Protein AF-0000000085988124 (afdb_homodimer)

Solvent-accessible surface area (backbone atoms only — not comparable to full-atom values): 50055 Å² total; per-residue (Å²): 131,82,71,76,76,68,60,65,84,59,70,47,66,65,59,51,52,50,43,51,51,24,58,73,67,64,34,62,69,56,38,54,56,53,52,72,74,45,54,40,63,36,49,16,49,49,53,60,52,45,53,69,68,61,35,57,52,46,64,70,66,51,54,58,68,59,46,39,56,13,50,70,66,36,56,68,66,55,44,52,52,52,39,64,72,56,32,56,68,56,40,28,61,28,46,68,75,47,55,60,56,54,41,43,68,64,44,69,80,49,56,68,68,57,40,52,59,25,42,68,70,38,57,66,71,56,31,52,53,36,51,55,34,66,68,38,60,85,67,15,38,32,56,55,41,33,70,72,67,53,71,44,57,42,83,37,28,40,44,57,49,46,51,46,63,52,64,45,82,80,57,58,93,73,64,68,56,34,36,23,23,51,95,77,41,27,71,61,26,30,37,49,53,57,58,61,64,53,45,61,50,78,41,46,39,61,78,69,41,42,65,88,62,64,62,35,44,41,78,40,45,35,69,58,52,31,48,52,32,48,72,66,49,40,62,58,33,49,25,21,52,97,86,46,29,57,67,28,27,36,48,39,57,58,36,45,52,48,37,42,49,58,50,45,33,55,45,28,48,75,35,47,31,57,71,72,66,53,82,73,50,55,67,71,61,49,47,63,60,37,43,63,47,51,50,53,49,47,53,53,27,47,54,52,21,51,57,49,50,76,41,48,68,57,40,71,73,33,68,59,49,60,30,47,45,53,33,50,52,48,51,27,46,46,54,28,39,31,49,38,52,50,49,53,49,26,47,77,69,59,60,48,40,86,86,40,40,65,59,46,51,52,48,52,49,52,47,49,46,51,52,41,53,56,54,52,54,63,70,62,63,72,72,78,87,59,64,60,80,66,60,74,55,72,86,81,63,52,63,57,52,52,51,48,49,41,47,48,34,45,51,39,36,48,49,37,49,47,46,41,53,56,46,51,59,46,68,68,47,64,77,67,82,84,80,77,82,70,75,71,64,60,67,66,57,62,64,62,59,67,66,56,62,70,60,60,81,112,131,81,71,75,76,68,60,65,83,59,72,48,68,64,60,52,51,51,43,50,52,24,58,74,67,66,34,61,68,57,38,52,56,52,52,71,72,44,55,41,62,35,49,16,50,49,53,61,52,45,52,70,69,59,34,55,54,45,65,71,66,50,53,59,68,59,46,38,56,12,53,72,67,36,56,68,66,55,43,52,52,52,41,65,71,58,32,57,67,55,40,28,61,28,46,68,76,47,55,60,57,54,41,44,68,63,46,68,81,50,56,68,66,57,40,53,59,25,43,68,70,38,57,68,72,57,32,53,54,35,49,55,35,65,70,36,59,85,67,16,37,32,55,53,39,32,69,74,64,52,72,44,57,42,83,39,28,39,44,56,48,46,52,45,64,52,65,45,82,80,57,58,94,73,63,68,57,34,37,22,23,52,96,77,40,26,69,60,25,32,37,49,53,56,57,60,65,53,45,61,50,79,41,46,40,62,78,69,42,41,64,88,63,64,60,36,44,40,80,41,45,36,69,58,51,30,48,50,33,49,72,66,49,40,63,59,33,48,25,20,50,98,85,46,30,59,66,28,29,36,47,39,56,58,36,45,53,49,38,43,49,57,51,45,33,56,46,27,49,75,36,46,30,56,71,73,66,53,83,73,52,54,66,72,62,50,47,62,61,37,44,64,48,50,50,52,49,47,52,54,28,48,53,52,22,50,57,50,51,74,39,48,68,58,41,70,73,33,68,60,47,60,32,48,45,53,33,48,53,48,51,26,47,47,54,28,39,31,49,37,53,50,48,52,50,26,46,76,70,59,60,48,40,85,86,39,40,65,60,46,52,52,49,51,50,50,46,48,45,50,52,41,52,54,55,52,53,64,70,60,62,76,72,78,88,59,65,61,78,66,59,75,56,71,86,81,60,51,64,56,52,52,51,47,49,42,46,49,33,44,51,40,35,48,49,37,49,46,46,41,54,56,44,51,59,45,68,67,46,63,76,65,85,82,80,78,82,69,76,73,64,60,66,66,56,62,64,62,58,66,66,55,62,72,59,58,81,110

Foldseek 3Di:
DPPPPPPDLEDDPVLLVQLVVCLVVVVLVSNAVSLVVHALCNVLVSLQPDDPVSNLSSLVSDDLASNLSNLLNHAQVSLVVSCVSCDQQSVLVSCLNDALLSSLSRCLPPDPVSSVSNLVNHDPVSSVSNVQLSVADPQWQSSQFDQQAAEEEQFAFLLRSVVCCVPPPSHDPDDFKYFYAYPVQAGQFIDGVVVSVVDDRGDGNNVHTGRPADEAEGNHGLLVVLLCCVVVVDQKHFYAYPVRHTRGMGGVVVSVVVVVLVVQCLVCVLVQHHSSDRPNDDPVVRCVSRVVVVVVVVVVVVVVVVVVVVCVVVCVVPVCCVVCVVVLVVVLVVLLSVLLVVLVVCVSNVVQDPVCPVVSLVVSLVVQLVVLVVVLVVVPDDDDPCPVPNVVPPPPCVVVVSVVSSVSSSVSNVVSSVVSVVVVVVVVVVVDPDPDDPDPPPPVPPVVPVVVVVPPPD/DPPPPPPDLEDDPVLLVQLVVCLVVVVLVSNAVSLVVHALCNVLVSLQPDDPVSNLSSLVSDDLASCLSNLLNHAQVSLVVSCVSCDQQSVLVSCLNDALLSSLSRCLPPDPVSSVSNLVNHDPVSSVSNVQLSPADPQWQSSQFDQQAAEDEQFAFLLRSVVCCVPPPSHDPDDFKYFYAYPVQATQFIDGVVVSVVDDRRDGNNVHTGRPADEAEGNHGLLVVLLCCVVVVDQKHFYAYPVRHTRGMGGVVVSVVVVVLVVQCLVCVLVQHHSSDRPNDDPVVRCVSRVVSVVVVVVVVVVVVVVVVVCVVVCVVPVCCVVCVVVLVVVLVVLLSVLLVVLSVCVSNVVQDPVCPVVSLVVSLVVQLVVLVVVLVVVPDDDDPCPVPNVVPPPPCVVVVSVVSSVSSSVSNVVSSVVSVVVVVVVVVVVDPDPDDPDPPPPVPPVVPVVVPVVPVD

Nearest PDB structures (foldseek):
  5x9h-assembly1_A  TM=8.476E-01  e=5.960E-23  Thermus thermophilus HB8
  8gpv-assembly1_A-2  TM=8.750E-01  e=1.980E-17  Clostridiales bacterium
  2oux-assembly1_B  TM=8.082E-01  e=5.928E-18  Enterococcus faecalis V583
  5x9g-assembly1_A  TM=8.759E-01  e=4.207E-17  Thermus thermophilus HB8
  8gps-assembly1_A-2  TM=8.706E-01  e=2.840E-16  Chryseobacterium hispalense

Secondary structure (DSSP, 8-state):
---------SPPHHHHHHHHHHHHTT-HHHHHHHHHHS-HHHHHHHHHHS-HHHHHHHHHHS-HHHHHHHHTTS-HHHHHHHHHHH-HHHHHHHHTTS-HHHHHHHHTTS-HHHHHHHHHTS-HHHHHHHHHHHHSPTTBGGGG-BS---EEETT-BHHHHHHHHHH-TT--S---EEEEE-TTS-EEEEEEHHHHHHS-TT-BHHHH-B-----EETTSBHHHHHHHHHHHT-SEEEEE-TTS-EEEEEEHHHHHHHHHHHHHHHHHHHTT--TT--TTS-HHHHHHHHHHHHHHHHHHHHHHHHHHHTTHHHHHH-THHHHHHHHHHHHHHHHHHHHHHHHHHHHHTT-S-HHHHHHHHHHHHHHHHHHHHHHHHHHH--SS---TTGGGS-GGGHHHHHHHHHHHHHHHHHHHHHHHHHHHHHHHHTTS----STHHHHGGGHHHHHTTHHHHT-/---------SPPHHHHHHHHHHHHTT-HHHHHHHHHHS-HHHHHHHHHHS-HHHHHHHHHHS-HHHHHHHHTTS-HHHHHHHHHHH-HHHHHHHHTTS-HHHHHHHHTTS-HHHHHHHHHTS-HHHHHHHHHHHHSPTTBGGGG-BS---EEETT-BHHHHHHHHHH-TT--S---EEEEE-TTS-EEEEEEHHHHHHS-TT-BHHHH-B-----EETTSBHHHHHHHHHHHT-SEEEEE-TTS-EEEEEEHHHHHHHHHHHHHHHHHHHTT--TT--TTS-HHHHHHHHHHHHHHHHHHHHHHHHHHHTTHHHHHH-THHHHHHHHHHHHHHHHHHHHHHHHHHHHHTT-S-HHHHHHHHHHHHHHHHHHHHHHHHHHH--SS---TTGGGS-GGGHHHHHHHHHHHHHHHHHHHHHHHHHHHHHHHHTTS----SGGGTGGGTHHHHHTTHHHHT-

Structure (mmCIF, N/CA/C/O backbone):
data_AF-0000000085988124-model_v1
#
loop_
_entity.id
_entity.type
_entity.pdbx_description
1 polymer 'Magnesium transporter MgtE'
#
loop_
_atom_site.group_PDB
_atom_site.id
_atom_site.type_symbol
_atom_site.label_atom_id
_atom_site.label_alt_id
_atom_site.label_comp_id
_atom_site.label_asym_id
_atom_site.label_entity_id
_atom_site.label_seq_id
_atom_site.pdbx_PDB_ins_code
_atom_site.Cartn_x
_atom_site.Cartn_y
_atom_site.Cartn_z
_atom_site.occupancy
_atom_site.B_iso_or_equiv
_atom_site.auth_seq_id
_atom_site.auth_comp_id
_atom_site.auth_asym_id
_atom_site.auth_atom_id
_atom_site.pdbx_PDB_model_num
ATOM 1 N N . MET A 1 1 ? 22.359 -26.281 15.398 1 21.97 1 MET A N 1
ATOM 2 C CA . MET A 1 1 ? 22.75 -24.953 14.938 1 21.97 1 MET A CA 1
ATOM 3 C C . MET A 1 1 ? 21.547 -24.031 14.836 1 21.97 1 MET A C 1
ATOM 5 O O . MET A 1 1 ? 20.578 -24.328 14.141 1 21.97 1 MET A O 1
ATOM 9 N N . ASN A 1 2 ? 21.203 -23.266 15.82 1 30.16 2 ASN A N 1
ATOM 10 C CA . ASN A 1 2 ? 20.109 -22.297 15.945 1 30.16 2 ASN A CA 1
ATOM 11 C C . ASN A 1 2 ? 20.125 -21.297 14.797 1 30.16 2 ASN A C 1
ATOM 13 O O . ASN A 1 2 ? 21.047 -20.484 14.68 1 30.16 2 ASN A O 1
ATOM 17 N N . VAL A 1 3 ? 19.844 -21.688 13.695 1 34.53 3 VAL A N 1
ATOM 18 C CA . VAL A 1 3 ? 19.766 -20.703 12.617 1 34.53 3 VAL A CA 1
ATOM 19 C C . VAL A 1 3 ? 19 -19.469 13.086 1 34.53 3 VAL A C 1
ATOM 21 O O . VAL A 1 3 ? 17.828 -19.547 13.422 1 34.53 3 VAL A O 1
ATOM 24 N N . GLU A 1 4 ? 19.672 -18.656 13.734 1 46.34 4 GLU A N 1
ATOM 25 C CA . GLU A 1 4 ? 19.094 -17.359 14.039 1 46.34 4 GLU A CA 1
ATOM 26 C C . GLU A 1 4 ? 18.391 -16.766 12.812 1 46.34 4 GLU A C 1
ATOM 28 O O . GLU A 1 4 ? 19.047 -16.391 11.844 1 46.34 4 GLU A O 1
ATOM 33 N N . ILE A 1 5 ? 17.297 -17.281 12.586 1 47.38 5 ILE A N 1
ATOM 34 C CA . ILE A 1 5 ? 16.484 -16.75 11.492 1 47.38 5 ILE A CA 1
ATOM 35 C C . ILE A 1 5 ? 16.234 -15.258 11.711 1 47.38 5 ILE A C 1
ATOM 37 O O . ILE A 1 5 ? 15.555 -14.867 12.656 1 47.38 5 ILE A O 1
ATOM 41 N N . ASN A 1 6 ? 17.188 -14.391 11.352 1 51.16 6 ASN A N 1
ATOM 42 C CA . ASN A 1 6 ? 16.953 -12.953 11.406 1 51.16 6 ASN A CA 1
ATOM 43 C C . ASN A 1 6 ? 15.875 -12.516 10.422 1 51.16 6 ASN A C 1
ATOM 45 O O . ASN A 1 6 ? 16.031 -12.656 9.211 1 51.16 6 ASN A O 1
ATOM 49 N N . SER A 1 7 ? 14.68 -12.352 10.922 1 56.19 7 SER A N 1
ATOM 50 C CA . SER A 1 7 ? 13.539 -11.938 10.109 1 56.19 7 SER A CA 1
ATOM 51 C C . SER A 1 7 ? 13.648 -10.469 9.703 1 56.19 7 SER A C 1
ATOM 53 O O . SER A 1 7 ? 12.789 -9.953 8.992 1 56.19 7 SER A O 1
ATOM 55 N N . HIS A 1 8 ? 14.75 -9.773 10.125 1 59.72 8 HIS A N 1
ATOM 56 C CA . HIS A 1 8 ? 14.938 -8.391 9.711 1 59.72 8 HIS A CA 1
ATOM 57 C C . HIS A 1 8 ? 15.875 -8.297 8.516 1 59.72 8 HIS A C 1
ATOM 59 O O . HIS A 1 8 ? 17.016 -8.766 8.57 1 59.72 8 HIS A O 1
ATOM 65 N N . TYR A 1 9 ? 15.273 -8.133 7.438 1 65.88 9 TYR A N 1
ATOM 66 C CA . TYR A 1 9 ? 16.031 -8.125 6.191 1 65.88 9 TYR A CA 1
ATOM 67 C C . TYR A 1 9 ? 16.547 -6.727 5.875 1 65.88 9 TYR A C 1
ATOM 69 O O . TYR A 1 9 ? 16.578 -6.316 4.715 1 65.88 9 TYR A O 1
ATOM 77 N N . GLY A 1 10 ? 16.906 -6.027 7.02 1 70.19 10 GLY A N 1
ATOM 78 C CA . GLY A 1 10 ? 17.625 -4.77 6.879 1 70.19 10 GLY A CA 1
ATOM 79 C C . GLY A 1 10 ? 19.125 -4.922 7.02 1 70.19 10 GLY A C 1
ATOM 80 O O . GLY A 1 10 ? 19.625 -6 7.363 1 70.19 10 GLY A O 1
ATOM 81 N N . LEU A 1 11 ? 19.828 -3.936 6.5 1 72.06 11 LEU A N 1
ATOM 82 C CA . LEU A 1 11 ? 21.281 -3.984 6.625 1 72.06 11 LEU A CA 1
ATOM 83 C C . LEU A 1 11 ? 21.703 -3.984 8.086 1 72.06 11 LEU A C 1
ATOM 85 O O . LEU A 1 11 ? 21.297 -3.115 8.859 1 72.06 11 LEU A O 1
ATOM 89 N N . ASP A 1 12 ? 22.406 -5.027 8.383 1 77.25 12 ASP A N 1
ATOM 90 C CA . ASP A 1 12 ? 22.922 -5.117 9.742 1 77.25 12 ASP A CA 1
ATOM 91 C C . ASP A 1 12 ? 23.891 -3.977 10.031 1 77.25 12 ASP A C 1
ATOM 93 O O . ASP A 1 12 ? 24.609 -3.523 9.141 1 77.25 12 ASP A O 1
ATOM 97 N N . LYS A 1 13 ? 23.875 -3.547 11.18 1 80.31 13 LYS A N 1
ATOM 98 C CA . LYS A 1 13 ? 24.719 -2.438 11.617 1 80.31 13 LYS A CA 1
ATOM 99 C C . LYS A 1 13 ? 26.188 -2.744 11.375 1 80.31 13 LYS A C 1
ATOM 101 O O . LYS A 1 13 ? 26.953 -1.876 10.938 1 80.31 13 LYS A O 1
ATOM 106 N N . LYS A 1 14 ? 26.516 -3.965 11.594 1 83.12 14 LYS A N 1
ATOM 107 C CA . LYS A 1 14 ? 27.906 -4.355 11.43 1 83.12 14 LYS A CA 1
ATOM 108 C C . LYS A 1 14 ? 28.328 -4.273 9.969 1 83.12 14 LYS A C 1
ATOM 110 O O . LYS A 1 14 ? 29.422 -3.797 9.656 1 83.12 14 LYS A O 1
ATOM 115 N N . ALA A 1 15 ? 27.484 -4.766 9.117 1 84.88 15 ALA A N 1
ATOM 116 C CA . ALA A 1 15 ? 27.781 -4.707 7.684 1 84.88 15 ALA A CA 1
ATOM 117 C C . ALA A 1 15 ? 27.922 -3.262 7.211 1 84.88 15 ALA A C 1
ATOM 119 O O . ALA A 1 15 ? 28.797 -2.949 6.398 1 84.88 15 ALA A O 1
ATOM 120 N N . ILE A 1 16 ? 27.156 -2.451 7.727 1 85.56 16 ILE A N 1
ATOM 121 C CA . ILE A 1 16 ? 27.172 -1.039 7.359 1 85.56 16 ILE A CA 1
ATOM 122 C C . ILE A 1 16 ? 28.484 -0.402 7.805 1 85.56 16 ILE A C 1
ATOM 124 O O . ILE A 1 16 ? 29.156 0.28 7.02 1 85.56 16 ILE A O 1
ATOM 128 N N . ASP A 1 17 ? 28.812 -0.712 9.039 1 87.5 17 ASP A N 1
ATOM 129 C CA . ASP A 1 17 ? 30.047 -0.145 9.586 1 87.5 17 ASP A CA 1
ATOM 130 C C . ASP A 1 17 ? 31.266 -0.642 8.82 1 87.5 17 ASP A C 1
ATOM 132 O O . ASP A 1 17 ? 32.188 0.133 8.523 1 87.5 17 ASP A O 1
ATOM 136 N N . ASP A 1 18 ? 31.234 -1.878 8.531 1 90.19 18 ASP A N 1
ATOM 137 C CA . ASP A 1 18 ? 32.344 -2.467 7.793 1 90.19 18 ASP A CA 1
ATOM 138 C C . ASP A 1 18 ? 32.469 -1.86 6.395 1 90.19 18 ASP A C 1
ATOM 140 O O . ASP A 1 18 ? 33.562 -1.628 5.898 1 90.19 18 ASP A O 1
ATOM 144 N N . LEU A 1 19 ? 31.391 -1.664 5.805 1 91.12 19 LEU A N 1
ATOM 145 C CA . LEU A 1 19 ? 31.375 -1.08 4.469 1 91.12 19 LEU A CA 1
ATOM 146 C C . LEU A 1 19 ? 31.906 0.347 4.492 1 91.12 19 LEU A C 1
ATOM 148 O O . LEU A 1 19 ? 32.719 0.721 3.648 1 91.12 19 LEU A O 1
ATOM 152 N N . ILE A 1 20 ? 31.516 1.095 5.434 1 90.25 20 ILE A N 1
ATOM 153 C CA . ILE A 1 20 ? 31.938 2.48 5.562 1 90.25 20 ILE A CA 1
ATOM 154 C C . ILE A 1 20 ? 33.438 2.529 5.805 1 90.25 20 ILE A C 1
ATOM 156 O O . ILE A 1 20 ? 34.156 3.316 5.176 1 90.25 20 ILE A O 1
ATOM 160 N N . GLU A 1 21 ? 33.812 1.706 6.691 1 92.5 21 GLU A N 1
ATOM 161 C CA . GLU A 1 21 ? 35.25 1.645 7.004 1 92.5 21 GLU A CA 1
ATOM 162 C C . GLU A 1 21 ? 36.062 1.252 5.777 1 92.5 21 GLU A C 1
ATOM 164 O O . GLU A 1 21 ? 37.094 1.849 5.504 1 92.5 21 GLU A O 1
ATOM 169 N N . SER A 1 22 ? 35.594 0.297 5.098 1 94.31 22 SER A N 1
ATOM 170 C CA . SER A 1 22 ? 36.312 -0.169 3.912 1 94.31 22 SER A CA 1
ATOM 171 C C . SER A 1 22 ? 36.344 0.904 2.828 1 94.31 22 SER A C 1
ATOM 173 O O . SER A 1 22 ? 37.344 1.051 2.117 1 94.31 22 SER A O 1
ATOM 175 N N . ILE A 1 23 ? 35.312 1.648 2.674 1 92.81 23 ILE A N 1
ATOM 176 C CA . ILE A 1 23 ? 35.219 2.727 1.695 1 92.81 23 ILE A CA 1
ATOM 177 C C . ILE A 1 23 ? 36.219 3.84 2.068 1 92.81 23 ILE A C 1
ATOM 179 O O . ILE A 1 23 ? 36.938 4.34 1.216 1 92.81 23 ILE A O 1
ATOM 183 N N . ASN A 1 24 ? 36.219 4.16 3.322 1 91.88 24 ASN A N 1
ATOM 184 C CA . ASN A 1 24 ? 37.094 5.223 3.805 1 91.88 24 ASN A CA 1
ATOM 185 C C . ASN A 1 24 ? 38.562 4.855 3.641 1 91.88 24 ASN A C 1
ATOM 187 O O . ASN A 1 24 ? 39.375 5.711 3.326 1 91.88 24 ASN A O 1
ATOM 191 N N . ASN A 1 25 ? 38.781 3.633 3.855 1 93.19 25 ASN A N 1
ATOM 192 C CA . ASN A 1 25 ? 40.188 3.16 3.764 1 93.19 25 ASN A CA 1
ATOM 193 C C . ASN A 1 25 ? 40.531 2.779 2.334 1 93.19 25 ASN A C 1
ATOM 195 O O . ASN A 1 25 ? 41.625 2.275 2.084 1 93.19 25 ASN A O 1
ATOM 199 N N . GLN A 1 26 ? 39.656 2.936 1.43 1 90.38 26 GLN A N 1
ATOM 200 C CA . GLN A 1 26 ? 39.844 2.652 0.011 1 90.38 26 GLN A CA 1
ATOM 201 C C . GLN A 1 26 ? 40.219 1.195 -0.212 1 90.38 26 GLN A C 1
ATOM 203 O O . GLN A 1 26 ? 41.125 0.904 -1.011 1 90.38 26 GLN A O 1
ATOM 208 N N . GLU A 1 27 ? 39.656 0.392 0.589 1 92.25 27 GLU A N 1
ATOM 209 C CA . GLU A 1 27 ? 39.844 -1.047 0.449 1 92.25 27 GLU A CA 1
ATOM 210 C C . GLU A 1 27 ? 38.844 -1.654 -0.527 1 92.25 27 GLU A C 1
ATOM 212 O O . GLU A 1 27 ? 37.875 -2.301 -0.111 1 92.25 27 GLU A O 1
ATOM 217 N N . LEU A 1 28 ? 39.156 -1.632 -1.714 1 89.56 28 LEU A N 1
ATOM 218 C CA . LEU A 1 28 ? 38.25 -1.977 -2.795 1 89.56 28 LEU A CA 1
ATOM 219 C C . LEU A 1 28 ? 37.844 -3.443 -2.713 1 89.56 28 LEU A C 1
ATOM 221 O O . LEU A 1 28 ? 36.656 -3.773 -2.883 1 89.56 28 LEU A O 1
ATOM 225 N N . GLU A 1 29 ? 38.812 -4.27 -2.43 1 92.06 29 GLU A N 1
ATOM 226 C CA . GLU A 1 29 ? 38.5 -5.703 -2.385 1 92.06 29 GLU A CA 1
ATOM 227 C C . GLU A 1 29 ? 37.594 -6.043 -1.227 1 92.06 29 GLU A C 1
ATOM 229 O O . GLU A 1 29 ? 36.688 -6.895 -1.361 1 92.06 29 GLU A O 1
ATOM 234 N N . ASN A 1 30 ? 37.812 -5.367 -0.21 1 93 30 ASN A N 1
ATOM 235 C CA . ASN A 1 30 ? 36.969 -5.594 0.951 1 93 30 ASN A CA 1
ATOM 236 C C . ASN A 1 30 ? 35.531 -5.117 0.697 1 93 30 ASN A C 1
ATOM 238 O O . ASN A 1 30 ? 34.594 -5.758 1.127 1 93 30 ASN A O 1
ATOM 242 N N . VAL A 1 31 ? 35.438 -4.008 0.043 1 93.5 31 VAL A N 1
ATOM 243 C CA . VAL A 1 31 ? 34.094 -3.492 -0.313 1 93.5 31 VAL A CA 1
ATOM 244 C C . VAL A 1 31 ? 33.375 -4.508 -1.188 1 93.5 31 VAL A C 1
ATOM 246 O O . VAL A 1 31 ? 32.219 -4.832 -0.932 1 93.5 31 VAL A O 1
ATOM 249 N N . ARG A 1 32 ? 34.062 -5.047 -2.109 1 91.38 32 ARG A N 1
ATOM 250 C CA . ARG A 1 32 ? 33.469 -6.008 -3.033 1 91.38 32 ARG A CA 1
ATOM 251 C C . ARG A 1 32 ? 33.031 -7.281 -2.305 1 91.38 32 ARG A C 1
ATOM 253 O O . ARG A 1 32 ? 31.984 -7.848 -2.592 1 91.38 32 ARG A O 1
ATOM 260 N N . ASN A 1 33 ? 33.844 -7.672 -1.383 1 91.75 33 ASN A N 1
ATOM 261 C CA . ASN A 1 33 ? 33.531 -8.875 -0.623 1 91.75 33 ASN A CA 1
ATOM 262 C C . ASN A 1 33 ? 32.312 -8.695 0.25 1 91.75 33 ASN A C 1
ATOM 264 O O . ASN A 1 33 ? 31.484 -9.609 0.37 1 91.75 33 ASN A O 1
ATOM 268 N N . ILE A 1 34 ? 32.219 -7.562 0.79 1 91.19 34 ILE A N 1
ATOM 269 C CA . ILE A 1 34 ? 31.062 -7.277 1.634 1 91.19 34 ILE A CA 1
ATOM 270 C C . ILE A 1 34 ? 29.797 -7.203 0.775 1 91.19 34 ILE A C 1
ATOM 272 O O . ILE A 1 34 ? 28.75 -7.738 1.146 1 91.19 34 ILE A O 1
ATOM 276 N N . VAL A 1 35 ? 29.891 -6.582 -0.346 1 90.75 35 VAL A N 1
ATOM 277 C CA . VAL A 1 35 ? 28.75 -6.383 -1.237 1 90.75 35 VAL A CA 1
ATOM 278 C C . VAL A 1 35 ? 28.25 -7.73 -1.737 1 90.75 35 VAL A C 1
ATOM 280 O O . VAL A 1 35 ? 27.047 -7.914 -1.938 1 90.75 35 VAL A O 1
ATOM 283 N N . LYS A 1 36 ? 29.078 -8.703 -1.843 1 88.62 36 LYS A N 1
ATOM 284 C CA . LYS A 1 36 ? 28.688 -10.039 -2.285 1 88.62 36 LYS A CA 1
ATOM 285 C C . LYS A 1 36 ? 27.844 -10.742 -1.233 1 88.62 36 LYS A C 1
ATOM 287 O O . LYS A 1 36 ? 27.078 -11.656 -1.552 1 88.62 36 LYS A O 1
ATOM 292 N N . THR A 1 37 ? 27.969 -10.219 -0.063 1 86.56 37 THR A N 1
ATOM 293 C CA . THR A 1 37 ? 27.25 -10.883 1.027 1 86.56 37 THR A CA 1
ATOM 294 C C . THR A 1 37 ? 25.906 -10.219 1.267 1 86.56 37 THR A C 1
ATOM 296 O O . THR A 1 37 ? 25.078 -10.727 2.037 1 86.56 37 THR A O 1
ATOM 299 N N . ILE A 1 38 ? 25.719 -9.125 0.619 1 88.19 38 ILE A N 1
ATOM 300 C CA . ILE A 1 38 ? 24.438 -8.453 0.823 1 88.19 38 ILE A CA 1
ATOM 301 C C . ILE A 1 38 ? 23.641 -8.469 -0.476 1 88.19 38 ILE A C 1
ATOM 303 O O . ILE A 1 38 ? 24.203 -8.492 -1.567 1 88.19 38 ILE A O 1
ATOM 307 N N . ASP A 1 39 ? 22.312 -8.539 -0.354 1 90.12 39 ASP A N 1
ATOM 308 C CA . ASP A 1 39 ? 21.5 -8.57 -1.562 1 90.12 39 ASP A CA 1
ATOM 309 C C . ASP A 1 39 ? 21.234 -7.156 -2.082 1 90.12 39 ASP A C 1
ATOM 311 O O . ASP A 1 39 ? 21.672 -6.176 -1.482 1 90.12 39 ASP A O 1
ATOM 315 N N . SER A 1 40 ? 20.578 -7.062 -3.174 1 92 40 SER A N 1
ATOM 316 C CA . SER A 1 40 ? 20.391 -5.801 -3.883 1 92 40 SER A CA 1
ATOM 317 C C . SER A 1 40 ? 19.531 -4.84 -3.076 1 92 40 SER A C 1
ATOM 319 O O . SER A 1 40 ? 19.703 -3.623 -3.152 1 92 40 SER A O 1
ATOM 321 N N . VAL A 1 41 ? 18.578 -5.355 -2.318 1 91.75 41 VAL A N 1
ATOM 322 C CA . VAL A 1 41 ? 17.703 -4.527 -1.497 1 91.75 41 VAL A CA 1
ATOM 323 C C . VAL A 1 41 ? 18.5 -3.857 -0.389 1 91.75 41 VAL A C 1
ATOM 325 O O . VAL A 1 41 ? 18.375 -2.656 -0.151 1 91.75 41 VAL A O 1
ATOM 328 N N . GLN A 1 42 ? 19.328 -4.574 0.245 1 90.06 42 GLN A N 1
ATOM 329 C CA . GLN A 1 42 ? 20.188 -4.055 1.307 1 90.06 42 GLN A CA 1
ATOM 330 C C . GLN A 1 42 ? 21.188 -3.035 0.763 1 90.06 42 GLN A C 1
ATOM 332 O O . GLN A 1 42 ? 21.453 -2.018 1.404 1 90.06 42 GLN A O 1
ATOM 337 N N . LEU A 1 43 ? 21.734 -3.391 -0.329 1 91.94 43 LEU A N 1
ATOM 338 C CA . LEU A 1 43 ? 22.656 -2.447 -0.967 1 91.94 43 LEU A CA 1
ATOM 339 C C . LEU A 1 43 ? 21.938 -1.134 -1.281 1 91.94 43 LEU A C 1
ATOM 341 O O . LEU A 1 43 ? 22.5 -0.055 -1.086 1 91.94 43 LEU A O 1
ATOM 345 N N . ALA A 1 44 ? 20.75 -1.216 -1.798 1 92 44 ALA A N 1
ATOM 346 C CA . ALA A 1 44 ? 19.953 -0.026 -2.096 1 92 44 ALA A CA 1
ATOM 347 C C . ALA A 1 44 ? 19.703 0.797 -0.836 1 92 44 ALA A C 1
ATOM 349 O O . ALA A 1 44 ? 19.734 2.029 -0.875 1 92 44 ALA A O 1
ATOM 350 N N . TYR A 1 45 ? 19.453 0.135 0.212 1 87.75 45 TYR A N 1
ATOM 351 C CA . TYR A 1 45 ? 19.25 0.815 1.486 1 87.75 45 TYR A CA 1
ATOM 352 C C . TYR A 1 45 ? 20.516 1.568 1.909 1 87.75 45 TYR A C 1
ATOM 354 O O . TYR A 1 45 ? 20.422 2.705 2.381 1 87.75 45 TYR A O 1
ATOM 362 N N . PHE A 1 46 ? 21.594 0.904 1.744 1 89.88 46 PHE A N 1
ATOM 363 C CA . PHE A 1 46 ? 22.859 1.547 2.084 1 89.88 46 PHE A CA 1
ATOM 364 C C . PHE A 1 46 ? 23.078 2.785 1.225 1 89.88 46 PHE A C 1
ATOM 366 O O . PHE A 1 46 ? 23.453 3.842 1.735 1 89.88 46 PHE A O 1
ATOM 373 N N . LEU A 1 47 ? 22.844 2.658 0.002 1 90.75 47 LEU A N 1
ATOM 374 C CA . LEU A 1 47 ? 23.016 3.779 -0.915 1 90.75 47 LEU A CA 1
ATOM 375 C C . LEU A 1 47 ? 22.094 4.938 -0.542 1 90.75 47 LEU A C 1
ATOM 377 O O . LEU A 1 47 ? 22.484 6.102 -0.64 1 90.75 47 LEU A O 1
ATOM 381 N N . SER A 1 48 ? 20.938 4.629 -0.104 1 88.44 48 SER A N 1
ATOM 382 C CA . SER A 1 48 ? 19.922 5.629 0.189 1 88.44 48 SER A CA 1
ATOM 383 C C . SER A 1 48 ? 20.219 6.352 1.498 1 88.44 48 SER A C 1
ATOM 385 O O . SER A 1 48 ? 19.828 7.508 1.674 1 88.44 48 SER A O 1
ATOM 387 N N . THR A 1 49 ? 20.906 5.703 2.385 1 86.75 49 THR A N 1
ATOM 388 C CA . THR A 1 49 ? 21.078 6.273 3.715 1 86.75 49 THR A CA 1
ATOM 389 C C . THR A 1 49 ? 22.484 6.832 3.881 1 86.75 49 THR A C 1
ATOM 391 O O . THR A 1 49 ? 22.766 7.586 4.816 1 86.75 49 THR A O 1
ATOM 394 N N . SER A 1 50 ? 23.312 6.535 2.934 1 87.88 50 SER A N 1
ATOM 395 C CA . SER A 1 50 ? 24.719 6.953 3.021 1 87.88 50 SER A CA 1
ATOM 396 C C . SER A 1 50 ? 24.875 8.406 2.609 1 87.88 50 SER A C 1
ATOM 398 O O . SER A 1 50 ? 24.016 8.977 1.943 1 87.88 50 SER A O 1
ATOM 400 N N . ILE A 1 51 ? 26.016 8.914 3.025 1 86.06 51 ILE A N 1
ATOM 401 C CA . ILE A 1 51 ? 26.375 10.273 2.619 1 86.06 51 ILE A CA 1
ATOM 402 C C . ILE A 1 51 ? 26.828 10.273 1.16 1 86.06 51 ILE A C 1
ATOM 404 O O . ILE A 1 51 ? 27.219 9.234 0.627 1 86.06 51 ILE A O 1
ATOM 408 N N . SER A 1 52 ? 26.766 11.461 0.583 1 85.81 52 SER A N 1
ATOM 409 C CA . SER A 1 52 ? 27.047 11.609 -0.841 1 85.81 52 SER A CA 1
ATOM 410 C C . SER A 1 52 ? 28.438 11.102 -1.191 1 85.81 52 SER A C 1
ATOM 412 O O . SER A 1 52 ? 28.625 10.438 -2.213 1 85.81 52 SER A O 1
ATOM 414 N N . ASP A 1 53 ? 29.359 11.391 -0.335 1 87.62 53 ASP A N 1
ATOM 415 C CA . ASP A 1 53 ? 30.734 11 -0.598 1 87.62 53 ASP A CA 1
ATOM 416 C C . ASP A 1 53 ? 30.875 9.477 -0.649 1 87.62 53 ASP A C 1
ATOM 418 O O . ASP A 1 53 ? 31.484 8.938 -1.568 1 87.62 53 ASP A O 1
ATOM 422 N N . HIS A 1 54 ? 30.344 8.836 0.316 1 89.88 54 HIS A N 1
ATOM 423 C CA . HIS A 1 54 ? 30.391 7.375 0.364 1 89.88 54 HIS A CA 1
ATOM 424 C C . HIS A 1 54 ? 29.641 6.766 -0.818 1 89.88 54 HIS A C 1
ATOM 426 O O . HIS A 1 54 ? 30.094 5.77 -1.392 1 89.88 54 HIS A O 1
ATOM 432 N N . ARG A 1 55 ? 28.562 7.324 -1.154 1 90.5 55 ARG A N 1
ATOM 433 C CA . ARG A 1 55 ? 27.734 6.84 -2.256 1 90.5 55 ARG A CA 1
ATOM 434 C C . ARG A 1 55 ? 28.5 6.906 -3.578 1 90.5 55 ARG A C 1
ATOM 436 O O . ARG A 1 55 ? 28.484 5.953 -4.359 1 90.5 55 ARG A O 1
ATOM 443 N N . GLU A 1 56 ? 29.094 8.055 -3.787 1 89.69 56 GLU A N 1
ATOM 444 C CA . GLU A 1 56 ? 29.844 8.242 -5.027 1 89.69 56 GLU A CA 1
ATOM 445 C C . GLU A 1 56 ? 30.984 7.234 -5.148 1 89.69 56 GLU A C 1
ATOM 447 O O . GLU A 1 56 ? 31.188 6.66 -6.219 1 89.69 56 GLU A O 1
ATOM 452 N N . LYS A 1 57 ? 31.672 7.027 -4.062 1 91.56 57 LYS A N 1
ATOM 453 C CA . LYS A 1 57 ? 32.781 6.062 -4.051 1 91.56 57 LYS A CA 1
ATOM 454 C C . LYS A 1 57 ? 32.25 4.645 -4.289 1 91.56 57 LYS A C 1
ATOM 456 O O . LYS A 1 57 ? 32.844 3.891 -5.066 1 91.56 57 LYS A O 1
ATOM 461 N N . LEU A 1 58 ? 31.25 4.348 -3.676 1 92.94 58 LEU A N 1
ATOM 462 C CA . LEU A 1 58 ? 30.688 3.004 -3.777 1 92.94 58 LEU A CA 1
ATOM 463 C C . LEU A 1 58 ? 30.188 2.727 -5.191 1 92.94 58 LEU A C 1
ATOM 465 O O . LEU A 1 58 ? 30.438 1.649 -5.738 1 92.94 58 LEU A O 1
ATOM 469 N N . VAL A 1 59 ? 29.5 3.645 -5.758 1 92.31 59 VAL A N 1
ATOM 470 C CA . VAL A 1 59 ? 28.922 3.506 -7.094 1 92.31 59 VAL A CA 1
ATOM 471 C C . VAL A 1 59 ? 30.047 3.24 -8.102 1 92.31 59 VAL A C 1
ATOM 473 O O . VAL A 1 59 ? 29.859 2.484 -9.062 1 92.31 59 VAL A O 1
ATOM 476 N N . ASN A 1 60 ? 31.172 3.766 -7.816 1 88.5 60 ASN A N 1
ATOM 477 C CA . ASN A 1 60 ? 32.281 3.619 -8.734 1 88.5 60 ASN A CA 1
ATOM 478 C C . ASN A 1 60 ? 33.031 2.293 -8.523 1 88.5 60 ASN A C 1
ATOM 480 O O . ASN A 1 60 ? 33.75 1.824 -9.414 1 88.5 60 ASN A O 1
ATOM 484 N N . ILE A 1 61 ? 32.812 1.72 -7.406 1 89.19 61 ILE A N 1
ATOM 485 C CA . ILE A 1 61 ? 33.5 0.489 -7.062 1 89.19 61 ILE A CA 1
ATOM 486 C C . ILE A 1 61 ? 32.656 -0.717 -7.434 1 89.19 61 ILE A C 1
ATOM 488 O O . ILE A 1 61 ? 33.188 -1.779 -7.777 1 89.19 61 ILE A O 1
ATOM 492 N N . LEU A 1 62 ? 31.406 -0.638 -7.461 1 91.5 62 LEU A N 1
ATOM 493 C CA . LEU A 1 62 ? 30.484 -1.748 -7.621 1 91.5 62 LEU A CA 1
ATOM 494 C C . LEU A 1 62 ? 30.484 -2.262 -9.055 1 91.5 62 LEU A C 1
ATOM 496 O O . LEU A 1 62 ? 30.656 -1.486 -10 1 91.5 62 LEU A O 1
ATOM 500 N N . ASP A 1 63 ? 30.328 -3.539 -9.125 1 90.69 63 ASP A N 1
ATOM 501 C CA . ASP A 1 63 ? 30.156 -4.113 -10.461 1 90.69 63 ASP A CA 1
ATOM 502 C C . ASP A 1 63 ? 28.781 -3.756 -11.039 1 90.69 63 ASP A C 1
ATOM 504 O O . ASP A 1 63 ? 27.875 -3.389 -10.297 1 90.69 63 ASP A O 1
ATOM 508 N N . GLN A 1 64 ? 28.672 -3.961 -12.281 1 90.94 64 GLN A N 1
ATOM 509 C CA . GLN A 1 64 ? 27.484 -3.518 -13.016 1 90.94 64 GLN A CA 1
ATOM 510 C C . GLN A 1 64 ? 26.25 -4.293 -12.586 1 90.94 64 GLN A C 1
ATOM 512 O O . GLN A 1 64 ? 25.156 -3.73 -12.492 1 90.94 64 GLN A O 1
ATOM 517 N N . HIS A 1 65 ? 26.375 -5.52 -12.328 1 91.62 65 HIS A N 1
ATOM 518 C CA . HIS A 1 65 ? 25.234 -6.355 -11.961 1 91.62 65 HIS A CA 1
ATOM 519 C C . HIS A 1 65 ? 24.672 -5.953 -10.609 1 91.62 65 HIS A C 1
ATOM 521 O O . HIS A 1 65 ? 23.469 -5.785 -10.461 1 91.62 65 HIS A O 1
ATOM 527 N N . SER A 1 66 ? 25.578 -5.758 -9.695 1 91.94 66 SER A N 1
ATOM 528 C CA . SER A 1 66 ? 25.172 -5.367 -8.352 1 91.94 66 SER A CA 1
ATOM 529 C C . SER A 1 66 ? 24.516 -3.988 -8.359 1 91.94 66 SER A C 1
ATOM 531 O O . SER A 1 66 ? 23.484 -3.777 -7.699 1 91.94 66 SER A O 1
ATOM 533 N N . LEU A 1 67 ? 25.078 -3.172 -9.078 1 93.38 67 LEU A N 1
ATOM 534 C CA . LEU A 1 67 ? 24.578 -1.804 -9.117 1 93.38 67 LEU A CA 1
ATOM 535 C C . LEU A 1 67 ? 23.234 -1.735 -9.844 1 93.38 67 LEU A C 1
ATOM 537 O O . LEU A 1 67 ? 22.328 -1.027 -9.414 1 93.38 67 LEU A O 1
ATOM 541 N N . SER A 1 68 ? 23.094 -2.428 -10.945 1 94.69 68 SER A N 1
ATOM 542 C CA . SER A 1 68 ? 21.844 -2.424 -11.711 1 94.69 68 SER A CA 1
ATOM 543 C C . SER A 1 68 ? 20.688 -2.932 -10.867 1 94.69 68 SER A C 1
ATOM 545 O O . SER A 1 68 ? 19.625 -2.299 -10.812 1 94.69 68 SER A O 1
ATOM 547 N N . ASP A 1 69 ? 20.922 -3.988 -10.125 1 93.12 69 ASP A N 1
ATOM 548 C CA . ASP A 1 69 ? 19.875 -4.586 -9.289 1 93.12 69 ASP A CA 1
ATOM 549 C C . ASP A 1 69 ? 19.5 -3.658 -8.141 1 93.12 69 ASP A C 1
ATOM 551 O O . ASP A 1 69 ? 18.328 -3.588 -7.758 1 93.12 69 ASP A O 1
ATOM 555 N N . ALA A 1 70 ? 20.469 -3 -7.617 1 94 70 ALA A N 1
ATOM 556 C CA . ALA A 1 70 ? 20.234 -2.1 -6.492 1 94 70 ALA A CA 1
ATOM 557 C C . ALA A 1 70 ? 19.516 -0.833 -6.953 1 94 70 ALA A C 1
ATOM 559 O O . ALA A 1 70 ? 18.688 -0.278 -6.219 1 94 70 ALA A O 1
ATOM 560 N N . LEU A 1 71 ? 19.812 -0.395 -8.125 1 94.38 71 LEU A N 1
ATOM 561 C CA . LEU A 1 71 ? 19.281 0.857 -8.672 1 94.38 71 LEU A CA 1
ATOM 562 C C . LEU A 1 71 ? 17.766 0.817 -8.766 1 94.38 71 LEU A C 1
ATOM 564 O O . LEU A 1 71 ? 17.094 1.843 -8.602 1 94.38 71 LEU A O 1
ATOM 568 N N . VAL A 1 72 ? 17.203 -0.332 -8.961 1 92.44 72 VAL A N 1
ATOM 569 C CA . VAL A 1 72 ? 15.766 -0.516 -9.117 1 92.44 72 VAL A CA 1
ATOM 570 C C . VAL A 1 72 ? 15.055 -0.18 -7.805 1 92.44 72 VAL A C 1
ATOM 572 O O . VAL A 1 72 ? 13.898 0.253 -7.809 1 92.44 72 VAL A O 1
ATOM 575 N N . HIS A 1 73 ? 15.773 -0.275 -6.707 1 89.88 73 HIS A N 1
ATOM 576 C CA . HIS A 1 73 ? 15.148 -0.183 -5.391 1 89.88 73 HIS A CA 1
ATOM 577 C C . HIS A 1 73 ? 15.422 1.17 -4.742 1 89.88 73 HIS A C 1
ATOM 579 O O . HIS A 1 73 ? 14.906 1.462 -3.662 1 89.88 73 HIS A O 1
ATOM 585 N N . VAL A 1 74 ? 16.203 1.94 -5.352 1 89.25 74 VAL A N 1
ATOM 586 C CA . VAL A 1 74 ? 16.531 3.229 -4.754 1 89.25 74 VAL A CA 1
ATOM 587 C C . VAL A 1 74 ? 15.469 4.258 -5.113 1 89.25 74 VAL A C 1
ATOM 589 O O . VAL A 1 74 ? 14.766 4.109 -6.113 1 89.25 74 VAL A O 1
ATOM 592 N N . VAL A 1 75 ? 15.305 5.227 -4.289 1 84 75 VAL A N 1
ATOM 593 C CA . VAL A 1 75 ? 14.305 6.27 -4.48 1 84 75 VAL A CA 1
ATOM 594 C C . VAL A 1 75 ? 14.625 7.066 -5.742 1 84 75 VAL A C 1
ATOM 596 O O . VAL A 1 75 ? 15.797 7.211 -6.109 1 84 75 VAL A O 1
ATOM 599 N N . PRO A 1 76 ? 13.641 7.664 -6.348 1 83.75 76 PRO A N 1
ATOM 600 C CA . PRO A 1 76 ? 13.797 8.305 -7.656 1 83.75 76 PRO A CA 1
ATOM 601 C C . PRO A 1 76 ? 14.836 9.422 -7.645 1 83.75 76 PRO A C 1
ATOM 603 O O . PRO A 1 76 ? 15.672 9.508 -8.547 1 83.75 76 PRO A O 1
ATOM 606 N N . ASP A 1 77 ? 14.844 10.242 -6.664 1 82.19 77 ASP A N 1
ATOM 607 C CA . ASP A 1 77 ? 15.797 11.344 -6.613 1 82.19 77 ASP A CA 1
ATOM 608 C C . ASP A 1 77 ? 17.234 10.828 -6.566 1 82.19 77 ASP A C 1
ATOM 610 O O . ASP A 1 77 ? 18.141 11.43 -7.156 1 82.19 77 ASP A O 1
ATOM 614 N N . LEU A 1 78 ? 17.375 9.797 -5.875 1 87.75 78 LEU A N 1
ATOM 615 C CA . LEU A 1 78 ? 18.703 9.219 -5.789 1 87.75 78 LEU A CA 1
ATOM 616 C C . LEU A 1 78 ? 19.078 8.531 -7.098 1 87.75 78 LEU A C 1
ATOM 618 O O . LEU A 1 78 ? 20.266 8.508 -7.469 1 87.75 78 LEU A O 1
ATOM 622 N N . GLN A 1 79 ? 18.109 7.91 -7.762 1 91.44 79 GLN A N 1
ATOM 623 C CA . GLN A 1 79 ? 18.375 7.344 -9.086 1 91.44 79 GLN A CA 1
ATOM 624 C C . GLN A 1 79 ? 18.969 8.391 -10.023 1 91.44 79 GLN A C 1
ATOM 626 O O . GLN A 1 79 ? 19.953 8.125 -10.727 1 91.44 79 GLN A O 1
ATOM 631 N N . ILE A 1 80 ? 18.391 9.523 -10 1 89.62 80 ILE A N 1
ATOM 632 C CA . ILE A 1 80 ? 18.844 10.617 -10.852 1 89.62 80 ILE A CA 1
ATOM 633 C C . ILE A 1 80 ? 20.297 10.969 -10.5 1 89.62 80 ILE A C 1
ATOM 635 O O . ILE A 1 80 ? 21.125 11.133 -11.391 1 89.62 80 ILE A O 1
ATOM 639 N N . GLU A 1 81 ? 20.531 11.055 -9.258 1 87.75 81 GLU A N 1
ATOM 640 C CA . GLU A 1 81 ? 21.875 11.398 -8.805 1 87.75 81 GLU A CA 1
ATOM 641 C C . GLU A 1 81 ? 22.906 10.359 -9.258 1 87.75 81 GLU A C 1
ATOM 643 O O . GLU A 1 81 ? 24 10.711 -9.703 1 87.75 81 GLU A O 1
ATOM 648 N N . ILE A 1 82 ? 22.562 9.133 -9.086 1 92.44 82 ILE A N 1
ATOM 649 C CA . ILE A 1 82 ? 23.469 8.047 -9.453 1 92.44 82 ILE A CA 1
ATOM 650 C C . ILE A 1 82 ? 23.688 8.047 -10.961 1 92.44 82 ILE A C 1
ATOM 652 O O . ILE A 1 82 ? 24.812 7.879 -11.43 1 92.44 82 ILE A O 1
ATOM 656 N N . ILE A 1 83 ? 22.672 8.305 -11.711 1 93.62 83 ILE A N 1
ATOM 657 C CA . ILE A 1 83 ? 22.75 8.344 -13.164 1 93.62 83 ILE A CA 1
ATOM 658 C C . ILE A 1 83 ? 23.641 9.508 -13.602 1 93.62 83 ILE A C 1
ATOM 660 O O . ILE A 1 83 ? 24.453 9.367 -14.523 1 93.62 83 ILE A O 1
ATOM 664 N N . GLU A 1 84 ? 23.516 10.562 -12.953 1 89.19 84 GLU A N 1
ATOM 665 C CA . GLU A 1 84 ? 24.359 11.719 -13.234 1 89.19 84 GLU A CA 1
ATOM 666 C C . GLU A 1 84 ? 25.828 11.422 -12.938 1 89.19 84 GLU A C 1
ATOM 668 O O . GLU A 1 84 ? 26.719 11.859 -13.672 1 89.19 84 GLU A O 1
ATOM 673 N N . THR A 1 85 ? 26.047 10.727 -11.93 1 89.38 85 THR A N 1
ATOM 674 C CA . THR A 1 85 ? 27.406 10.367 -11.547 1 89.38 85 THR A CA 1
ATOM 675 C C . THR A 1 85 ? 28 9.391 -12.547 1 89.38 85 THR A C 1
ATOM 677 O O . THR A 1 85 ? 29.172 9.516 -12.914 1 89.38 85 THR A O 1
ATOM 680 N N . LEU A 1 86 ? 27.266 8.516 -13.008 1 93.44 86 LEU A N 1
ATOM 681 C CA . LEU A 1 86 ? 27.734 7.461 -13.898 1 93.44 86 LEU A CA 1
ATOM 682 C C . LEU A 1 86 ? 27.875 7.977 -15.328 1 93.44 86 LEU A C 1
ATOM 684 O O . LEU A 1 86 ? 28.75 7.516 -16.078 1 93.44 86 LEU A O 1
ATOM 688 N N . GLY A 1 87 ? 27.016 8.859 -15.703 1 92.94 87 GLY A N 1
ATOM 689 C CA . GLY A 1 87 ? 26.953 9.289 -17.094 1 92.94 87 GLY A CA 1
ATOM 690 C C . GLY A 1 87 ? 26.047 8.43 -17.938 1 92.94 87 GLY A C 1
ATOM 691 O O . GLY A 1 87 ? 25.641 7.34 -17.531 1 92.94 87 GLY A O 1
ATOM 692 N N . ILE A 1 88 ? 25.812 8.852 -19.109 1 94.69 88 ILE A N 1
ATOM 693 C CA . ILE A 1 88 ? 24.812 8.289 -20 1 94.69 88 ILE A CA 1
ATOM 694 C C . ILE A 1 88 ? 25.25 6.895 -20.453 1 94.69 88 ILE A C 1
ATOM 696 O O . ILE A 1 88 ? 24.484 5.934 -20.359 1 94.69 88 ILE A O 1
ATOM 700 N N . GLU A 1 89 ? 26.406 6.73 -20.828 1 94.75 89 GLU A N 1
ATOM 701 C CA . GLU A 1 89 ? 26.906 5.477 -21.391 1 94.75 89 GLU A CA 1
ATOM 702 C C . GLU A 1 89 ? 26.938 4.379 -20.328 1 94.75 89 GLU A C 1
ATOM 704 O O . GLU A 1 89 ? 26.5 3.254 -20.578 1 94.75 89 GLU A O 1
ATOM 709 N N . ASN A 1 90 ? 27.484 4.746 -19.234 1 94.5 90 ASN A N 1
ATOM 710 C CA . ASN A 1 90 ? 27.578 3.764 -18.156 1 94.5 90 ASN A CA 1
ATOM 711 C C . ASN A 1 90 ? 26.203 3.379 -17.625 1 94.5 90 ASN A C 1
ATOM 713 O O . ASN A 1 90 ? 25.984 2.232 -17.234 1 94.5 90 ASN A O 1
ATOM 717 N N . THR A 1 91 ? 25.344 4.309 -17.594 1 95.88 91 THR A N 1
ATOM 718 C CA . THR A 1 91 ? 23.969 4.016 -17.203 1 95.88 91 THR A CA 1
ATOM 719 C C . THR A 1 91 ? 23.312 3.047 -18.188 1 95.88 91 THR A C 1
ATOM 721 O O . THR A 1 91 ? 22.641 2.096 -17.781 1 95.88 91 THR A O 1
ATOM 724 N N . ALA A 1 92 ? 23.531 3.318 -19.438 1 96.12 92 ALA A N 1
ATOM 725 C CA . ALA A 1 92 ? 22.969 2.441 -20.469 1 96.12 92 ALA A CA 1
ATOM 726 C C . ALA A 1 92 ? 23.469 1.01 -20.297 1 96.12 92 ALA A C 1
ATOM 728 O O . ALA A 1 92 ? 22.703 0.057 -20.438 1 96.12 92 ALA A O 1
ATOM 729 N N . LYS A 1 93 ? 24.703 0.877 -19.953 1 95.31 93 LYS A N 1
ATOM 730 C CA . LYS A 1 93 ? 25.281 -0.445 -19.734 1 95.31 93 LYS A CA 1
ATOM 731 C C . LYS A 1 93 ? 24.594 -1.151 -18.562 1 95.31 93 LYS A C 1
ATOM 733 O O . LYS A 1 93 ? 24.359 -2.359 -18.609 1 95.31 93 LYS A O 1
ATOM 738 N N . LEU A 1 94 ? 24.312 -0.424 -17.594 1 95.56 94 LEU A N 1
ATOM 739 C CA . LEU A 1 94 ? 23.609 -0.972 -16.422 1 95.56 94 LEU A CA 1
ATOM 740 C C . LEU A 1 94 ? 22.203 -1.411 -16.797 1 95.56 94 LEU A C 1
ATOM 742 O O . LEU A 1 94 ? 21.766 -2.49 -16.391 1 95.56 94 LEU A O 1
ATOM 746 N N . LEU A 1 95 ? 21.531 -0.621 -17.531 1 95.88 95 LEU A N 1
ATOM 747 C CA . LEU A 1 95 ? 20.109 -0.833 -17.844 1 95.88 95 LEU A CA 1
ATOM 748 C C . LEU A 1 95 ? 19.938 -2.016 -18.781 1 95.88 95 LEU A C 1
ATOM 750 O O . LEU A 1 95 ? 18.875 -2.648 -18.797 1 95.88 95 LEU A O 1
ATOM 754 N N . MET A 1 96 ? 20.969 -2.346 -19.531 1 95 96 MET A N 1
ATOM 755 C CA . MET A 1 96 ? 20.938 -3.482 -20.438 1 95 96 MET A CA 1
ATOM 756 C C . MET A 1 96 ? 20.781 -4.793 -19.672 1 95 96 MET A C 1
ATOM 758 O O . MET A 1 96 ? 20.344 -5.797 -20.234 1 95 96 MET A O 1
ATOM 762 N N . LEU A 1 97 ? 21.094 -4.715 -18.422 1 94.5 97 LEU A N 1
ATOM 763 C CA . LEU A 1 97 ? 21.062 -5.914 -17.594 1 94.5 97 LEU A CA 1
ATOM 764 C C . LEU A 1 97 ? 19.688 -6.086 -16.938 1 94.5 97 LEU A C 1
ATOM 766 O O . LEU A 1 97 ? 19.438 -7.086 -16.266 1 94.5 97 LEU A O 1
ATOM 770 N N . LEU A 1 98 ? 18.812 -5.164 -17.172 1 94.12 98 LEU A N 1
ATOM 771 C CA . LEU A 1 98 ? 17.516 -5.164 -16.5 1 94.12 98 LEU A CA 1
ATOM 772 C C . LEU A 1 98 ? 16.391 -5.504 -17.469 1 94.12 98 LEU A C 1
ATOM 774 O O . LEU A 1 98 ? 16.578 -5.426 -18.688 1 94.12 98 LEU A O 1
ATOM 778 N N . ASP A 1 99 ? 15.258 -5.91 -16.891 1 90.81 99 ASP A N 1
ATOM 779 C CA . ASP A 1 99 ? 14.047 -6.102 -17.672 1 90.81 99 ASP A CA 1
ATOM 780 C C . ASP A 1 99 ? 13.445 -4.762 -18.094 1 90.81 99 ASP A C 1
ATOM 782 O O . ASP A 1 99 ? 13.695 -3.736 -17.453 1 90.81 99 ASP A O 1
ATOM 786 N N . VAL A 1 100 ? 12.633 -4.852 -19.078 1 92.94 100 VAL A N 1
ATOM 787 C CA . VAL A 1 100 ? 12.062 -3.666 -19.703 1 92.94 100 VAL A CA 1
ATOM 788 C C . VAL A 1 100 ? 11.32 -2.834 -18.656 1 92.94 100 VAL A C 1
ATOM 790 O O . VAL A 1 100 ? 11.477 -1.611 -18.609 1 92.94 100 VAL A O 1
ATOM 793 N N . GLU A 1 101 ? 10.539 -3.494 -17.844 1 90.31 101 GLU A N 1
ATOM 794 C CA . GLU A 1 101 ? 9.719 -2.771 -16.875 1 90.31 101 GLU A CA 1
ATOM 795 C C . GLU A 1 101 ? 10.578 -2.064 -15.836 1 90.31 101 GLU A C 1
ATOM 797 O O . GLU A 1 101 ? 10.219 -0.992 -15.344 1 90.31 101 GLU A O 1
ATOM 802 N N . ASP A 1 102 ? 11.672 -2.627 -15.477 1 92.5 102 ASP A N 1
ATOM 803 C CA . ASP A 1 102 ? 12.586 -2.004 -14.523 1 92.5 102 ASP A CA 1
ATOM 804 C C . ASP A 1 102 ? 13.281 -0.794 -15.133 1 92.5 102 ASP A C 1
ATOM 806 O O . ASP A 1 102 ? 13.523 0.206 -14.453 1 92.5 102 ASP A O 1
ATOM 810 N N . VAL A 1 103 ? 13.602 -0.966 -16.375 1 95.31 103 VAL A N 1
ATOM 811 C CA . VAL A 1 103 ? 14.195 0.16 -17.094 1 95.31 103 VAL A CA 1
ATOM 812 C C . VAL A 1 103 ? 13.227 1.342 -17.094 1 95.31 103 VAL A C 1
ATOM 814 O O . VAL A 1 103 ? 13.625 2.475 -16.797 1 95.31 103 VAL A O 1
ATOM 817 N N . VAL A 1 104 ? 12.016 1.105 -17.375 1 94.44 104 VAL A N 1
ATOM 818 C CA . VAL A 1 104 ? 10.992 2.141 -17.422 1 94.44 104 VAL A CA 1
ATOM 819 C C . VAL A 1 104 ? 10.891 2.82 -16.047 1 94.44 104 VAL A C 1
ATOM 821 O O . VAL A 1 104 ? 10.789 4.047 -15.969 1 94.44 104 VAL A O 1
ATOM 824 N N . THR A 1 105 ? 10.969 2.08 -15.008 1 91.25 105 THR A N 1
ATOM 825 C CA . THR A 1 105 ? 10.859 2.586 -13.648 1 91.25 105 THR A CA 1
ATOM 826 C C . THR A 1 105 ? 12.008 3.547 -13.336 1 91.25 105 THR A C 1
ATOM 828 O O . THR A 1 105 ? 11.82 4.523 -12.609 1 91.25 105 THR A O 1
ATOM 831 N N . ILE A 1 106 ? 13.102 3.307 -13.891 1 93.75 106 ILE A N 1
ATOM 832 C CA . ILE A 1 106 ? 14.289 4.094 -13.594 1 93.75 106 ILE A CA 1
ATOM 833 C C . ILE A 1 106 ? 14.297 5.359 -14.445 1 93.75 106 ILE A C 1
ATOM 835 O O . ILE A 1 106 ? 14.57 6.453 -13.945 1 93.75 106 ILE A O 1
ATOM 839 N N . VAL A 1 107 ? 13.906 5.273 -15.68 1 94.5 107 VAL A N 1
ATOM 840 C CA . VAL A 1 107 ? 14.156 6.371 -16.609 1 94.5 107 VAL A CA 1
ATOM 841 C C . VAL A 1 107 ? 12.961 7.32 -16.625 1 94.5 107 VAL A C 1
ATOM 843 O O . VAL A 1 107 ? 13.062 8.445 -17.109 1 94.5 107 VAL A O 1
ATOM 846 N N . LYS A 1 108 ? 11.859 6.895 -16.094 1 90.25 108 LYS A N 1
ATOM 847 C CA . LYS A 1 108 ? 10.617 7.648 -16.234 1 90.25 108 LYS A CA 1
ATOM 848 C C . LYS A 1 108 ? 10.742 9.031 -15.602 1 90.25 108 LYS A C 1
ATOM 850 O O . LYS A 1 108 ? 10.047 9.969 -16 1 90.25 108 LYS A O 1
ATOM 855 N N . ASP A 1 109 ? 11.641 9.219 -14.641 1 86.5 109 ASP A N 1
ATOM 856 C CA . ASP A 1 109 ? 11.734 10.484 -13.93 1 86.5 109 ASP A CA 1
ATOM 857 C C . ASP A 1 109 ? 12.891 11.328 -14.461 1 86.5 109 ASP A C 1
ATOM 859 O O . ASP A 1 109 ? 13.164 12.414 -13.938 1 86.5 109 ASP A O 1
ATOM 863 N N . LEU A 1 110 ? 13.531 10.891 -15.461 1 92.5 110 LEU A N 1
ATOM 864 C CA . LEU A 1 110 ? 14.609 11.648 -16.094 1 92.5 110 LEU A CA 1
ATOM 865 C C . LEU A 1 110 ? 14.062 12.633 -17.109 1 92.5 110 LEU A C 1
ATOM 867 O O . LEU A 1 110 ? 12.906 12.516 -17.547 1 92.5 110 LEU A O 1
ATOM 871 N N . ASP A 1 111 ? 14.852 13.609 -17.375 1 91.88 111 ASP A N 1
ATOM 872 C CA . ASP A 1 111 ? 14.461 14.531 -18.438 1 91.88 111 ASP A CA 1
ATOM 873 C C . ASP A 1 111 ? 14.469 13.836 -19.797 1 91.88 111 ASP A C 1
ATOM 875 O O . ASP A 1 111 ? 15.172 12.844 -19.984 1 91.88 111 ASP A O 1
ATOM 879 N N . ARG A 1 112 ? 13.781 14.398 -20.688 1 92.69 112 ARG A N 1
ATOM 880 C CA . ARG A 1 112 ? 13.547 13.781 -21.984 1 92.69 112 ARG A CA 1
ATOM 881 C C . ARG A 1 112 ? 14.859 13.555 -22.734 1 92.69 112 ARG A C 1
ATOM 883 O O . ARG A 1 112 ? 15.055 12.5 -23.328 1 92.69 112 ARG A O 1
ATOM 890 N N . LYS A 1 113 ? 15.688 14.516 -22.688 1 94.94 113 LYS A N 1
ATOM 891 C CA . LYS A 1 113 ? 16.969 14.422 -23.391 1 94.94 113 LYS A CA 1
ATOM 892 C C . LYS A 1 113 ? 17.812 13.266 -22.844 1 94.94 113 LYS A C 1
ATOM 894 O O . LYS A 1 113 ? 18.391 12.5 -23.625 1 94.94 113 LYS A O 1
ATOM 899 N N . SER A 1 114 ? 17.859 13.172 -21.562 1 94.94 114 SER A N 1
ATOM 900 C CA . SER A 1 114 ? 18.625 12.086 -20.922 1 94.94 114 SER A CA 1
ATOM 901 C C . SER A 1 114 ? 18.047 10.727 -21.281 1 94.94 114 SER A C 1
ATOM 903 O O . SER A 1 114 ? 18.781 9.773 -21.531 1 94.94 114 SER A O 1
ATOM 905 N N . VAL A 1 115 ? 16.734 10.633 -21.297 1 95.81 115 VAL A N 1
ATOM 906 C CA . VAL A 1 115 ? 16.062 9.383 -21.625 1 95.81 115 VAL A CA 1
ATOM 907 C C . VAL A 1 115 ? 16.422 8.961 -23.047 1 95.81 115 VAL A C 1
ATOM 909 O O . VAL A 1 115 ? 16.828 7.82 -23.281 1 95.81 115 VAL A O 1
ATOM 912 N N . GLU A 1 116 ? 16.359 9.906 -23.922 1 95.44 116 GLU A N 1
ATOM 913 C CA . GLU A 1 116 ? 16.656 9.625 -25.328 1 95.44 116 GLU A CA 1
ATOM 914 C C . GLU A 1 116 ? 18.109 9.18 -25.516 1 95.44 116 GLU A C 1
ATOM 916 O O . GLU A 1 116 ? 18.375 8.219 -26.234 1 95.44 116 GLU A O 1
ATOM 921 N N . ASN A 1 117 ? 18.953 9.875 -24.844 1 95.94 117 ASN A N 1
ATOM 922 C CA . ASN A 1 117 ? 20.375 9.562 -24.953 1 95.94 117 ASN A CA 1
ATOM 923 C C . ASN A 1 117 ? 20.672 8.172 -24.391 1 95.94 117 ASN A C 1
ATOM 925 O O . ASN A 1 117 ? 21.5 7.441 -24.953 1 95.94 117 ASN A O 1
ATOM 929 N N . ILE A 1 118 ? 20.062 7.809 -23.328 1 96.69 118 ILE A N 1
ATOM 930 C CA . ILE A 1 118 ? 20.281 6.508 -22.703 1 96.69 118 ILE A CA 1
ATOM 931 C C . ILE A 1 118 ? 19.703 5.406 -23.594 1 96.69 118 ILE A C 1
ATOM 933 O O . ILE A 1 118 ? 20.359 4.387 -23.828 1 96.69 118 ILE A O 1
ATOM 937 N N . LEU A 1 119 ? 18.516 5.617 -24.094 1 95.88 119 LEU A N 1
ATOM 938 C CA . LEU A 1 119 ? 17.812 4.613 -24.875 1 95.88 119 LEU A CA 1
ATOM 939 C C . LEU A 1 119 ? 18.547 4.336 -26.188 1 95.88 119 LEU A C 1
ATOM 941 O O . LEU A 1 119 ? 18.438 3.238 -26.734 1 95.88 119 LEU A O 1
ATOM 945 N N . TYR A 1 120 ? 19.297 5.332 -26.641 1 94.75 120 TYR A N 1
ATOM 946 C CA . TYR A 1 120 ? 20.062 5.199 -27.875 1 94.75 120 TYR A CA 1
ATOM 947 C C . TYR A 1 120 ? 21.078 4.074 -27.766 1 94.75 120 TYR A C 1
ATOM 949 O O . TYR A 1 120 ? 21.406 3.428 -28.75 1 94.75 120 TYR A O 1
ATOM 957 N N . TYR A 1 121 ? 21.516 3.818 -26.562 1 94.75 121 TYR A N 1
ATOM 958 C CA . TYR A 1 121 ? 22.562 2.822 -26.359 1 94.75 121 TYR A CA 1
ATOM 959 C C . TYR A 1 121 ? 21.953 1.437 -26.141 1 94.75 121 TYR A C 1
ATOM 961 O O . TYR A 1 121 ? 22.672 0.435 -26.141 1 94.75 121 TYR A O 1
ATOM 969 N N . LEU A 1 122 ? 20.688 1.304 -25.984 1 95.75 122 LEU A N 1
ATOM 970 C CA . LEU A 1 122 ? 20.047 0.023 -25.719 1 95.75 122 LEU A CA 1
ATOM 971 C C . LEU A 1 122 ? 19.781 -0.742 -27 1 95.75 122 LEU A C 1
ATOM 973 O O . LEU A 1 122 ? 19.625 -0.138 -28.062 1 95.75 122 LEU A O 1
ATOM 977 N N . PRO A 1 123 ? 19.703 -2.016 -26.891 1 94.56 123 PRO A N 1
ATOM 978 C CA . PRO A 1 123 ? 19.312 -2.803 -28.062 1 94.56 123 PRO A CA 1
ATOM 979 C C . PRO A 1 123 ? 17.953 -2.398 -28.625 1 94.56 123 PRO A C 1
ATOM 981 O O . PRO A 1 123 ? 17.047 -2.027 -27.859 1 94.56 123 PRO A O 1
ATOM 984 N N . GLY A 1 124 ? 17.734 -2.586 -29.906 1 94 124 GLY A N 1
ATOM 985 C CA . GLY A 1 124 ? 16.562 -2.119 -30.609 1 94 124 GLY A CA 1
ATOM 986 C C . GLY A 1 124 ? 15.258 -2.637 -30.031 1 94 124 GLY A C 1
ATOM 987 O O . GLY A 1 124 ? 14.32 -1.868 -29.812 1 94 124 GLY A O 1
ATOM 988 N N . LYS A 1 125 ? 15.219 -3.881 -29.766 1 92.5 125 LYS A N 1
ATOM 989 C CA . LYS A 1 125 ? 14.008 -4.484 -29.234 1 92.5 125 LYS A CA 1
ATOM 990 C C . LYS A 1 125 ? 13.648 -3.893 -27.875 1 92.5 125 LYS A C 1
ATOM 992 O O . LYS A 1 125 ? 12.484 -3.562 -27.609 1 92.5 125 LYS A O 1
ATOM 997 N N . THR A 1 126 ? 14.672 -3.785 -27.062 1 93.19 126 THR A N 1
ATOM 998 C CA . THR A 1 126 ? 14.477 -3.215 -25.734 1 93.19 126 THR A CA 1
ATOM 999 C C . THR A 1 126 ? 14.094 -1.742 -25.828 1 93.19 126 THR A C 1
ATOM 1001 O O . THR A 1 126 ? 13.188 -1.287 -25.125 1 93.19 126 THR A O 1
ATOM 1004 N N . GLN A 1 127 ? 14.766 -1.088 -26.672 1 95.44 127 GLN A N 1
ATOM 1005 C CA . GLN A 1 127 ? 14.492 0.332 -26.875 1 95.44 127 GLN A CA 1
ATOM 1006 C C . GLN A 1 127 ? 13.039 0.561 -27.266 1 95.44 127 GLN A C 1
ATOM 1008 O O . GLN A 1 127 ? 12.359 1.407 -26.688 1 95.44 127 GLN A O 1
ATOM 1013 N N . LYS A 1 128 ? 12.562 -0.184 -28.172 1 95 128 LYS A N 1
ATOM 1014 C CA . LYS A 1 128 ? 11.195 -0.036 -28.672 1 95 128 LYS A CA 1
ATOM 1015 C C . LYS A 1 128 ? 10.18 -0.331 -27.562 1 95 128 LYS A C 1
ATOM 1017 O O . LYS A 1 128 ? 9.18 0.377 -27.438 1 95 128 LYS A O 1
ATOM 1022 N N . SER A 1 129 ? 10.461 -1.36 -26.828 1 94.56 129 SER A N 1
ATOM 1023 C CA . SER A 1 129 ? 9.555 -1.748 -25.75 1 94.56 129 SER A CA 1
ATOM 1024 C C . SER A 1 129 ? 9.492 -0.672 -24.672 1 94.56 129 SER A C 1
ATOM 1026 O O . SER A 1 129 ? 8.414 -0.35 -24.172 1 94.56 129 SER A O 1
ATOM 1028 N N . VAL A 1 130 ? 10.633 -0.137 -24.359 1 96 130 VAL A N 1
ATOM 1029 C CA . VAL A 1 130 ? 10.695 0.909 -23.344 1 96 130 VAL A CA 1
ATOM 1030 C C . VAL A 1 130 ? 9.977 2.16 -23.844 1 96 130 VAL A C 1
ATOM 1032 O O . VAL A 1 130 ? 9.195 2.773 -23.109 1 96 130 VAL A O 1
ATOM 1035 N N . GLU A 1 131 ? 10.211 2.494 -25.062 1 95.62 131 GLU A N 1
ATOM 1036 C CA . GLU A 1 131 ? 9.57 3.666 -25.656 1 95.62 131 GLU A CA 1
ATOM 1037 C C . GLU A 1 131 ? 8.055 3.516 -25.688 1 95.62 131 GLU A C 1
ATOM 1039 O O . GLU A 1 131 ? 7.328 4.477 -25.422 1 95.62 131 GLU A O 1
ATOM 1044 N N . GLU A 1 132 ? 7.637 2.398 -25.984 1 94.94 132 GLU A N 1
ATOM 1045 C CA . GLU A 1 132 ? 6.199 2.141 -25.984 1 94.94 132 GLU A CA 1
ATOM 1046 C C . GLU A 1 132 ? 5.59 2.383 -24.609 1 94.94 132 GLU A C 1
ATOM 1048 O O . GLU A 1 132 ? 4.586 3.088 -24.484 1 94.94 132 GLU A O 1
ATOM 1053 N N . LEU A 1 133 ? 6.203 1.817 -23.641 1 95.69 133 LEU A N 1
ATOM 1054 C CA . LEU A 1 133 ? 5.672 1.958 -22.281 1 95.69 133 LEU A CA 1
ATOM 1055 C C . LEU A 1 133 ? 5.73 3.412 -21.828 1 95.69 133 LEU A C 1
ATOM 1057 O O . LEU A 1 133 ? 4.82 3.889 -21.141 1 95.69 133 LEU A O 1
ATOM 1061 N N . LEU A 1 134 ? 6.758 4.117 -22.234 1 95.62 134 LEU A N 1
ATOM 1062 C CA . LEU A 1 134 ? 6.922 5.516 -21.859 1 95.62 134 LEU A CA 1
ATOM 1063 C C . LEU A 1 134 ? 5.934 6.402 -22.609 1 95.62 134 LEU A C 1
ATOM 1065 O O . LEU A 1 134 ? 5.719 7.555 -22.219 1 95.62 134 LEU A O 1
ATOM 1069 N N . SER A 1 135 ? 5.344 5.875 -23.625 1 95.06 135 SER A N 1
ATOM 1070 C CA . SER A 1 135 ? 4.406 6.664 -24.422 1 95.06 135 SER A CA 1
ATOM 1071 C C . SER A 1 135 ? 3.051 6.77 -23.734 1 95.06 135 SER A C 1
ATOM 1073 O O . SER A 1 135 ? 2.24 7.633 -24.062 1 95.06 135 SER A O 1
ATOM 1075 N N . TYR A 1 136 ? 2.773 5.895 -22.781 1 95.56 136 TYR A N 1
ATOM 1076 C CA . TYR A 1 136 ? 1.525 5.973 -22.031 1 95.56 136 TYR A CA 1
ATOM 1077 C C . TYR A 1 136 ? 1.58 7.09 -21 1 95.56 136 TYR A C 1
ATOM 1079 O O . TYR A 1 136 ? 2.662 7.492 -20.578 1 95.56 136 TYR A O 1
ATOM 1087 N N . PRO A 1 137 ? 0.403 7.551 -20.562 1 94.12 137 PRO A N 1
ATOM 1088 C CA . PRO A 1 137 ? 0.389 8.625 -19.562 1 94.12 137 PRO A CA 1
ATOM 1089 C C . PRO A 1 137 ? 1.101 8.227 -18.281 1 94.12 137 PRO A C 1
ATOM 1091 O O . PRO A 1 137 ? 1.114 7.051 -17.906 1 94.12 137 PRO A O 1
ATOM 1094 N N . GLU A 1 138 ? 1.623 9.258 -17.641 1 91.19 138 GLU A N 1
ATOM 1095 C CA . GLU A 1 138 ? 2.238 9.008 -16.344 1 91.19 138 GLU A CA 1
ATOM 1096 C C . GLU A 1 138 ? 1.223 8.453 -15.344 1 91.19 138 GLU A C 1
ATOM 1098 O O . GLU A 1 138 ? 0.067 8.883 -15.328 1 91.19 138 GLU A O 1
ATOM 1103 N N . GLU A 1 139 ? 1.663 7.461 -14.578 1 92.06 139 GLU A N 1
ATOM 1104 C CA . GLU A 1 139 ? 0.864 6.852 -13.516 1 92.06 139 GLU A CA 1
ATOM 1105 C C . GLU A 1 139 ? -0.357 6.137 -14.086 1 92.06 139 GLU A C 1
ATOM 1107 O O . GLU A 1 139 ? -1.455 6.234 -13.539 1 92.06 139 GLU A O 1
ATOM 1112 N N . SER A 1 140 ? -0.177 5.613 -15.203 1 95.38 140 SER A N 1
ATOM 1113 C CA . SER A 1 140 ? -1.233 4.824 -15.828 1 95.38 140 SER A CA 1
ATOM 1114 C C . SER A 1 140 ? -0.897 3.338 -15.812 1 95.38 140 SER A C 1
ATOM 1116 O O . SER A 1 140 ? 0.242 2.957 -15.539 1 95.38 140 SER A O 1
ATOM 1118 N N . ALA A 1 141 ? -1.897 2.539 -16.109 1 96.5 141 ALA A N 1
ATOM 1119 C CA . ALA A 1 141 ? -1.736 1.094 -16.234 1 96.5 141 ALA A CA 1
ATOM 1120 C C . ALA A 1 141 ? -0.715 0.747 -17.328 1 96.5 141 ALA A C 1
ATOM 1122 O O . ALA A 1 141 ? 0.027 -0.23 -17.188 1 96.5 141 ALA A O 1
ATOM 1123 N N . GLY A 1 142 ? -0.702 1.547 -18.344 1 95.62 142 GLY A N 1
ATOM 1124 C CA . GLY A 1 142 ? 0.215 1.3 -19.438 1 95.62 142 GLY A CA 1
ATOM 1125 C C . GLY A 1 142 ? 1.671 1.287 -19.016 1 95.62 142 GLY A C 1
ATOM 1126 O O . GLY A 1 142 ? 2.484 0.558 -19.594 1 95.62 142 GLY A O 1
ATOM 1127 N N . ARG A 1 143 ? 2.018 2.012 -18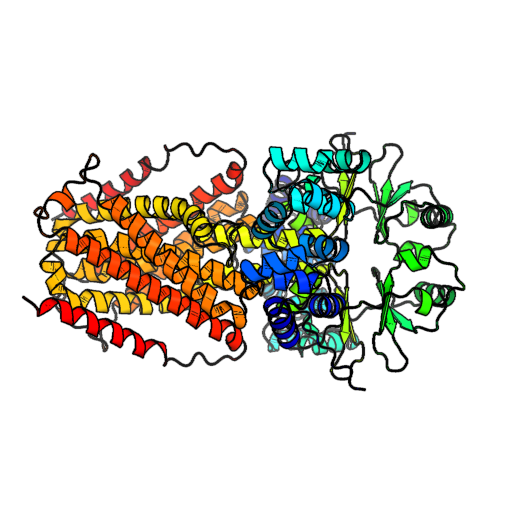.062 1 95.12 143 ARG A N 1
ATOM 1128 C CA . ARG A 1 143 ? 3.4 2.119 -17.594 1 95.12 143 ARG A CA 1
ATOM 1129 C C . ARG A 1 143 ? 3.771 0.947 -16.703 1 95.12 143 ARG A C 1
ATOM 1131 O O . ARG A 1 143 ? 4.949 0.733 -16.406 1 95.12 143 ARG A O 1
ATOM 1138 N N . LEU A 1 144 ? 2.795 0.138 -16.281 1 96.12 144 LEU A N 1
ATOM 1139 C CA . LEU A 1 144 ? 3.012 -0.976 -15.375 1 96.12 144 LEU A CA 1
ATOM 1140 C C . LEU A 1 144 ? 3.076 -2.299 -16.125 1 96.12 144 LEU A C 1
ATOM 1142 O O . LEU A 1 144 ? 3.287 -3.354 -15.523 1 96.12 144 LEU A O 1
ATOM 1146 N N . ILE A 1 145 ? 2.979 -2.252 -17.422 1 96.19 145 ILE A N 1
ATOM 1147 C CA . ILE A 1 145 ? 2.799 -3.447 -18.234 1 96.19 145 ILE A CA 1
ATOM 1148 C C . ILE A 1 145 ? 4.094 -4.254 -18.266 1 96.19 145 ILE A C 1
ATOM 1150 O O . ILE A 1 145 ? 5.176 -3.697 -18.453 1 96.19 145 ILE A O 1
ATOM 1154 N N . HIS A 1 146 ? 3.953 -5.48 -17.953 1 93.88 146 HIS A N 1
ATOM 1155 C CA . HIS A 1 146 ? 4.953 -6.477 -18.312 1 93.88 146 HIS A CA 1
ATOM 1156 C C . HIS A 1 146 ? 4.633 -7.109 -19.656 1 93.88 146 HIS A C 1
ATOM 1158 O O . HIS A 1 146 ? 3.545 -7.656 -19.859 1 93.88 146 HIS A O 1
ATOM 1164 N N . LYS A 1 147 ? 5.578 -7.047 -20.422 1 89 147 LYS A N 1
ATOM 1165 C CA . LYS A 1 147 ? 5.352 -7.57 -21.766 1 89 147 LYS A CA 1
ATOM 1166 C C . LYS A 1 147 ? 5.496 -9.086 -21.812 1 89 147 LYS A C 1
ATOM 1168 O O . LYS A 1 147 ? 4.898 -9.758 -22.656 1 89 147 LYS A O 1
ATOM 1173 N N . ASP A 1 148 ? 6.25 -9.57 -20.875 1 86.44 148 ASP A N 1
ATOM 1174 C CA . ASP A 1 148 ? 6.453 -11.016 -20.828 1 86.44 148 ASP A CA 1
ATOM 1175 C C . ASP A 1 148 ? 5.305 -11.711 -20.109 1 86.44 148 ASP A C 1
ATOM 1177 O O . ASP A 1 148 ? 5.234 -11.688 -18.875 1 86.44 148 ASP A O 1
ATOM 1181 N N . MET A 1 149 ? 4.371 -12.195 -20.875 1 89.12 149 MET A N 1
ATOM 1182 C CA . MET A 1 149 ? 3.219 -12.906 -20.328 1 89.12 149 MET A CA 1
ATOM 1183 C C . MET A 1 149 ? 3.037 -14.258 -21.031 1 89.12 149 MET A C 1
ATOM 1185 O O . MET A 1 149 ? 3.598 -14.484 -22.094 1 89.12 149 MET A O 1
ATOM 1189 N N . VAL A 1 150 ? 2.346 -15.094 -20.359 1 92.75 150 VAL A N 1
ATOM 1190 C CA . VAL A 1 150 ? 2.014 -16.391 -20.953 1 92.75 150 VAL A CA 1
ATOM 1191 C C . VAL A 1 150 ? 0.539 -16.406 -21.344 1 92.75 150 VAL A C 1
ATOM 1193 O O . VAL A 1 150 ? -0.337 -16.172 -20.516 1 92.75 150 VAL A O 1
ATOM 1196 N N . ILE A 1 151 ? 0.32 -16.609 -22.625 1 95.06 151 ILE A N 1
ATOM 1197 C CA . ILE A 1 151 ? -1.049 -16.688 -23.125 1 95.06 151 ILE A CA 1
ATOM 1198 C C . ILE A 1 151 ? -1.24 -17.984 -23.891 1 95.06 151 ILE A C 1
ATOM 1200 O O . ILE A 1 151 ? -0.282 -18.547 -24.438 1 95.06 151 ILE A O 1
ATOM 1204 N N . ALA A 1 152 ? -2.459 -18.5 -23.891 1 96.25 152 ALA A N 1
ATOM 1205 C CA . ALA A 1 152 ? -2.811 -19.719 -24.625 1 96.25 152 ALA A CA 1
ATOM 1206 C C . ALA A 1 152 ? -4.246 -19.656 -25.141 1 96.25 152 ALA A C 1
ATOM 1208 O O . ALA A 1 152 ? -5.094 -18.984 -24.547 1 96.25 152 ALA A O 1
ATOM 1209 N N . PRO A 1 153 ? -4.496 -20.328 -26.25 1 97.5 153 PRO A N 1
ATOM 1210 C CA . PRO A 1 153 ? -5.875 -20.359 -26.75 1 97.5 153 PRO A CA 1
ATOM 1211 C C . PRO A 1 153 ? -6.785 -21.266 -25.906 1 97.5 153 PRO A C 1
ATOM 1213 O O . PRO A 1 153 ? -6.32 -22.234 -25.312 1 97.5 153 PRO A O 1
ATOM 1216 N N . TYR A 1 154 ? -8.102 -20.953 -25.969 1 96.88 154 TYR A N 1
ATOM 1217 C CA . TYR A 1 154 ? -9.078 -21.625 -25.109 1 96.88 154 TYR A CA 1
ATOM 1218 C C . TYR A 1 154 ? -9.258 -23.078 -25.531 1 96.88 154 TYR A C 1
ATOM 1220 O O . TYR A 1 154 ? -9.719 -23.906 -24.734 1 96.88 154 TYR A O 1
ATOM 1228 N N . TYR A 1 155 ? -8.867 -23.484 -26.781 1 97.06 155 TYR A N 1
ATOM 1229 C CA . TYR A 1 155 ? -9.195 -24.812 -27.297 1 97.06 155 TYR A CA 1
ATOM 1230 C C . TYR A 1 155 ? -8.031 -25.766 -27.094 1 97.06 155 TYR A C 1
ATOM 1232 O O . TYR A 1 155 ? -8.125 -26.953 -27.453 1 97.06 155 TYR A O 1
ATOM 1240 N N . TRP A 1 156 ? -6.91 -25.312 -26.5 1 96.81 156 TRP A N 1
ATOM 1241 C CA . TRP A 1 156 ? -5.781 -26.203 -26.203 1 96.81 156 TRP A CA 1
ATOM 1242 C C . TRP A 1 156 ? -6.117 -27.172 -25.078 1 96.81 156 TRP A C 1
ATOM 1244 O O . TRP A 1 156 ? -6.969 -26.875 -24.234 1 96.81 156 TRP A O 1
ATOM 1254 N N . THR A 1 157 ? -5.48 -28.266 -25.109 1 97.25 157 THR A N 1
ATOM 1255 C CA . THR A 1 157 ? -5.48 -29.172 -23.969 1 97.25 157 THR A CA 1
ATOM 1256 C C . THR A 1 157 ? -4.367 -28.797 -22.984 1 97.25 157 THR A C 1
ATOM 1258 O O . THR A 1 157 ? -3.465 -28.031 -23.328 1 97.25 157 THR A O 1
ATOM 1261 N N . ILE A 1 158 ? -4.496 -29.328 -21.828 1 94.69 158 ILE A N 1
ATOM 1262 C CA . ILE A 1 158 ? -3.465 -29.109 -20.828 1 94.69 158 ILE A CA 1
ATOM 1263 C C . ILE A 1 158 ? -2.127 -29.625 -21.328 1 94.69 158 ILE A C 1
ATOM 1265 O O . ILE A 1 158 ? -1.082 -29.016 -21.109 1 94.69 158 ILE A O 1
ATOM 1269 N N . ASN A 1 159 ? -2.193 -30.703 -22.031 1 94.31 159 ASN A N 1
ATOM 1270 C CA . ASN A 1 159 ? -0.974 -31.266 -22.609 1 94.31 159 ASN A CA 1
ATOM 1271 C C . ASN A 1 159 ? -0.341 -30.312 -23.609 1 94.31 159 ASN A C 1
ATOM 1273 O O . ASN A 1 159 ? 0.871 -30.078 -23.578 1 94.31 159 ASN A O 1
ATOM 1277 N N . GLN A 1 160 ? -1.122 -29.812 -24.438 1 94.94 160 GLN A N 1
ATOM 1278 C CA . GLN A 1 160 ? -0.631 -28.844 -25.422 1 94.94 160 GLN A CA 1
ATOM 1279 C C . GLN A 1 160 ? -0.064 -27.609 -24.75 1 94.94 160 GLN A C 1
ATOM 1281 O O . GLN A 1 160 ? 0.98 -27.094 -25.156 1 94.94 160 GLN A O 1
ATOM 1286 N N . LEU A 1 161 ? -0.75 -27.188 -23.766 1 93.06 161 LEU A N 1
ATOM 1287 C CA . LEU A 1 161 ? -0.299 -26.031 -23.016 1 93.06 161 LEU A CA 1
ATOM 1288 C C . LEU A 1 161 ? 1.042 -26.312 -22.344 1 93.06 161 LEU A C 1
ATOM 1290 O O . LEU A 1 161 ? 1.954 -25.484 -22.406 1 93.06 161 LEU A O 1
ATOM 1294 N N . THR A 1 162 ? 1.129 -27.422 -21.703 1 89.94 162 THR A N 1
ATOM 1295 C CA . THR A 1 162 ? 2.346 -27.797 -20.984 1 89.94 162 THR A CA 1
ATOM 1296 C C . THR A 1 162 ? 3.52 -27.938 -21.938 1 89.94 162 THR A C 1
ATOM 1298 O O . THR A 1 162 ? 4.637 -27.516 -21.641 1 89.94 162 THR A O 1
ATOM 1301 N N . GLU A 1 163 ? 3.26 -28.5 -23.047 1 90.69 163 GLU A N 1
ATOM 1302 C CA . GLU A 1 163 ? 4.293 -28.625 -24.062 1 90.69 163 GLU A CA 1
ATOM 1303 C C . GLU A 1 163 ? 4.785 -27.25 -24.531 1 90.69 163 GLU A C 1
ATOM 1305 O O . GLU A 1 163 ? 5.988 -27.047 -24.703 1 90.69 163 GLU A O 1
ATOM 1310 N N . PHE A 1 164 ? 3.906 -26.422 -24.641 1 89.94 164 PHE A N 1
ATOM 1311 C CA . PHE A 1 164 ? 4.223 -25.062 -25.062 1 89.94 164 PHE A CA 1
ATOM 1312 C C . PHE A 1 164 ? 5.082 -24.359 -24 1 89.94 164 PHE A C 1
ATOM 1314 O O . PHE A 1 164 ? 6.117 -23.781 -24.328 1 89.94 164 PHE A O 1
ATOM 1321 N N . VAL A 1 165 ? 4.691 -24.438 -22.781 1 87.44 165 VAL A N 1
ATOM 1322 C CA . VAL A 1 165 ? 5.383 -23.766 -21.688 1 87.44 165 VAL A CA 1
ATOM 1323 C C . VAL A 1 165 ? 6.781 -24.359 -21.531 1 87.44 165 VAL A C 1
ATOM 1325 O O . VAL A 1 165 ? 7.73 -23.641 -21.203 1 87.44 165 VAL A O 1
ATOM 1328 N N . CYS A 1 166 ? 6.914 -25.609 -21.781 1 84.44 166 CYS A N 1
ATOM 1329 C CA . CYS A 1 166 ? 8.188 -26.297 -21.609 1 84.44 166 CYS A CA 1
ATOM 1330 C C . CYS A 1 166 ? 9.141 -26 -22.75 1 84.44 166 CYS A C 1
ATOM 1332 O O . CYS A 1 166 ? 10.359 -26.016 -22.578 1 84.44 166 CYS A O 1
ATOM 1334 N N . ASN A 1 167 ? 8.594 -25.734 -23.875 1 83.81 167 ASN A N 1
ATOM 1335 C CA . ASN A 1 167 ? 9.438 -25.672 -25.062 1 83.81 167 ASN A CA 1
ATOM 1336 C C . ASN A 1 167 ? 9.672 -24.234 -25.516 1 83.81 167 ASN A C 1
ATOM 1338 O O . ASN A 1 167 ? 10.609 -23.969 -26.266 1 83.81 167 ASN A O 1
ATOM 1342 N N . TYR A 1 168 ? 8.836 -23.406 -25.109 1 77.69 168 TYR A N 1
ATOM 1343 C CA . TYR A 1 168 ? 8.953 -22.047 -25.578 1 77.69 168 TYR A CA 1
ATOM 1344 C C . TYR A 1 168 ? 10.016 -21.281 -24.797 1 77.69 168 TYR A C 1
ATOM 1346 O O . TYR A 1 168 ? 9.969 -21.219 -23.562 1 77.69 168 TYR A O 1
ATOM 1354 N N . LYS A 1 169 ? 10.977 -20.766 -25.359 1 70.94 169 LYS A N 1
ATOM 1355 C CA . LYS A 1 169 ? 12.18 -20.172 -24.781 1 70.94 169 LYS A CA 1
ATOM 1356 C C . LYS A 1 169 ? 11.859 -18.844 -24.109 1 70.94 169 LYS A C 1
ATOM 1358 O O . LYS A 1 169 ? 12.578 -18.406 -23.203 1 70.94 169 LYS A O 1
ATOM 1363 N N . LYS A 1 170 ? 10.945 -18.219 -24.5 1 73.81 170 LYS A N 1
ATOM 1364 C CA . LYS A 1 170 ? 10.742 -16.844 -24.031 1 73.81 170 LYS A CA 1
ATOM 1365 C C . LYS A 1 170 ? 9.758 -16.812 -22.859 1 73.81 170 LYS A C 1
ATOM 1367 O O . LYS A 1 170 ? 9.172 -15.766 -22.578 1 73.81 170 LYS A O 1
ATOM 1372 N N . ILE A 1 171 ? 9.648 -17.891 -22.297 1 78.06 171 ILE A N 1
ATOM 1373 C CA . ILE A 1 171 ? 8.742 -17.938 -21.156 1 78.06 171 ILE A CA 1
ATOM 1374 C C . ILE A 1 171 ? 9.391 -17.234 -19.969 1 78.06 171 ILE A C 1
ATOM 1376 O O . ILE A 1 171 ? 10.57 -17.438 -19.672 1 78.06 171 ILE A O 1
ATOM 1380 N N . PRO A 1 172 ? 8.555 -16.359 -19.391 1 80.5 172 PRO A N 1
ATOM 1381 C CA . PRO A 1 172 ? 9.102 -15.695 -18.203 1 80.5 172 PRO A CA 1
ATOM 1382 C C . PRO A 1 172 ? 9.547 -16.672 -17.125 1 80.5 172 PRO A C 1
ATOM 1384 O O . PRO A 1 172 ? 8.984 -17.766 -17 1 80.5 172 PRO A O 1
ATOM 1387 N N . GLU A 1 173 ? 10.531 -16.203 -16.391 1 72.31 173 GLU A N 1
ATOM 1388 C CA . GLU A 1 173 ? 11.062 -17.047 -15.32 1 72.31 173 GLU A CA 1
ATOM 1389 C C . GLU A 1 173 ? 10.008 -17.328 -14.258 1 72.31 173 GLU A C 1
ATOM 1391 O O . GLU A 1 173 ? 9.961 -18.422 -13.695 1 72.31 173 GLU A O 1
ATOM 1396 N N . ARG A 1 174 ? 9.172 -16.328 -14.055 1 75.38 174 ARG A N 1
ATOM 1397 C CA . ARG A 1 174 ? 8.125 -16.5 -13.055 1 75.38 174 ARG A CA 1
ATOM 1398 C C . ARG A 1 174 ? 6.781 -16 -13.586 1 75.38 174 ARG A C 1
ATOM 1400 O O . ARG A 1 174 ? 6.691 -14.906 -14.133 1 75.38 174 ARG A O 1
ATOM 1407 N N . PHE A 1 175 ? 5.926 -16.891 -13.602 1 80.75 175 PHE A N 1
ATOM 1408 C CA . PHE A 1 175 ? 4.551 -16.5 -13.898 1 80.75 175 PHE A CA 1
ATOM 1409 C C . PHE A 1 175 ? 3.57 -17.344 -13.094 1 80.75 175 PHE A C 1
ATOM 1411 O O . PHE A 1 175 ? 3.846 -18.5 -12.789 1 80.75 175 PHE A O 1
ATOM 1418 N N . HIS A 1 176 ? 2.514 -16.75 -12.836 1 79.88 176 HIS A N 1
ATOM 1419 C CA . HIS A 1 176 ? 1.605 -17.406 -11.898 1 79.88 176 HIS A CA 1
ATOM 1420 C C . HIS A 1 176 ? 0.298 -17.797 -12.586 1 79.88 176 HIS A C 1
ATOM 1422 O O . HIS A 1 176 ? -0.432 -18.656 -12.094 1 79.88 176 HIS A O 1
ATOM 1428 N N . GLN A 1 177 ? 0.011 -17.141 -13.625 1 89.62 177 GLN A N 1
ATOM 1429 C CA . GLN A 1 177 ? -1.249 -17.391 -14.32 1 89.62 177 GLN A CA 1
ATOM 1430 C C . GLN A 1 177 ? -1.064 -17.328 -15.836 1 89.62 177 GLN A C 1
ATOM 1432 O O . GLN A 1 177 ? -0.173 -16.641 -16.328 1 89.62 177 GLN A O 1
ATOM 1437 N N . ILE A 1 178 ? -1.866 -18.125 -16.438 1 94.56 178 ILE A N 1
ATOM 1438 C CA . ILE A 1 178 ? -1.909 -18.109 -17.891 1 94.56 178 ILE A CA 1
ATOM 1439 C C . ILE A 1 178 ? -3.215 -17.484 -18.359 1 94.56 178 ILE A C 1
ATOM 1441 O O . ILE A 1 178 ? -4.297 -17.859 -17.906 1 94.56 178 ILE A O 1
ATOM 1445 N N . PHE A 1 179 ? -3.049 -16.531 -19.203 1 97 179 PHE A N 1
ATOM 1446 C CA . PHE A 1 179 ? -4.254 -15.883 -19.719 1 97 179 PHE A CA 1
ATOM 1447 C C . PHE A 1 179 ? -4.73 -16.562 -21 1 97 179 PHE A C 1
ATOM 1449 O O . PHE A 1 179 ? -3.918 -16.922 -21.859 1 97 179 PHE A O 1
ATOM 1456 N N . ILE A 1 180 ? -6.012 -16.75 -21.016 1 98.25 180 ILE A N 1
ATOM 1457 C CA . ILE A 1 180 ? -6.621 -17.469 -22.141 1 98.25 180 ILE A CA 1
ATOM 1458 C C . ILE A 1 180 ? -7.23 -16.453 -23.125 1 98.25 180 ILE A C 1
ATOM 1460 O O . ILE A 1 180 ? -7.941 -15.539 -22.703 1 98.25 180 ILE A O 1
ATOM 1464 N N . ILE A 1 181 ? -6.965 -16.672 -24.375 1 98.19 181 ILE A N 1
ATOM 1465 C CA . ILE A 1 181 ? -7.398 -15.703 -25.375 1 98.19 181 ILE A CA 1
ATOM 1466 C C . ILE A 1 181 ? -8.289 -16.391 -26.406 1 98.19 181 ILE A C 1
ATOM 1468 O O . ILE A 1 181 ? -8.25 -17.609 -26.562 1 98.19 181 ILE A O 1
ATOM 1472 N N . ASN A 1 182 ? -9.125 -15.625 -27.031 1 97.19 182 ASN A N 1
ATOM 1473 C CA . ASN A 1 182 ? -9.898 -16.109 -28.172 1 97.19 182 ASN A CA 1
ATOM 1474 C C . ASN A 1 182 ? -9.203 -15.805 -29.484 1 97.19 182 ASN A C 1
ATOM 1476 O O . ASN A 1 182 ? -8.023 -15.438 -29.5 1 97.19 182 ASN A O 1
ATOM 1480 N N . SER A 1 183 ? -9.859 -16 -30.609 1 95.81 183 SER A N 1
ATOM 1481 C CA . SER A 1 183 ? -9.273 -15.867 -31.938 1 95.81 183 SER A CA 1
ATOM 1482 C C . SER A 1 183 ? -8.953 -14.406 -32.25 1 95.81 183 SER A C 1
ATOM 1484 O O . SER A 1 183 ? -8.109 -14.133 -33.125 1 95.81 183 SER A O 1
ATOM 1486 N N . LYS A 1 184 ? -9.578 -13.523 -31.531 1 96.19 184 LYS A N 1
ATOM 1487 C CA . LYS A 1 184 ? -9.336 -12.102 -31.75 1 96.19 184 LYS A CA 1
ATOM 1488 C C . LYS A 1 184 ? -8.25 -11.586 -30.812 1 96.19 184 LYS A C 1
ATOM 1490 O O . LYS A 1 184 ? -8.055 -10.375 -30.688 1 96.19 184 LYS A O 1
ATOM 1495 N N . LEU A 1 185 ? -7.637 -12.398 -30.047 1 96.81 185 LEU A N 1
ATOM 1496 C CA . LEU A 1 185 ? -6.57 -12.086 -29.094 1 96.81 185 LEU A CA 1
ATOM 1497 C C . LEU A 1 185 ? -7.109 -11.312 -27.906 1 96.81 185 LEU A C 1
ATOM 1499 O O . LEU A 1 185 ? -6.398 -10.492 -27.312 1 96.81 185 LEU A O 1
ATOM 1503 N N . GLU A 1 186 ? -8.344 -11.57 -27.656 1 97.44 186 GLU A N 1
ATOM 1504 C CA . GLU A 1 186 ? -8.961 -10.992 -26.469 1 97.44 186 GLU A CA 1
ATOM 1505 C C . GLU A 1 186 ? -8.875 -11.953 -25.281 1 97.44 186 GLU A C 1
ATOM 1507 O O . GLU A 1 186 ? -9.133 -13.148 -25.438 1 97.44 186 GLU A O 1
ATOM 1512 N N . PRO A 1 187 ? -8.43 -11.383 -24.125 1 98.06 187 PRO A N 1
ATOM 1513 C CA . PRO A 1 187 ? -8.438 -12.266 -22.953 1 98.06 187 PRO A CA 1
ATOM 1514 C C . PRO A 1 187 ? -9.844 -12.617 -22.5 1 98.06 187 PRO A C 1
ATOM 1516 O O . PRO A 1 187 ? -10.664 -11.719 -22.266 1 98.06 187 PRO A O 1
ATOM 1519 N N . ILE A 1 188 ? -10.117 -13.867 -22.344 1 97.38 188 ILE A N 1
ATOM 1520 C CA . ILE A 1 188 ? -11.469 -14.289 -22 1 97.38 188 ILE A CA 1
ATOM 1521 C C . ILE A 1 188 ? -11.445 -15.086 -20.688 1 97.38 188 ILE A C 1
ATOM 1523 O O . ILE A 1 188 ? -12.492 -15.438 -20.156 1 97.38 188 ILE A O 1
ATOM 1527 N N . GLY A 1 189 ? -10.305 -15.375 -20.219 1 97.25 189 GLY A N 1
ATOM 1528 C CA . GLY A 1 189 ? -10.172 -16.125 -18.969 1 97.25 189 GLY A CA 1
ATOM 1529 C C . GLY A 1 189 ? -8.734 -16.297 -18.531 1 97.25 189 GLY A C 1
ATOM 1530 O O . GLY A 1 189 ? -7.82 -15.711 -19.125 1 97.25 189 GLY A O 1
ATOM 1531 N N . SER A 1 190 ? -8.57 -16.984 -17.484 1 96.19 190 SER A N 1
ATOM 1532 C CA . SER A 1 190 ? -7.246 -17.312 -16.984 1 96.19 190 SER A CA 1
ATOM 1533 C C . SER A 1 190 ? -7.238 -18.688 -16.328 1 96.19 190 SER A C 1
ATOM 1535 O O . SER A 1 190 ? -8.289 -19.219 -15.945 1 96.19 190 SER A O 1
ATOM 1537 N N . VAL A 1 191 ? -6.098 -19.281 -16.328 1 94 191 VAL A N 1
ATOM 1538 C CA . VAL A 1 191 ? -5.918 -20.562 -15.648 1 94 191 VAL A CA 1
ATOM 1539 C C . VAL A 1 191 ? -4.727 -20.469 -14.695 1 94 191 VAL A C 1
ATOM 1541 O O . VAL A 1 191 ? -3.635 -20.062 -15.094 1 94 191 VAL A O 1
ATOM 1544 N N . ASN A 1 192 ? -5.051 -20.812 -13.477 1 90.75 192 ASN A N 1
ATOM 1545 C CA . ASN A 1 192 ? -3.965 -20.906 -12.508 1 90.75 192 ASN A CA 1
ATOM 1546 C C . ASN A 1 192 ? -3.131 -22.156 -12.711 1 90.75 192 ASN A C 1
ATOM 1548 O O . ASN A 1 192 ? -3.662 -23.203 -13.078 1 90.75 192 ASN A O 1
ATOM 1552 N N . LEU A 1 193 ? -1.877 -22.078 -12.414 1 89 193 LEU A N 1
ATOM 1553 C CA . LEU A 1 193 ? -0.964 -23.188 -12.664 1 89 193 LEU A CA 1
ATOM 1554 C C . LEU A 1 193 ? -1.326 -24.391 -11.805 1 89 193 LEU A C 1
ATOM 1556 O O . LEU A 1 193 ? -1.104 -25.531 -12.203 1 89 193 LEU A O 1
ATOM 1560 N N . ASN A 1 194 ? -1.866 -24.156 -10.625 1 86.88 194 ASN A N 1
ATOM 1561 C CA . ASN A 1 194 ? -2.258 -25.281 -9.789 1 86.88 194 ASN A CA 1
ATOM 1562 C C . ASN A 1 194 ? -3.33 -26.125 -10.461 1 86.88 194 ASN A C 1
ATOM 1564 O O . ASN A 1 194 ? -3.365 -27.344 -10.281 1 86.88 194 ASN A O 1
ATOM 1568 N N . LYS A 1 195 ? -4.203 -25.5 -11.242 1 87.5 195 LYS A N 1
ATOM 1569 C CA . LYS A 1 195 ? -5.223 -26.25 -11.984 1 87.5 195 LYS A CA 1
ATOM 1570 C C . LYS A 1 195 ? -4.602 -27.047 -13.125 1 87.5 195 LYS A C 1
ATOM 1572 O O . LYS A 1 195 ? -5.078 -28.125 -13.461 1 87.5 195 LYS A O 1
ATOM 1577 N N . VAL A 1 196 ? -3.574 -26.5 -13.68 1 88.38 196 VAL A N 1
ATOM 1578 C CA . VAL A 1 196 ? -2.871 -27.188 -14.758 1 88.38 196 VAL A CA 1
ATOM 1579 C C . VAL A 1 196 ? -2.246 -28.469 -14.242 1 88.38 196 VAL A C 1
ATOM 1581 O O . VAL A 1 196 ? -2.248 -29.5 -14.938 1 88.38 196 VAL A O 1
ATOM 1584 N N . ILE A 1 197 ? -1.809 -28.453 -13.062 1 85.75 197 ILE A N 1
ATOM 1585 C CA . ILE A 1 197 ? -1.115 -29.594 -12.477 1 85.75 197 ILE A CA 1
ATOM 1586 C C . ILE A 1 197 ? -2.135 -30.609 -11.969 1 85.75 197 ILE A C 1
ATOM 1588 O O . ILE A 1 197 ? -1.891 -31.812 -12.016 1 85.75 197 ILE A O 1
ATOM 1592 N N . SER A 1 198 ? -3.332 -30.172 -11.594 1 85.06 198 SER A N 1
ATOM 1593 C CA . SER A 1 198 ? -4.285 -31.016 -10.883 1 85.06 198 SER A CA 1
ATOM 1594 C C . SER A 1 198 ? -5.262 -31.688 -11.844 1 85.06 198 SER A C 1
ATOM 1596 O O . SER A 1 198 ? -6.086 -32.5 -11.43 1 85.06 198 SER A O 1
ATOM 1598 N N . HIS A 1 199 ? -5.227 -31.328 -13.055 1 87.06 199 HIS A N 1
ATOM 1599 C CA . HIS A 1 199 ? -6.168 -31.906 -14.008 1 87.06 199 HIS A CA 1
ATOM 1600 C C . HIS A 1 199 ? -5.453 -32.812 -15.016 1 87.06 199 HIS A C 1
ATOM 1602 O O . HIS A 1 199 ? -4.234 -32.719 -15.18 1 87.06 199 HIS A O 1
ATOM 1608 N N . SER A 1 200 ? -6.27 -33.594 -15.688 1 88.06 200 SER A N 1
ATOM 1609 C CA . SER A 1 200 ? -5.73 -34.5 -16.688 1 88.06 200 SER A CA 1
ATOM 1610 C C . SER A 1 200 ? -5.203 -33.75 -17.906 1 88.06 200 SER A C 1
ATOM 1612 O O . SER A 1 200 ? -5.719 -32.688 -18.25 1 88.06 200 SER A O 1
ATOM 1614 N N . GLY A 1 201 ? -4.223 -34.312 -18.516 1 91.19 201 GLY A N 1
ATOM 1615 C CA . GLY A 1 201 ? -3.596 -33.719 -19.688 1 91.19 201 GLY A CA 1
ATOM 1616 C C . GLY A 1 201 ? -4.547 -33.531 -20.859 1 91.19 201 GLY A C 1
ATOM 1617 O O . GLY A 1 201 ? -4.367 -32.625 -21.688 1 91.19 201 GLY A O 1
ATOM 1618 N N . ASP A 1 202 ? -5.59 -34.281 -20.859 1 94.88 202 ASP A N 1
ATOM 1619 C CA . ASP A 1 202 ? -6.5 -34.281 -22 1 94.88 202 ASP A CA 1
ATOM 1620 C C . ASP A 1 202 ? -7.613 -33.25 -21.812 1 94.88 202 ASP A C 1
ATOM 1622 O O . ASP A 1 202 ? -8.375 -32.969 -22.734 1 94.88 202 ASP A O 1
ATOM 1626 N N . THR A 1 203 ? -7.609 -32.688 -20.656 1 95.81 203 THR A N 1
ATOM 1627 C CA . THR A 1 203 ? -8.656 -31.703 -20.375 1 95.81 203 THR A CA 1
ATOM 1628 C C . THR A 1 203 ? -8.484 -30.453 -21.219 1 95.81 203 THR A C 1
ATOM 1630 O O . THR A 1 203 ? -7.363 -29.969 -21.391 1 95.81 203 THR A O 1
ATOM 1633 N N . ILE A 1 204 ? -9.602 -30 -21.75 1 97.44 204 ILE A N 1
ATOM 1634 C CA . ILE A 1 204 ? -9.586 -28.766 -22.547 1 97.44 204 ILE A CA 1
ATOM 1635 C C . ILE A 1 204 ? -9.57 -27.547 -21.625 1 97.44 204 ILE A C 1
ATOM 1637 O O . ILE A 1 204 ? -10.312 -27.5 -20.641 1 97.44 204 ILE A O 1
ATOM 1641 N N . ILE A 1 205 ? -8.797 -26.562 -21.938 1 96.94 205 ILE A N 1
ATOM 1642 C CA . ILE A 1 205 ? -8.57 -25.391 -21.094 1 96.94 205 ILE A CA 1
ATOM 1643 C C . ILE A 1 205 ? -9.891 -24.656 -20.875 1 96.94 205 ILE A C 1
ATOM 1645 O O . ILE A 1 205 ? -10.148 -24.172 -19.766 1 96.94 205 ILE A O 1
ATOM 1649 N N . LYS A 1 206 ? -10.68 -24.594 -21.859 1 96.44 206 LYS A N 1
ATOM 1650 C CA . LYS A 1 206 ? -11.961 -23.906 -21.781 1 96.44 206 LYS A CA 1
ATOM 1651 C C . LYS A 1 206 ? -12.812 -24.438 -20.641 1 96.44 206 LYS A C 1
ATOM 1653 O O . LYS A 1 206 ? -13.57 -23.688 -20.016 1 96.44 206 LYS A O 1
ATOM 1658 N N . GLU A 1 207 ? -12.625 -25.641 -20.25 1 95.5 207 GLU A N 1
ATOM 1659 C CA . GLU A 1 207 ? -13.438 -26.297 -19.234 1 95.5 207 GLU A CA 1
ATOM 1660 C C . GLU A 1 207 ? -12.992 -25.922 -17.828 1 95.5 207 GLU A C 1
ATOM 1662 O O . GLU A 1 207 ? -13.758 -26.031 -16.875 1 95.5 207 GLU A O 1
ATOM 1667 N N . ILE A 1 208 ? -11.82 -25.484 -17.719 1 93.5 208 ILE A N 1
ATOM 1668 C CA . ILE A 1 208 ? -11.305 -25.297 -16.359 1 93.5 208 ILE A CA 1
ATOM 1669 C C . ILE A 1 208 ? -10.945 -23.828 -16.156 1 93.5 208 ILE A C 1
ATOM 1671 O O . ILE A 1 208 ? -10.609 -23.422 -15.031 1 93.5 208 ILE A O 1
ATOM 1675 N N . MET A 1 209 ? -10.938 -23.031 -17.172 1 95.5 209 MET A N 1
ATOM 1676 C CA . MET A 1 209 ? -10.492 -21.641 -17.047 1 95.5 209 MET A CA 1
ATOM 1677 C C . MET A 1 209 ? -11.461 -20.828 -16.188 1 95.5 209 MET A C 1
ATOM 1679 O O . MET A 1 209 ? -12.648 -21.156 -16.109 1 95.5 209 MET A O 1
ATOM 1683 N N . ASP A 1 210 ? -10.922 -19.938 -15.453 1 94.19 210 ASP A N 1
ATOM 1684 C CA . ASP A 1 210 ? -11.727 -18.953 -14.727 1 94.19 210 ASP A CA 1
ATOM 1685 C C . ASP A 1 210 ? -12.125 -17.781 -15.633 1 94.19 210 ASP A C 1
ATOM 1687 O O . ASP A 1 210 ? -11.273 -17.156 -16.25 1 94.19 210 ASP A O 1
ATOM 1691 N N . HIS A 1 211 ? -13.383 -17.5 -15.594 1 92.94 211 HIS A N 1
ATOM 1692 C CA . HIS A 1 211 ? -13.891 -16.453 -16.484 1 92.94 211 HIS A CA 1
ATOM 1693 C C . HIS A 1 211 ? -13.906 -15.102 -15.781 1 92.94 211 HIS A C 1
ATOM 1695 O O . HIS A 1 211 ? -14.055 -14.062 -16.438 1 92.94 211 HIS A O 1
ATOM 1701 N N . ASP A 1 212 ? -13.734 -15.102 -14.492 1 89.88 212 ASP A N 1
ATOM 1702 C CA . ASP A 1 212 ? -13.812 -13.852 -13.75 1 89.88 212 ASP A CA 1
ATOM 1703 C C . ASP A 1 212 ? -12.461 -13.156 -13.695 1 89.88 212 ASP A C 1
ATOM 1705 O O . ASP A 1 212 ? -11.836 -13.078 -12.633 1 89.88 212 ASP A O 1
ATOM 1709 N N . ILE A 1 213 ? -12.055 -12.68 -14.852 1 94.06 213 ILE A N 1
ATOM 1710 C CA . ILE A 1 213 ? -10.805 -11.93 -14.922 1 94.06 213 ILE A CA 1
ATOM 1711 C C . ILE A 1 213 ? -11.102 -10.438 -14.961 1 94.06 213 ILE A C 1
ATOM 1713 O O . ILE A 1 213 ? -12.164 -10.016 -15.414 1 94.06 213 ILE A O 1
ATOM 1717 N N . LYS A 1 214 ? -10.258 -9.688 -14.406 1 95.31 214 LYS A N 1
ATOM 1718 C CA . LYS A 1 214 ? -10.367 -8.234 -14.445 1 95.31 214 LYS A CA 1
ATOM 1719 C C . LYS A 1 214 ? -9.461 -7.641 -15.516 1 95.31 214 LYS A C 1
ATOM 1721 O O . LYS A 1 214 ? -8.242 -7.602 -15.352 1 95.31 214 LYS A O 1
ATOM 1726 N N . ILE A 1 215 ? -10.078 -7.191 -16.531 1 96.75 215 ILE A N 1
ATOM 1727 C CA . ILE A 1 215 ? -9.344 -6.648 -17.672 1 96.75 215 ILE A CA 1
ATOM 1728 C C . ILE A 1 215 ? -9.102 -5.156 -17.453 1 96.75 215 ILE A C 1
ATOM 1730 O O . ILE A 1 215 ? -10.023 -4.41 -17.109 1 96.75 215 ILE A O 1
ATOM 1734 N N . ILE A 1 216 ? -7.855 -4.742 -17.719 1 97.25 216 ILE A N 1
ATOM 1735 C CA . ILE A 1 216 ? -7.477 -3.355 -17.469 1 97.25 216 ILE A CA 1
ATOM 1736 C C . ILE A 1 216 ? -7.055 -2.697 -18.781 1 97.25 216 ILE A C 1
ATOM 1738 O O . ILE A 1 216 ? -6.277 -3.268 -19.547 1 97.25 216 ILE A O 1
ATOM 1742 N N . LYS A 1 217 ? -7.566 -1.53 -19 1 96.69 217 LYS A N 1
ATOM 1743 C CA . LYS A 1 217 ? -7.156 -0.755 -20.172 1 96.69 217 LYS A CA 1
ATOM 1744 C C . LYS A 1 217 ? -5.883 0.037 -19.875 1 96.69 217 LYS A C 1
ATOM 1746 O O . LYS A 1 217 ? -5.617 0.401 -18.734 1 96.69 217 LYS A O 1
ATOM 1751 N N . THR A 1 218 ? -5.188 0.391 -20.891 1 96.06 218 THR A N 1
ATOM 1752 C CA . THR A 1 218 ? -3.881 1.022 -20.766 1 96.06 218 THR A CA 1
ATOM 1753 C C . THR A 1 218 ? -4.004 2.402 -20.125 1 96.06 218 THR A C 1
ATOM 1755 O O . THR A 1 218 ? -3.094 2.852 -19.422 1 96.06 218 THR A O 1
ATOM 1758 N N . GLY A 1 219 ? -5.086 3.049 -20.312 1 94.62 219 GLY A N 1
ATOM 1759 C CA . GLY A 1 219 ? -5.234 4.426 -19.875 1 94.62 219 GLY A CA 1
ATOM 1760 C C . GLY A 1 219 ? -5.734 4.539 -18.438 1 94.62 219 GLY A C 1
ATOM 1761 O O . GLY A 1 219 ? -5.781 5.637 -17.875 1 94.62 219 GLY A O 1
ATOM 1762 N N . VAL A 1 220 ? -5.988 3.449 -17.766 1 94.56 220 VAL A N 1
ATOM 1763 C CA . VAL A 1 220 ? -6.52 3.455 -16.406 1 94.56 220 VAL A CA 1
ATOM 1764 C C . VAL A 1 220 ? -5.453 3.971 -15.445 1 94.56 220 VAL A C 1
ATOM 1766 O O . VAL A 1 220 ? -4.277 3.615 -15.562 1 94.56 220 VAL A O 1
ATOM 1769 N N . ASP A 1 221 ? -5.867 4.816 -14.539 1 94.25 221 ASP A N 1
ATOM 1770 C CA . ASP A 1 221 ? -4.961 5.352 -13.523 1 94.25 221 ASP A CA 1
ATOM 1771 C C . ASP A 1 221 ? -4.434 4.242 -12.617 1 94.25 221 ASP A C 1
ATOM 1773 O O . ASP A 1 221 ? -5.184 3.346 -12.227 1 94.25 221 ASP A O 1
ATOM 1777 N N . GLN A 1 222 ? -3.186 4.379 -12.273 1 95.19 222 GLN A N 1
ATOM 1778 C CA . GLN A 1 222 ? -2.564 3.33 -11.469 1 95.19 222 GLN A CA 1
ATOM 1779 C C . GLN A 1 222 ? -3.232 3.213 -10.102 1 95.19 222 GLN A C 1
ATOM 1781 O O . GLN A 1 222 ? -3.223 2.143 -9.492 1 95.19 222 GLN A O 1
ATOM 1786 N N . GLU A 1 223 ? -3.742 4.285 -9.578 1 91.62 223 GLU A N 1
ATOM 1787 C CA . GLU A 1 223 ? -4.504 4.223 -8.328 1 91.62 223 GLU A CA 1
ATOM 1788 C C . GLU A 1 223 ? -5.68 3.26 -8.453 1 91.62 223 GLU A C 1
ATOM 1790 O O . GLU A 1 223 ? -5.969 2.498 -7.527 1 91.62 223 GLU A O 1
ATOM 1795 N N . GLU A 1 224 ? -6.379 3.406 -9.531 1 92.81 224 GLU A N 1
ATOM 1796 C CA . GLU A 1 224 ? -7.488 2.494 -9.797 1 92.81 224 GLU A CA 1
ATOM 1797 C C . GLU A 1 224 ? -6.996 1.058 -9.961 1 92.81 224 GLU A C 1
ATOM 1799 O O . GLU A 1 224 ? -7.641 0.118 -9.492 1 92.81 224 GLU A O 1
ATOM 1804 N N . VAL A 1 225 ? -5.887 0.897 -10.641 1 96.19 225 VAL A N 1
ATOM 1805 C CA . VAL A 1 225 ? -5.273 -0.421 -10.781 1 96.19 225 VAL A CA 1
ATOM 1806 C C . VAL A 1 225 ? -5 -1.009 -9.398 1 96.19 225 VAL A C 1
ATOM 1808 O O . VAL A 1 225 ? -5.328 -2.166 -9.133 1 96.19 225 VAL A O 1
ATOM 1811 N N . ALA A 1 226 ? -4.383 -0.198 -8.547 1 95.06 226 ALA A N 1
ATOM 1812 C CA . ALA A 1 226 ? -4.066 -0.622 -7.188 1 95.06 226 ALA A CA 1
ATOM 1813 C C . ALA A 1 226 ? -5.32 -1.059 -6.441 1 95.06 226 ALA A C 1
ATOM 1815 O O . ALA A 1 226 ? -5.316 -2.078 -5.746 1 95.06 226 ALA A O 1
ATOM 1816 N N . ARG A 1 227 ? -6.336 -0.343 -6.574 1 92.56 227 ARG A N 1
ATOM 1817 C CA . ARG A 1 227 ? -7.598 -0.656 -5.91 1 92.56 227 ARG A CA 1
ATOM 1818 C C . ARG A 1 227 ? -8.164 -1.983 -6.406 1 92.56 227 ARG A C 1
ATOM 1820 O O . ARG A 1 227 ? -8.602 -2.814 -5.609 1 92.56 227 ARG A O 1
ATOM 1827 N N . ILE A 1 228 ? -8.164 -2.189 -7.688 1 94.38 228 ILE A N 1
ATOM 1828 C CA . ILE A 1 228 ? -8.695 -3.412 -8.281 1 94.38 228 ILE A CA 1
ATOM 1829 C C . ILE A 1 228 ? -7.922 -4.621 -7.758 1 94.38 228 ILE A C 1
ATOM 1831 O O . ILE A 1 228 ? -8.523 -5.613 -7.344 1 94.38 228 ILE A O 1
ATOM 1835 N N . PHE A 1 229 ? -6.617 -4.531 -7.746 1 95.88 229 PHE A N 1
ATOM 1836 C CA . PHE A 1 229 ? -5.785 -5.629 -7.266 1 95.88 229 PHE A CA 1
ATOM 1837 C C . PHE A 1 229 ? -6.07 -5.918 -5.797 1 95.88 229 PHE A C 1
ATOM 1839 O O . PHE A 1 229 ? -6.207 -7.082 -5.402 1 95.88 229 PHE A O 1
ATOM 1846 N N . LYS A 1 230 ? -6.145 -4.918 -5.082 1 93.69 230 LYS A N 1
ATOM 1847 C CA . LYS A 1 230 ? -6.359 -5.062 -3.645 1 93.69 230 LYS A CA 1
ATOM 1848 C C . LYS A 1 230 ? -7.738 -5.652 -3.352 1 93.69 230 LYS A C 1
ATOM 1850 O O . LYS A 1 230 ? -7.852 -6.648 -2.635 1 93.69 230 LYS A O 1
ATOM 1855 N N . ASP A 1 231 ? -8.734 -5.082 -3.957 1 91.44 231 ASP A N 1
ATOM 1856 C CA . ASP A 1 231 ? -10.109 -5.453 -3.639 1 91.44 231 ASP A CA 1
ATOM 1857 C C . ASP A 1 231 ? -10.438 -6.855 -4.145 1 91.44 231 ASP A C 1
ATOM 1859 O O . ASP A 1 231 ? -11.195 -7.594 -3.508 1 91.44 231 ASP A O 1
ATOM 1863 N N . TYR A 1 232 ? -9.844 -7.219 -5.23 1 93.06 232 TYR A N 1
ATOM 1864 C CA . TYR A 1 232 ? -10.18 -8.508 -5.816 1 93.06 232 TYR A CA 1
ATOM 1865 C C . TYR A 1 232 ? -9.07 -9.523 -5.578 1 93.06 232 TYR A C 1
ATOM 1867 O O . TYR A 1 232 ? -9.094 -10.625 -6.125 1 93.06 232 TYR A O 1
ATOM 1875 N N . SER A 1 233 ? -8.062 -9.125 -4.848 1 91.25 233 SER A N 1
ATOM 1876 C CA . SER A 1 233 ? -6.969 -10.023 -4.488 1 91.25 233 SER A CA 1
ATOM 1877 C C . SER A 1 233 ? -6.336 -10.648 -5.727 1 91.25 233 SER A C 1
ATOM 1879 O O . SER A 1 233 ? -6.199 -11.867 -5.809 1 91.25 233 SER A O 1
ATOM 1881 N N . LEU A 1 234 ? -5.965 -9.773 -6.656 1 93.44 234 LEU A N 1
ATOM 1882 C CA . LEU A 1 234 ? -5.418 -10.25 -7.922 1 93.44 234 LEU A CA 1
ATOM 1883 C C . LEU A 1 234 ? -3.912 -10.453 -7.824 1 93.44 234 LEU A C 1
ATOM 1885 O O . LEU A 1 234 ? -3.215 -9.664 -7.184 1 93.44 234 LEU A O 1
ATOM 1889 N N . LEU A 1 235 ? -3.467 -11.461 -8.477 1 92.56 235 LEU A N 1
ATOM 1890 C CA . LEU A 1 235 ? -2.029 -11.656 -8.633 1 92.56 235 LEU A CA 1
ATOM 1891 C C . LEU A 1 235 ? -1.53 -11 -9.914 1 92.56 235 LEU A C 1
ATOM 1893 O O . LEU A 1 235 ? -0.377 -10.57 -9.992 1 92.56 235 LEU A O 1
ATOM 1897 N N . SER A 1 236 ? -2.359 -11.023 -10.844 1 94.5 236 SER A N 1
ATOM 1898 C CA . SER A 1 236 ? -2.076 -10.406 -12.133 1 94.5 236 SER A CA 1
ATOM 1899 C C . SER A 1 236 ? -3.363 -10.008 -12.852 1 94.5 236 SER A C 1
ATOM 1901 O O . SER A 1 236 ? -4.453 -10.438 -12.469 1 94.5 236 SER A O 1
ATOM 1903 N N . ALA A 1 237 ? -3.25 -9.172 -13.773 1 96.56 237 ALA A N 1
ATOM 1904 C CA . ALA A 1 237 ? -4.379 -8.742 -14.594 1 96.56 237 ALA A CA 1
ATOM 1905 C C . ALA A 1 237 ? -3.938 -8.438 -16.031 1 96.56 237 ALA A C 1
ATOM 1907 O O . ALA A 1 237 ? -2.898 -7.805 -16.234 1 96.56 237 ALA A O 1
ATOM 1908 N N . PRO A 1 238 ? -4.688 -8.93 -16.969 1 97.31 238 PRO A N 1
ATOM 1909 C CA . PRO A 1 238 ? -4.359 -8.617 -18.359 1 97.31 238 PRO A CA 1
ATOM 1910 C C . PRO A 1 238 ? -4.645 -7.16 -18.719 1 97.31 238 PRO A C 1
ATOM 1912 O O . PRO A 1 238 ? -5.621 -6.582 -18.234 1 97.31 238 PRO A O 1
ATOM 1915 N N . VAL A 1 239 ? -3.789 -6.66 -19.531 1 97.56 239 VAL A N 1
ATOM 1916 C CA . VAL A 1 239 ? -3.963 -5.305 -20.047 1 97.56 239 VAL A CA 1
ATOM 1917 C C . VAL A 1 239 ? -4.277 -5.355 -21.547 1 97.56 239 VAL A C 1
ATOM 1919 O O . VAL A 1 239 ? -3.633 -6.094 -22.297 1 97.56 239 VAL A O 1
ATOM 1922 N N . VAL A 1 240 ? -5.262 -4.578 -21.953 1 97.44 240 VAL A N 1
ATOM 1923 C CA . VAL A 1 240 ? -5.691 -4.617 -23.344 1 97.44 240 VAL A CA 1
ATOM 1924 C C . VAL A 1 240 ? -5.555 -3.232 -23.969 1 97.44 240 VAL A C 1
ATOM 1926 O O . VAL A 1 240 ? -5.582 -2.221 -23.266 1 97.44 240 VAL A O 1
ATOM 1929 N N . ASN A 1 241 ? -5.312 -3.209 -25.234 1 94.75 241 ASN A N 1
ATOM 1930 C CA . ASN A 1 241 ? -5.293 -1.946 -25.953 1 94.75 241 ASN A CA 1
ATOM 1931 C C . ASN A 1 241 ? -6.703 -1.489 -26.328 1 94.75 241 ASN A C 1
ATOM 1933 O O . ASN A 1 241 ? -7.688 -2.047 -25.844 1 94.75 241 ASN A O 1
ATOM 1937 N N . LYS A 1 242 ? -6.777 -0.472 -27.125 1 92.44 242 LYS A N 1
ATOM 1938 C CA . LYS A 1 242 ? -8.055 0.144 -27.484 1 92.44 242 LYS A CA 1
ATOM 1939 C C . LYS A 1 242 ? -8.945 -0.833 -28.234 1 92.44 242 LYS A C 1
ATOM 1941 O O . LYS A 1 242 ? -10.172 -0.746 -28.172 1 92.44 242 LYS A O 1
ATOM 1946 N N . ASN A 1 243 ? -8.383 -1.854 -28.875 1 94 243 ASN A N 1
ATOM 1947 C CA . ASN A 1 243 ? -9.117 -2.816 -29.688 1 94 243 ASN A CA 1
ATOM 1948 C C . ASN A 1 243 ? -9.484 -4.062 -28.891 1 94 243 ASN A C 1
ATOM 1950 O O . ASN A 1 243 ? -10.047 -5.012 -29.422 1 94 243 ASN A O 1
ATOM 1954 N N . GLY A 1 244 ? -9.047 -4.117 -27.656 1 94.56 244 GLY A N 1
ATOM 1955 C CA . GLY A 1 244 ? -9.391 -5.238 -26.781 1 94.56 244 GLY A CA 1
ATOM 1956 C C . GLY A 1 244 ? -8.375 -6.359 -26.828 1 94.56 244 GLY A C 1
ATOM 1957 O O . GLY A 1 244 ? -8.555 -7.395 -26.188 1 94.56 244 GLY A O 1
ATOM 1958 N N . LYS A 1 245 ? -7.355 -6.102 -27.547 1 97.06 245 LYS A N 1
ATOM 1959 C CA . LYS A 1 245 ? -6.301 -7.102 -27.656 1 97.06 245 LYS A CA 1
ATOM 1960 C C . LYS A 1 245 ? -5.367 -7.055 -26.453 1 97.06 245 LYS A C 1
ATOM 1962 O O . LYS A 1 245 ? -5.02 -5.973 -25.969 1 97.06 245 LYS A O 1
ATOM 1967 N N . ILE A 1 246 ? -5.012 -8.273 -26.031 1 97.5 246 ILE A N 1
ATOM 1968 C CA . ILE A 1 246 ? -4.113 -8.344 -24.891 1 97.5 246 ILE A CA 1
ATOM 1969 C C . ILE A 1 246 ? -2.709 -7.91 -25.297 1 97.5 246 ILE A C 1
ATOM 1971 O O . ILE A 1 246 ? -2.182 -8.383 -26.312 1 97.5 246 ILE A O 1
ATOM 1975 N N . ILE A 1 247 ? -2.109 -6.973 -24.547 1 95.88 247 ILE A N 1
ATOM 1976 C CA . ILE A 1 247 ? -0.797 -6.477 -24.953 1 95.88 247 ILE A CA 1
ATOM 1977 C C . ILE A 1 247 ? 0.203 -6.699 -23.812 1 95.88 247 ILE A C 1
ATOM 1979 O O . ILE A 1 247 ? 1.403 -6.477 -23.984 1 95.88 247 ILE A O 1
ATOM 1983 N N . GLY A 1 248 ? -0.264 -7.066 -22.688 1 95.19 248 GLY A N 1
ATOM 1984 C CA . GLY A 1 248 ? 0.621 -7.336 -21.562 1 95.19 248 GLY A CA 1
ATOM 1985 C C . GLY A 1 248 ? -0.123 -7.672 -20.297 1 95.19 248 GLY A C 1
ATOM 1986 O O . GLY A 1 248 ? -1.313 -7.988 -20.328 1 95.19 248 GLY A O 1
ATOM 1987 N N . VAL A 1 249 ? 0.635 -7.715 -19.172 1 96.25 249 VAL A N 1
ATOM 1988 C CA . VAL A 1 249 ? 0.058 -8.078 -17.875 1 96.25 249 VAL A CA 1
ATOM 1989 C C . VAL A 1 249 ? 0.597 -7.16 -16.797 1 96.25 249 VAL A C 1
ATOM 1991 O O . VAL A 1 249 ? 1.681 -6.586 -16.938 1 96.25 249 VAL A O 1
ATOM 1994 N N . ILE A 1 250 ? -0.212 -6.871 -15.852 1 96.5 250 ILE A N 1
ATOM 1995 C CA . ILE A 1 250 ? 0.232 -6.191 -14.641 1 96.5 250 ILE A CA 1
ATOM 1996 C C . ILE A 1 250 ? 0.376 -7.199 -13.5 1 96.5 250 ILE A C 1
ATOM 1998 O O . ILE A 1 250 ? -0.475 -8.078 -13.328 1 96.5 250 ILE A O 1
ATOM 2002 N N . LEU A 1 251 ? 1.441 -7.07 -12.758 1 95.38 251 LEU A N 1
ATOM 2003 C CA . LEU A 1 251 ? 1.733 -8.023 -11.695 1 95.38 251 LEU A CA 1
ATOM 2004 C C . LEU A 1 251 ? 1.596 -7.367 -10.328 1 95.38 251 LEU A C 1
ATOM 2006 O O . LEU A 1 251 ? 1.925 -6.191 -10.156 1 95.38 251 LEU A O 1
ATOM 2010 N N . ILE A 1 252 ? 1.173 -8.141 -9.359 1 95.12 252 ILE A N 1
ATOM 2011 C CA . ILE A 1 252 ? 0.902 -7.629 -8.016 1 95.12 252 ILE A CA 1
ATOM 2012 C C . ILE A 1 252 ? 2.197 -7.125 -7.387 1 95.12 252 ILE A C 1
ATOM 2014 O O . ILE A 1 252 ? 2.178 -6.203 -6.566 1 95.12 252 ILE A O 1
ATOM 2018 N N . GLU A 1 253 ? 3.326 -7.652 -7.793 1 92.12 253 GLU A N 1
ATOM 2019 C CA . GLU A 1 253 ? 4.609 -7.258 -7.223 1 92.12 253 GLU A CA 1
ATOM 2020 C C . GLU A 1 253 ? 4.91 -5.785 -7.5 1 92.12 253 GLU A C 1
ATOM 2022 O O . GLU A 1 253 ? 5.586 -5.125 -6.711 1 92.12 253 GLU A O 1
ATOM 2027 N N . ASP A 1 254 ? 4.395 -5.309 -8.562 1 92.38 254 ASP A N 1
ATOM 2028 C CA . ASP A 1 254 ? 4.566 -3.898 -8.891 1 92.38 254 ASP A CA 1
ATOM 2029 C C . ASP A 1 254 ? 3.445 -3.055 -8.289 1 92.38 254 ASP A C 1
ATOM 2031 O O . ASP A 1 254 ? 3.668 -1.909 -7.895 1 92.38 254 ASP A O 1
ATOM 2035 N N . VAL A 1 255 ? 2.32 -3.648 -8.195 1 96.31 255 VAL A N 1
ATOM 2036 C CA . VAL A 1 255 ? 1.147 -2.916 -7.73 1 96.31 255 VAL A CA 1
ATOM 2037 C C . VAL A 1 255 ? 1.295 -2.596 -6.242 1 96.31 255 VAL A C 1
ATOM 2039 O O . VAL A 1 255 ? 0.838 -1.548 -5.781 1 96.31 255 VAL A O 1
ATOM 2042 N N . ILE A 1 256 ? 1.94 -3.48 -5.512 1 95.69 256 ILE A N 1
ATOM 2043 C CA . ILE A 1 256 ? 2.109 -3.266 -4.078 1 95.69 256 ILE A CA 1
ATOM 2044 C C . ILE A 1 256 ? 2.891 -1.977 -3.836 1 95.69 256 ILE A C 1
ATOM 2046 O O . ILE A 1 256 ? 2.623 -1.251 -2.877 1 95.69 256 ILE A O 1
ATOM 2050 N N . LYS A 1 257 ? 3.854 -1.62 -4.699 1 92.81 257 LYS A N 1
ATOM 2051 C CA . LYS A 1 257 ? 4.617 -0.378 -4.613 1 92.81 257 LYS A CA 1
ATOM 2052 C C . LYS A 1 257 ? 3.736 0.83 -4.926 1 92.81 257 LYS A C 1
ATOM 2054 O O . LYS A 1 257 ? 3.869 1.881 -4.297 1 92.81 257 LYS A O 1
ATOM 2059 N N . VAL A 1 258 ? 2.887 0.595 -5.875 1 93.56 258 VAL A N 1
ATOM 2060 C CA . VAL A 1 258 ? 1.969 1.653 -6.285 1 93.56 258 VAL A CA 1
ATOM 2061 C C . VAL A 1 258 ? 1.024 1.994 -5.137 1 93.56 258 VAL A C 1
ATOM 2063 O O . VAL A 1 258 ? 0.709 3.164 -4.91 1 93.56 258 VAL A O 1
ATOM 2066 N N . VAL A 1 259 ? 0.568 0.992 -4.41 1 92.75 259 VAL A N 1
ATOM 2067 C CA . VAL A 1 259 ? -0.318 1.213 -3.27 1 92.75 259 VAL A CA 1
ATOM 2068 C C . VAL A 1 259 ? 0.37 2.113 -2.246 1 92.75 259 VAL A C 1
ATOM 2070 O O . VAL A 1 259 ? -0.225 3.076 -1.758 1 92.75 259 VAL A O 1
ATOM 2073 N N . GLN A 1 260 ? 1.535 1.807 -1.975 1 89.31 260 GLN A N 1
ATOM 2074 C CA . GLN A 1 260 ? 2.287 2.621 -1.026 1 89.31 260 GLN A CA 1
ATOM 2075 C C . GLN A 1 260 ? 2.502 4.035 -1.562 1 89.31 260 GLN A C 1
ATOM 2077 O O . GLN A 1 260 ? 2.312 5.012 -0.838 1 89.31 260 GLN A O 1
ATOM 2082 N N . GLN A 1 261 ? 2.902 4.133 -2.752 1 87.56 261 GLN A N 1
ATOM 2083 C CA . GLN A 1 261 ? 3.189 5.418 -3.377 1 87.56 261 GLN A CA 1
ATOM 2084 C C . GLN A 1 261 ? 1.962 6.324 -3.357 1 87.56 261 GLN A C 1
ATOM 2086 O O . GLN A 1 261 ? 2.059 7.504 -3.002 1 87.56 261 GLN A O 1
ATOM 2091 N N . GLU A 1 262 ? 0.884 5.801 -3.777 1 87.5 262 GLU A N 1
ATOM 2092 C CA . GLU A 1 262 ? -0.343 6.586 -3.871 1 87.5 262 GLU A CA 1
ATOM 2093 C C . GLU A 1 262 ? -0.832 7.012 -2.488 1 87.5 262 GLU A C 1
ATOM 2095 O O . GLU A 1 262 ? -1.342 8.117 -2.318 1 87.5 262 GLU A O 1
ATOM 2100 N N . THR A 1 263 ? -0.729 6.152 -1.553 1 83.5 263 THR A N 1
ATOM 2101 C CA . THR A 1 263 ? -1.152 6.488 -0.197 1 83.5 263 THR A CA 1
ATOM 2102 C C . THR A 1 263 ? -0.244 7.555 0.405 1 83.5 263 THR A C 1
ATOM 2104 O O . THR A 1 263 ? -0.716 8.461 1.095 1 83.5 263 THR A O 1
ATOM 2107 N N . GLU A 1 264 ? 1.003 7.473 0.088 1 81.88 264 GLU A N 1
ATOM 2108 C CA . GLU A 1 264 ? 1.989 8.422 0.592 1 81.88 264 GLU A CA 1
ATOM 2109 C C . GLU A 1 264 ? 1.823 9.789 -0.067 1 81.88 264 GLU A C 1
ATOM 2111 O O . GLU A 1 264 ? 1.995 10.82 0.583 1 81.88 264 GLU A O 1
ATOM 2116 N N . GLU A 1 265 ? 1.614 9.766 -1.315 1 82.75 265 GLU A N 1
ATOM 2117 C CA . GLU A 1 265 ? 1.492 11.008 -2.066 1 82.75 265 GLU A CA 1
ATOM 2118 C C . GLU A 1 265 ? 0.435 11.922 -1.454 1 82.75 265 GLU A C 1
ATOM 2120 O O . GLU A 1 265 ? 0.646 13.133 -1.331 1 82.75 265 GLU A O 1
ATOM 2125 N N . ASP A 1 266 ? -0.63 11.43 -1.047 1 74.12 266 ASP A N 1
ATOM 2126 C CA . ASP A 1 266 ? -1.711 12.219 -0.464 1 74.12 266 ASP A CA 1
ATOM 2127 C C . ASP A 1 266 ? -1.291 12.82 0.874 1 74.12 266 ASP A C 1
ATOM 2129 O O . ASP A 1 266 ? -1.603 13.977 1.163 1 74.12 266 ASP A O 1
ATOM 2133 N N . VAL A 1 267 ? -0.575 12.086 1.582 1 72.75 267 VAL A N 1
ATOM 2134 C CA . VAL A 1 267 ? -0.112 12.531 2.891 1 72.75 267 VAL A CA 1
ATOM 2135 C C . VAL A 1 267 ? 0.879 13.68 2.723 1 72.75 267 VAL A C 1
ATOM 2137 O O . VAL A 1 267 ? 0.784 14.695 3.414 1 72.75 267 VAL A O 1
ATOM 2140 N N . LEU A 1 268 ? 1.766 13.453 1.838 1 80.81 268 LEU A N 1
ATOM 2141 C CA . LEU A 1 268 ? 2.812 14.438 1.603 1 80.81 268 LEU A CA 1
ATOM 2142 C C . LEU A 1 268 ? 2.227 15.734 1.042 1 80.81 268 LEU A C 1
ATOM 2144 O O . LEU A 1 268 ? 2.594 16.828 1.476 1 80.81 268 LEU A O 1
ATOM 2148 N N . LYS A 1 269 ? 1.264 15.594 0.227 1 79.5 269 LYS A N 1
ATOM 2149 C CA . LYS A 1 269 ? 0.646 16.766 -0.387 1 79.5 269 LYS A CA 1
ATOM 2150 C C . LYS A 1 269 ? -0.119 17.594 0.646 1 79.5 269 LYS A C 1
ATOM 2152 O O . LYS A 1 269 ? -0.109 18.812 0.599 1 79.5 269 LYS A O 1
ATOM 2157 N N . ILE A 1 270 ? -0.713 16.922 1.537 1 74.44 270 ILE A N 1
ATOM 2158 C CA . ILE A 1 270 ? -1.474 17.609 2.58 1 74.44 270 ILE A CA 1
ATOM 2159 C C . ILE A 1 270 ? -0.536 18.469 3.428 1 74.44 270 ILE A C 1
ATOM 2161 O O . ILE A 1 270 ? -0.914 19.547 3.879 1 74.44 270 ILE A O 1
ATOM 2165 N N . SER A 1 271 ? 0.688 17.953 3.541 1 79.44 271 SER A N 1
ATOM 2166 C CA . SER A 1 271 ? 1.649 18.656 4.379 1 79.44 271 SER A CA 1
ATOM 2167 C C . SER A 1 271 ? 2.535 19.578 3.543 1 79.44 271 SER A C 1
ATOM 2169 O O . SER A 1 271 ? 3.512 20.141 4.047 1 79.44 271 SER A O 1
ATOM 2171 N N . GLY A 1 272 ? 2.238 19.688 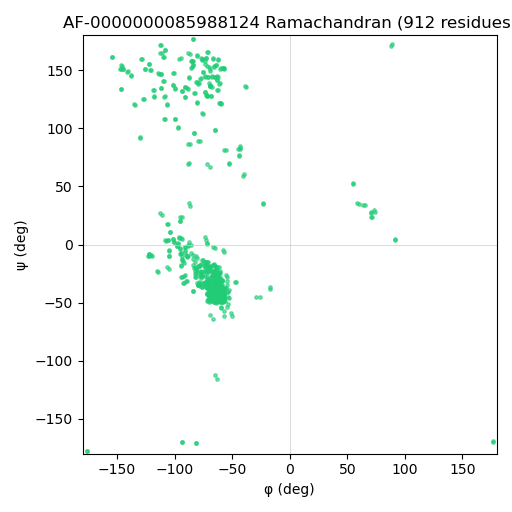2.279 1 80.94 272 GLY A N 1
ATOM 2172 C CA . GLY A 1 272 ? 3.004 20.562 1.411 1 80.94 272 GLY A CA 1
ATOM 2173 C C . GLY A 1 272 ? 4.379 20.016 1.067 1 80.94 272 GLY A C 1
ATOM 2174 O O . GLY A 1 272 ? 5.348 20.766 0.976 1 80.94 272 GLY A O 1
ATOM 2175 N N . VAL A 1 273 ? 4.461 18.781 1.069 1 84.56 273 VAL A N 1
ATOM 2176 C CA . VAL A 1 273 ? 5.707 18.109 0.686 1 84.56 273 VAL A CA 1
ATOM 2177 C C . VAL A 1 273 ? 5.531 17.422 -0.661 1 84.56 273 VAL A C 1
ATOM 2179 O O . VAL A 1 273 ? 4.465 16.859 -0.943 1 84.56 273 VAL A O 1
ATOM 2182 N N . SER A 1 274 ? 6.562 17.547 -1.374 1 81.94 274 SER A N 1
ATOM 2183 C CA . SER A 1 274 ? 6.531 16.859 -2.664 1 81.94 274 SER A CA 1
ATOM 2184 C C . SER A 1 274 ? 6.469 15.344 -2.486 1 81.94 274 SER A C 1
ATOM 2186 O O . SER A 1 274 ? 7.105 14.797 -1.587 1 81.94 274 SER A O 1
ATOM 2188 N N . SER A 1 275 ? 5.73 14.711 -3.391 1 77.56 275 SER A N 1
ATOM 2189 C CA . SER A 1 275 ? 5.598 13.258 -3.352 1 77.56 275 SER A CA 1
ATOM 2190 C C . SER A 1 275 ? 6.934 12.578 -3.631 1 77.56 275 SER A C 1
ATOM 2192 O O . SER A 1 275 ? 7.121 11.406 -3.295 1 77.56 275 SER A O 1
ATOM 2194 N N . LYS A 1 276 ? 7.84 13.312 -4.184 1 76.5 276 LYS A N 1
ATOM 2195 C CA . LYS A 1 276 ? 9.133 12.742 -4.535 1 76.5 276 LYS A CA 1
ATOM 2196 C C . LYS A 1 276 ? 10.219 13.203 -3.57 1 76.5 276 LYS A C 1
ATOM 2198 O O . LYS A 1 276 ? 11.414 13.039 -3.844 1 76.5 276 LYS A O 1
ATOM 2203 N N . ALA A 1 277 ? 9.766 13.672 -2.494 1 78.69 277 ALA A N 1
ATOM 2204 C CA . ALA A 1 277 ? 10.727 14.203 -1.525 1 78.69 277 ALA A CA 1
ATOM 2205 C C . ALA A 1 277 ? 11.547 13.086 -0.897 1 78.69 277 ALA A C 1
ATOM 2207 O O . ALA A 1 277 ? 11.031 12 -0.622 1 78.69 277 ALA A O 1
ATOM 2208 N N . ASP A 1 278 ? 12.797 13.359 -0.753 1 80.94 278 ASP A N 1
ATOM 2209 C CA . ASP A 1 278 ? 13.773 12.469 -0.137 1 80.94 278 ASP A CA 1
ATOM 2210 C C . ASP A 1 278 ? 14.375 13.094 1.119 1 80.94 278 ASP A C 1
ATOM 2212 O O . ASP A 1 278 ? 14.898 14.211 1.073 1 80.94 278 ASP A O 1
ATOM 2216 N N . ILE A 1 279 ? 14.281 12.297 2.137 1 84.06 279 ILE A N 1
ATOM 2217 C CA . ILE A 1 279 ? 14.766 12.805 3.418 1 84.06 279 ILE A CA 1
ATOM 2218 C C . ILE A 1 279 ? 16.281 13.031 3.348 1 84.06 279 ILE A C 1
ATOM 2220 O O . ILE A 1 279 ? 16.828 13.859 4.082 1 84.06 279 ILE A O 1
ATOM 2224 N N . ASN A 1 280 ? 16.891 12.336 2.428 1 82.75 280 ASN A N 1
ATOM 2225 C CA . ASN A 1 280 ? 18.344 12.406 2.336 1 82.75 280 ASN A CA 1
ATOM 2226 C C . ASN A 1 280 ? 18.797 13.273 1.163 1 82.75 280 ASN A C 1
ATOM 2228 O O . ASN A 1 280 ? 19.969 13.273 0.799 1 82.75 280 ASN A O 1
ATOM 2232 N N . ALA A 1 281 ? 17.875 13.953 0.61 1 84.06 281 ALA A N 1
ATOM 2233 C CA . ALA A 1 281 ? 18.203 14.875 -0.471 1 84.06 281 ALA A CA 1
ATOM 2234 C C . ALA A 1 281 ? 19.078 16.031 0.037 1 84.06 281 ALA A C 1
ATOM 2236 O O . ALA A 1 281 ? 19 16.391 1.213 1 84.06 281 ALA A O 1
ATOM 2237 N N . PRO A 1 282 ? 19.844 16.562 -0.838 1 85.81 282 PRO A N 1
ATOM 2238 C CA . PRO A 1 282 ? 20.656 17.719 -0.43 1 85.81 282 PRO A CA 1
ATOM 2239 C C . PRO A 1 282 ? 19.797 18.906 -0.008 1 85.81 282 PRO A C 1
ATOM 2241 O O . PRO A 1 282 ? 18.641 19.031 -0.435 1 85.81 282 PRO A O 1
ATOM 2244 N N . ILE A 1 283 ? 20.438 19.766 0.766 1 90.19 283 ILE A N 1
ATOM 2245 C CA . ILE A 1 283 ? 19.766 20.891 1.389 1 90.19 283 ILE A CA 1
ATOM 2246 C C . ILE A 1 283 ? 19.172 21.797 0.311 1 90.19 283 ILE A C 1
ATOM 2248 O O . ILE A 1 283 ? 17.984 22.141 0.354 1 90.19 283 ILE A O 1
ATOM 2252 N N . HIS A 1 284 ? 19.922 22.141 -0.684 1 90.12 284 HIS A N 1
ATOM 2253 C CA . HIS A 1 284 ? 19.484 23.094 -1.689 1 90.12 284 HIS A CA 1
ATOM 2254 C C . HIS A 1 284 ? 18.297 22.562 -2.482 1 90.12 284 HIS A C 1
ATOM 2256 O O . HIS A 1 284 ? 17.375 23.312 -2.82 1 90.12 284 HIS A O 1
ATOM 2262 N N . LYS A 1 285 ? 18.266 21.281 -2.744 1 87.75 285 LYS A N 1
ATOM 2263 C CA . LYS A 1 285 ? 17.156 20.672 -3.479 1 87.75 285 LYS A CA 1
ATOM 2264 C C . LYS A 1 285 ? 15.891 20.641 -2.633 1 87.75 285 LYS A C 1
ATOM 2266 O O . LYS A 1 285 ? 14.797 20.859 -3.145 1 87.75 285 LYS A O 1
ATOM 2271 N N . THR A 1 286 ? 16.109 20.406 -1.402 1 89.19 286 THR A N 1
ATOM 2272 C CA . THR A 1 286 ? 14.969 20.344 -0.487 1 89.19 286 THR A CA 1
ATOM 2273 C C . THR A 1 286 ? 14.328 21.719 -0.335 1 89.19 286 THR A C 1
ATOM 2275 O O . THR A 1 286 ? 13.102 21.844 -0.343 1 89.19 286 THR A O 1
ATOM 2278 N N . ILE A 1 287 ? 15.156 22.719 -0.213 1 91.06 287 ILE A N 1
ATOM 2279 C CA . ILE A 1 287 ? 14.672 24.078 -0.064 1 91.06 287 ILE A CA 1
ATOM 2280 C C . ILE A 1 287 ? 13.836 24.469 -1.284 1 91.06 287 ILE A C 1
ATOM 2282 O O . ILE A 1 287 ? 12.727 24.984 -1.147 1 91.06 287 ILE A O 1
ATOM 2286 N N . ILE A 1 288 ? 14.305 24.188 -2.393 1 90.06 288 ILE A N 1
ATOM 2287 C CA . ILE A 1 288 ? 13.664 24.562 -3.646 1 90.06 288 ILE A CA 1
ATOM 2288 C C . ILE A 1 288 ? 12.305 23.875 -3.764 1 90.06 288 ILE A C 1
ATOM 2290 O O . ILE A 1 288 ? 11.352 24.453 -4.281 1 90.06 288 ILE A O 1
ATOM 2294 N N . LYS A 1 289 ? 12.211 22.719 -3.289 1 88.31 289 LYS A N 1
ATOM 2295 C CA . LYS A 1 289 ? 10.977 21.938 -3.389 1 88.31 289 LYS A CA 1
ATOM 2296 C C . LYS A 1 289 ? 9.953 22.422 -2.363 1 88.31 289 LYS A C 1
ATOM 2298 O O . LYS A 1 289 ? 8.742 22.297 -2.584 1 88.31 289 LYS A O 1
ATOM 2303 N N . ARG A 1 290 ? 10.367 22.953 -1.307 1 89.25 290 ARG A N 1
ATOM 2304 C CA . ARG A 1 290 ? 9.469 23.344 -0.222 1 89.25 290 ARG A CA 1
ATOM 2305 C C . ARG A 1 290 ? 9.008 24.781 -0.38 1 89.25 290 ARG A C 1
ATOM 2307 O O . ARG A 1 290 ? 7.895 25.125 0.028 1 89.25 290 ARG A O 1
ATOM 2314 N N . ILE A 1 291 ? 9.727 25.625 -1.008 1 89.5 291 ILE A N 1
ATOM 2315 C CA . ILE A 1 291 ? 9.523 27.062 -1.042 1 89.5 291 ILE A CA 1
ATOM 2316 C C . ILE A 1 291 ? 8.188 27.375 -1.71 1 89.5 291 ILE A C 1
ATOM 2318 O O . ILE A 1 291 ? 7.422 28.203 -1.215 1 89.5 291 ILE A O 1
ATOM 2322 N N . PRO A 1 292 ? 7.875 26.75 -2.822 1 89.88 292 PRO A N 1
ATOM 2323 C CA . PRO A 1 292 ? 6.594 27.094 -3.445 1 89.88 292 PRO A CA 1
ATOM 2324 C C . PRO A 1 292 ? 5.41 26.891 -2.508 1 89.88 292 PRO A C 1
ATOM 2326 O O . PRO A 1 292 ? 4.504 27.734 -2.457 1 89.88 292 PRO A O 1
ATOM 2329 N N . TRP A 1 293 ? 5.426 25.859 -1.822 1 88.5 293 TRP A N 1
ATOM 2330 C CA . TRP A 1 293 ? 4.336 25.594 -0.891 1 88.5 293 TRP A CA 1
ATOM 2331 C C . TRP A 1 293 ? 4.359 26.562 0.277 1 88.5 293 TRP A C 1
ATOM 2333 O O . TRP A 1 293 ? 3.307 27.016 0.739 1 88.5 293 TRP A O 1
ATOM 2343 N N . LEU A 1 294 ? 5.496 26.875 0.74 1 87.69 294 LEU A N 1
ATOM 2344 C CA . LEU A 1 294 ? 5.629 27.828 1.846 1 87.69 294 LEU A CA 1
ATOM 2345 C C . LEU A 1 294 ? 5.191 29.219 1.422 1 87.69 294 LEU A C 1
ATOM 2347 O O . LEU A 1 294 ? 4.57 29.953 2.203 1 87.69 294 LEU A O 1
ATOM 2351 N N . LEU A 1 295 ? 5.555 29.547 0.207 1 89.5 295 LEU A N 1
ATOM 2352 C CA . LEU A 1 295 ? 5.148 30.859 -0.303 1 89.5 295 LEU A CA 1
ATOM 2353 C C . LEU A 1 295 ? 3.633 30.938 -0.439 1 89.5 295 LEU A C 1
ATOM 2355 O O . LEU A 1 295 ? 3.035 31.984 -0.143 1 89.5 295 LEU A O 1
ATOM 2359 N N . PHE A 1 296 ? 3.059 29.953 -0.893 1 89.19 296 PHE A N 1
ATOM 2360 C CA . PHE A 1 296 ? 1.605 29.906 -0.993 1 89.19 296 PHE A CA 1
ATOM 2361 C C . PHE A 1 296 ? 0.963 30.047 0.382 1 89.19 296 PHE A C 1
ATOM 2363 O O . PHE A 1 296 ? -0.035 30.75 0.538 1 89.19 296 PHE A O 1
ATOM 2370 N N . ASN A 1 297 ? 1.501 29.297 1.335 1 84.5 297 ASN A N 1
ATOM 2371 C CA . ASN A 1 297 ? 0.984 29.391 2.697 1 84.5 297 ASN A CA 1
ATOM 2372 C C . ASN A 1 297 ? 1.196 30.781 3.291 1 84.5 297 ASN A C 1
ATOM 2374 O O . ASN A 1 297 ? 0.379 31.25 4.082 1 84.5 297 ASN A O 1
ATOM 2378 N N . LEU A 1 298 ? 2.293 31.328 2.934 1 87.12 298 LEU A N 1
ATOM 2379 C CA . LEU A 1 298 ? 2.566 32.688 3.398 1 87.12 298 LEU A CA 1
ATOM 2380 C C . LEU A 1 298 ? 1.522 33.656 2.867 1 87.12 298 LEU A C 1
ATOM 2382 O O . LEU A 1 298 ? 1.062 34.531 3.596 1 87.12 298 LEU A O 1
ATOM 2386 N N . LEU A 1 299 ? 1.205 33.5 1.645 1 88.56 299 LEU A N 1
ATOM 2387 C CA . LEU A 1 299 ? 0.176 34.344 1.047 1 88.56 299 LEU A CA 1
ATOM 2388 C C . LEU A 1 299 ? -1.153 34.188 1.776 1 88.56 299 LEU A C 1
ATOM 2390 O O . LEU A 1 299 ? -1.826 35.156 2.078 1 88.56 299 LEU A O 1
ATOM 2394 N N . ALA A 1 300 ? -1.488 32.969 2.041 1 83.19 300 ALA A N 1
ATOM 2395 C CA . ALA A 1 300 ? -2.729 32.688 2.764 1 83.19 300 ALA A CA 1
ATOM 2396 C C . ALA A 1 300 ? -2.686 33.281 4.172 1 83.19 300 ALA A C 1
ATOM 2398 O O . ALA A 1 300 ? -3.672 33.844 4.645 1 83.19 300 ALA A O 1
ATOM 2399 N N . ALA A 1 301 ? -1.582 33.094 4.836 1 81.62 301 ALA A N 1
ATOM 2400 C CA . ALA A 1 301 ? -1.41 33.625 6.188 1 81.62 301 ALA A CA 1
ATOM 2401 C C . ALA A 1 301 ? -1.465 35.156 6.191 1 81.62 301 ALA A C 1
ATOM 2403 O O . ALA A 1 301 ? -2.004 35.75 7.121 1 81.62 301 ALA A O 1
ATOM 2404 N N . THR A 1 302 ? -0.937 35.719 5.18 1 81.88 302 THR A N 1
ATOM 2405 C CA . THR A 1 302 ? -0.959 37.188 5.055 1 81.88 302 THR A CA 1
ATOM 2406 C C . THR A 1 302 ? -2.387 37.688 4.867 1 81.88 302 THR A C 1
ATOM 2408 O O . THR A 1 302 ? -2.77 38.688 5.438 1 81.88 302 THR A O 1
ATOM 2411 N N . MET A 1 303 ? -3.098 37 4.098 1 82.12 303 MET A N 1
ATOM 2412 C CA . MET A 1 303 ? -4.5 37.344 3.906 1 82.12 303 MET A CA 1
ATOM 2413 C C . MET A 1 303 ? -5.262 37.281 5.227 1 82.12 303 MET A C 1
ATOM 2415 O O . MET A 1 303 ? -6.09 38.156 5.516 1 82.12 303 MET A O 1
ATOM 2419 N N . CYS A 1 304 ? -4.938 36.25 5.973 1 77.38 304 CYS A N 1
ATOM 2420 C CA . CYS A 1 304 ? -5.555 36.125 7.289 1 77.38 304 CYS A CA 1
ATOM 2421 C C . CYS A 1 304 ? -5.145 37.281 8.188 1 77.38 304 CYS A C 1
ATOM 2423 O O . CYS A 1 304 ? -5.969 37.844 8.93 1 77.38 304 CYS A O 1
ATOM 2425 N N . SER A 1 305 ? -3.945 37.625 8.109 1 77.5 305 SER A N 1
ATOM 2426 C CA . SER A 1 305 ? -3.426 38.719 8.93 1 77.5 305 SER A CA 1
ATOM 2427 C C . SER A 1 305 ? -4.059 40.031 8.539 1 77.5 305 SER A C 1
ATOM 2429 O O . SER A 1 305 ? -4.316 40.875 9.398 1 77.5 305 SER A O 1
ATOM 2431 N N . ILE A 1 306 ? -4.328 40.188 7.285 1 78.44 306 ILE A N 1
ATOM 2432 C CA . ILE A 1 306 ? -4.984 41.406 6.801 1 78.44 306 ILE A CA 1
ATOM 2433 C C . ILE A 1 306 ? -6.387 41.5 7.398 1 78.44 306 ILE A C 1
ATOM 2435 O O . ILE A 1 306 ? -6.805 42.594 7.844 1 78.44 306 ILE A O 1
ATOM 2439 N N . VAL A 1 307 ? -6.98 40.5 7.441 1 78.62 307 VAL A N 1
ATOM 2440 C CA . VAL A 1 307 ? -8.328 40.469 8.008 1 78.62 307 VAL A CA 1
ATOM 2441 C C . VAL A 1 307 ? -8.273 40.844 9.492 1 78.62 307 VAL A C 1
ATOM 2443 O O . VAL A 1 307 ? -9.109 41.594 9.984 1 78.62 307 VAL A O 1
ATOM 2446 N N . VAL A 1 308 ? -7.305 40.312 10.211 1 76.62 308 VAL A N 1
ATOM 2447 C CA . VAL A 1 308 ? -7.121 40.625 11.625 1 76.62 308 VAL A CA 1
ATOM 2448 C C . VAL A 1 308 ? -6.844 42.125 11.781 1 76.62 308 VAL A C 1
ATOM 2450 O O . VAL A 1 308 ? -7.324 42.75 12.727 1 76.62 308 VAL A O 1
ATOM 2453 N N . GLY A 1 309 ? -6.117 42.656 10.836 1 75.12 309 GLY A N 1
ATOM 2454 C CA . GLY A 1 309 ? -5.777 44.062 10.852 1 75.12 309 GLY A CA 1
ATOM 2455 C C . GLY A 1 309 ? -6.988 44.969 10.734 1 75.12 309 GLY A C 1
ATOM 2456 O O . GLY A 1 309 ? -6.977 46.094 11.234 1 75.12 309 GLY A O 1
ATOM 2457 N N . PHE A 1 310 ? -8.047 44.469 10.195 1 75.31 310 PHE A N 1
ATOM 2458 C CA . PHE A 1 310 ? -9.273 45.25 10.062 1 75.31 310 PHE A CA 1
ATOM 2459 C C . PHE A 1 310 ? -9.945 45.438 11.414 1 75.31 310 PHE A C 1
ATOM 2461 O O . PHE A 1 310 ? -10.789 46.312 11.578 1 75.31 310 PHE A O 1
ATOM 2468 N N . PHE A 1 311 ? -9.523 44.656 12.32 1 73.56 311 PHE A N 1
ATOM 2469 C CA . PHE A 1 311 ? -10.141 44.719 13.633 1 73.56 311 PHE A CA 1
ATOM 2470 C C . PHE A 1 311 ? -9.164 45.281 14.664 1 73.56 311 PHE A C 1
ATOM 2472 O O . PHE A 1 311 ? -9.211 44.906 15.844 1 73.56 311 PHE A O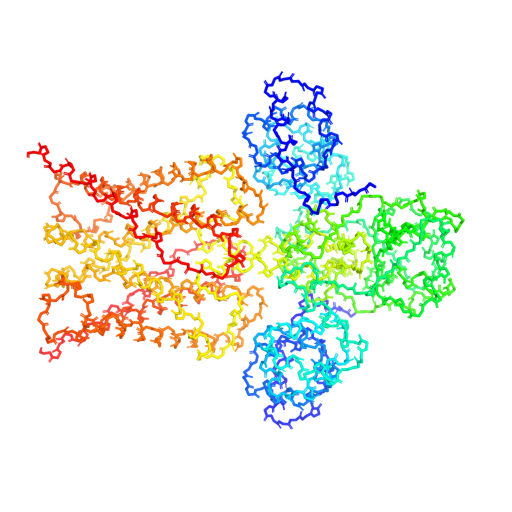 1
ATOM 2479 N N . ASP A 1 312 ? -8.266 46.031 14.18 1 75.5 312 ASP A N 1
ATOM 2480 C CA . ASP A 1 312 ? -7.223 46.625 15.023 1 75.5 312 ASP A CA 1
ATOM 2481 C C . ASP A 1 312 ? -7.824 47.375 16.203 1 75.5 312 ASP A C 1
ATOM 2483 O O . ASP A 1 312 ? -7.309 47.312 17.328 1 75.5 312 ASP A O 1
ATOM 2487 N N . ASP A 1 313 ? -8.898 48.062 16 1 73.56 313 ASP A N 1
ATOM 2488 C CA . ASP A 1 313 ? -9.539 48.844 17.062 1 73.56 313 ASP A CA 1
ATOM 2489 C C . ASP A 1 313 ? -10.109 47.938 18.141 1 73.56 313 ASP A C 1
ATOM 2491 O O . ASP A 1 313 ? -10.039 48.25 19.328 1 73.56 313 ASP A O 1
ATOM 2495 N N . VAL A 1 314 ? -10.633 46.875 17.594 1 73.38 314 VAL A N 1
ATOM 2496 C CA . VAL A 1 314 ? -11.195 45.906 18.531 1 73.38 314 VAL A CA 1
ATOM 2497 C C . VAL A 1 314 ? -10.078 45.281 19.359 1 73.38 314 VAL A C 1
ATOM 2499 O O . VAL A 1 314 ? -10.219 45.062 20.562 1 73.38 314 VAL A O 1
ATOM 2502 N N . ILE A 1 315 ? -8.992 45.062 18.781 1 75.06 315 ILE A N 1
ATOM 2503 C CA . ILE A 1 315 ? -7.852 44.406 19.422 1 75.06 315 ILE A CA 1
ATOM 2504 C C . ILE A 1 315 ? -7.25 45.312 20.484 1 75.06 315 ILE A C 1
ATOM 2506 O O . ILE A 1 315 ? -6.875 44.875 21.562 1 75.06 315 ILE A O 1
ATOM 2510 N N . LYS A 1 316 ? -7.27 46.594 20.125 1 72.12 316 LYS A N 1
ATOM 2511 C CA . LYS A 1 316 ? -6.746 47.562 21.062 1 72.12 316 LYS A CA 1
ATOM 2512 C C . LYS A 1 316 ? -7.625 47.688 22.297 1 72.12 316 LYS A C 1
ATOM 2514 O O . LYS A 1 316 ? -7.129 47.938 23.406 1 72.12 316 LYS A O 1
ATOM 2519 N N . SER A 1 317 ? -8.898 47.438 21.984 1 71.81 317 SER A N 1
ATOM 2520 C CA . SER A 1 317 ? -9.852 47.594 23.078 1 71.81 317 SER A CA 1
ATOM 2521 C C . SER A 1 317 ? -9.898 46.344 23.953 1 71.81 317 SER A C 1
ATOM 2523 O O . SER A 1 317 ? -10.281 46.438 25.125 1 71.81 317 SER A O 1
ATOM 2525 N N . PHE A 1 318 ? -9.492 45.25 23.344 1 74.81 318 PHE A N 1
ATOM 2526 C CA . PHE A 1 318 ? -9.547 43.969 24.078 1 74.81 318 PHE A CA 1
ATOM 2527 C C . PHE A 1 318 ? -8.219 43.25 23.969 1 74.81 318 PHE A C 1
ATOM 2529 O O . PHE A 1 318 ? -8.031 42.406 23.078 1 74.81 318 PHE A O 1
ATOM 2536 N N . ILE A 1 319 ? -7.383 43.469 24.891 1 70.25 319 ILE A N 1
ATOM 2537 C CA . ILE A 1 319 ? -6.023 42.938 24.875 1 70.25 319 ILE A CA 1
ATOM 2538 C C . ILE A 1 319 ? -6.055 41.406 25 1 70.25 319 ILE A C 1
ATOM 2540 O O . ILE A 1 319 ? -5.105 40.75 24.609 1 70.25 319 ILE A O 1
ATOM 2544 N N . VAL A 1 320 ? -7.191 40.906 25.453 1 75.06 320 VAL A N 1
ATOM 2545 C CA . VAL A 1 320 ? -7.309 39.469 25.656 1 75.06 320 VAL A CA 1
ATOM 2546 C C . VAL A 1 320 ? -7.434 38.781 24.312 1 75.06 320 VAL A C 1
ATOM 2548 O O . VAL A 1 320 ? -7.074 37.594 24.172 1 75.06 320 VAL A O 1
ATOM 2551 N N . LEU A 1 321 ? -7.773 39.438 23.297 1 77.31 321 LEU A N 1
ATOM 2552 C CA . LEU A 1 321 ? -8.039 38.844 21.984 1 77.31 321 LEU A CA 1
ATOM 2553 C C . LEU A 1 321 ? -6.758 38.312 21.359 1 77.31 321 LEU A C 1
ATOM 2555 O O . LEU A 1 321 ? -6.711 37.156 20.922 1 77.31 321 LEU A O 1
ATOM 2559 N N . PRO A 1 322 ? -5.684 39.094 21.344 1 75.12 322 PRO A N 1
ATOM 2560 C CA . PRO A 1 322 ? -4.438 38.562 20.797 1 75.12 322 PRO A CA 1
ATOM 2561 C C . PRO A 1 322 ? -3.93 37.344 21.562 1 75.12 322 PRO A C 1
ATOM 2563 O O . PRO A 1 322 ? -3.262 36.469 20.984 1 75.12 322 PRO A O 1
ATOM 2566 N N . ILE A 1 323 ? -4.309 37.25 22.75 1 75.06 323 ILE A N 1
ATOM 2567 C CA . ILE A 1 323 ? -3.846 36.156 23.594 1 75.06 323 ILE A CA 1
ATOM 2568 C C . ILE A 1 323 ? -4.617 34.875 23.25 1 75.06 323 ILE A C 1
ATOM 2570 O O . ILE A 1 323 ? -4.043 33.781 23.234 1 75.06 323 ILE A O 1
ATOM 2574 N N . ILE A 1 324 ? -5.855 34.969 22.875 1 77.5 324 ILE A N 1
ATOM 2575 C CA . ILE A 1 324 ? -6.699 33.812 22.641 1 77.5 324 ILE A CA 1
ATOM 2576 C C . ILE A 1 324 ? -6.668 33.438 21.156 1 77.5 324 ILE A C 1
ATOM 2578 O O . ILE A 1 324 ? -6.98 32.312 20.781 1 77.5 324 ILE A O 1
ATOM 2582 N N . MET A 1 325 ? -6.266 34.312 20.312 1 77.62 325 MET A N 1
ATOM 2583 C CA . MET A 1 325 ? -6.301 34.125 18.875 1 77.62 325 MET A CA 1
ATOM 2584 C C . MET A 1 325 ? -5.484 32.906 18.469 1 77.62 325 MET A C 1
ATOM 2586 O O . MET A 1 325 ? -5.914 32.125 17.625 1 77.62 325 MET A O 1
ATOM 2590 N N . PRO A 1 326 ? -4.398 32.625 19.078 1 73.75 326 PRO A N 1
ATOM 2591 C CA . PRO A 1 326 ? -3.643 31.406 18.719 1 73.75 326 PRO A CA 1
ATOM 2592 C C . PRO A 1 326 ? -4.398 30.125 19.031 1 73.75 326 PRO A C 1
ATOM 2594 O O . PRO A 1 326 ? -4.273 29.141 18.297 1 73.75 326 PRO A O 1
ATOM 2597 N N . ILE A 1 327 ? -5.129 30.172 20.031 1 79.06 327 ILE A N 1
ATOM 2598 C CA . ILE A 1 327 ? -5.914 29 20.406 1 79.06 327 ILE A CA 1
ATOM 2599 C C . ILE A 1 327 ? -6.965 28.719 19.328 1 79.06 327 ILE A C 1
ATOM 2601 O O . ILE A 1 327 ? -7.094 27.594 18.844 1 79.06 327 ILE A O 1
ATOM 2605 N N . ILE A 1 328 ? -7.586 29.781 18.922 1 77.94 328 ILE A N 1
ATOM 2606 C CA . ILE A 1 328 ? -8.641 29.656 17.938 1 77.94 328 ILE A CA 1
ATOM 2607 C C . ILE A 1 328 ? -8.047 29.188 16.609 1 77.94 328 ILE A C 1
ATOM 2609 O O . ILE A 1 328 ? -8.586 28.281 15.969 1 77.94 328 ILE A O 1
ATOM 2613 N N . ALA A 1 329 ? -7.012 29.766 16.25 1 76.25 329 ALA A N 1
ATOM 2614 C CA . ALA A 1 329 ? -6.359 29.406 15 1 76.25 329 ALA A CA 1
ATOM 2615 C C . ALA A 1 329 ? -5.891 27.969 15.016 1 76.25 329 ALA A C 1
ATOM 2617 O O . ALA A 1 329 ? -6.074 27.234 14.039 1 76.25 329 ALA A O 1
ATOM 2618 N N . SER A 1 330 ? -5.305 27.578 16.094 1 78.75 330 SER A N 1
ATOM 2619 C CA . SER A 1 330 ? -4.789 26.219 16.219 1 78.75 330 SER A CA 1
ATOM 2620 C C . SER A 1 330 ? -5.918 25.203 16.203 1 78.75 330 SER A C 1
ATOM 2622 O O . SER A 1 330 ? -5.828 24.188 15.5 1 78.75 330 SER A O 1
ATOM 2624 N N . MET A 1 331 ? -6.945 25.484 16.938 1 80.31 331 MET A N 1
ATOM 2625 C CA . MET A 1 331 ? -8.047 24.531 17.031 1 80.31 331 MET A CA 1
ATOM 2626 C C . MET A 1 331 ? -8.781 24.422 15.703 1 80.31 331 MET A C 1
ATOM 2628 O O . MET A 1 331 ? -9.188 23.328 15.305 1 80.31 331 MET A O 1
ATOM 2632 N N . SER A 1 332 ? -8.938 25.547 15.094 1 77.88 332 SER A N 1
ATOM 2633 C CA . SER A 1 332 ? -9.555 25.531 13.773 1 77.88 332 SER A CA 1
ATOM 2634 C C . SER A 1 332 ? -8.703 24.766 12.773 1 77.88 332 SER A C 1
ATOM 2636 O O . SER A 1 332 ? -9.234 24.016 11.938 1 77.88 332 SER A O 1
ATOM 2638 N N . GLY A 1 333 ? -7.469 24.969 12.844 1 76.81 333 GLY A N 1
ATOM 2639 C CA . GLY A 1 333 ? -6.555 24.25 11.977 1 76.81 333 GLY A CA 1
ATOM 2640 C C . GLY A 1 333 ? -6.566 22.75 12.195 1 76.81 333 GLY A C 1
ATOM 2641 O O . GLY A 1 333 ? -6.566 21.969 11.242 1 76.81 333 GLY A O 1
ATOM 2642 N N . ASN A 1 334 ? -6.543 22.344 13.438 1 82.75 334 ASN A N 1
ATOM 2643 C CA . ASN A 1 334 ? -6.539 20.938 13.773 1 82.75 334 ASN A CA 1
ATOM 2644 C C . ASN A 1 334 ? -7.832 20.25 13.336 1 82.75 334 ASN A C 1
ATOM 2646 O O . ASN A 1 334 ? -7.797 19.156 12.773 1 82.75 334 ASN A O 1
ATOM 2650 N N . ALA A 1 335 ? -8.922 20.938 13.656 1 83.25 335 ALA A N 1
ATOM 2651 C CA . ALA A 1 335 ? -10.203 20.391 13.219 1 83.25 335 ALA A CA 1
ATOM 2652 C C . ALA A 1 335 ? -10.273 20.297 11.695 1 83.25 335 ALA A C 1
ATOM 2654 O O . ALA A 1 335 ? -10.789 19.328 11.148 1 83.25 335 ALA A O 1
ATOM 2655 N N . GLY A 1 336 ? -9.789 21.312 11.086 1 81.44 336 GLY A N 1
ATOM 2656 C CA . GLY A 1 336 ? -9.734 21.297 9.633 1 81.44 336 GLY A CA 1
ATOM 2657 C C . GLY A 1 336 ? -8.867 20.188 9.078 1 81.44 336 GLY A C 1
ATOM 2658 O O . GLY A 1 336 ? -9.242 19.516 8.109 1 81.44 336 GLY A O 1
ATOM 2659 N N . SER A 1 337 ? -7.734 20.031 9.672 1 81.75 337 SER A N 1
ATOM 2660 C CA . SER A 1 337 ? -6.816 18.969 9.242 1 81.75 337 SER A CA 1
ATOM 2661 C C . SER A 1 337 ? -7.445 17.594 9.398 1 81.75 337 SER A C 1
ATOM 2663 O O . SER A 1 337 ? -7.27 16.719 8.539 1 81.75 337 SER A O 1
ATOM 2665 N N . GLN A 1 338 ? -8.172 17.406 10.484 1 85.31 338 GLN A N 1
ATOM 2666 C CA . GLN A 1 338 ? -8.859 16.141 10.695 1 85.31 338 GLN A CA 1
ATOM 2667 C C . GLN A 1 338 ? -9.859 15.859 9.578 1 85.31 338 GLN A C 1
ATOM 2669 O O . GLN A 1 338 ? -9.898 14.75 9.039 1 85.31 338 GLN A O 1
ATOM 2674 N N . THR A 1 339 ? -10.547 16.891 9.234 1 85.06 339 THR A N 1
ATOM 2675 C CA . THR A 1 339 ? -11.602 16.766 8.234 1 85.06 339 THR A CA 1
ATOM 2676 C C . THR A 1 339 ? -11.008 16.531 6.844 1 85.06 339 THR A C 1
ATOM 2678 O O . THR A 1 339 ? -11.453 15.648 6.109 1 85.06 339 THR A O 1
ATOM 2681 N N . VAL A 1 340 ? -10.039 17.344 6.531 1 82.75 340 VAL A N 1
ATOM 2682 C CA . VAL A 1 340 ? -9.43 17.266 5.207 1 82.75 340 VAL A CA 1
ATOM 2683 C C . VAL A 1 340 ? -8.766 15.898 5.02 1 82.75 340 VAL A C 1
ATOM 2685 O O . VAL A 1 340 ? -8.906 15.273 3.965 1 82.75 340 VAL A O 1
ATOM 2688 N N . THR A 1 341 ? -8.094 15.484 6.004 1 83.25 341 THR A N 1
ATOM 2689 C CA . THR A 1 341 ? -7.395 14.211 5.934 1 83.25 341 THR A CA 1
ATOM 2690 C C . THR A 1 341 ? -8.375 13.055 5.727 1 83.25 341 THR A C 1
ATOM 2692 O O . THR A 1 341 ? -8.18 12.211 4.852 1 83.25 341 THR A O 1
ATOM 2695 N N . LEU A 1 342 ? -9.422 13.055 6.492 1 83.94 342 LEU A N 1
ATOM 2696 C CA . LEU A 1 342 ? -10.422 12 6.375 1 83.94 342 LEU A CA 1
ATOM 2697 C C . LEU A 1 342 ? -11.117 12.055 5.016 1 83.94 342 LEU A C 1
ATOM 2699 O O . LEU A 1 342 ? -11.422 11.016 4.43 1 83.94 342 LEU A O 1
ATOM 2703 N N . THR A 1 343 ? -11.344 13.234 4.559 1 84 343 THR A N 1
ATOM 2704 C CA . THR A 1 343 ? -12.023 13.414 3.281 1 84 343 THR A CA 1
ATOM 2705 C C . THR A 1 343 ? -11.148 12.938 2.127 1 84 343 THR A C 1
ATOM 2707 O O . THR A 1 343 ? -11.617 12.234 1.231 1 84 343 THR A O 1
ATOM 2710 N N . ILE A 1 344 ? -9.922 13.32 2.18 1 80.44 344 ILE A N 1
ATOM 2711 C CA . ILE A 1 344 ? -9 12.93 1.123 1 80.44 344 ILE A CA 1
ATOM 2712 C C . ILE A 1 344 ? -8.875 11.406 1.082 1 80.44 344 ILE A C 1
ATOM 2714 O O . ILE A 1 344 ? -8.891 10.805 0.006 1 80.44 344 ILE A O 1
ATOM 2718 N N . ARG A 1 345 ? -8.844 10.875 2.162 1 81.25 345 ARG A N 1
ATOM 2719 C CA . ARG A 1 345 ? -8.766 9.422 2.23 1 81.25 345 ARG A CA 1
ATOM 2720 C C . ARG A 1 345 ? -10.047 8.781 1.698 1 81.25 345 ARG A C 1
ATOM 2722 O O . ARG A 1 345 ? -9.992 7.758 1.012 1 81.25 345 ARG A O 1
ATOM 2729 N N . ALA A 1 346 ? -11.125 9.312 2.066 1 83.88 346 ALA A N 1
ATOM 2730 C CA . ALA A 1 346 ? -12.406 8.773 1.623 1 83.88 346 ALA A CA 1
ATOM 2731 C C . ALA A 1 346 ? -12.539 8.844 0.105 1 83.88 346 ALA A C 1
ATOM 2733 O O . ALA A 1 346 ? -13.117 7.953 -0.52 1 83.88 346 ALA A O 1
ATOM 2734 N N . ILE A 1 347 ? -12.008 9.836 -0.454 1 81 347 ILE A N 1
ATOM 2735 C CA . ILE A 1 347 ? -12.023 9.977 -1.906 1 81 347 ILE A CA 1
ATOM 2736 C C . ILE A 1 347 ? -11.117 8.922 -2.537 1 81 347 ILE A C 1
ATOM 2738 O O . ILE A 1 347 ? -11.516 8.234 -3.48 1 81 347 ILE A O 1
ATOM 2742 N N . ALA A 1 348 ? -9.953 8.773 -1.959 1 76.56 348 ALA A N 1
ATOM 2743 C CA . ALA A 1 348 ? -8.969 7.832 -2.494 1 76.56 348 ALA A CA 1
ATOM 2744 C C . ALA A 1 348 ? -9.492 6.398 -2.43 1 76.56 348 ALA A C 1
ATOM 2746 O O . ALA A 1 348 ? -9.203 5.586 -3.311 1 76.56 348 ALA A O 1
ATOM 2747 N N . THR A 1 349 ? -10.289 6.141 -1.434 1 77.62 349 THR A N 1
ATOM 2748 C CA . THR A 1 349 ? -10.781 4.781 -1.237 1 77.62 349 THR A CA 1
ATOM 2749 C C . THR A 1 349 ? -12.18 4.621 -1.823 1 77.62 349 THR A C 1
ATOM 2751 O O . THR A 1 349 ? -12.781 3.553 -1.71 1 77.62 349 THR A O 1
ATOM 2754 N N . LYS A 1 350 ? -12.727 5.688 -2.373 1 80.12 350 LYS A N 1
ATOM 2755 C CA . LYS A 1 350 ? -14.008 5.727 -3.076 1 80.12 350 LYS A CA 1
ATOM 2756 C C . LYS A 1 350 ? -15.172 5.559 -2.105 1 80.12 350 LYS A C 1
ATOM 2758 O O . LYS A 1 350 ? -16.234 5.059 -2.482 1 80.12 350 LYS A O 1
ATOM 2763 N N . TYR A 1 351 ? -14.93 5.879 -0.914 1 83.56 351 TYR A N 1
ATOM 2764 C CA . TYR A 1 351 ? -16 5.824 0.068 1 83.56 351 TYR A CA 1
ATOM 2765 C C . TYR A 1 351 ? -16.75 7.148 0.124 1 83.56 351 TYR A C 1
ATOM 2767 O O . TYR A 1 351 ? -17.781 7.254 0.79 1 83.56 351 TYR A O 1
ATOM 2775 N N . LEU A 1 352 ? -16.172 8.047 -0.502 1 85.25 352 LEU A N 1
ATOM 2776 C CA . LEU A 1 352 ? -16.875 9.305 -0.753 1 85.25 352 LEU A CA 1
ATOM 2777 C C . LEU A 1 352 ? -17.25 9.438 -2.227 1 85.25 352 LEU A C 1
ATOM 2779 O O . LEU A 1 352 ? -16.375 9.531 -3.086 1 85.25 352 LEU A O 1
ATOM 2783 N N . THR A 1 353 ? -18.5 9.305 -2.414 1 80.56 353 THR A N 1
ATOM 2784 C CA . THR A 1 353 ? -19.031 9.367 -3.775 1 80.56 353 THR A CA 1
ATOM 2785 C C . THR A 1 353 ? -19.891 10.609 -3.963 1 80.56 353 THR A C 1
ATOM 2787 O O . THR A 1 353 ? -20.156 11.344 -3.004 1 80.56 353 THR A O 1
ATOM 2790 N N . GLU A 1 354 ? -20.234 10.766 -5.246 1 78.56 354 GLU A N 1
ATOM 2791 C CA . GLU A 1 354 ? -21.094 11.906 -5.531 1 78.56 354 GLU A CA 1
ATOM 2792 C C . GLU A 1 354 ? -22.438 11.773 -4.816 1 78.56 354 GLU A C 1
ATOM 2794 O O . GLU A 1 354 ? -23.031 12.773 -4.391 1 78.56 354 GLU A O 1
ATOM 2799 N N . GLN A 1 355 ? -22.875 10.609 -4.59 1 77.38 355 GLN A N 1
ATOM 2800 C CA . GLN A 1 355 ? -24.188 10.344 -4.023 1 77.38 355 GLN A CA 1
ATOM 2801 C C . GLN A 1 355 ? -24.219 10.648 -2.529 1 77.38 355 GLN A C 1
ATOM 2803 O O . GLN A 1 355 ? -25.25 11.078 -1.999 1 77.38 355 GLN A O 1
ATOM 2808 N N . ASN A 1 356 ? -23.094 10.422 -1.864 1 84.62 356 ASN A N 1
ATOM 2809 C CA . ASN A 1 356 ? -23.109 10.609 -0.417 1 84.62 356 ASN A CA 1
ATOM 2810 C C . ASN A 1 356 ? -22.344 11.859 -0.004 1 84.62 356 ASN A C 1
ATOM 2812 O O . ASN A 1 356 ? -22.234 12.164 1.186 1 84.62 356 ASN A O 1
ATOM 2816 N N . ALA A 1 357 ? -21.859 12.594 -0.973 1 87.62 357 ALA A N 1
ATOM 2817 C CA . ALA A 1 357 ? -20.984 13.727 -0.708 1 87.62 357 ALA A CA 1
ATOM 2818 C C . ALA A 1 357 ? -21.688 14.773 0.146 1 87.62 357 ALA A C 1
ATOM 2820 O O . ALA A 1 357 ? -21.125 15.266 1.129 1 87.62 357 ALA A O 1
ATOM 2821 N N . LYS A 1 358 ? -22.891 15.086 -0.239 1 88.56 358 LYS A N 1
ATOM 2822 C CA . LYS A 1 358 ? -23.625 16.125 0.481 1 88.56 358 LYS A CA 1
ATOM 2823 C C . LYS A 1 358 ? -23.875 15.711 1.928 1 88.56 358 LYS A C 1
ATOM 2825 O O . LYS A 1 358 ? -23.734 16.516 2.846 1 88.56 358 LYS A O 1
ATOM 2830 N N . ARG A 1 359 ? -24.234 14.555 2.105 1 88.19 359 ARG A N 1
ATOM 2831 C CA . ARG A 1 359 ? -24.516 14.047 3.441 1 88.19 359 ARG A CA 1
ATOM 2832 C C . ARG A 1 359 ? -23.266 14.055 4.305 1 88.19 359 ARG A C 1
ATOM 2834 O O . ARG A 1 359 ? -23.312 14.445 5.477 1 88.19 359 ARG A O 1
ATOM 2841 N N . VAL A 1 360 ? -22.188 13.617 3.754 1 88.25 360 VAL A N 1
ATOM 2842 C CA . VAL A 1 360 ? -20.922 13.539 4.48 1 88.25 360 VAL A CA 1
ATOM 2843 C C . VAL A 1 360 ? -20.422 14.945 4.828 1 88.25 360 VAL A C 1
ATOM 2845 O O . VAL A 1 360 ? -19.922 15.172 5.926 1 88.25 360 VAL A O 1
ATOM 2848 N N . LEU A 1 361 ? -20.625 15.852 3.936 1 87 361 LEU A N 1
ATOM 2849 C CA . LEU A 1 361 ? -20.203 17.234 4.168 1 87 361 LEU A CA 1
ATOM 2850 C C . LEU A 1 361 ? -21.016 17.859 5.293 1 87 361 LEU A C 1
ATOM 2852 O O . LEU A 1 361 ? -20.453 18.562 6.148 1 87 361 LEU A O 1
ATOM 2856 N N . MET A 1 362 ? -22.297 17.641 5.285 1 89.06 362 MET A N 1
ATOM 2857 C CA . MET A 1 362 ? -23.156 18.172 6.332 1 89.06 362 MET A CA 1
ATOM 2858 C C . MET A 1 362 ? -22.812 17.547 7.684 1 89.06 362 MET A C 1
ATOM 2860 O O . MET A 1 362 ? -22.828 18.234 8.703 1 89.06 362 MET A O 1
ATOM 2864 N N . LYS A 1 363 ? -22.531 16.375 7.648 1 89.5 363 LYS A N 1
ATOM 2865 C CA . LYS A 1 363 ? -22.125 15.688 8.867 1 89.5 363 LYS A CA 1
ATOM 2866 C C . LYS A 1 363 ? -20.859 16.297 9.453 1 89.5 363 LYS A C 1
ATOM 2868 O O . LYS A 1 363 ? -20.781 16.547 10.656 1 89.5 363 LYS A O 1
ATOM 2873 N N . GLU A 1 364 ? -19.906 16.516 8.602 1 87.94 364 GLU A N 1
ATOM 2874 C CA . GLU A 1 364 ? -18.641 17.078 9.055 1 87.94 364 GLU A CA 1
ATOM 2875 C C . GLU A 1 364 ? -18.828 18.5 9.578 1 87.94 364 GLU A C 1
ATOM 2877 O O . GLU A 1 364 ? -18.156 18.922 10.523 1 87.94 364 GLU A O 1
ATOM 2882 N N . PHE A 1 365 ? -19.766 19.141 9 1 85.88 365 PHE A N 1
ATOM 2883 C CA . PHE A 1 365 ? -20.078 20.484 9.461 1 85.88 365 PHE A CA 1
ATOM 2884 C C . PHE A 1 365 ? -20.672 20.438 10.867 1 85.88 365 PHE A C 1
ATOM 2886 O O . PHE A 1 365 ? -20.25 21.203 11.742 1 85.88 365 PHE A O 1
ATOM 2893 N N . LEU A 1 366 ? -21.531 19.578 11.047 1 90.25 366 LEU A N 1
ATOM 2894 C CA . LEU A 1 366 ? -22.188 19.438 12.344 1 90.25 366 LEU A CA 1
ATOM 2895 C C . LEU A 1 366 ? -21.188 18.984 13.398 1 90.25 366 LEU A C 1
ATOM 2897 O O . LEU A 1 366 ? -21.234 19.453 14.547 1 90.25 366 LEU A O 1
ATOM 2901 N N . ILE A 1 367 ? -20.328 18.125 13.047 1 90.38 367 ILE A N 1
ATOM 2902 C CA . ILE A 1 367 ? -19.297 17.656 13.961 1 90.38 367 ILE A CA 1
ATOM 2903 C C . ILE A 1 367 ? -18.391 18.828 14.375 1 90.38 367 ILE A C 1
ATOM 2905 O O . ILE A 1 367 ? -18.047 18.953 15.547 1 90.38 367 ILE A O 1
ATOM 2909 N N . GLY A 1 368 ? -18.047 19.594 13.336 1 86 368 GLY A N 1
ATOM 2910 C CA . GLY A 1 368 ? -17.266 20.797 13.641 1 86 368 GLY A CA 1
ATOM 2911 C C . GLY A 1 368 ? -17.953 21.734 14.609 1 86 368 GLY A C 1
ATOM 2912 O O . GLY A 1 368 ? -17.328 22.25 15.539 1 86 368 GLY A O 1
ATOM 2913 N N . LEU A 1 369 ? -19.188 21.891 14.477 1 87 369 LEU A N 1
ATOM 2914 C CA . LEU A 1 369 ? -19.984 22.766 15.336 1 87 369 LEU A CA 1
ATOM 2915 C C . LEU A 1 369 ? -20.062 22.219 16.75 1 87 369 LEU A C 1
ATOM 2917 O O . LEU A 1 369 ? -19.828 22.938 17.719 1 87 369 LEU A O 1
ATOM 2921 N N . ILE A 1 370 ? -20.328 21 16.844 1 90.31 370 ILE A N 1
ATOM 2922 C CA . ILE A 1 370 ? -20.516 20.359 18.156 1 90.31 370 ILE A CA 1
ATOM 2923 C C . ILE A 1 370 ? -19.172 20.344 18.906 1 90.31 370 ILE A C 1
ATOM 2925 O O . ILE A 1 370 ? -19.125 20.703 20.078 1 90.31 370 ILE A O 1
ATOM 2929 N N . ASN A 1 371 ? -18.141 19.969 18.234 1 87.19 371 ASN A N 1
ATOM 2930 C CA . ASN A 1 371 ? -16.828 19.969 18.875 1 87.19 371 ASN A CA 1
ATOM 2931 C C . ASN A 1 371 ? -16.422 21.375 19.297 1 87.19 371 ASN A C 1
ATOM 2933 O O . ASN A 1 371 ? -15.781 21.562 20.344 1 87.19 371 ASN A O 1
ATOM 2937 N N . GLY A 1 372 ? -16.766 22.328 18.406 1 82.62 372 GLY A N 1
ATOM 2938 C CA . GLY A 1 372 ? -16.5 23.703 18.766 1 82.62 372 GLY A CA 1
ATOM 2939 C C . GLY A 1 372 ? -17.188 24.125 20.062 1 82.62 372 GLY A C 1
ATOM 2940 O O . GLY A 1 372 ? -16.562 24.766 20.922 1 82.62 372 GLY A O 1
ATOM 2941 N N . VAL A 1 373 ? -18.328 23.75 20.203 1 83.06 373 VAL A N 1
ATOM 2942 C CA . VAL A 1 373 ? -19.109 24.062 21.391 1 83.06 373 VAL A CA 1
ATOM 2943 C C . VAL A 1 373 ? -18.516 23.344 22.594 1 83.06 373 VAL A C 1
ATOM 2945 O O . VAL A 1 373 ? -18.344 23.953 23.656 1 83.06 373 VAL A O 1
ATOM 2948 N N . ILE A 1 374 ? -18.188 22.109 22.469 1 86.12 374 ILE A N 1
ATOM 2949 C CA . ILE A 1 374 ? -17.641 21.312 23.547 1 86.12 374 ILE A CA 1
ATOM 2950 C C . ILE A 1 374 ? -16.312 21.922 24.016 1 86.12 374 ILE A C 1
ATOM 2952 O O . ILE A 1 374 ? -16.094 22.078 25.219 1 86.12 374 ILE A O 1
ATOM 2956 N N . LEU A 1 375 ? -15.5 22.281 23.109 1 84.19 375 LEU A N 1
ATOM 2957 C CA . LEU A 1 375 ? -14.172 22.781 23.453 1 84.19 375 LEU A CA 1
ATOM 2958 C C . LEU A 1 375 ? -14.258 24.188 24.047 1 84.19 375 LEU A C 1
ATOM 2960 O O . LEU A 1 375 ? -13.461 24.531 24.938 1 84.19 375 LEU A O 1
ATOM 2964 N N . SER A 1 376 ? -15.195 24.938 23.562 1 79.69 376 SER A N 1
ATOM 2965 C CA . SER A 1 376 ? -15.383 26.281 24.109 1 79.69 376 SER A CA 1
ATOM 2966 C C . SER A 1 376 ? -15.859 26.234 25.547 1 79.69 376 SER A C 1
ATOM 2968 O O . SER A 1 376 ? -15.453 27.047 26.375 1 79.69 376 SER A O 1
ATOM 2970 N N . THR A 1 377 ? -16.609 25.328 25.906 1 77.12 377 THR A N 1
ATOM 2971 C CA . THR A 1 377 ? -17.141 25.188 27.266 1 77.12 377 THR A CA 1
ATOM 2972 C C . THR A 1 377 ? -16.047 24.719 28.219 1 77.12 377 THR A C 1
ATOM 2974 O O . THR A 1 377 ? -16.094 25.016 29.422 1 77.12 377 THR A O 1
ATOM 2977 N N . THR A 1 378 ? -15.133 23.953 27.781 1 70.31 378 THR A N 1
ATOM 2978 C CA . THR A 1 378 ? -14.031 23.469 28.609 1 70.31 378 THR A CA 1
ATOM 2979 C C . THR A 1 378 ? -13.094 24.609 28.984 1 70.31 378 THR A C 1
ATOM 2981 O O . THR A 1 378 ? -12.508 24.609 30.062 1 70.31 378 THR A O 1
ATOM 2984 N N . GLN A 1 379 ? -12.945 25.469 28.109 1 62.56 379 GLN A N 1
ATOM 2985 C CA . GLN A 1 379 ? -12.062 26.609 28.359 1 62.56 379 GLN A CA 1
ATOM 2986 C C . GLN A 1 379 ? -12.719 27.609 29.297 1 62.56 379 GLN A C 1
ATOM 2988 O O . GLN A 1 379 ? -12.031 28.359 30.016 1 62.56 379 GLN A O 1
ATOM 2993 N N . LEU A 1 380 ? -14.102 27.656 29.406 1 50.75 380 LEU A N 1
ATOM 2994 C CA . LEU A 1 380 ? -14.828 28.594 30.25 1 50.75 380 LEU A CA 1
ATOM 2995 C C . LEU A 1 380 ? -14.883 28.109 31.688 1 50.75 380 LEU A C 1
ATOM 2997 O O . LEU A 1 380 ? -15.281 28.844 32.594 1 50.75 380 LEU A O 1
ATOM 3001 N N . GLN A 1 381 ? -14.68 26.891 32.031 1 44.44 381 GLN A N 1
ATOM 3002 C CA . GLN A 1 381 ? -14.805 26.484 33.406 1 44.44 381 GLN A CA 1
ATOM 3003 C C . GLN A 1 381 ? -13.828 27.25 34.312 1 44.44 381 GLN A C 1
ATOM 3005 O O . GLN A 1 381 ? -12.656 27.422 33.938 1 44.44 381 GLN A O 1
ATOM 3010 N N . PRO A 1 382 ? -14.328 28 35.344 1 36.31 382 PRO A N 1
ATOM 3011 C CA . PRO A 1 382 ? -13.688 28.953 36.219 1 36.31 382 PRO A CA 1
ATOM 3012 C C . PRO A 1 382 ? -12.453 28.375 36.938 1 36.31 382 PRO A C 1
ATOM 3014 O O . PRO A 1 382 ? -11.617 29.141 37.438 1 36.31 382 PRO A O 1
ATOM 3017 N N . LYS A 1 383 ? -12.406 27.234 37.688 1 37.12 383 LYS A N 1
ATOM 3018 C CA . LYS A 1 383 ? -11.625 27.188 38.938 1 37.12 383 LYS A CA 1
ATOM 3019 C C . LYS A 1 383 ? -10.141 27.359 38.625 1 37.12 383 LYS A C 1
ATOM 3021 O O . LYS A 1 383 ? -9.477 28.234 39.219 1 37.12 383 LYS A O 1
ATOM 3026 N N . PRO A 1 384 ? -9.273 26.156 38.875 1 32.53 384 PRO A N 1
ATOM 3027 C CA . PRO A 1 384 ? -7.957 26.438 39.438 1 32.53 384 PRO A CA 1
ATOM 3028 C C . PRO A 1 384 ? -7.043 27.203 38.5 1 32.53 384 PRO A C 1
ATOM 3030 O O . PRO A 1 384 ? -6.195 27.984 38.938 1 32.53 384 PRO A O 1
ATOM 3033 N N . LEU A 1 385 ? -6.711 26.562 37.375 1 30.89 385 LEU A N 1
ATOM 3034 C CA . LEU A 1 385 ? -5.59 27.297 36.812 1 30.89 385 LEU A CA 1
ATOM 3035 C C . LEU A 1 385 ? -6.047 28.641 36.25 1 30.89 385 LEU A C 1
ATOM 3037 O O . LEU A 1 385 ? -6.766 28.703 35.25 1 30.89 385 LEU A O 1
ATOM 3041 N N . ARG A 1 386 ? -6.477 29.672 37.062 1 35.88 386 ARG A N 1
ATOM 3042 C CA . ARG A 1 386 ? -6.516 31.141 37.031 1 35.88 386 ARG A CA 1
ATOM 3043 C C . ARG A 1 386 ? -5.457 31.703 36.094 1 35.88 386 ARG A C 1
ATOM 3045 O O . ARG A 1 386 ? -4.312 31.906 36.5 1 35.88 386 ARG A O 1
ATOM 3052 N N . LEU A 1 387 ? -5.168 31.109 35.062 1 32.09 387 LEU A N 1
ATOM 3053 C CA . LEU A 1 387 ? -4.301 32.062 34.406 1 32.09 387 LEU A CA 1
ATOM 3054 C C . LEU A 1 387 ? -4.867 33.469 34.5 1 32.09 387 LEU A C 1
ATOM 3056 O O . LEU A 1 387 ? -5.977 33.75 34.031 1 32.09 387 LEU A O 1
ATOM 3060 N N . HIS A 1 388 ? -4.68 34.281 35.562 1 31.28 388 HIS A N 1
ATOM 3061 C CA . HIS A 1 388 ? -4.824 35.688 35.969 1 31.28 388 HIS A CA 1
ATOM 3062 C C . HIS A 1 388 ? -4.949 36.594 34.75 1 31.28 388 HIS A C 1
ATOM 3064 O O . HIS A 1 388 ? -5.461 37.719 34.875 1 31.28 388 HIS A O 1
ATOM 3070 N N . ALA A 1 389 ? -4.184 36.281 33.688 1 31.73 389 ALA A N 1
ATOM 3071 C CA . ALA A 1 389 ? -4.117 37.312 32.656 1 31.73 389 ALA A CA 1
ATOM 3072 C C . ALA A 1 389 ? -5.473 37.5 32 1 31.73 389 ALA A C 1
ATOM 3074 O O . ALA A 1 389 ? -5.797 38.625 31.562 1 31.73 389 ALA A O 1
ATOM 3075 N N . VAL A 1 390 ? -6.281 36.406 31.781 1 33.72 390 VAL A N 1
ATOM 3076 C CA . VAL A 1 390 ? -7.582 36.688 31.188 1 33.72 390 VAL A CA 1
ATOM 3077 C C . VAL A 1 390 ? -8.539 37.188 32.25 1 33.72 390 VAL A C 1
ATOM 3079 O O . VAL A 1 390 ? -9.719 37.438 31.984 1 33.72 390 VAL A O 1
ATOM 3082 N N . SER A 1 391 ? -8.328 37 33.562 1 31.36 391 SER A N 1
ATOM 3083 C CA . SER A 1 391 ? -9.219 37.469 34.625 1 31.36 391 SER A CA 1
ATOM 3084 C C . SER A 1 391 ? -9.484 38.969 34.531 1 31.36 391 SER A C 1
ATOM 3086 O O . SER A 1 391 ? -10.266 39.5 35.312 1 31.36 391 SER A O 1
ATOM 3088 N N . ALA A 1 392 ? -8.461 39.719 34.094 1 31.44 392 ALA A N 1
ATOM 3089 C CA . ALA A 1 392 ? -8.766 41.125 34.188 1 31.44 392 ALA A CA 1
ATOM 3090 C C . ALA A 1 392 ? -9.922 41.5 33.25 1 31.44 392 ALA A C 1
ATOM 3092 O O . ALA A 1 392 ? -10.164 42.688 33 1 31.44 392 ALA A O 1
ATOM 3093 N N . VAL A 1 393 ? -10.461 40.562 32.438 1 31.8 393 VAL A N 1
ATOM 3094 C CA . VAL A 1 393 ? -11.641 41.062 31.719 1 31.8 393 VAL A CA 1
ATOM 3095 C C . VAL A 1 393 ? -12.82 41.125 32.688 1 31.8 393 VAL A C 1
ATOM 3097 O O . VAL A 1 393 ? -13.07 40.156 33.438 1 31.8 393 VAL A O 1
ATOM 3100 N N . PRO A 1 394 ? -13.406 42.188 33.125 1 28.69 394 PRO A N 1
ATOM 3101 C CA . PRO A 1 394 ? -14.633 42.281 33.938 1 28.69 394 PRO A CA 1
ATOM 3102 C C . PRO A 1 394 ? -15.68 41.25 33.531 1 28.69 394 PRO A C 1
ATOM 3104 O O . PRO A 1 394 ? -15.672 40.75 32.406 1 28.69 394 PRO A O 1
ATOM 3107 N N . HIS A 1 395 ? -16.469 40.438 34.469 1 33.66 395 HIS A N 1
ATOM 3108 C CA . HIS A 1 395 ? -17.547 39.469 34.5 1 33.66 395 HIS A CA 1
ATOM 3109 C C . HIS A 1 395 ? -18.484 39.594 33.312 1 33.66 395 HIS A C 1
ATOM 3111 O O . HIS A 1 395 ? -19.188 38.656 32.969 1 33.66 395 HIS A O 1
ATOM 3117 N N . GLY A 1 396 ? -18.953 40.719 32.875 1 31.47 396 GLY A N 1
ATOM 3118 C CA . GLY A 1 396 ? -20.094 40.844 31.984 1 31.47 396 GLY A CA 1
ATOM 3119 C C . GLY A 1 396 ? -19.844 40.281 30.609 1 31.47 396 GLY A C 1
ATOM 3120 O O . GLY A 1 396 ? -20.781 40.094 29.812 1 31.47 396 GLY A O 1
ATOM 3121 N N . ARG A 1 397 ? -18.703 40.594 29.938 1 36 397 ARG A N 1
ATOM 3122 C CA . ARG A 1 397 ? -18.547 40.469 28.484 1 36 397 ARG A CA 1
ATOM 3123 C C . ARG A 1 397 ? -17.953 39.125 28.094 1 36 397 ARG A C 1
ATOM 3125 O O . ARG A 1 397 ? -17.422 39 26.984 1 36 397 ARG A O 1
ATOM 3132 N N . VAL A 1 398 ? -18.078 38.188 28.859 1 34.19 398 VAL A N 1
ATOM 3133 C CA . VAL A 1 398 ? -17.516 36.844 28.641 1 34.19 398 VAL A CA 1
ATOM 3134 C C . VAL A 1 398 ? -18.297 36.125 27.531 1 34.19 398 VAL A C 1
ATOM 3136 O O . VAL A 1 398 ? -17.703 35.469 26.688 1 34.19 398 VAL A O 1
ATOM 3139 N N . PRO A 1 399 ? -19.578 36.312 27.625 1 32.94 399 PRO A N 1
ATOM 3140 C CA . PRO A 1 399 ? -20.328 35.562 26.609 1 32.94 399 PRO A CA 1
ATOM 3141 C C . PRO A 1 399 ? -19.906 35.938 25.188 1 32.94 399 PRO A C 1
ATOM 3143 O O . PRO A 1 399 ? -19.891 35.062 24.312 1 32.94 399 PRO A O 1
ATOM 3146 N N . ALA A 1 400 ? -19.625 37.156 25.047 1 32.25 400 ALA A N 1
ATOM 3147 C CA . ALA A 1 400 ? -19.328 37.594 23.688 1 32.25 400 ALA A CA 1
ATOM 3148 C C . ALA A 1 400 ? -18.031 36.938 23.172 1 32.25 400 ALA A C 1
ATOM 3150 O O . ALA A 1 400 ? -17.938 36.594 22 1 32.25 400 ALA A O 1
ATOM 3151 N N . ALA A 1 401 ? -17.156 36.781 24.062 1 35.12 401 ALA A N 1
ATOM 3152 C CA . ALA A 1 401 ? -15.875 36.25 23.625 1 35.12 401 ALA A CA 1
ATOM 3153 C C . ALA A 1 401 ? -16.016 34.781 23.234 1 35.12 401 ALA A C 1
ATOM 3155 O O . ALA A 1 401 ? -15.43 34.344 22.234 1 35.12 401 ALA A O 1
ATOM 3156 N N . VAL A 1 402 ? -16.766 34.094 24.031 1 37.59 402 VAL A N 1
ATOM 3157 C CA . VAL A 1 402 ? -17.031 32.688 23.703 1 37.59 402 VAL A CA 1
ATOM 3158 C C . VAL A 1 402 ? -17.812 32.594 22.406 1 37.59 402 VAL A C 1
ATOM 3160 O O . VAL A 1 402 ? -17.5 31.766 21.547 1 37.59 402 VAL A O 1
ATOM 3163 N N . ALA A 1 403 ? -18.828 33.438 22.391 1 34.28 403 ALA A N 1
ATOM 3164 C CA . ALA A 1 403 ? -19.625 33.438 21.156 1 34.28 403 ALA A CA 1
ATOM 3165 C C . ALA A 1 403 ? -18.781 33.781 19.938 1 34.28 403 ALA A C 1
ATOM 3167 O O . ALA A 1 403 ? -18.922 33.156 18.891 1 34.28 403 ALA A O 1
ATOM 3168 N N . ASN A 1 404 ? -17.922 34.688 20.141 1 34.78 404 ASN A N 1
ATOM 3169 C CA . ASN A 1 404 ? -17.062 35.094 19.031 1 34.78 404 ASN A CA 1
ATOM 3170 C C . ASN A 1 404 ? -16.047 34 18.688 1 34.78 404 ASN A C 1
ATOM 3172 O O . ASN A 1 404 ? -15.766 33.781 17.516 1 34.78 404 ASN A O 1
ATOM 3176 N N . SER A 1 405 ? -15.586 33.406 19.75 1 37.62 405 SER A N 1
ATOM 3177 C CA . SER A 1 405 ? -14.633 3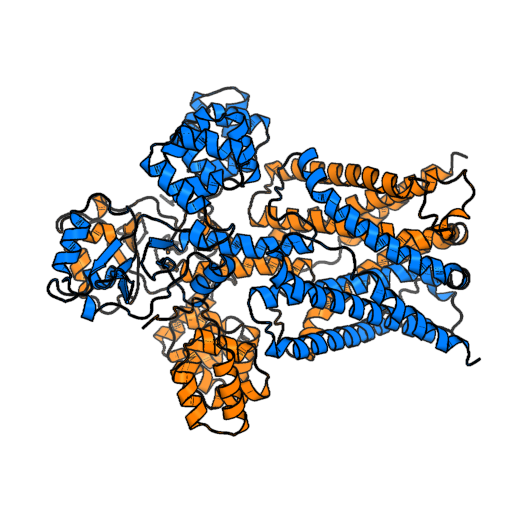2.344 19.484 1 37.62 405 SER A CA 1
ATOM 3178 C C . SER A 1 405 ? -15.305 31.156 18.781 1 37.62 405 SER A C 1
ATOM 3180 O O . SER A 1 405 ? -14.727 30.547 17.875 1 37.62 405 SER A O 1
ATOM 3182 N N . ALA A 1 406 ? -16.5 30.891 19.281 1 39.28 406 ALA A N 1
ATOM 3183 C CA . ALA A 1 406 ? -17.281 29.844 18.625 1 39.28 406 ALA A CA 1
ATOM 3184 C C . ALA A 1 406 ? -17.594 30.219 17.172 1 39.28 406 ALA A C 1
ATOM 3186 O O . ALA A 1 406 ? -17.562 29.375 16.281 1 39.28 406 ALA A O 1
ATOM 3187 N N . GLY A 1 407 ? -17.969 31.5 17.031 1 36.34 407 GLY A N 1
ATOM 3188 C CA . GLY A 1 407 ? -18.219 31.969 15.672 1 36.34 407 GLY A CA 1
ATOM 3189 C C . GLY A 1 407 ? -17.016 31.828 14.758 1 36.34 407 GLY A C 1
ATOM 3190 O O . GLY A 1 407 ? -17.141 31.375 13.625 1 36.34 407 GLY A O 1
ATOM 3191 N N . ILE A 1 408 ? -15.922 32.188 15.305 1 38.34 408 ILE A N 1
ATOM 3192 C CA . ILE A 1 408 ? -14.711 32.125 14.508 1 38.34 408 ILE A CA 1
ATOM 3193 C C . ILE A 1 408 ? -14.336 30.688 14.203 1 38.34 408 ILE A C 1
ATOM 3195 O O . ILE A 1 408 ? -13.945 30.359 13.086 1 38.34 408 ILE A O 1
ATOM 3199 N N . TYR A 1 409 ? -14.602 29.906 15.242 1 39.97 409 TYR A N 1
ATOM 3200 C CA . TYR A 1 409 ? -14.336 28.484 15.016 1 39.97 409 TYR A CA 1
ATOM 3201 C C . TYR A 1 409 ? -15.258 27.922 13.938 1 39.97 409 TYR A C 1
ATOM 3203 O O . TYR A 1 409 ? -14.82 27.156 13.07 1 39.97 409 TYR A O 1
ATOM 3211 N N . ALA A 1 410 ? -16.5 28.344 14.125 1 39.41 410 ALA A N 1
ATOM 3212 C CA . ALA A 1 410 ? -17.484 27.875 13.148 1 39.41 410 ALA A CA 1
ATOM 3213 C C . ALA A 1 410 ? -17.141 28.391 11.75 1 39.41 410 ALA A C 1
ATOM 3215 O O . ALA A 1 410 ? -17.266 27.641 10.773 1 39.41 410 ALA A O 1
ATOM 3216 N N . GLU A 1 411 ? -16.781 29.594 11.672 1 37.53 411 GLU A N 1
ATOM 3217 C CA . GLU A 1 411 ? -16.438 30.172 10.367 1 37.53 411 GLU A CA 1
ATOM 3218 C C . GLU A 1 411 ? -15.195 29.516 9.781 1 37.53 411 GLU A C 1
ATOM 3220 O O . GLU A 1 411 ? -15.133 29.266 8.578 1 37.53 411 GLU A O 1
ATOM 3225 N N . ARG A 1 412 ? -14.32 29.203 10.625 1 40.56 412 ARG A N 1
ATOM 3226 C CA . ARG A 1 412 ? -13.078 28.609 10.156 1 40.56 412 ARG A CA 1
ATOM 3227 C C . ARG A 1 412 ? -13.297 27.141 9.773 1 40.56 412 ARG A C 1
ATOM 3229 O O . ARG A 1 412 ? -12.703 26.656 8.812 1 40.56 412 ARG A O 1
ATOM 3236 N N . CYS A 1 413 ? -14.133 26.562 10.57 1 40.97 413 CYS A N 1
ATOM 3237 C CA . CYS A 1 413 ? -14.508 25.203 10.18 1 40.97 413 CYS A CA 1
ATOM 3238 C C . CYS A 1 413 ? -15.211 25.203 8.82 1 40.97 413 CYS A C 1
ATOM 3240 O O . CYS A 1 413 ? -14.961 24.328 7.992 1 40.97 413 CYS A O 1
ATOM 3242 N N . ARG A 1 414 ? -16.031 26.25 8.641 1 38.12 414 ARG A N 1
ATOM 3243 C CA . ARG A 1 414 ? -16.688 26.375 7.348 1 38.12 414 ARG A CA 1
ATOM 3244 C C . ARG A 1 414 ? -15.672 26.594 6.234 1 38.12 414 ARG A C 1
ATOM 3246 O O . ARG A 1 414 ? -15.797 26.016 5.148 1 38.12 414 ARG A O 1
ATOM 3253 N N . SER A 1 415 ? -14.758 27.391 6.496 1 38.25 415 SER A N 1
ATOM 3254 C CA . SER A 1 415 ? -13.758 27.688 5.465 1 38.25 415 SER A CA 1
ATOM 3255 C C . SER A 1 415 ? -12.93 26.453 5.133 1 38.25 415 SER A C 1
ATOM 3257 O O . SER A 1 415 ? -12.633 26.203 3.963 1 38.25 415 SER A O 1
ATOM 3259 N N . ARG A 1 416 ? -12.602 25.797 6.129 1 39.47 416 ARG A N 1
ATOM 3260 C CA . ARG A 1 416 ? -11.781 24.609 5.898 1 39.47 416 ARG A CA 1
ATOM 3261 C C . ARG A 1 416 ? -12.602 23.5 5.242 1 39.47 416 ARG A C 1
ATOM 3263 O O . ARG A 1 416 ? -12.094 22.766 4.391 1 39.47 416 ARG A O 1
ATOM 3270 N N . THR A 1 417 ? -13.875 23.406 5.68 1 39.31 417 THR A N 1
ATOM 3271 C CA . THR A 1 417 ? -14.758 22.484 4.973 1 39.31 417 THR A CA 1
ATOM 3272 C C . THR A 1 417 ? -14.922 22.906 3.516 1 39.31 417 THR A C 1
ATOM 3274 O O . THR A 1 417 ? -14.945 22.047 2.619 1 39.31 417 THR A O 1
ATOM 3277 N N . SER A 1 418 ? -15.07 24.156 3.324 1 37.38 418 SER A N 1
ATOM 3278 C CA . SER A 1 418 ? -15.125 24.641 1.949 1 37.38 418 SER A CA 1
ATOM 3279 C C . SER A 1 418 ? -13.836 24.328 1.2 1 37.38 418 SER A C 1
ATOM 3281 O O . SER A 1 418 ? -13.867 23.953 0.025 1 37.38 418 SER A O 1
ATOM 3283 N N . ALA A 1 419 ? -12.828 24.484 1.876 1 37.66 419 ALA A N 1
ATOM 3284 C CA . ALA A 1 419 ? -11.547 24.141 1.26 1 37.66 419 ALA A CA 1
ATOM 3285 C C . ALA A 1 419 ? -11.453 22.641 0.969 1 37.66 419 ALA A C 1
ATOM 3287 O O . ALA A 1 419 ? -10.945 22.25 -0.081 1 37.66 419 ALA A O 1
ATOM 3288 N N . ALA A 1 420 ? -11.922 21.922 1.944 1 39.75 420 ALA A N 1
ATOM 3289 C CA . ALA A 1 420 ? -12 20.484 1.69 1 39.75 420 ALA A CA 1
ATOM 3290 C C . ALA A 1 420 ? -12.906 20.188 0.494 1 39.75 420 ALA A C 1
ATOM 3292 O O . ALA A 1 420 ? -12.602 19.312 -0.316 1 39.75 420 ALA A O 1
ATOM 3293 N N . CYS A 1 421 ? -14.023 20.859 0.415 1 38.62 421 CYS A N 1
ATOM 3294 C CA . CYS A 1 421 ? -14.938 20.672 -0.708 1 38.62 421 CYS A CA 1
ATOM 3295 C C . CYS A 1 421 ? -14.305 21.172 -2.006 1 38.62 421 CYS A C 1
ATOM 3297 O O . CYS A 1 421 ? -14.594 20.625 -3.078 1 38.62 421 CYS A O 1
ATOM 3299 N N . LYS A 1 422 ? -13.633 22.266 -1.996 1 35.31 422 LYS A N 1
ATOM 3300 C CA . LYS A 1 422 ? -12.969 22.734 -3.209 1 35.31 422 LYS A CA 1
ATOM 3301 C C . LYS A 1 422 ? -11.82 21.812 -3.607 1 35.31 422 LYS A C 1
ATOM 3303 O O . LYS A 1 422 ? -11.422 21.781 -4.773 1 35.31 422 LYS A O 1
ATOM 3308 N N . ALA A 1 423 ? -11.352 21.266 -2.703 1 36 423 ALA A N 1
ATOM 3309 C CA . ALA A 1 423 ? -10.328 20.266 -3 1 36 423 ALA A CA 1
ATOM 3310 C C . ALA A 1 423 ? -10.922 19.062 -3.721 1 36 423 ALA A C 1
ATOM 3312 O O . ALA A 1 423 ? -10.219 18.344 -4.43 1 36 423 ALA A O 1
ATOM 3313 N N . VAL A 1 424 ? -12.203 18.844 -3.477 1 34.47 424 VAL A N 1
ATOM 3314 C CA . VAL A 1 424 ? -12.898 17.734 -4.125 1 34.47 424 VAL A CA 1
ATOM 3315 C C . VAL A 1 424 ? -12.844 17.891 -5.641 1 34.47 424 VAL A C 1
ATOM 3317 O O . VAL A 1 424 ? -12.578 16.938 -6.371 1 34.47 424 VAL A O 1
ATOM 3320 N N . PRO A 1 425 ? -13.305 19.094 -6.133 1 31.95 425 PRO A N 1
ATOM 3321 C CA . PRO A 1 425 ? -13.242 19.094 -7.594 1 31.95 425 PRO A CA 1
ATOM 3322 C C . PRO A 1 425 ? -11.82 18.906 -8.125 1 31.95 425 PRO A C 1
ATOM 3324 O O . PRO A 1 425 ? -11.633 18.344 -9.211 1 31.95 425 PRO A O 1
ATOM 3327 N N . LYS A 1 426 ? -10.828 19.547 -7.422 1 34 426 LYS A N 1
ATOM 3328 C CA . LYS A 1 426 ? -9.477 19.5 -7.969 1 34 426 LYS A CA 1
ATOM 3329 C C . LYS A 1 426 ? -8.922 18.078 -7.914 1 34 426 LYS A C 1
ATOM 3331 O O . LYS A 1 426 ? -7.93 17.766 -8.578 1 34 426 LYS A O 1
ATOM 3336 N N . ALA A 1 427 ? -9.391 17.234 -7.105 1 32.41 427 ALA A N 1
ATOM 3337 C CA . ALA A 1 427 ? -8.93 15.859 -7.176 1 32.41 427 ALA A CA 1
ATOM 3338 C C . ALA A 1 427 ? -9.25 15.242 -8.531 1 32.41 427 ALA A C 1
ATOM 3340 O O . ALA A 1 427 ? -8.523 14.359 -9.008 1 32.41 427 ALA A O 1
ATOM 3341 N N . ARG A 1 428 ? -10.359 15.555 -9.07 1 30.03 428 ARG A N 1
ATOM 3342 C CA . ARG A 1 428 ? -10.586 15.109 -10.438 1 30.03 428 ARG A CA 1
ATOM 3343 C C . ARG A 1 428 ? -9.719 15.891 -11.422 1 30.03 428 ARG A C 1
ATOM 3345 O O . ARG A 1 428 ? -9.375 15.383 -12.492 1 30.03 428 ARG A O 1
ATOM 3352 N N . CYS A 1 429 ? -9.695 17.281 -11.32 1 27.77 429 CYS A N 1
ATOM 3353 C CA . CYS A 1 429 ? -9.07 18.109 -12.352 1 27.77 429 CYS A CA 1
ATOM 3354 C C . CYS A 1 429 ? -7.555 18.016 -12.281 1 27.77 429 CYS A C 1
ATOM 3356 O O . CYS A 1 429 ? -6.852 18.688 -13.031 1 27.77 429 CYS A O 1
ATOM 3358 N N . VAL A 1 430 ? -6.926 17.594 -11.281 1 28.06 430 VAL A N 1
ATOM 3359 C CA . VAL A 1 430 ? -5.477 17.703 -11.398 1 28.06 430 VAL A CA 1
ATOM 3360 C C . VAL A 1 430 ? -5.004 16.922 -12.633 1 28.06 430 VAL A C 1
ATOM 3362 O O . VAL A 1 430 ? -3.803 16.719 -12.82 1 28.06 430 VAL A O 1
ATOM 3365 N N . ARG A 1 431 ? -5.762 16.203 -13.398 1 26.67 431 ARG A N 1
ATOM 3366 C CA . ARG A 1 431 ? -5.008 15.844 -14.594 1 26.67 431 ARG A CA 1
ATOM 3367 C C . ARG A 1 431 ? -4.508 17.094 -15.312 1 26.67 431 ARG A C 1
ATOM 3369 O O . ARG A 1 431 ? -3.551 17.031 -16.094 1 26.67 431 ARG A O 1
ATOM 3376 N N . THR A 1 432 ? -5.348 18.094 -15.859 1 22.81 432 THR A N 1
ATOM 3377 C CA . THR A 1 432 ? -4.859 19.188 -16.688 1 22.81 432 THR A CA 1
ATOM 3378 C C . THR A 1 432 ? -4.184 20.266 -15.844 1 22.81 432 THR A C 1
ATOM 3380 O O . THR A 1 432 ? -4.562 20.484 -14.695 1 22.81 432 THR A O 1
ATOM 3383 N N . LYS A 1 433 ? -2.965 21 -16.344 1 23.97 433 LYS A N 1
ATOM 3384 C CA . LYS A 1 433 ? -1.966 21.953 -15.867 1 23.97 433 LYS A CA 1
ATOM 3385 C C . LYS A 1 433 ? -2.625 23.156 -15.203 1 23.97 433 LYS A C 1
ATOM 3387 O O . LYS A 1 433 ? -2.105 23.703 -14.227 1 23.97 433 LYS A O 1
ATOM 3392 N N . HIS A 1 434 ? -3.529 24.062 -15.938 1 21.94 434 HIS A N 1
ATOM 3393 C CA . HIS A 1 434 ? -3.463 25.5 -15.773 1 21.94 434 HIS A CA 1
ATOM 3394 C C . HIS A 1 434 ? -4.141 25.938 -14.477 1 21.94 434 HIS A C 1
ATOM 3396 O O . HIS A 1 434 ? -5.312 25.641 -14.25 1 21.94 434 HIS A O 1
ATOM 3402 N N . LEU A 1 435 ? -3.512 26.016 -13.359 1 22.45 435 LEU A N 1
ATOM 3403 C CA . LEU A 1 435 ? -3.84 26.719 -12.125 1 22.45 435 LEU A CA 1
ATOM 3404 C C . LEU A 1 435 ? -4.43 28.094 -12.43 1 22.45 435 LEU A C 1
ATOM 3406 O O . LEU A 1 435 ? -3.699 29.016 -12.797 1 22.45 435 LEU A O 1
ATOM 3410 N N . THR A 1 436 ? -5.543 28.312 -13.156 1 20.34 436 THR A N 1
ATOM 3411 C CA . THR A 1 436 ? -6.027 29.688 -13.234 1 20.34 436 THR A CA 1
ATOM 3412 C C . THR A 1 436 ? -6.41 30.203 -11.844 1 20.34 436 THR A C 1
ATOM 3414 O O . THR A 1 436 ? -6.82 29.422 -10.984 1 20.34 436 THR A O 1
ATOM 3417 N N . GLU A 1 437 ? -5.988 31.5 -11.328 1 21.72 437 GLU A N 1
ATOM 3418 C CA . GLU A 1 437 ? -5.938 32.531 -10.281 1 21.72 437 GLU A CA 1
ATOM 3419 C C . GLU A 1 437 ? -7.32 32.781 -9.688 1 21.72 437 GLU A C 1
ATOM 3421 O O . GLU A 1 437 ? -7.438 33.25 -8.555 1 21.72 437 GLU A O 1
ATOM 3426 N N . ARG A 1 438 ? -8.461 32.688 -10.359 1 23.66 438 ARG A N 1
ATOM 3427 C CA . ARG A 1 438 ? -9.57 33.625 -10.164 1 23.66 438 ARG A CA 1
ATOM 3428 C C . ARG A 1 438 ? -10.375 33.25 -8.914 1 23.66 438 ARG A C 1
ATOM 3430 O O . ARG A 1 438 ? -11.086 34.094 -8.359 1 23.66 438 ARG A O 1
ATOM 3437 N N . GLY A 1 439 ? -10.453 32.031 -8.648 1 22.5 439 GLY A N 1
ATOM 3438 C CA . GLY A 1 439 ? -11.688 31.797 -7.918 1 22.5 439 GLY A CA 1
ATOM 3439 C C . GLY A 1 439 ? -11.562 32.094 -6.434 1 22.5 439 GLY A C 1
ATOM 3440 O O . GLY A 1 439 ? -12.539 31.969 -5.688 1 22.5 439 GLY A O 1
ATOM 3441 N N . ILE A 1 440 ? -10.367 32.219 -5.965 1 23.5 440 ILE A N 1
ATOM 3442 C CA . ILE A 1 440 ? -10.312 32.281 -4.508 1 23.5 440 ILE A CA 1
ATOM 3443 C C . ILE A 1 440 ? -10.82 33.625 -4.039 1 23.5 440 ILE A C 1
ATOM 3445 O O . ILE A 1 440 ? -11.102 33.812 -2.854 1 23.5 440 ILE A O 1
ATOM 3449 N N . VAL A 1 441 ? -10.797 34.656 -4.863 1 21.56 441 VAL A N 1
ATOM 3450 C CA . VAL A 1 441 ? -10.945 36 -4.348 1 21.56 441 VAL A CA 1
ATOM 3451 C C . VAL A 1 441 ? -12.367 36.219 -3.82 1 21.56 441 VAL A C 1
ATOM 3453 O O . VAL A 1 441 ? -12.57 36.906 -2.834 1 21.56 441 VAL A O 1
ATOM 3456 N N . ARG A 1 442 ? -13.297 35.656 -4.457 1 22.44 442 ARG A N 1
ATOM 3457 C CA . ARG A 1 442 ? -14.57 36.344 -4.258 1 22.44 442 ARG A CA 1
ATOM 3458 C C . ARG A 1 442 ? -15.188 35.969 -2.914 1 22.44 442 ARG A C 1
ATOM 3460 O O . ARG A 1 442 ? -15.891 36.781 -2.307 1 22.44 442 ARG A O 1
ATOM 3467 N N . ARG A 1 443 ? -14.969 34.781 -2.557 1 26.16 443 ARG A N 1
ATOM 3468 C CA . ARG A 1 443 ? -15.977 34.438 -1.563 1 26.16 443 ARG A CA 1
ATOM 3469 C C . ARG A 1 443 ? -15.555 34.875 -0.17 1 26.16 443 ARG A C 1
ATOM 3471 O O . ARG A 1 443 ? -16.266 34.656 0.807 1 26.16 443 ARG A O 1
ATOM 3478 N N . THR A 1 444 ? -14.359 35.312 -0.089 1 23.88 444 THR A N 1
ATOM 3479 C CA . THR A 1 444 ? -14.031 35.875 1.21 1 23.88 444 THR A CA 1
ATOM 3480 C C . THR A 1 444 ? -14.906 37.094 1.505 1 23.88 444 THR A C 1
ATOM 3482 O O . THR A 1 444 ? -14.945 37.562 2.639 1 23.88 444 THR A O 1
ATOM 3485 N N . LEU A 1 445 ? -15.508 37.688 0.443 1 22.59 445 LEU A N 1
ATOM 3486 C CA . LEU A 1 445 ? -16.203 38.938 0.679 1 22.59 445 LEU A CA 1
ATOM 3487 C C . LEU A 1 445 ? -17.469 38.719 1.493 1 22.59 445 LEU A C 1
ATOM 3489 O O . LEU A 1 445 ? -17.922 39.625 2.193 1 22.59 445 LEU A O 1
ATOM 3493 N N . LEU A 1 446 ? -18.016 37.562 1.323 1 23.88 446 LEU A N 1
ATOM 3494 C CA . LEU A 1 446 ? -19.375 37.594 1.864 1 23.88 446 LEU A CA 1
ATOM 3495 C C . LEU A 1 446 ? -19.359 37.5 3.385 1 23.88 446 LEU A C 1
ATOM 3497 O O . LEU A 1 446 ? -20.359 37.781 4.047 1 23.88 446 LEU A O 1
ATOM 3501 N N . ILE A 1 447 ? -18.281 36.938 3.857 1 24.78 447 ILE A N 1
ATOM 3502 C CA . ILE A 1 447 ? -18.406 36.75 5.297 1 24.78 447 ILE A CA 1
ATOM 3503 C C . ILE A 1 447 ? -18.312 38.094 6.012 1 24.78 447 ILE A C 1
ATOM 3505 O O . ILE A 1 447 ? -18.641 38.188 7.195 1 24.78 447 ILE A O 1
ATOM 3509 N N . THR A 1 448 ? -17.719 39.062 5.391 1 23.19 448 THR A N 1
ATOM 3510 C CA . THR A 1 448 ? -17.562 40.312 6.117 1 23.19 448 THR A CA 1
ATOM 3511 C C . THR A 1 448 ? -18.938 40.938 6.418 1 23.19 448 THR A C 1
ATOM 3513 O O . THR A 1 448 ? -19.047 41.781 7.305 1 23.19 448 THR A O 1
ATOM 3516 N N . LYS A 1 449 ? -19.906 40.719 5.637 1 25.61 449 LYS A N 1
ATOM 3517 C CA . LYS A 1 449 ? -21.094 41.531 5.828 1 25.61 449 LYS A CA 1
ATOM 3518 C C . LYS A 1 449 ? -21.828 41.125 7.105 1 25.61 449 LYS A C 1
ATOM 3520 O O . LYS A 1 449 ? -22.531 41.969 7.711 1 25.61 449 LYS A O 1
ATOM 3525 N N . SER A 1 450 ? -21.766 39.875 7.379 1 25 450 SER A N 1
ATOM 3526 C CA . SER A 1 450 ? -22.75 39.594 8.422 1 25 450 SER A CA 1
ATOM 3527 C C . SER A 1 450 ? -22.25 40.062 9.789 1 25 450 SER A C 1
ATOM 3529 O O . SER A 1 450 ? -22.984 40 10.773 1 25 450 SER A O 1
ATOM 3531 N N . ALA A 1 451 ? -20.969 40.312 9.938 1 24.47 451 ALA A N 1
ATOM 3532 C CA . ALA A 1 451 ? -20.609 40.781 11.266 1 24.47 451 ALA A CA 1
ATOM 3533 C C . ALA A 1 451 ? -21.094 42.219 11.469 1 24.47 451 ALA A C 1
ATOM 3535 O O . ALA A 1 451 ? -20.938 42.781 12.555 1 24.47 451 ALA A O 1
ATOM 3536 N N . ARG A 1 452 ? -21.469 42.969 10.445 1 24.59 452 ARG A N 1
ATOM 3537 C CA . ARG A 1 452 ? -21.891 44.312 10.734 1 24.59 452 ARG A CA 1
ATOM 3538 C C . ARG A 1 452 ? -23.156 44.344 11.57 1 24.59 452 ARG A C 1
ATOM 3540 O O . ARG A 1 452 ? -23.531 45.375 12.117 1 24.59 452 ARG A O 1
ATOM 3547 N N . PHE A 1 453 ? -24 43.344 11.375 1 24.98 453 PHE A N 1
ATOM 3548 C CA . PHE A 1 453 ? -25.297 43.688 11.922 1 24.98 453 PHE A CA 1
ATOM 3549 C C . PHE A 1 453 ? -25.25 43.719 13.445 1 24.98 453 PHE A C 1
ATOM 3551 O O . PHE A 1 453 ? -26.234 44.094 14.094 1 24.98 453 PHE A O 1
ATOM 3558 N N . ALA A 1 454 ? -24.25 43.062 14.016 1 25.91 454 ALA A N 1
ATOM 3559 C CA . ALA A 1 454 ? -24.516 43.125 15.453 1 25.91 454 ALA A CA 1
ATOM 3560 C C . ALA A 1 454 ? -24.203 44.5 16.031 1 25.91 454 ALA A C 1
ATOM 3562 O O . ALA A 1 454 ? -24.406 44.75 17.219 1 25.91 454 ALA A O 1
ATOM 3563 N N . SER A 1 455 ? -23.516 45.344 15.289 1 22.91 455 SER A N 1
ATOM 3564 C CA . SER A 1 455 ? -23.281 46.594 16.031 1 22.91 455 SER A CA 1
ATOM 3565 C C . SER A 1 455 ? -24.578 47.375 16.188 1 22.91 455 SER A C 1
ATOM 3567 O O . SER A 1 455 ? -24.641 48.312 17.016 1 22.91 455 SER A O 1
ATOM 3569 N N . VAL A 1 456 ? -25.453 47.375 15.203 1 22.95 456 VAL A N 1
ATOM 3570 C CA . VAL A 1 456 ? -26.344 48.531 15.242 1 22.95 456 VAL A CA 1
ATOM 3571 C C . VAL A 1 456 ? -27.328 48.375 16.406 1 22.95 456 VAL A C 1
ATOM 3573 O O . VAL A 1 456 ? -28 49.344 16.797 1 22.95 456 VAL A O 1
ATOM 3576 N N . GLN A 1 457 ? -27.688 47.219 16.766 1 21.05 457 GLN A N 1
ATOM 3577 C CA . GLN A 1 457 ? -28.875 47.406 17.594 1 21.05 457 GLN A CA 1
ATOM 3578 C C . GLN A 1 457 ? -28.516 48 18.953 1 21.05 457 GLN A C 1
ATOM 3580 O O . GLN A 1 457 ? -29.391 48.25 19.781 1 21.05 457 GLN A O 1
ATOM 3585 N N . ASN A 1 458 ? -27.281 48.406 19.359 1 20.91 458 ASN A N 1
ATOM 3586 C CA . ASN A 1 458 ? -27.469 49.406 20.391 1 20.91 458 ASN A CA 1
ATOM 3587 C C . ASN A 1 458 ? -27.562 50.812 19.797 1 20.91 458 ASN A C 1
ATOM 3589 O O . ASN A 1 458 ? -26.812 51.156 18.875 1 20.91 458 ASN A O 1
ATOM 3593 N N . MET B 1 1 ? -19.719 -6.898 -31.328 1 22 1 MET B N 1
ATOM 3594 C CA . MET B 1 1 ? -20.234 -6.457 -30.047 1 22 1 MET B CA 1
ATOM 3595 C C . MET B 1 1 ? -19.125 -5.879 -29.172 1 22 1 MET B C 1
ATOM 3597 O O . MET B 1 1 ? -18.125 -6.555 -28.922 1 22 1 MET B O 1
ATOM 3601 N N . ASN B 1 2 ? -18.859 -4.613 -29.188 1 30.02 2 ASN B N 1
ATOM 3602 C CA . ASN B 1 2 ? -17.859 -3.846 -28.453 1 30.02 2 ASN B CA 1
ATOM 3603 C C . ASN B 1 2 ? -17.953 -4.105 -26.953 1 30.02 2 ASN B C 1
ATOM 3605 O O . ASN B 1 2 ? -18.953 -3.74 -26.312 1 30.02 2 ASN B O 1
ATOM 3609 N N . VAL B 1 3 ? -17.625 -5.18 -26.531 1 34.62 3 VAL B N 1
ATOM 3610 C CA . VAL B 1 3 ? -17.625 -5.402 -25.094 1 34.62 3 VAL B CA 1
ATOM 3611 C C . VAL B 1 3 ? -17.016 -4.203 -24.391 1 34.62 3 VAL B C 1
ATOM 3613 O O . VAL B 1 3 ? -15.836 -3.895 -24.578 1 34.62 3 VAL B O 1
ATOM 3616 N N . GLU B 1 4 ? -17.781 -3.252 -24.203 1 46.22 4 GLU B N 1
ATOM 3617 C CA . GLU B 1 4 ? -17.344 -2.146 -23.359 1 46.22 4 GLU B CA 1
ATOM 3618 C C . GLU B 1 4 ? -16.656 -2.658 -22.094 1 46.22 4 GLU B C 1
ATOM 3620 O O . GLU B 1 4 ? -17.312 -3.25 -21.219 1 46.22 4 GLU B O 1
ATOM 3625 N N . ILE B 1 5 ? -15.508 -3.049 -22.266 1 47.44 5 ILE B N 1
ATOM 3626 C CA . ILE B 1 5 ? -14.711 -3.473 -21.125 1 47.44 5 ILE B CA 1
ATOM 3627 C C . ILE B 1 5 ? -14.656 -2.35 -20.094 1 47.44 5 ILE B C 1
ATOM 3629 O O . ILE B 1 5 ? -14.07 -1.293 -20.344 1 47.44 5 ILE B O 1
ATOM 3633 N N . ASN B 1 6 ? -15.68 -2.184 -19.25 1 50.88 6 ASN B N 1
ATOM 3634 C CA . ASN B 1 6 ? -15.633 -1.214 -18.172 1 50.88 6 ASN B CA 1
ATOM 3635 C C . ASN B 1 6 ? -14.562 -1.572 -17.141 1 50.88 6 ASN B C 1
ATOM 3637 O O . ASN B 1 6 ? -14.648 -2.613 -16.484 1 50.88 6 ASN B O 1
ATOM 3641 N N . SER B 1 7 ? -13.438 -0.955 -17.25 1 56.09 7 SER B N 1
ATOM 3642 C CA . SER B 1 7 ? -12.32 -1.193 -16.328 1 56.09 7 SER B CA 1
ATOM 3643 C C . SER B 1 7 ? -12.602 -0.594 -14.961 1 56.09 7 SER B C 1
ATOM 3645 O O . SER B 1 7 ? -11.773 -0.708 -14.055 1 56.09 7 SER B O 1
ATOM 3647 N N . HIS B 1 8 ? -13.797 0.026 -14.773 1 59.28 8 HIS B N 1
ATOM 3648 C CA . HIS B 1 8 ? -14.141 0.548 -13.461 1 59.28 8 HIS B CA 1
ATOM 3649 C C . HIS B 1 8 ? -15.008 -0.438 -12.688 1 59.28 8 HIS B C 1
ATOM 3651 O O . HIS B 1 8 ? -16.094 -0.818 -13.148 1 59.28 8 HIS B O 1
ATOM 3657 N N . TYR B 1 9 ? -14.383 -1.095 -11.852 1 65.31 9 TYR B N 1
ATOM 3658 C CA . TYR B 1 9 ? -15.062 -2.146 -11.102 1 65.31 9 TYR B CA 1
ATOM 3659 C C . TYR B 1 9 ? -15.734 -1.583 -9.852 1 65.31 9 TYR B C 1
ATOM 3661 O O . TYR B 1 9 ? -15.812 -2.258 -8.828 1 65.31 9 TYR B O 1
ATOM 3669 N N . GLY B 1 10 ? -16.203 -0.307 -10.031 1 69.75 10 GLY B N 1
ATOM 3670 C CA . GLY B 1 10 ? -17.062 0.277 -9.016 1 69.75 10 GLY B CA 1
ATOM 3671 C C . GLY B 1 10 ? -18.547 0.106 -9.312 1 69.75 10 GLY B C 1
ATOM 3672 O O . GLY B 1 10 ? -18.922 -0.369 -10.391 1 69.75 10 GLY B O 1
ATOM 3673 N N . LEU B 1 11 ? -19.328 0.249 -8.266 1 72.06 11 LEU B N 1
ATOM 3674 C CA . LEU B 1 11 ? -20.781 0.133 -8.461 1 72.06 11 LEU B CA 1
ATOM 3675 C C . LEU B 1 11 ? -21.281 1.213 -9.414 1 72.06 11 LEU B C 1
ATOM 3677 O O . LEU B 1 11 ? -21.016 2.4 -9.211 1 72.06 11 LEU B O 1
ATOM 3681 N N . ASP B 1 12 ? -21.859 0.698 -10.438 1 77.06 12 ASP B N 1
ATOM 3682 C CA . ASP B 1 12 ? -22.453 1.627 -11.398 1 77.06 12 ASP B CA 1
ATOM 3683 C C . ASP B 1 12 ? -23.562 2.447 -10.758 1 77.06 12 ASP B C 1
ATOM 3685 O O . ASP B 1 12 ? -24.281 1.955 -9.883 1 77.06 12 ASP B O 1
ATOM 3689 N N . LYS B 1 13 ? -23.656 3.605 -11.133 1 80.06 13 LYS B N 1
ATOM 3690 C CA . LYS B 1 13 ? -24.656 4.531 -10.586 1 80.06 13 LYS B CA 1
ATOM 3691 C C . LYS B 1 13 ? -26.062 3.98 -10.758 1 80.06 13 LYS B C 1
ATOM 3693 O O . LYS B 1 13 ? -26.891 4.09 -9.844 1 80.06 13 LYS B O 1
ATOM 3698 N N . LYS B 1 14 ? -26.25 3.363 -11.867 1 83.06 14 LYS B N 1
ATOM 3699 C CA . LYS B 1 14 ? -27.578 2.824 -12.141 1 83.06 14 LYS B CA 1
ATOM 3700 C C . LYS B 1 14 ? -27.922 1.689 -11.18 1 83.06 14 LYS B C 1
ATOM 3702 O O . LYS B 1 14 ? -29.047 1.616 -10.672 1 83.06 14 LYS B O 1
ATOM 3707 N N . ALA B 1 15 ? -26.984 0.817 -10.984 1 84.81 15 ALA B N 1
ATOM 3708 C CA . ALA B 1 15 ? -27.203 -0.29 -10.062 1 84.81 15 ALA B CA 1
ATOM 3709 C C . ALA B 1 15 ? -27.484 0.222 -8.648 1 84.81 15 ALA B C 1
ATOM 3711 O O . ALA B 1 15 ? -28.344 -0.317 -7.945 1 84.81 15 ALA B O 1
ATOM 3712 N N . ILE B 1 16 ? -26.859 1.219 -8.305 1 85.38 16 ILE B N 1
ATOM 3713 C CA . ILE B 1 16 ? -27.016 1.808 -6.977 1 85.38 16 ILE B CA 1
ATOM 3714 C C . ILE B 1 16 ? -28.422 2.395 -6.836 1 85.38 16 ILE B C 1
ATOM 3716 O O . ILE B 1 16 ? -29.109 2.133 -5.848 1 85.38 16 ILE B O 1
ATOM 3720 N N . ASP B 1 17 ? -28.766 3.119 -7.867 1 87.38 17 ASP B N 1
ATOM 3721 C CA . ASP B 1 17 ? -30.078 3.752 -7.84 1 87.38 17 ASP B CA 1
ATOM 3722 C C . ASP B 1 17 ? -31.203 2.707 -7.816 1 87.38 17 ASP B C 1
ATOM 3724 O O . ASP B 1 17 ? -32.188 2.855 -7.082 1 87.38 17 ASP B O 1
ATOM 3728 N N . ASP B 1 18 ? -31 1.727 -8.586 1 90.06 18 ASP B N 1
ATOM 3729 C CA . ASP B 1 18 ? -31.984 0.655 -8.641 1 90.06 18 ASP B CA 1
ATOM 3730 C C . ASP B 1 18 ? -32.094 -0.066 -7.297 1 90.06 18 ASP B C 1
ATOM 3732 O O . ASP B 1 18 ? -33.188 -0.438 -6.867 1 90.06 18 ASP B O 1
ATOM 3736 N N . LEU B 1 19 ? -31.031 -0.279 -6.719 1 91.06 19 LEU B N 1
ATOM 3737 C CA . LEU B 1 19 ? -31 -0.952 -5.426 1 91.06 19 LEU B CA 1
ATOM 3738 C C . LEU B 1 19 ? -31.703 -0.113 -4.363 1 91.06 19 LEU B C 1
ATOM 3740 O O . LEU B 1 19 ? -32.5 -0.632 -3.592 1 91.06 19 LEU B O 1
ATOM 3744 N N . ILE B 1 20 ? -31.453 1.126 -4.344 1 90 20 ILE B N 1
ATOM 3745 C CA . ILE B 1 20 ? -32.062 2.037 -3.373 1 90 20 ILE B CA 1
ATOM 3746 C C . ILE B 1 20 ? -33.562 2.08 -3.572 1 90 20 ILE B C 1
ATOM 3748 O O . ILE B 1 20 ? -34.344 1.996 -2.607 1 90 20 ILE B O 1
ATOM 3752 N N . GLU B 1 21 ? -33.875 2.207 -4.797 1 92.31 21 GLU B N 1
ATOM 3753 C CA . GLU B 1 21 ? -35.312 2.246 -5.121 1 92.31 21 GLU B CA 1
ATOM 3754 C C . GLU B 1 21 ? -36 0.957 -4.703 1 92.31 21 GLU B C 1
ATOM 3756 O O . GLU B 1 21 ? -37.094 0.993 -4.129 1 92.31 21 GLU B O 1
ATOM 3761 N N . SER B 1 22 ? -35.406 -0.102 -4.988 1 94.25 22 SER B N 1
ATOM 3762 C CA . SER B 1 22 ? -36 -1.395 -4.641 1 94.25 22 SER B CA 1
ATOM 3763 C C . SER B 1 22 ? -36.094 -1.573 -3.131 1 94.25 22 SER B C 1
ATOM 3765 O O . SER B 1 22 ? -37.062 -2.146 -2.627 1 94.25 22 SER B O 1
ATOM 3767 N N . ILE B 1 23 ? -35.125 -1.115 -2.4 1 92.69 23 ILE B N 1
ATOM 3768 C CA . ILE B 1 23 ? -35.125 -1.197 -0.943 1 92.69 23 ILE B CA 1
ATOM 3769 C C . ILE B 1 23 ? -36.25 -0.332 -0.371 1 92.69 23 ILE B C 1
ATOM 3771 O O . ILE B 1 23 ? -37 -0.77 0.509 1 92.69 23 ILE B O 1
ATOM 3775 N N . ASN B 1 24 ? -36.344 0.839 -0.907 1 91.75 24 ASN B N 1
ATOM 3776 C CA . ASN B 1 24 ? -37.375 1.771 -0.438 1 91.75 24 ASN B CA 1
ATOM 3777 C C . ASN B 1 24 ? -38.781 1.241 -0.703 1 91.75 24 ASN B C 1
ATOM 3779 O O . ASN B 1 24 ? -39.688 1.43 0.115 1 91.75 24 ASN B O 1
ATOM 3783 N N . ASN B 1 25 ? -38.906 0.62 -1.805 1 93.06 25 ASN B N 1
ATOM 3784 C CA . ASN B 1 25 ? -40.188 0.094 -2.193 1 93.06 25 ASN B CA 1
ATOM 3785 C C . ASN B 1 25 ? -40.438 -1.295 -1.607 1 93.06 25 ASN B C 1
ATOM 3787 O O . ASN B 1 25 ? -41.438 -1.931 -1.902 1 93.06 25 ASN B O 1
ATOM 3791 N N . GLN B 1 26 ? -39.5 -1.796 -0.867 1 90.25 26 GLN B N 1
ATOM 3792 C CA . GLN B 1 26 ? -39.594 -3.094 -0.204 1 90.25 26 GLN B CA 1
ATOM 3793 C C . GLN B 1 26 ? -39.781 -4.219 -1.216 1 90.25 26 GLN B C 1
ATOM 3795 O O . GLN B 1 26 ? -40.594 -5.125 -0.989 1 90.25 26 GLN B O 1
ATOM 3800 N N . GLU B 1 27 ? -39.156 -4.031 -2.314 1 92.12 27 GLU B N 1
ATOM 3801 C CA . GLU B 1 27 ? -39.188 -5.059 -3.354 1 92.12 27 GLU B CA 1
ATOM 3802 C C . GLU B 1 27 ? -38.062 -6.07 -3.154 1 92.12 27 GLU B C 1
ATOM 3804 O O . GLU B 1 27 ? -37.062 -6.031 -3.861 1 92.12 27 GLU B O 1
ATOM 3809 N N . LEU B 1 28 ? -38.312 -7.008 -2.406 1 89.38 28 LEU B N 1
ATOM 3810 C CA . LEU B 1 28 ? -37.281 -7.949 -1.943 1 89.38 28 LEU B CA 1
ATOM 3811 C C . LEU B 1 28 ? -36.719 -8.75 -3.109 1 89.38 28 LEU B C 1
ATOM 3813 O O . LEU B 1 28 ? -35.5 -8.945 -3.191 1 89.38 28 LEU B O 1
ATOM 3817 N N . GLU B 1 29 ? -37.594 -9.156 -3.984 1 91.88 29 GLU B N 1
ATOM 3818 C CA . GLU B 1 29 ? -37.156 -9.977 -5.105 1 91.88 29 GLU B CA 1
ATOM 3819 C C . GLU B 1 29 ? -36.25 -9.18 -6.047 1 91.88 29 GLU B C 1
ATOM 3821 O O . GLU B 1 29 ? -35.25 -9.711 -6.574 1 91.88 29 GLU B O 1
ATOM 3826 N N . ASN B 1 30 ? -36.625 -8 -6.184 1 92.88 30 ASN B N 1
ATOM 3827 C CA . ASN B 1 30 ? -35.812 -7.141 -7.035 1 92.88 30 ASN B CA 1
ATOM 3828 C C . ASN B 1 30 ? -34.438 -6.875 -6.426 1 92.88 30 ASN B C 1
ATOM 3830 O O . ASN B 1 30 ? -33.438 -6.832 -7.141 1 92.88 30 ASN B O 1
ATOM 3834 N N . VAL B 1 31 ? -34.438 -6.68 -5.152 1 93.38 31 VAL B N 1
ATOM 3835 C CA . VAL B 1 31 ? -33.156 -6.48 -4.453 1 93.38 31 VAL B CA 1
ATOM 3836 C C . VAL B 1 31 ? -32.25 -7.703 -4.648 1 93.38 31 VAL B C 1
ATOM 3838 O O . VAL B 1 31 ? -31.094 -7.57 -4.996 1 93.38 31 VAL B O 1
ATOM 3841 N N . ARG B 1 32 ? -32.812 -8.836 -4.527 1 91.12 32 ARG B N 1
ATOM 3842 C CA . ARG B 1 32 ? -32.062 -10.078 -4.656 1 91.12 32 ARG B CA 1
ATOM 3843 C C . ARG B 1 32 ? -31.531 -10.258 -6.078 1 91.12 32 ARG B C 1
ATOM 3845 O O . ARG B 1 32 ? -30.406 -10.703 -6.277 1 91.12 32 ARG B O 1
ATOM 3852 N N . ASN B 1 33 ? -32.344 -9.883 -6.996 1 91.62 33 ASN B N 1
ATOM 3853 C CA . ASN B 1 33 ? -31.938 -10 -8.391 1 91.62 33 ASN B CA 1
ATOM 3854 C C . ASN B 1 33 ? -30.781 -9.07 -8.727 1 91.62 33 ASN B C 1
ATOM 3856 O O . ASN B 1 33 ? -29.859 -9.445 -9.461 1 91.62 33 ASN B O 1
ATOM 3860 N N . ILE B 1 34 ? -30.859 -7.93 -8.188 1 91.06 34 ILE B N 1
ATOM 3861 C CA . ILE B 1 34 ? -29.797 -6.965 -8.43 1 91.06 34 ILE B CA 1
ATOM 3862 C C . ILE B 1 34 ? -28.5 -7.434 -7.754 1 91.06 34 ILE B C 1
ATOM 3864 O O . ILE B 1 34 ? -27.422 -7.359 -8.344 1 91.06 34 ILE B O 1
ATOM 3868 N N . VAL B 1 35 ? -28.609 -7.926 -6.57 1 90.69 35 VAL B N 1
ATOM 3869 C CA . VAL B 1 35 ? -27.469 -8.359 -5.789 1 90.69 35 VAL B CA 1
ATOM 3870 C C . VAL B 1 35 ? -26.766 -9.523 -6.492 1 90.69 35 VAL B C 1
ATOM 3872 O O . VAL B 1 35 ? -25.547 -9.656 -6.438 1 90.69 35 VAL B O 1
ATOM 3875 N N . LYS B 1 36 ? -27.469 -10.312 -7.223 1 88.62 36 LYS B N 1
ATOM 3876 C CA . LYS B 1 36 ? -26.906 -11.438 -7.961 1 88.62 36 LYS B CA 1
ATOM 3877 C C . LYS B 1 36 ? -26.031 -10.953 -9.117 1 88.62 36 LYS B C 1
ATOM 3879 O O . LYS B 1 36 ? -25.156 -11.688 -9.586 1 88.62 36 LYS B O 1
ATOM 3884 N N . THR B 1 37 ? -26.297 -9.75 -9.461 1 86.44 37 THR B N 1
ATOM 3885 C CA . THR B 1 37 ? -25.562 -9.227 -10.617 1 86.44 37 THR B CA 1
ATOM 3886 C C . THR B 1 37 ? -24.312 -8.477 -10.172 1 86.44 37 THR B C 1
ATOM 3888 O O . THR B 1 37 ? -23.484 -8.094 -11.008 1 86.44 37 THR B O 1
ATOM 3891 N N . ILE B 1 38 ? -24.234 -8.273 -8.914 1 88.12 38 ILE B N 1
ATOM 3892 C CA . ILE B 1 38 ? -23.062 -7.547 -8.445 1 88.12 38 ILE B CA 1
ATOM 3893 C C . ILE B 1 38 ? -22.188 -8.469 -7.594 1 88.12 38 ILE B C 1
ATOM 3895 O O . ILE B 1 38 ? -22.688 -9.398 -6.961 1 88.12 38 ILE B O 1
ATOM 3899 N N . ASP B 1 39 ? -20.875 -8.258 -7.656 1 90.06 39 ASP B N 1
ATOM 3900 C CA . ASP B 1 39 ? -19.984 -9.117 -6.875 1 90.06 39 ASP B CA 1
ATOM 3901 C C . ASP B 1 39 ? -19.859 -8.617 -5.438 1 90.06 39 ASP B C 1
ATOM 3903 O O . ASP B 1 39 ? -20.453 -7.594 -5.078 1 90.06 39 ASP B O 1
ATOM 3907 N N . SER B 1 40 ? -19.156 -9.32 -4.641 1 91.94 40 SER B N 1
ATOM 3908 C CA . SER B 1 40 ? -19.078 -9.07 -3.207 1 91.94 40 SER B CA 1
ATOM 3909 C C . SER B 1 40 ? -18.391 -7.738 -2.92 1 91.94 40 SER B C 1
ATOM 3911 O O . SER B 1 40 ? -18.703 -7.066 -1.936 1 91.94 40 SER B O 1
ATOM 3913 N N . VAL B 1 41 ? -17.422 -7.352 -3.746 1 91.69 41 VAL B N 1
ATOM 3914 C CA . VAL B 1 41 ? -16.703 -6.094 -3.568 1 91.69 41 VAL B CA 1
ATOM 3915 C C . VAL B 1 41 ? -17.656 -4.918 -3.793 1 91.69 41 VAL B C 1
ATOM 3917 O O . VAL B 1 41 ? -17.672 -3.971 -3.004 1 91.69 41 VAL B O 1
ATOM 3920 N N . GLN B 1 42 ? -18.422 -4.977 -4.793 1 90 42 GLN B N 1
ATOM 3921 C CA . GLN B 1 42 ? -19.391 -3.938 -5.109 1 90 42 GLN B CA 1
ATOM 3922 C C . GLN B 1 42 ? -20.469 -3.846 -4.027 1 90 42 GLN B C 1
ATOM 3924 O O . GLN B 1 42 ? -20.891 -2.75 -3.654 1 90 42 GLN B O 1
ATOM 3929 N N . LEU B 1 43 ? -20.922 -4.973 -3.652 1 91.94 43 LEU B N 1
ATOM 3930 C CA . LEU B 1 43 ? -21.891 -4.992 -2.572 1 91.94 43 LEU B CA 1
ATOM 3931 C C . LEU B 1 43 ? -21.328 -4.336 -1.314 1 91.94 43 LEU B C 1
ATOM 3933 O O . LEU B 1 43 ? -22.031 -3.584 -0.634 1 91.94 43 LEU B O 1
ATOM 3937 N N . ALA B 1 44 ? -20.109 -4.652 -0.978 1 91.94 44 ALA B N 1
ATOM 3938 C CA . ALA B 1 44 ? -19.438 -4.051 0.178 1 91.94 44 ALA B CA 1
ATOM 3939 C C . ALA B 1 44 ? -19.359 -2.533 0.038 1 91.94 44 ALA B C 1
ATOM 3941 O O . ALA B 1 44 ? -19.547 -1.804 1.015 1 91.94 44 ALA B O 1
ATOM 3942 N N . TYR B 1 45 ? -19.094 -2.104 -1.122 1 87.62 45 TYR B N 1
ATOM 3943 C CA . TYR B 1 45 ? -19.047 -0.669 -1.387 1 87.62 45 TYR B CA 1
ATOM 3944 C C . TYR B 1 45 ? -20.406 -0.024 -1.137 1 87.62 45 TYR B C 1
ATOM 3946 O O . TYR B 1 45 ? -20.5 1.059 -0.55 1 87.62 45 TYR B O 1
ATOM 3954 N N . PHE B 1 46 ? -21.406 -0.686 -1.608 1 89.69 46 PHE B N 1
ATOM 3955 C CA . PHE B 1 46 ? -22.75 -0.175 -1.395 1 89.69 46 PHE B CA 1
ATOM 3956 C C . PHE B 1 46 ? -23.078 -0.101 0.093 1 89.69 46 PHE B C 1
ATOM 3958 O O . PHE B 1 46 ? -23.594 0.905 0.571 1 89.69 46 PHE B O 1
ATOM 3965 N N . LEU B 1 47 ? -22.75 -1.1 0.776 1 90.69 47 LEU B N 1
ATOM 3966 C CA . LEU B 1 47 ? -23 -1.136 2.213 1 90.69 47 LEU B CA 1
ATOM 3967 C C . LEU B 1 47 ? -22.25 -0.02 2.926 1 90.69 47 LEU B C 1
ATOM 3969 O O . LEU B 1 47 ? -22.766 0.58 3.873 1 90.69 47 LEU B O 1
ATOM 3973 N N . SER B 1 48 ? -21.078 0.271 2.473 1 88.38 48 SER B N 1
ATOM 3974 C CA . SER B 1 48 ? -20.203 1.239 3.119 1 88.38 48 SER B CA 1
ATOM 3975 C C . SER B 1 48 ? -20.656 2.668 2.84 1 88.38 48 SER B C 1
ATOM 3977 O O . SER B 1 48 ? -20.422 3.57 3.646 1 88.38 48 SER B O 1
ATOM 3979 N N . THR B 1 49 ? -21.312 2.869 1.743 1 86.56 49 THR B N 1
ATOM 3980 C CA . THR B 1 49 ? -21.625 4.234 1.339 1 86.56 49 THR B CA 1
ATOM 3981 C C . THR B 1 49 ? -23.109 4.543 1.586 1 86.56 49 THR B C 1
ATOM 3983 O O . THR B 1 49 ? -23.516 5.707 1.572 1 86.56 49 THR B O 1
ATOM 3986 N N . SER B 1 50 ? -23.828 3.539 1.897 1 87.62 50 SER B N 1
ATOM 3987 C CA . SER B 1 50 ? -25.266 3.701 2.086 1 87.62 50 SER B CA 1
ATOM 3988 C C . SER B 1 50 ? -25.578 4.262 3.469 1 87.62 50 SER B C 1
ATOM 3990 O O . SER B 1 50 ? -24.75 4.199 4.375 1 87.62 50 SER B O 1
ATOM 3992 N N . ILE B 1 51 ? -26.812 4.75 3.545 1 85.88 51 ILE B N 1
ATOM 3993 C CA . ILE B 1 51 ? -27.281 5.234 4.836 1 85.88 51 ILE B CA 1
ATOM 3994 C C . ILE B 1 51 ? -27.656 4.051 5.727 1 85.88 51 ILE B C 1
ATOM 3996 O O . ILE B 1 51 ? -27.891 2.945 5.23 1 85.88 51 ILE B O 1
ATOM 4000 N N . SER B 1 52 ? -27.703 4.355 7.012 1 85.44 52 SER B N 1
ATOM 4001 C CA . SER B 1 52 ? -27.922 3.312 8.008 1 85.44 52 SER B CA 1
ATOM 4002 C C . SER B 1 52 ? -29.219 2.559 7.754 1 85.44 52 SER B C 1
ATOM 4004 O O . SER B 1 52 ? -29.266 1.331 7.867 1 85.44 52 SER B O 1
ATOM 4006 N N . ASP B 1 53 ? -30.219 3.293 7.395 1 87.38 53 ASP B N 1
ATOM 4007 C CA . ASP B 1 53 ? -31.516 2.682 7.176 1 87.38 53 ASP B CA 1
ATOM 4008 C C . ASP B 1 53 ? -31.469 1.684 6.023 1 87.38 53 ASP B C 1
ATOM 4010 O O . ASP B 1 53 ? -31.969 0.559 6.145 1 87.38 53 ASP B O 1
ATOM 4014 N N . HIS B 1 54 ? -30.938 2.092 4.949 1 89.5 54 HIS B N 1
ATOM 4015 C CA . HIS B 1 54 ? -30.812 1.222 3.785 1 89.5 54 HIS B CA 1
ATOM 4016 C C . HIS B 1 54 ? -29.938 0.013 4.094 1 89.5 54 HIS B C 1
ATOM 4018 O O . HIS B 1 54 ? -30.234 -1.101 3.654 1 89.5 54 HIS B O 1
ATOM 4024 N N . ARG B 1 55 ? -28.906 0.23 4.797 1 90.31 55 ARG B N 1
ATOM 4025 C CA . ARG B 1 55 ? -27.969 -0.83 5.156 1 90.31 55 ARG B CA 1
ATOM 4026 C C . ARG B 1 55 ? -28.656 -1.904 5.996 1 90.31 55 ARG B C 1
ATOM 4028 O O . ARG B 1 55 ? -28.469 -3.1 5.75 1 90.31 55 ARG B O 1
ATOM 4035 N N . GLU B 1 56 ? -29.359 -1.431 6.984 1 89.5 56 GLU B N 1
ATOM 4036 C CA . GLU B 1 56 ? -30.047 -2.363 7.871 1 89.5 56 GLU B CA 1
ATOM 4037 C C . GLU B 1 56 ? -31.047 -3.219 7.102 1 89.5 56 GLU B C 1
ATOM 4039 O O . GLU B 1 56 ? -31.141 -4.43 7.32 1 89.5 56 GLU B O 1
ATOM 4044 N N . LYS B 1 57 ? -31.781 -2.584 6.227 1 91.44 57 LYS B N 1
ATOM 4045 C CA . LYS B 1 57 ? -32.75 -3.303 5.414 1 91.44 57 LYS B CA 1
ATOM 4046 C C . LYS B 1 57 ? -32.062 -4.305 4.488 1 91.44 57 LYS B C 1
ATOM 4048 O O . LYS B 1 57 ? -32.5 -5.445 4.359 1 91.44 57 LYS B O 1
ATOM 4053 N N . LEU B 1 58 ? -31.062 -3.891 3.928 1 92.81 58 LEU B N 1
ATOM 4054 C CA . LEU B 1 58 ? -30.344 -4.734 2.979 1 92.81 58 LEU B CA 1
ATOM 4055 C C . LEU B 1 58 ? -29.734 -5.945 3.68 1 92.81 58 LEU B C 1
ATOM 4057 O O . LEU B 1 58 ? -29.828 -7.066 3.174 1 92.81 58 LEU B O 1
ATOM 4061 N N . VAL B 1 59 ? -29.125 -5.738 4.781 1 92.12 59 VAL B N 1
ATOM 4062 C CA . VAL B 1 59 ? -28.469 -6.793 5.543 1 92.12 59 VAL B CA 1
ATOM 4063 C C . VAL B 1 59 ? -29.484 -7.875 5.914 1 92.12 59 VAL B C 1
ATOM 4065 O O . VAL B 1 59 ? -29.156 -9.062 5.938 1 92.12 59 VAL B O 1
ATOM 4068 N N . ASN B 1 60 ? -30.672 -7.457 6.078 1 88.31 60 ASN B N 1
ATOM 4069 C CA . ASN B 1 60 ? -31.719 -8.391 6.48 1 88.31 60 ASN B CA 1
ATOM 4070 C C . ASN B 1 60 ? -32.281 -9.141 5.281 1 88.31 60 ASN B C 1
ATOM 4072 O O . ASN B 1 60 ? -32.906 -10.203 5.438 1 88.31 60 ASN B O 1
ATOM 4076 N N . ILE B 1 61 ? -32.094 -8.609 4.145 1 88.88 61 ILE B N 1
ATOM 4077 C CA . ILE B 1 61 ? -32.656 -9.188 2.936 1 88.88 61 ILE B CA 1
ATOM 4078 C C . ILE B 1 61 ? -31.641 -10.125 2.281 1 88.88 61 ILE B C 1
ATOM 4080 O O . ILE B 1 61 ? -32 -11.117 1.653 1 88.88 61 ILE B O 1
ATOM 4084 N N . LEU B 1 62 ? -30.406 -9.945 2.43 1 91.38 62 LEU B N 1
ATOM 4085 C CA . LEU B 1 62 ? -29.344 -10.648 1.722 1 91.38 62 LEU B CA 1
ATOM 4086 C C . LEU B 1 62 ? -29.203 -12.078 2.227 1 91.38 62 LEU B C 1
ATOM 4088 O O . LEU B 1 62 ? -29.422 -12.352 3.412 1 91.38 62 LEU B O 1
ATOM 4092 N N . ASP B 1 63 ? -28.891 -12.906 1.292 1 90.5 63 ASP B N 1
ATOM 4093 C CA . ASP B 1 63 ? -28.578 -14.273 1.692 1 90.5 63 ASP B CA 1
ATOM 4094 C C . ASP B 1 63 ? -27.234 -14.344 2.412 1 90.5 63 ASP B C 1
ATOM 4096 O O . ASP B 1 63 ? -26.406 -13.43 2.289 1 90.5 63 ASP B O 1
ATOM 4100 N N . GLN B 1 64 ? -27.016 -15.422 3.043 1 90.81 64 GLN B N 1
ATOM 4101 C CA . GLN B 1 64 ? -25.859 -15.578 3.914 1 90.81 64 GLN B CA 1
ATOM 4102 C C . GLN B 1 64 ? -24.562 -15.578 3.109 1 90.81 64 GLN B C 1
ATOM 4104 O O . GLN B 1 64 ? -23.547 -15.023 3.547 1 90.81 64 GLN B O 1
ATOM 4109 N N . HIS B 1 65 ? -24.562 -16.156 1.996 1 91.56 65 HIS B N 1
ATOM 4110 C CA . HIS B 1 65 ? -23.359 -16.25 1.185 1 91.56 65 HIS B CA 1
ATOM 4111 C C . HIS B 1 65 ? -22.922 -14.883 0.672 1 91.56 65 HIS B C 1
ATOM 4113 O O . HIS B 1 65 ? -21.75 -14.523 0.776 1 91.56 65 HIS B O 1
ATOM 4119 N N . SER B 1 66 ? -23.906 -14.172 0.197 1 91.81 66 SER B N 1
ATOM 4120 C CA . SER B 1 66 ? -23.609 -12.836 -0.32 1 91.81 66 SER B CA 1
ATOM 4121 C C . SER B 1 66 ? -23.125 -11.906 0.788 1 91.81 66 SER B C 1
ATOM 4123 O O . SER B 1 66 ? -22.172 -11.148 0.592 1 91.81 66 SER B O 1
ATOM 4125 N N . LEU B 1 67 ? -23.75 -12.031 1.84 1 93.31 67 LEU B N 1
ATOM 4126 C CA . LEU B 1 67 ? -23.406 -11.148 2.949 1 93.31 67 LEU B CA 1
ATOM 4127 C C . LEU B 1 67 ? -22.047 -11.508 3.535 1 93.31 67 LEU B C 1
ATOM 4129 O O . LEU B 1 67 ? -21.25 -10.625 3.863 1 93.31 67 LEU B O 1
ATOM 4133 N N . SER B 1 68 ? -21.766 -12.781 3.699 1 94.62 68 SER B N 1
ATOM 4134 C CA . SER B 1 68 ? -20.484 -13.219 4.25 1 94.62 68 SER B CA 1
ATOM 4135 C C . SER B 1 68 ? -19.312 -12.742 3.389 1 94.62 68 SER B C 1
ATOM 4137 O O . SER B 1 68 ? -18.344 -12.188 3.904 1 94.62 68 SER B O 1
ATOM 4139 N N . ASP B 1 69 ? -19.469 -12.844 2.084 1 93.06 69 ASP B N 1
ATOM 4140 C CA . ASP B 1 69 ? -18.422 -12.445 1.153 1 93.06 69 ASP B CA 1
ATOM 4141 C C . ASP B 1 69 ? -18.203 -10.93 1.173 1 93.06 69 ASP B C 1
ATOM 4143 O O . ASP B 1 69 ? -17.078 -10.453 1.052 1 93.06 69 ASP B O 1
ATOM 4147 N N . ALA B 1 70 ? -19.281 -10.242 1.307 1 93.94 70 ALA B N 1
ATOM 4148 C CA . ALA B 1 70 ? -19.219 -8.781 1.313 1 93.94 70 ALA B CA 1
ATOM 4149 C C . ALA B 1 70 ? -18.625 -8.266 2.625 1 93.94 70 ALA B C 1
ATOM 4151 O O . ALA B 1 70 ? -17.922 -7.258 2.643 1 93.94 70 ALA B O 1
ATOM 4152 N N . LEU B 1 71 ? -18.906 -8.938 3.684 1 94.25 71 LEU B N 1
ATOM 4153 C CA . LEU B 1 71 ? -18.516 -8.523 5.023 1 94.25 71 LEU B CA 1
ATOM 4154 C C . LEU B 1 71 ? -16.984 -8.445 5.141 1 94.25 71 LEU B C 1
ATOM 4156 O O . LEU B 1 71 ? -16.469 -7.594 5.867 1 94.25 71 LEU B O 1
ATOM 4160 N N . VAL B 1 72 ? -16.297 -9.234 4.406 1 92.31 72 VAL B N 1
ATOM 4161 C CA . VAL B 1 72 ? -14.836 -9.297 4.441 1 92.31 72 VAL B CA 1
ATOM 4162 C C . VAL B 1 72 ? -14.242 -7.992 3.918 1 92.31 72 VAL B C 1
ATOM 4164 O O . VAL B 1 72 ? -13.148 -7.59 4.32 1 92.31 72 VAL B O 1
ATOM 4167 N N . HIS B 1 73 ? -15.008 -7.281 3.109 1 89.69 73 HIS B N 1
ATOM 4168 C CA . HIS B 1 73 ? -14.477 -6.129 2.391 1 89.69 73 HIS B CA 1
ATOM 4169 C C . HIS B 1 73 ? -14.945 -4.824 3.021 1 89.69 73 HIS B C 1
ATOM 4171 O O . HIS B 1 73 ? -14.539 -3.74 2.596 1 89.69 73 HIS B O 1
ATOM 4177 N N . VAL B 1 74 ? -15.766 -4.918 3.961 1 89.12 74 VAL B N 1
ATOM 4178 C CA . VAL B 1 74 ? -16.297 -3.701 4.57 1 89.12 74 VAL B CA 1
ATOM 4179 C C . VAL B 1 74 ? -15.344 -3.209 5.656 1 89.12 74 VAL B C 1
ATOM 4181 O O . VAL B 1 74 ? -14.562 -3.992 6.211 1 89.12 74 VAL B O 1
ATOM 4184 N N . VAL B 1 75 ? -15.344 -1.947 5.883 1 83.81 75 VAL B N 1
ATOM 4185 C CA . VAL B 1 75 ? -14.461 -1.33 6.871 1 83.81 75 VAL B CA 1
ATOM 4186 C C . VAL B 1 75 ? -14.805 -1.844 8.266 1 83.81 75 VAL B C 1
ATOM 4188 O O . VAL B 1 75 ? -15.961 -2.172 8.547 1 83.81 75 VAL B O 1
ATOM 4191 N N . PRO B 1 76 ? -13.867 -1.833 9.172 1 83.56 76 PRO B N 1
ATOM 4192 C CA . PRO B 1 76 ? -14.023 -2.467 10.484 1 83.56 76 PRO B CA 1
ATOM 4193 C C . PRO B 1 76 ? -15.188 -1.885 11.281 1 83.56 76 PRO B C 1
ATOM 4195 O O . PRO B 1 76 ? -15.977 -2.633 11.867 1 83.56 76 PRO B O 1
ATOM 4198 N N . ASP B 1 77 ? -15.344 -0.604 11.297 1 81.75 77 ASP B N 1
ATOM 4199 C CA . ASP B 1 77 ? -16.422 0.005 12.062 1 81.75 77 ASP B CA 1
ATOM 4200 C C . ASP B 1 77 ? -17.781 -0.453 11.555 1 81.75 77 ASP B C 1
ATOM 4202 O O . ASP B 1 77 ? -18.719 -0.646 12.336 1 81.75 77 ASP B O 1
ATOM 4206 N N . LEU B 1 78 ? -17.844 -0.569 10.32 1 87.5 78 LEU B N 1
ATOM 4207 C CA . LEU B 1 78 ? -19.094 -1.022 9.742 1 87.5 78 LEU B CA 1
ATOM 4208 C C . LEU B 1 78 ? -19.312 -2.506 10.008 1 87.5 78 LEU B C 1
ATOM 4210 O O . LEU B 1 78 ? -20.453 -2.953 10.156 1 87.5 78 LEU B O 1
ATOM 4214 N N . GLN B 1 79 ? -18.25 -3.297 9.984 1 91.31 79 GLN B N 1
ATOM 4215 C CA . GLN B 1 79 ? -18.375 -4.703 10.367 1 91.31 79 GLN B CA 1
ATOM 4216 C C . GLN B 1 79 ? -19.031 -4.848 11.734 1 91.31 79 GLN B C 1
ATOM 4218 O O . GLN B 1 79 ? -19.922 -5.676 11.914 1 91.31 79 GLN B O 1
ATOM 4223 N N . ILE B 1 80 ? -18.578 -4.062 12.633 1 89.38 80 ILE B N 1
ATOM 4224 C CA . ILE B 1 80 ? -19.125 -4.102 13.984 1 89.38 80 ILE B CA 1
ATOM 4225 C C . ILE B 1 80 ? -20.609 -3.779 13.961 1 89.38 80 ILE B C 1
ATOM 4227 O O . ILE B 1 80 ? -21.406 -4.469 14.594 1 89.38 80 ILE B O 1
ATOM 4231 N N . GLU B 1 81 ? -20.938 -2.791 13.227 1 87.62 81 GLU B N 1
ATOM 4232 C CA . GLU B 1 81 ? -22.328 -2.385 13.133 1 87.62 81 GLU B CA 1
ATOM 4233 C C . GLU B 1 81 ? -23.203 -3.502 12.555 1 87.62 81 GLU B C 1
ATOM 4235 O O . GLU B 1 81 ? -24.297 -3.764 13.047 1 87.62 81 GLU B O 1
ATOM 4240 N N . ILE B 1 82 ? -22.719 -4.094 11.523 1 92.25 82 ILE B N 1
ATOM 4241 C CA . ILE B 1 82 ? -23.469 -5.16 10.859 1 92.25 82 ILE B CA 1
ATOM 4242 C C . ILE B 1 82 ? -23.609 -6.355 11.797 1 92.25 82 ILE B C 1
ATOM 4244 O O . ILE B 1 82 ? -24.672 -6.957 11.898 1 92.25 82 ILE B 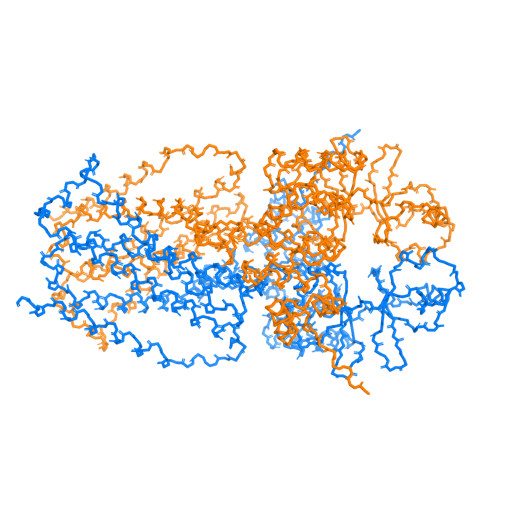O 1
ATOM 4248 N N . ILE B 1 83 ? -22.578 -6.66 12.523 1 93.56 83 ILE B N 1
ATOM 4249 C CA . ILE B 1 83 ? -22.578 -7.773 13.469 1 93.56 83 ILE B CA 1
ATOM 4250 C C . ILE B 1 83 ? -23.578 -7.496 14.586 1 93.56 83 ILE B C 1
ATOM 4252 O O . ILE B 1 83 ? -24.312 -8.391 15.016 1 93.56 83 ILE B O 1
ATOM 4256 N N . GLU B 1 84 ? -23.625 -6.316 15.008 1 89 84 GLU B N 1
ATOM 4257 C CA . GLU B 1 84 ? -24.578 -5.922 16.047 1 89 84 GLU B CA 1
ATOM 4258 C C . GLU B 1 84 ? -26.016 -6.051 15.539 1 89 84 GLU B C 1
ATOM 4260 O O . GLU B 1 84 ? -26.906 -6.457 16.297 1 89 84 GLU B O 1
ATOM 4265 N N . THR B 1 85 ? -26.188 -5.723 14.352 1 89.12 85 THR B N 1
ATOM 4266 C CA . THR B 1 85 ? -27.516 -5.809 13.75 1 89.12 85 THR B CA 1
ATOM 4267 C C . THR B 1 85 ? -27.953 -7.266 13.594 1 89.12 85 THR B C 1
ATOM 4269 O O . THR B 1 85 ? -29.094 -7.609 13.859 1 89.12 85 THR B O 1
ATOM 4272 N N . LEU B 1 86 ? -27.078 -8.078 13.25 1 93.31 86 LEU B N 1
ATOM 4273 C CA . LEU B 1 86 ? -27.375 -9.484 12.961 1 93.31 86 LEU B CA 1
ATOM 4274 C C . LEU B 1 86 ? -27.5 -10.289 14.258 1 93.31 86 LEU B C 1
ATOM 4276 O O . LEU B 1 86 ? -28.266 -11.25 14.32 1 93.31 86 LEU B O 1
ATOM 4280 N N . GLY B 1 87 ? -26.719 -9.93 15.219 1 92.88 87 GLY B N 1
ATOM 4281 C CA . GLY B 1 87 ? -26.625 -10.727 16.438 1 92.88 87 GLY B CA 1
ATOM 4282 C C . GLY B 1 87 ? -25.562 -11.82 16.344 1 92.88 87 GLY B C 1
ATOM 4283 O O . GLY B 1 87 ? -25.062 -12.117 15.266 1 92.88 87 GLY B O 1
ATOM 4284 N N . ILE B 1 88 ? -25.344 -12.43 17.422 1 94.62 88 ILE B N 1
ATOM 4285 C CA . ILE B 1 88 ? -24.219 -13.352 17.609 1 94.62 88 ILE B CA 1
ATOM 4286 C C . ILE B 1 88 ? -24.469 -14.617 16.781 1 94.62 88 ILE B C 1
ATOM 4288 O O . ILE B 1 88 ? -23.594 -15.047 16.016 1 94.62 88 ILE B O 1
ATOM 4292 N N . GLU B 1 89 ? -25.562 -15.156 16.828 1 94.75 89 GLU B N 1
ATOM 4293 C CA . GLU B 1 89 ? -25.875 -16.422 16.188 1 94.75 89 GLU B CA 1
ATOM 4294 C C . GLU B 1 89 ? -25.844 -16.297 14.664 1 94.75 89 GLU B C 1
ATOM 4296 O O . GLU B 1 89 ? -25.25 -17.125 13.969 1 94.75 89 GLU B O 1
ATOM 4301 N N . ASN B 1 90 ? -26.5 -15.273 14.219 1 94.44 90 ASN B N 1
ATOM 4302 C CA . ASN B 1 90 ? -26.531 -15.062 12.781 1 94.44 90 ASN B CA 1
ATOM 4303 C C . ASN B 1 90 ? -25.141 -14.719 12.227 1 94.44 90 ASN B C 1
ATOM 4305 O O . ASN B 1 90 ? -24.812 -15.102 11.102 1 94.44 90 ASN B O 1
ATOM 4309 N N . THR B 1 91 ? -24.406 -14.016 12.977 1 95.75 91 THR B N 1
ATOM 4310 C CA . THR B 1 91 ? -23.031 -13.727 12.586 1 95.75 91 THR B CA 1
ATOM 4311 C C . THR B 1 91 ? -22.219 -15.016 12.492 1 95.75 91 THR B C 1
ATOM 4313 O O . THR B 1 91 ? -21.453 -15.211 11.539 1 95.75 91 THR B O 1
ATOM 4316 N N . ALA B 1 92 ? -22.391 -15.836 13.477 1 96.06 92 ALA B N 1
ATOM 4317 C CA . ALA B 1 92 ? -21.672 -17.109 13.469 1 96.06 92 ALA B CA 1
ATOM 4318 C C . ALA B 1 92 ? -22 -17.922 12.227 1 96.06 92 ALA B C 1
ATOM 4320 O O . ALA B 1 92 ? -21.109 -18.531 11.625 1 96.06 92 ALA B O 1
ATOM 4321 N N . LYS B 1 93 ? -23.219 -17.906 11.844 1 95.25 93 LYS B N 1
ATOM 4322 C CA . LYS B 1 93 ? -23.641 -18.609 10.648 1 95.25 93 LYS B CA 1
ATOM 4323 C C . LYS B 1 93 ? -22.953 -18.062 9.398 1 95.25 93 LYS B C 1
ATOM 4325 O O . LYS B 1 93 ? -22.578 -18.828 8.516 1 95.25 93 LYS B O 1
ATOM 4330 N N . LEU B 1 94 ? -22.812 -16.812 9.367 1 95.56 94 LEU B N 1
ATOM 4331 C CA . LEU B 1 94 ? -22.125 -16.172 8.25 1 95.56 94 LEU B CA 1
ATOM 4332 C C . LEU B 1 94 ? -20.656 -16.562 8.219 1 95.56 94 LEU B C 1
ATOM 4334 O O . LEU B 1 94 ? -20.109 -16.875 7.16 1 95.56 94 LEU B O 1
ATOM 4338 N N . LEU B 1 95 ? -20.031 -16.562 9.344 1 95.81 95 LEU B N 1
ATOM 4339 C CA . LEU B 1 95 ? -18.594 -16.766 9.453 1 95.81 95 LEU B CA 1
ATOM 4340 C C . LEU B 1 95 ? -18.219 -18.203 9.141 1 95.81 95 LEU B C 1
ATOM 4342 O O . LEU B 1 95 ? -17.094 -18.484 8.719 1 95.81 95 LEU B O 1
ATOM 4346 N N . MET B 1 96 ? -19.156 -19.109 9.289 1 94.94 96 MET B N 1
ATOM 4347 C CA . MET B 1 96 ? -18.922 -20.516 8.984 1 94.94 96 MET B CA 1
ATOM 4348 C C . MET B 1 96 ? -18.656 -20.719 7.496 1 94.94 96 MET B C 1
ATOM 4350 O O . MET B 1 96 ? -18.078 -21.734 7.098 1 94.94 96 MET B O 1
ATOM 4354 N N . LEU B 1 97 ? -19.047 -19.75 6.75 1 94.44 97 LEU B N 1
ATOM 4355 C CA . LEU B 1 97 ? -18.922 -19.844 5.301 1 94.44 97 LEU B CA 1
ATOM 4356 C C . LEU B 1 97 ? -17.578 -19.281 4.836 1 94.44 97 LEU B C 1
ATOM 4358 O O . LEU B 1 97 ? -17.25 -19.344 3.65 1 94.44 97 LEU B O 1
ATOM 4362 N N . LEU B 1 98 ? -16.812 -18.781 5.754 1 94.06 98 LEU B N 1
ATOM 4363 C CA . LEU B 1 98 ? -15.57 -18.094 5.398 1 94.06 98 LEU B CA 1
ATOM 4364 C C . LEU B 1 98 ? -14.359 -18.922 5.809 1 94.06 98 LEU B C 1
ATOM 4366 O O . LEU B 1 98 ? -14.477 -19.844 6.625 1 94.06 98 LEU B O 1
ATOM 4370 N N . ASP B 1 99 ? -13.219 -18.594 5.195 1 90.75 99 ASP B N 1
ATOM 4371 C CA . ASP B 1 99 ? -11.945 -19.172 5.609 1 90.75 99 ASP B CA 1
ATOM 4372 C C . ASP B 1 99 ? -11.492 -18.594 6.945 1 90.75 99 ASP B C 1
ATOM 4374 O O . ASP B 1 99 ? -11.898 -17.5 7.324 1 90.75 99 ASP B O 1
ATOM 4378 N N . VAL B 1 100 ? -10.625 -19.312 7.535 1 92.81 100 VAL B N 1
ATOM 4379 C CA . VAL B 1 100 ? -10.164 -19 8.883 1 92.81 100 VAL B CA 1
ATOM 4380 C C . VAL B 1 100 ? -9.594 -17.578 8.914 1 92.81 100 VAL B C 1
ATOM 4382 O O . VAL B 1 100 ? -9.898 -16.797 9.82 1 92.81 100 VAL B O 1
ATOM 4385 N N . GLU B 1 101 ? -8.781 -17.266 7.941 1 90.12 101 GLU B N 1
ATOM 4386 C CA . GLU B 1 101 ? -8.109 -15.969 7.945 1 90.12 101 GLU B CA 1
ATOM 4387 C C . GLU B 1 101 ? -9.109 -14.828 7.789 1 90.12 101 GLU B C 1
ATOM 4389 O O . GLU B 1 101 ? -8.906 -13.742 8.336 1 90.12 101 GLU B O 1
ATOM 4394 N N . ASP B 1 102 ? -10.141 -15.023 7.059 1 92.38 102 ASP B N 1
ATOM 4395 C CA . ASP B 1 102 ? -11.18 -14.008 6.891 1 92.38 102 ASP B CA 1
ATOM 4396 C C . ASP B 1 102 ? -11.977 -13.82 8.18 1 92.38 102 ASP B C 1
ATOM 4398 O O . ASP B 1 102 ? -12.367 -12.703 8.516 1 92.38 102 ASP B O 1
ATOM 4402 N N . VAL B 1 103 ? -12.203 -14.93 8.797 1 95.25 103 VAL B N 1
ATOM 4403 C CA . VAL B 1 103 ? -12.891 -14.852 10.086 1 95.25 103 VAL B CA 1
ATOM 4404 C C . VAL B 1 103 ? -12.07 -14 11.055 1 95.25 103 VAL B C 1
ATOM 4406 O O . VAL B 1 103 ? -12.617 -13.125 11.727 1 95.25 103 VAL B O 1
ATOM 4409 N N . VAL B 1 104 ? -10.828 -14.227 11.125 1 94.31 104 VAL B N 1
ATOM 4410 C CA . VAL B 1 104 ? -9.938 -13.492 12.016 1 94.31 104 VAL B CA 1
ATOM 4411 C C . VAL B 1 104 ? -9.992 -12 11.688 1 94.31 104 VAL B C 1
ATOM 4413 O O . VAL B 1 104 ? -10.047 -11.164 12.594 1 94.31 104 VAL B O 1
ATOM 4416 N N . THR B 1 105 ? -10.039 -11.664 10.453 1 91.06 105 THR B N 1
ATOM 4417 C CA . THR B 1 105 ? -10.07 -10.281 9.992 1 91.06 105 THR B CA 1
ATOM 4418 C C . THR B 1 105 ? -11.336 -9.578 10.477 1 91.06 105 THR B C 1
ATOM 4420 O O . THR B 1 105 ? -11.312 -8.391 10.789 1 91.06 105 THR B O 1
ATOM 4423 N N . ILE B 1 106 ? -12.359 -10.289 10.578 1 93.62 106 ILE B N 1
ATOM 4424 C CA . ILE B 1 106 ? -13.656 -9.711 10.93 1 93.62 106 ILE B CA 1
ATOM 4425 C C . ILE B 1 106 ? -13.766 -9.594 12.453 1 93.62 106 ILE B C 1
ATOM 4427 O O . ILE B 1 106 ? -14.195 -8.562 12.969 1 93.62 106 ILE B O 1
ATOM 4431 N N . VAL B 1 107 ? -13.305 -10.555 13.172 1 94.44 107 VAL B N 1
ATOM 4432 C CA . VAL B 1 107 ? -13.633 -10.633 14.594 1 94.44 107 VAL B CA 1
ATOM 4433 C C . VAL B 1 107 ? -12.562 -9.906 15.406 1 94.44 107 VAL B C 1
ATOM 4435 O O . VAL B 1 107 ? -12.773 -9.602 16.594 1 94.44 107 VAL B O 1
ATOM 4438 N N . LYS B 1 108 ? -11.445 -9.633 14.812 1 90.19 108 LYS B N 1
ATOM 4439 C CA . LYS B 1 108 ? -10.297 -9.117 15.555 1 90.19 108 LYS B CA 1
ATOM 4440 C C . LYS B 1 108 ? -10.625 -7.789 16.219 1 90.19 108 LYS B C 1
ATOM 4442 O O . LYS B 1 108 ? -10.023 -7.441 17.25 1 90.19 108 LYS B O 1
ATOM 4447 N N . ASP B 1 109 ? -11.594 -7.043 15.711 1 86.44 109 ASP B N 1
ATOM 4448 C CA . ASP B 1 109 ? -11.883 -5.711 16.234 1 86.44 109 ASP B CA 1
ATOM 4449 C C . ASP B 1 109 ? -13.102 -5.742 17.156 1 86.44 109 ASP B C 1
ATOM 4451 O O . ASP B 1 109 ? -13.531 -4.699 17.656 1 86.44 109 ASP B O 1
ATOM 4455 N N . LEU B 1 110 ? -13.617 -6.863 17.406 1 92.44 110 LEU B N 1
ATOM 4456 C CA . LEU B 1 110 ? -14.742 -7.012 18.328 1 92.44 110 LEU B CA 1
ATOM 4457 C C . LEU B 1 110 ? -14.258 -7.133 19.766 1 92.44 110 LEU B C 1
ATOM 4459 O O . LEU B 1 110 ? -13.078 -7.398 20.016 1 92.44 110 LEU B O 1
ATOM 4463 N N . ASP B 1 111 ? -15.141 -6.828 20.641 1 91.81 111 ASP B N 1
ATOM 4464 C CA . ASP B 1 111 ? -14.797 -7.031 22.047 1 91.81 111 ASP B CA 1
ATOM 4465 C C . ASP B 1 111 ? -14.641 -8.516 22.359 1 91.81 111 ASP B C 1
ATOM 4467 O O . ASP B 1 111 ? -15.203 -9.367 21.672 1 91.81 111 ASP B O 1
ATOM 4471 N N . ARG B 1 112 ? -13.992 -8.781 23.406 1 92.62 112 ARG B N 1
ATOM 4472 C CA . ARG B 1 112 ? -13.609 -10.141 23.766 1 92.62 112 ARG B CA 1
ATOM 4473 C C . ARG B 1 112 ? -14.836 -11.023 23.984 1 92.62 112 ARG B C 1
ATOM 4475 O O . ARG B 1 112 ? -14.875 -12.164 23.531 1 92.62 112 ARG B O 1
ATOM 4482 N N . LYS B 1 113 ? -15.773 -10.484 24.656 1 94.94 113 LYS B N 1
ATOM 4483 C CA . LYS B 1 113 ? -16.984 -11.25 24.953 1 94.94 113 LYS B CA 1
ATOM 4484 C C . LYS B 1 113 ? -17.719 -11.641 23.672 1 94.94 113 LYS B C 1
ATOM 4486 O O . LYS B 1 113 ? -18.156 -12.789 23.531 1 94.94 113 LYS B O 1
ATOM 4491 N N . SER B 1 114 ? -17.844 -10.711 22.766 1 94.88 114 SER B N 1
ATOM 4492 C CA . SER B 1 114 ? -18.5 -10.984 21.5 1 94.88 114 SER B CA 1
ATOM 4493 C C . SER B 1 114 ? -17.734 -12.039 20.703 1 94.88 114 SER B C 1
ATOM 4495 O O . SER B 1 114 ? -18.344 -12.914 20.078 1 94.88 114 SER B O 1
ATOM 4497 N N . VAL B 1 115 ? -16.422 -11.938 20.703 1 95.75 115 VAL B N 1
ATOM 4498 C CA . VAL B 1 115 ? -15.594 -12.891 19.984 1 95.75 115 VAL B CA 1
ATOM 4499 C C . VAL B 1 115 ? -15.812 -14.297 20.531 1 95.75 115 VAL B C 1
ATOM 4501 O O . VAL B 1 115 ? -16.062 -15.234 19.766 1 95.75 115 VAL B O 1
ATOM 4504 N N . GLU B 1 116 ? -15.812 -14.383 21.812 1 95.44 116 GLU B N 1
ATOM 4505 C CA . GLU B 1 116 ? -15.984 -15.68 22.469 1 95.44 116 GLU B CA 1
ATOM 4506 C C . GLU B 1 116 ? -17.359 -16.266 22.156 1 95.44 116 GLU B C 1
ATOM 4508 O O . GLU B 1 116 ? -17.469 -17.469 21.859 1 95.44 116 GLU B O 1
ATOM 4513 N N . ASN B 1 117 ? -18.312 -15.43 22.219 1 95.94 117 ASN B N 1
ATOM 4514 C CA . ASN B 1 117 ? -19.688 -15.875 21.953 1 95.94 117 ASN B CA 1
ATOM 4515 C C . ASN B 1 117 ? -19.859 -16.344 20.516 1 95.94 117 ASN B C 1
ATOM 4517 O O . ASN B 1 117 ? -20.547 -17.328 20.25 1 95.94 117 ASN B O 1
ATOM 4521 N N . ILE B 1 118 ? -19.266 -15.672 19.609 1 96.69 118 ILE B N 1
ATOM 4522 C CA . ILE B 1 118 ? -19.375 -16.031 18.203 1 96.69 118 ILE B CA 1
ATOM 4523 C C . ILE B 1 118 ? -18.609 -17.328 17.938 1 96.69 118 ILE B C 1
ATOM 4525 O O . ILE B 1 118 ? -19.109 -18.219 17.25 1 96.69 118 ILE B O 1
ATOM 4529 N N . LEU B 1 119 ? -17.422 -17.422 18.469 1 95.88 119 LEU B N 1
ATOM 4530 C CA . LEU B 1 119 ? -16.547 -18.578 18.234 1 95.88 119 LEU B CA 1
ATOM 4531 C C . LEU B 1 119 ? -17.156 -19.859 18.797 1 95.88 119 LEU B C 1
ATOM 4533 O O . LEU B 1 119 ? -16.906 -20.953 18.297 1 95.88 119 LEU B O 1
ATOM 4537 N N . TYR B 1 120 ? -17.984 -19.656 19.812 1 94.69 120 TYR B N 1
ATOM 4538 C CA . TYR B 1 120 ? -18.656 -20.797 20.438 1 94.69 120 TYR B CA 1
ATOM 4539 C C . TYR B 1 120 ? -19.547 -21.531 19.438 1 94.69 120 TYR B C 1
ATOM 4541 O O . TYR B 1 120 ? -19.734 -22.734 19.547 1 94.69 120 TYR B O 1
ATOM 4549 N N . TYR B 1 121 ? -20.031 -20.812 18.484 1 94.75 121 TYR B N 1
ATOM 4550 C CA . TYR B 1 121 ? -20.953 -21.406 17.516 1 94.75 121 TYR B CA 1
ATOM 4551 C C . TYR B 1 121 ? -20.203 -22.031 16.344 1 94.75 121 TYR B C 1
ATOM 4553 O O . TYR B 1 121 ? -20.797 -22.734 15.531 1 94.75 121 TYR B O 1
ATOM 4561 N N . LEU B 1 122 ? -18.938 -21.828 16.188 1 95.75 122 LEU B N 1
ATOM 4562 C CA . LEU B 1 122 ? -18.172 -22.328 15.062 1 95.75 122 LEU B CA 1
ATOM 4563 C C . LEU B 1 122 ? -17.734 -23.766 15.297 1 95.75 122 LEU B C 1
ATOM 4565 O O . LEU B 1 122 ? -17.594 -24.203 16.438 1 95.75 122 LEU B O 1
ATOM 4569 N N . PRO B 1 123 ? -17.516 -24.453 14.242 1 94.56 123 PRO B N 1
ATOM 4570 C CA . PRO B 1 123 ? -16.969 -25.797 14.391 1 94.56 123 PRO B CA 1
ATOM 4571 C C . PRO B 1 123 ? -15.625 -25.828 15.133 1 94.56 123 PRO B C 1
ATOM 4573 O O . PRO B 1 123 ? -14.828 -24.891 15.008 1 94.56 123 PRO B O 1
ATOM 4576 N N . GLY B 1 124 ? -15.312 -26.922 15.805 1 94.06 124 GLY B N 1
ATOM 4577 C CA . GLY B 1 124 ? -14.164 -27.031 16.688 1 94.06 124 GLY B CA 1
ATOM 4578 C C . GLY B 1 124 ? -12.844 -26.734 15.984 1 94.06 124 GLY B C 1
ATOM 4579 O O . GLY B 1 124 ? -12.016 -25.984 16.5 1 94.06 124 GLY B O 1
ATOM 4580 N N . LYS B 1 125 ? -12.688 -27.312 14.867 1 92.44 125 LYS B N 1
ATOM 4581 C CA . LYS B 1 125 ? -11.438 -27.125 14.133 1 92.44 125 LYS B CA 1
ATOM 4582 C C . LYS B 1 125 ? -11.234 -25.656 13.758 1 92.44 125 LYS B C 1
ATOM 4584 O O . LYS B 1 125 ? -10.141 -25.109 13.914 1 92.44 125 LYS B O 1
ATOM 4589 N N . THR B 1 126 ? -12.312 -25.094 13.266 1 93.25 126 THR B N 1
ATOM 4590 C CA . THR B 1 126 ? -12.266 -23.688 12.883 1 93.25 126 THR B CA 1
ATOM 4591 C C . THR B 1 126 ? -12.055 -22.797 14.109 1 93.25 126 THR B C 1
ATOM 4593 O O . THR B 1 126 ? -11.258 -21.859 14.07 1 93.25 126 THR B O 1
ATOM 4596 N N . GLN B 1 127 ? -12.75 -23.125 15.102 1 95.31 127 GLN B N 1
ATOM 4597 C CA . GLN B 1 127 ? -12.641 -22.375 16.344 1 95.31 127 GLN B CA 1
ATOM 4598 C C . GLN B 1 127 ? -11.203 -22.359 16.859 1 95.31 127 GLN B C 1
ATOM 4600 O O . GLN B 1 127 ? -10.664 -21.297 17.188 1 95.31 127 GLN B O 1
ATOM 4605 N N . LYS B 1 128 ? -10.586 -23.453 16.875 1 94.94 128 LYS B N 1
ATOM 4606 C CA . LYS B 1 128 ? -9.227 -23.578 17.375 1 94.94 128 LYS B CA 1
ATOM 4607 C C . LYS B 1 128 ? -8.242 -22.797 16.516 1 94.94 128 LYS B C 1
ATOM 4609 O O . LYS B 1 128 ? -7.348 -22.125 17.047 1 94.94 128 LYS B O 1
ATOM 4614 N N . SER B 1 129 ? -8.445 -22.906 15.25 1 94.5 129 SER B N 1
ATOM 4615 C CA . SER B 1 129 ? -7.562 -22.203 14.32 1 94.5 129 SER B CA 1
ATOM 4616 C C . SER B 1 129 ? -7.691 -20.688 14.477 1 94.5 129 SER B C 1
ATOM 4618 O O . SER B 1 129 ? -6.688 -19.969 14.477 1 94.5 129 SER B O 1
ATOM 4620 N N . VAL B 1 130 ? -8.906 -20.234 14.625 1 95.94 130 VAL B N 1
ATOM 4621 C CA . VAL B 1 130 ? -9.148 -18.812 14.797 1 95.94 130 VAL B CA 1
ATOM 4622 C C . VAL B 1 130 ? -8.562 -18.344 16.125 1 95.94 130 VAL B C 1
ATOM 4624 O O . VAL B 1 130 ? -7.906 -17.297 16.172 1 95.94 130 VAL B O 1
ATOM 4627 N N . GLU B 1 131 ? -8.758 -19.109 17.125 1 95.62 131 GLU B N 1
ATOM 4628 C CA . GLU B 1 131 ? -8.242 -18.766 18.453 1 95.62 131 GLU B CA 1
ATOM 4629 C C . GLU B 1 131 ? -6.715 -18.703 18.438 1 95.62 131 GLU B C 1
ATOM 4631 O O . GLU B 1 131 ? -6.125 -17.812 19.062 1 95.62 131 GLU B O 1
ATOM 4636 N N . GLU B 1 132 ? -6.145 -19.562 17.781 1 95 132 GLU B N 1
ATOM 4637 C CA . GLU B 1 132 ? -4.691 -19.562 17.672 1 95 132 GLU B CA 1
ATOM 4638 C C . GLU B 1 132 ? -4.195 -18.266 17.031 1 95 132 GLU B C 1
ATOM 4640 O O . GLU B 1 132 ? -3.291 -17.609 17.562 1 95 132 GLU B O 1
ATOM 4645 N N . LEU B 1 133 ? -4.793 -17.938 15.945 1 95.62 133 LEU B N 1
ATOM 4646 C CA . LEU B 1 133 ? -4.359 -16.734 15.234 1 95.62 133 LEU B CA 1
ATOM 4647 C C . LEU B 1 133 ? -4.617 -15.484 16.078 1 95.62 133 LEU B C 1
ATOM 4649 O O . LEU B 1 133 ? -3.811 -14.547 16.078 1 95.62 133 LEU B O 1
ATOM 4653 N N . LEU B 1 134 ? -5.691 -15.492 16.828 1 95.62 134 LEU B N 1
ATOM 4654 C CA . LEU B 1 134 ? -6.047 -14.352 17.656 1 95.62 134 LEU B CA 1
ATOM 4655 C C . LEU B 1 134 ? -5.133 -14.266 18.875 1 95.62 134 LEU B C 1
ATOM 4657 O O . LEU B 1 134 ? -5.082 -13.227 19.547 1 95.62 134 LEU B O 1
ATOM 4661 N N . SER B 1 135 ? -4.43 -15.312 19.141 1 95 135 SER B N 1
ATOM 4662 C CA . SER B 1 135 ? -3.549 -15.328 20.312 1 95 135 SER B CA 1
ATOM 4663 C C . SER B 1 135 ? -2.256 -14.562 20.031 1 95 135 SER B C 1
ATOM 4665 O O . SER B 1 135 ? -1.536 -14.195 20.969 1 95 135 SER B O 1
ATOM 4667 N N . TYR B 1 136 ? -1.937 -14.344 18.781 1 95.56 136 TYR B N 1
ATOM 4668 C CA . TYR B 1 136 ? -0.752 -13.562 18.438 1 95.56 136 TYR B CA 1
ATOM 4669 C C . TYR B 1 136 ? -1.002 -12.078 18.656 1 95.56 136 TYR B C 1
ATOM 4671 O O . TYR B 1 136 ? -2.148 -11.625 18.641 1 95.56 136 TYR B O 1
ATOM 4679 N N . PRO B 1 137 ? 0.079 -11.305 18.797 1 94.12 137 PRO B N 1
ATOM 4680 C CA . PRO B 1 137 ? -0.094 -9.867 19 1 94.12 137 PRO B CA 1
ATOM 4681 C C . PRO B 1 137 ? -0.825 -9.195 17.844 1 94.12 137 PRO B C 1
ATOM 4683 O O . PRO B 1 137 ? -0.719 -9.648 16.688 1 94.12 137 PRO B O 1
ATOM 4686 N N . GLU B 1 138 ? -1.505 -8.133 18.203 1 91.25 138 GLU B N 1
ATOM 4687 C CA . GLU B 1 138 ? -2.158 -7.348 17.156 1 91.25 138 GLU B CA 1
ATOM 4688 C C . GLU B 1 138 ? -1.14 -6.801 16.156 1 91.25 138 GLU B C 1
ATOM 4690 O O . GLU B 1 138 ? -0.047 -6.379 16.547 1 91.25 138 GLU B O 1
ATOM 4695 N N . GLU B 1 139 ? -1.51 -6.855 14.883 1 92.19 139 GLU B N 1
ATOM 4696 C CA . GLU B 1 139 ? -0.703 -6.316 13.797 1 92.19 139 GLU B CA 1
ATOM 4697 C C . GLU B 1 139 ? 0.627 -7.055 13.672 1 92.19 139 GLU B C 1
ATOM 4699 O O . GLU B 1 139 ? 1.673 -6.43 13.477 1 92.19 139 GLU B O 1
ATOM 4704 N N . SER B 1 140 ? 0.583 -8.273 13.953 1 95.5 140 SER B N 1
ATOM 4705 C CA . SER B 1 140 ? 1.761 -9.125 13.797 1 95.5 140 SER B CA 1
ATOM 4706 C C . SER B 1 140 ? 1.608 -10.07 12.617 1 95.5 140 SER B C 1
ATOM 4708 O O . SER B 1 140 ? 0.51 -10.234 12.078 1 95.5 140 SER B O 1
ATOM 4710 N N . ALA B 1 141 ? 2.713 -10.672 12.25 1 96.56 141 ALA B N 1
ATOM 4711 C CA . ALA B 1 141 ? 2.734 -11.688 11.203 1 96.56 141 ALA B CA 1
ATOM 4712 C C . ALA B 1 141 ? 1.828 -12.867 11.555 1 96.56 141 ALA B C 1
ATOM 4714 O O . ALA B 1 141 ? 1.201 -13.461 10.672 1 96.56 141 ALA B O 1
ATOM 4715 N N . GLY B 1 142 ? 1.781 -13.164 12.812 1 95.69 142 GLY B N 1
ATOM 4716 C CA . GLY B 1 142 ? 0.964 -14.281 13.258 1 95.69 142 GLY B CA 1
ATOM 4717 C C . GLY B 1 142 ? -0.5 -14.133 12.891 1 95.69 142 GLY B C 1
ATOM 4718 O O . GLY B 1 142 ? -1.18 -15.125 12.625 1 95.69 142 GLY B O 1
ATOM 4719 N N . ARG B 1 143 ? -0.986 -12.992 12.836 1 95.19 143 ARG B N 1
ATOM 4720 C CA . ARG B 1 143 ? -2.396 -12.742 12.555 1 95.19 143 ARG B CA 1
ATOM 4721 C C . ARG B 1 143 ? -2.674 -12.812 11.055 1 95.19 143 ARG B C 1
ATOM 4723 O O . ARG B 1 143 ? -3.832 -12.859 10.633 1 95.19 143 ARG B O 1
ATOM 4730 N N . LEU B 1 144 ? -1.641 -12.875 10.227 1 96.06 144 LEU B N 1
ATOM 4731 C CA . LEU B 1 144 ? -1.773 -12.883 8.773 1 96.06 144 LEU B CA 1
ATOM 4732 C C . LEU B 1 144 ? -1.631 -14.297 8.219 1 96.06 144 LEU B C 1
ATOM 4734 O O . LEU B 1 144 ? -1.747 -14.508 7.012 1 96.06 144 LEU B O 1
ATOM 4738 N N . ILE B 1 145 ? -1.46 -15.258 9.078 1 96.12 145 ILE B N 1
ATOM 4739 C CA . ILE B 1 145 ? -1.087 -16.609 8.672 1 96.12 145 ILE B CA 1
ATOM 4740 C C . ILE B 1 145 ? -2.271 -17.281 7.992 1 96.12 145 ILE B C 1
ATOM 4742 O O . ILE B 1 145 ? -3.4 -17.219 8.484 1 96.12 145 ILE B O 1
ATOM 4746 N N . HIS B 1 146 ? -2.004 -17.781 6.852 1 93.88 146 HIS B N 1
ATOM 4747 C CA . HIS B 1 146 ? -2.855 -18.797 6.254 1 93.88 146 HIS B CA 1
ATOM 4748 C C . HIS B 1 146 ? -2.381 -20.203 6.629 1 93.88 146 HIS B C 1
ATOM 4750 O O . HIS B 1 146 ? -1.223 -20.562 6.391 1 93.88 146 HIS B O 1
ATOM 4756 N N . LYS B 1 147 ? -3.275 -20.875 7.098 1 88.94 147 LYS B N 1
ATOM 4757 C CA . LYS B 1 147 ? -2.912 -22.219 7.551 1 88.94 147 LYS B CA 1
ATOM 4758 C C . LYS B 1 147 ? -2.875 -23.203 6.383 1 88.94 147 LYS B C 1
ATOM 4760 O O . LYS B 1 147 ? -2.152 -24.188 6.43 1 88.94 147 LYS B O 1
ATOM 4765 N N . ASP B 1 148 ? -3.619 -22.875 5.383 1 86.38 148 ASP B N 1
ATOM 4766 C CA . ASP B 1 148 ? -3.654 -23.75 4.215 1 86.38 148 ASP B CA 1
ATOM 4767 C C . ASP B 1 148 ? -2.473 -23.469 3.287 1 86.38 148 ASP B C 1
ATOM 4769 O O . ASP B 1 148 ? -2.482 -22.5 2.533 1 86.38 148 ASP B O 1
ATOM 4773 N N . MET B 1 149 ? -1.447 -24.266 3.457 1 89.06 149 MET B N 1
ATOM 4774 C CA . MET B 1 149 ? -0.25 -24.141 2.629 1 89.06 149 MET B CA 1
ATOM 4775 C C . MET B 1 149 ? 0.137 -25.5 2.035 1 89.06 149 MET B C 1
ATOM 4777 O O . MET B 1 149 ? -0.327 -26.531 2.502 1 89.06 149 MET B O 1
ATOM 4781 N N . VAL B 1 150 ? 0.888 -25.422 1.002 1 92.75 150 VAL B N 1
ATOM 4782 C CA . VAL B 1 150 ? 1.411 -26.641 0.399 1 92.75 150 VAL B CA 1
ATOM 4783 C C . VAL B 1 150 ? 2.898 -26.781 0.717 1 92.75 150 VAL B C 1
ATOM 4785 O O . VAL B 1 150 ? 3.689 -25.875 0.411 1 92.75 150 VAL B O 1
ATOM 4788 N N . ILE B 1 151 ? 3.223 -27.875 1.372 1 95.06 151 ILE B N 1
ATOM 4789 C CA . ILE B 1 151 ? 4.617 -28.141 1.7 1 95.06 151 ILE B CA 1
ATOM 4790 C C . ILE B 1 151 ? 5.016 -29.516 1.185 1 95.06 151 ILE B C 1
ATOM 4792 O O . ILE B 1 151 ? 4.164 -30.406 1.039 1 95.06 151 ILE B O 1
ATOM 4796 N N . ALA B 1 152 ? 6.273 -29.688 0.862 1 96.31 152 ALA B N 1
ATOM 4797 C CA . ALA B 1 152 ? 6.812 -30.969 0.397 1 96.31 152 ALA B CA 1
ATOM 4798 C C . ALA B 1 152 ? 8.258 -31.141 0.856 1 96.31 152 ALA B C 1
ATOM 4800 O O . ALA B 1 152 ? 8.984 -30.172 1.043 1 96.31 152 ALA B O 1
ATOM 4801 N N . PRO B 1 153 ? 8.664 -32.406 1.046 1 97.5 153 PRO B N 1
ATOM 4802 C CA . PRO B 1 153 ? 10.062 -32.625 1.42 1 97.5 153 PRO B CA 1
ATOM 4803 C C . PRO B 1 153 ? 11.023 -32.406 0.254 1 97.5 153 PRO B C 1
ATOM 4805 O O . PRO B 1 153 ? 10.648 -32.594 -0.905 1 97.5 153 PRO B O 1
ATOM 4808 N N . TYR B 1 154 ? 12.297 -32.125 0.596 1 96.88 154 TYR B N 1
ATOM 4809 C CA . TYR B 1 154 ? 13.289 -31.75 -0.404 1 96.88 154 TYR B CA 1
ATOM 4810 C C . TYR B 1 154 ? 13.672 -32.969 -1.26 1 96.88 154 TYR B C 1
ATOM 4812 O O . TYR B 1 154 ? 14.18 -32.812 -2.373 1 96.88 154 TYR B O 1
ATOM 4820 N N . TYR B 1 155 ? 13.398 -34.219 -0.812 1 97.06 155 TYR B N 1
ATOM 4821 C CA . TYR B 1 155 ? 13.906 -35.406 -1.492 1 97.06 155 TYR B CA 1
ATOM 4822 C C . TYR B 1 155 ? 12.867 -36 -2.434 1 97.06 155 TYR B C 1
ATOM 4824 O O . TYR B 1 155 ? 13.125 -37 -3.121 1 97.06 155 TYR B O 1
ATOM 4832 N N . TRP B 1 156 ? 11.672 -35.375 -2.535 1 96.81 156 TRP B N 1
ATOM 4833 C CA . TRP B 1 156 ? 10.648 -35.844 -3.463 1 96.81 156 TRP B CA 1
ATOM 4834 C C . TRP B 1 156 ? 11.039 -35.531 -4.902 1 96.81 156 TRP B C 1
ATOM 4836 O O . TRP B 1 156 ? 11.797 -34.594 -5.156 1 96.81 156 TRP B O 1
ATOM 4846 N N . THR B 1 157 ? 10.531 -36.312 -5.777 1 97.31 157 THR B N 1
ATOM 4847 C CA . THR B 1 157 ? 10.578 -35.969 -7.195 1 97.31 157 THR B CA 1
ATOM 4848 C C . THR B 1 157 ? 9.375 -35.125 -7.59 1 97.31 157 THR B C 1
ATOM 4850 O O . THR B 1 157 ? 8.406 -35.031 -6.832 1 97.31 157 THR B O 1
ATOM 4853 N N . ILE B 1 158 ? 9.492 -34.531 -8.711 1 94.69 158 ILE B N 1
ATOM 4854 C CA . ILE B 1 158 ? 8.383 -33.75 -9.234 1 94.69 158 ILE B CA 1
ATOM 4855 C C . ILE B 1 158 ? 7.152 -34.625 -9.406 1 94.69 158 ILE B C 1
ATOM 4857 O O . ILE B 1 158 ? 6.031 -34.219 -9.125 1 94.69 158 ILE B O 1
ATOM 4861 N N . ASN B 1 159 ? 7.395 -35.844 -9.805 1 94.31 159 ASN B N 1
ATOM 4862 C CA . ASN B 1 159 ? 6.289 -36.781 -9.945 1 94.31 159 ASN B CA 1
ATOM 4863 C C . ASN B 1 159 ? 5.605 -37.031 -8.602 1 94.31 159 ASN B C 1
ATOM 4865 O O . ASN B 1 159 ? 4.375 -37.031 -8.516 1 94.31 159 ASN B O 1
ATOM 4869 N N . GLN B 1 160 ? 6.367 -37.281 -7.648 1 94.94 160 GLN B N 1
ATOM 4870 C CA . GLN B 1 160 ? 5.824 -37.5 -6.316 1 94.94 160 GLN B CA 1
ATOM 4871 C C . GLN B 1 160 ? 5.07 -36.281 -5.812 1 94.94 160 GLN B C 1
ATOM 4873 O O . GLN B 1 160 ? 3.996 -36.406 -5.219 1 94.94 160 GLN B O 1
ATOM 4878 N N . LEU B 1 161 ? 5.645 -35.188 -6.062 1 93.12 161 LEU B N 1
ATOM 4879 C CA . LEU B 1 161 ? 5.012 -33.938 -5.668 1 93.12 161 LEU B CA 1
ATOM 4880 C C . LEU B 1 161 ? 3.68 -33.75 -6.383 1 93.12 161 LEU B C 1
ATOM 4882 O O . LEU B 1 161 ? 2.678 -33.406 -5.754 1 93.12 161 LEU B O 1
ATOM 4886 N N . THR B 1 162 ? 3.686 -33.969 -7.656 1 90 162 THR B N 1
ATOM 4887 C CA . THR B 1 162 ? 2.484 -33.781 -8.461 1 90 162 THR B CA 1
ATOM 4888 C C . THR B 1 162 ? 1.395 -34.75 -8.031 1 90 162 THR B C 1
ATOM 4890 O O . THR B 1 162 ? 0.217 -34.406 -7.973 1 90 162 THR B O 1
ATOM 4893 N N . GLU B 1 163 ? 1.784 -35.938 -7.773 1 90.69 163 GLU B N 1
ATOM 4894 C CA . GLU B 1 163 ? 0.834 -36.938 -7.285 1 90.69 163 GLU B CA 1
ATOM 4895 C C . GLU B 1 163 ? 0.207 -36.5 -5.965 1 90.69 163 GLU B C 1
ATOM 4897 O O . GLU B 1 163 ? -0.999 -36.656 -5.762 1 90.69 163 GLU B O 1
ATOM 4902 N N . PHE B 1 164 ? 0.99 -35.969 -5.184 1 90.06 164 PHE B N 1
ATOM 4903 C CA . PHE B 1 164 ? 0.531 -35.469 -3.889 1 90.06 164 PHE B CA 1
ATOM 4904 C C . PHE B 1 164 ? -0.466 -34.344 -4.062 1 90.06 164 PHE B C 1
ATOM 4906 O O . PHE B 1 164 ? -1.542 -34.344 -3.461 1 90.06 164 PHE B O 1
ATOM 4913 N N . VAL B 1 165 ? -0.137 -33.375 -4.859 1 87.5 165 VAL B N 1
ATOM 4914 C CA . VAL B 1 165 ? -0.969 -32.188 -5.074 1 87.5 165 VAL B CA 1
ATOM 4915 C C . VAL B 1 165 ? -2.291 -32.625 -5.719 1 87.5 165 VAL B C 1
ATOM 4917 O O . VAL B 1 165 ? -3.34 -32.031 -5.422 1 87.5 165 VAL B O 1
ATOM 4920 N N . CYS B 1 166 ? -2.258 -33.594 -6.543 1 84.56 166 CYS B N 1
ATOM 4921 C CA . CYS B 1 166 ? -3.445 -34.031 -7.27 1 84.56 166 CYS B CA 1
ATOM 4922 C C . CYS B 1 166 ? -4.359 -34.875 -6.371 1 84.56 166 CYS B C 1
ATOM 4924 O O . CYS B 1 166 ? -5.578 -34.875 -6.562 1 84.56 166 CYS B O 1
ATOM 4926 N N . ASN B 1 167 ? -3.793 -35.5 -5.422 1 83.94 167 ASN B N 1
ATOM 4927 C CA . ASN B 1 167 ? -4.57 -36.469 -4.684 1 83.94 167 ASN B CA 1
ATOM 4928 C C . ASN B 1 167 ? -4.949 -35.969 -3.295 1 83.94 167 ASN B C 1
ATOM 4930 O O . ASN B 1 167 ? -5.875 -36.5 -2.668 1 83.94 167 ASN B O 1
ATOM 4934 N N . TYR B 1 168 ? -4.254 -35.031 -2.867 1 77.88 168 TYR B N 1
ATOM 4935 C CA . TYR B 1 168 ? -4.512 -34.562 -1.51 1 77.88 168 TYR B CA 1
ATOM 4936 C C . TYR B 1 168 ? -5.703 -33.625 -1.477 1 77.88 168 TYR B C 1
ATOM 4938 O O . TYR B 1 168 ? -5.73 -32.625 -2.205 1 77.88 168 TYR B O 1
ATOM 4946 N N . LYS B 1 169 ? -6.688 -33.844 -0.774 1 70.94 169 LYS B N 1
ATOM 4947 C CA . LYS B 1 169 ? -7.98 -33.188 -0.757 1 70.94 169 LYS B CA 1
ATOM 4948 C C . LYS B 1 169 ? -7.871 -31.797 -0.122 1 70.94 169 LYS B C 1
ATOM 4950 O O . LYS B 1 169 ? -8.688 -30.922 -0.395 1 70.94 169 LYS B O 1
ATOM 4955 N N . LYS B 1 170 ? -7.004 -31.609 0.672 1 74.19 170 LYS B N 1
ATOM 4956 C CA . LYS B 1 170 ? -6.992 -30.375 1.455 1 74.19 170 LYS B CA 1
ATOM 4957 C C . LYS B 1 170 ? -6.098 -29.328 0.81 1 74.19 170 LYS B C 1
ATOM 4959 O O . LYS B 1 170 ? -5.664 -28.391 1.473 1 74.19 170 LYS B O 1
ATOM 4964 N N . ILE B 1 171 ? -5.875 -29.531 -0.387 1 78.19 171 ILE B N 1
ATOM 4965 C CA . ILE B 1 171 ? -5.047 -28.562 -1.076 1 78.19 171 ILE B CA 1
ATOM 4966 C C . ILE B 1 171 ? -5.844 -27.281 -1.309 1 78.19 171 ILE B C 1
ATOM 4968 O O . ILE B 1 171 ? -7.008 -27.328 -1.718 1 78.19 171 ILE B O 1
ATOM 4972 N N . PRO B 1 172 ? -5.164 -26.203 -0.944 1 80.69 172 PRO B N 1
ATOM 4973 C CA . PRO B 1 172 ? -5.863 -24.938 -1.195 1 80.69 172 PRO B CA 1
ATOM 4974 C C . PRO B 1 172 ? -6.254 -24.766 -2.662 1 80.69 172 PRO B C 1
ATOM 4976 O O . PRO B 1 172 ? -5.566 -25.266 -3.553 1 80.69 172 PRO B O 1
ATOM 4979 N N . GLU B 1 173 ? -7.324 -24.016 -2.816 1 72.69 173 GLU B N 1
ATOM 4980 C CA . GLU B 1 173 ? -7.816 -23.766 -4.172 1 72.69 173 GLU B CA 1
ATOM 4981 C C . GLU B 1 173 ? -6.797 -23 -5 1 72.69 173 GLU B C 1
ATOM 4983 O O . GLU B 1 173 ? -6.66 -23.219 -6.203 1 72.69 173 GLU B O 1
ATOM 4988 N N . ARG B 1 174 ? -6.105 -22.125 -4.316 1 75.38 174 ARG B N 1
ATOM 4989 C CA . ARG B 1 174 ? -5.102 -21.328 -5.008 1 75.38 174 ARG B CA 1
ATOM 4990 C C . ARG B 1 174 ? -3.805 -21.266 -4.215 1 75.38 174 ARG B C 1
ATOM 4992 O O . ARG B 1 174 ? -3.82 -21.016 -3.008 1 75.38 174 ARG B O 1
ATOM 4999 N N . PHE B 1 175 ? -2.842 -21.719 -4.832 1 80.81 175 PHE B N 1
ATOM 5000 C CA . PHE B 1 175 ? -1.509 -21.531 -4.27 1 80.81 175 PHE B CA 1
ATOM 5001 C C . PHE B 1 175 ? -0.482 -21.312 -5.371 1 80.81 175 PHE B C 1
ATOM 5003 O O . PHE B 1 175 ? -0.631 -21.812 -6.484 1 80.81 175 PHE B O 1
ATOM 5010 N N . HIS B 1 176 ? 0.479 -20.609 -5.004 1 80.06 176 HIS B N 1
ATOM 5011 C CA . HIS B 1 176 ? 1.402 -20.172 -6.047 1 80.06 176 HIS B CA 1
ATOM 5012 C C . HIS B 1 176 ? 2.783 -20.797 -5.852 1 80.06 176 HIS B C 1
ATOM 5014 O O . HIS B 1 176 ? 3.578 -20.859 -6.789 1 80.06 176 HIS B O 1
ATOM 5020 N N . GLN B 1 177 ? 3.061 -21.172 -4.66 1 89.62 177 GLN B N 1
ATOM 5021 C CA . GLN B 1 177 ? 4.375 -21.719 -4.355 1 89.62 177 GLN B CA 1
ATOM 5022 C C . GLN B 1 177 ? 4.273 -22.891 -3.373 1 89.62 177 GLN B C 1
ATOM 5024 O O . GLN B 1 177 ? 3.33 -22.953 -2.582 1 89.62 177 GLN B O 1
ATOM 5029 N N . ILE B 1 178 ? 5.203 -23.734 -3.57 1 94.62 178 ILE B N 1
ATOM 5030 C CA . ILE B 1 178 ? 5.332 -24.859 -2.645 1 94.62 178 ILE B CA 1
ATOM 5031 C C . ILE B 1 178 ? 6.578 -24.672 -1.779 1 94.62 178 ILE B C 1
ATOM 5033 O O . ILE B 1 178 ? 7.668 -24.422 -2.295 1 94.62 178 ILE B O 1
ATOM 5037 N N . PHE B 1 179 ? 6.34 -24.75 -0.516 1 97 179 PHE B N 1
ATOM 5038 C CA . PHE B 1 179 ? 7.484 -24.609 0.373 1 97 179 PHE B CA 1
ATOM 5039 C C . PHE B 1 179 ? 8.109 -25.953 0.683 1 97 179 PHE B C 1
ATOM 5041 O O . PHE B 1 179 ? 7.402 -26.938 0.894 1 97 179 PHE B O 1
ATOM 5048 N N . ILE B 1 180 ? 9.414 -25.938 0.614 1 98.25 180 ILE B N 1
ATOM 5049 C CA . ILE B 1 180 ? 10.172 -27.172 0.807 1 98.25 180 ILE B CA 1
ATOM 5050 C C . ILE B 1 180 ? 10.711 -27.234 2.234 1 98.25 180 ILE B C 1
ATOM 5052 O O . ILE B 1 180 ? 11.273 -26.266 2.729 1 98.25 180 ILE B O 1
ATOM 5056 N N . ILE B 1 181 ? 10.547 -28.375 2.848 1 98.19 181 ILE B N 1
ATOM 5057 C CA . ILE B 1 181 ? 10.914 -28.5 4.254 1 98.19 181 ILE B CA 1
ATOM 5058 C C . ILE B 1 181 ? 11.945 -29.609 4.418 1 98.19 181 ILE B C 1
ATOM 5060 O O . ILE B 1 181 ? 12.062 -30.5 3.564 1 98.19 181 ILE B O 1
ATOM 5064 N N . ASN B 1 182 ? 12.719 -29.516 5.461 1 97.19 182 ASN B N 1
ATOM 5065 C CA . ASN B 1 182 ? 13.617 -30.594 5.848 1 97.19 182 ASN B CA 1
ATOM 5066 C C . ASN B 1 182 ? 12.961 -31.531 6.875 1 97.19 182 ASN B C 1
ATOM 5068 O O . ASN B 1 182 ? 11.758 -31.453 7.105 1 97.19 182 ASN B O 1
ATOM 5072 N N . SER B 1 183 ? 13.711 -32.438 7.465 1 95.88 183 SER B N 1
ATOM 5073 C CA . SER B 1 183 ? 13.195 -33.438 8.367 1 95.88 183 SER B CA 1
ATOM 5074 C C . SER B 1 183 ? 12.711 -32.844 9.68 1 95.88 183 SER B C 1
ATOM 5076 O O . SER B 1 183 ? 11.898 -33.438 10.391 1 95.88 183 SER B O 1
ATOM 5078 N N . LYS B 1 184 ? 13.172 -31.641 9.953 1 96.25 184 LYS B N 1
ATOM 5079 C CA . LYS B 1 184 ? 12.766 -30.953 11.172 1 96.25 184 LYS B CA 1
ATOM 5080 C C . LYS B 1 184 ? 11.578 -30.031 10.914 1 96.25 184 LYS B C 1
ATOM 5082 O O . LYS B 1 184 ? 11.227 -29.219 11.758 1 96.25 184 LYS B O 1
ATOM 5087 N N . LEU B 1 185 ? 11.023 -30.031 9.758 1 96.88 185 LEU B N 1
ATOM 5088 C CA . LEU B 1 185 ? 9.875 -29.234 9.344 1 96.88 185 LEU B CA 1
ATOM 5089 C C . LEU B 1 185 ? 10.242 -27.75 9.219 1 96.88 185 LEU B C 1
ATOM 5091 O O . LEU B 1 185 ? 9.406 -26.875 9.453 1 96.88 185 LEU B O 1
ATOM 5095 N N . GLU B 1 186 ? 11.484 -27.578 8.945 1 97.44 186 GLU B N 1
ATOM 5096 C CA . GLU B 1 186 ? 11.953 -26.219 8.68 1 97.44 186 GLU B CA 1
ATOM 5097 C C . GLU B 1 186 ? 11.922 -25.906 7.188 1 97.44 186 GLU B C 1
ATOM 5099 O O . GLU B 1 186 ? 12.328 -26.734 6.363 1 97.44 186 GLU B O 1
ATOM 5104 N N . PRO B 1 187 ? 11.336 -24.719 6.879 1 98.12 187 PRO B N 1
ATOM 5105 C CA . PRO B 1 187 ? 11.383 -24.359 5.461 1 98.12 187 PRO B CA 1
ATOM 5106 C C . PRO B 1 187 ? 12.797 -24.047 4.98 1 98.12 187 PRO B C 1
ATOM 5108 O O . PRO B 1 187 ? 13.484 -23.219 5.578 1 98.12 187 PRO B O 1
ATOM 5111 N N . ILE B 1 188 ? 13.203 -24.672 3.922 1 97.44 188 ILE B N 1
ATOM 5112 C CA . ILE B 1 188 ? 14.57 -24.5 3.453 1 97.44 188 ILE B CA 1
ATOM 5113 C C . ILE B 1 188 ? 14.57 -23.984 2.016 1 97.44 188 ILE B C 1
ATOM 5115 O O . ILE B 1 188 ? 15.617 -23.656 1.464 1 97.44 188 ILE B O 1
ATOM 5119 N N . GLY B 1 189 ? 13.453 -23.938 1.425 1 97.25 189 GLY B N 1
ATOM 5120 C CA . GLY B 1 189 ? 13.336 -23.453 0.057 1 97.25 189 GLY B CA 1
ATOM 5121 C C . GLY B 1 189 ? 11.906 -23.391 -0.438 1 97.25 189 GLY B C 1
ATOM 5122 O O . GLY B 1 189 ? 10.969 -23.594 0.337 1 97.25 189 GLY B O 1
ATOM 5123 N N . SER B 1 190 ? 11.773 -23.016 -1.634 1 96.25 190 SER B N 1
ATOM 5124 C CA . SER B 1 190 ? 10.469 -23 -2.291 1 96.25 190 SER B CA 1
ATOM 5125 C C . SER B 1 190 ? 10.586 -23.344 -3.771 1 96.25 190 SER B C 1
ATOM 5127 O O . SER B 1 190 ? 11.672 -23.25 -4.352 1 96.25 190 SER B O 1
ATOM 5129 N N . VAL B 1 191 ? 9.523 -23.859 -4.289 1 94.06 191 VAL B N 1
ATOM 5130 C CA . VAL B 1 191 ? 9.461 -24.156 -5.719 1 94.06 191 VAL B CA 1
ATOM 5131 C C . VAL B 1 191 ? 8.219 -23.5 -6.324 1 94.06 191 VAL B C 1
ATOM 5133 O O . VAL B 1 191 ? 7.109 -23.688 -5.82 1 94.06 191 VAL B O 1
ATOM 5136 N N . ASN B 1 192 ? 8.508 -22.734 -7.328 1 90.75 192 ASN B N 1
ATOM 5137 C CA . ASN B 1 192 ? 7.383 -22.172 -8.07 1 90.75 192 ASN B CA 1
ATOM 5138 C C . ASN B 1 192 ? 6.723 -23.203 -8.969 1 90.75 192 ASN B C 1
ATOM 5140 O O . ASN B 1 192 ? 7.398 -24.078 -9.516 1 90.75 192 ASN B O 1
ATOM 5144 N N . LEU B 1 193 ? 5.457 -23.078 -9.164 1 88.94 193 LEU B N 1
ATOM 5145 C CA . LEU B 1 193 ? 4.699 -24.078 -9.922 1 88.94 193 LEU B CA 1
ATOM 5146 C C . LEU B 1 193 ? 5.152 -24.109 -11.375 1 88.94 193 LEU B C 1
ATOM 5148 O O . LEU B 1 193 ? 5.09 -25.156 -12.023 1 88.94 193 LEU B O 1
ATOM 5152 N N . ASN B 1 194 ? 5.59 -22.984 -11.898 1 87 194 ASN B N 1
ATOM 5153 C CA . ASN B 1 194 ? 6.062 -22.984 -13.281 1 87 194 ASN B CA 1
ATOM 5154 C C . ASN B 1 194 ? 7.27 -23.906 -13.453 1 87 194 ASN B C 1
ATOM 5156 O O . ASN B 1 194 ? 7.445 -24.516 -14.508 1 87 194 ASN B O 1
ATOM 5160 N N . LYS B 1 195 ? 8.102 -24.016 -12.422 1 87.5 195 LYS B N 1
ATOM 5161 C CA . LYS B 1 195 ? 9.25 -24.922 -12.477 1 87.5 195 LYS B CA 1
ATOM 5162 C C . LYS B 1 195 ? 8.797 -26.375 -12.414 1 87.5 195 LYS B C 1
ATOM 5164 O O . LYS B 1 195 ? 9.422 -27.25 -13.008 1 87.5 195 LYS B O 1
ATOM 5169 N N . VAL B 1 196 ? 7.742 -26.609 -11.719 1 88.38 196 VAL B N 1
ATOM 5170 C CA . VAL B 1 196 ? 7.191 -27.953 -11.602 1 88.38 196 VAL B CA 1
ATOM 5171 C C . VAL B 1 196 ? 6.703 -28.422 -12.969 1 88.38 196 VAL B C 1
ATOM 5173 O O . VAL B 1 196 ? 6.867 -29.594 -13.328 1 88.38 196 VAL B O 1
ATOM 5176 N N . ILE B 1 197 ? 6.199 -27.547 -13.711 1 85.69 197 ILE B N 1
ATOM 5177 C CA . ILE B 1 197 ? 5.621 -27.875 -15.008 1 85.69 197 ILE B CA 1
ATOM 5178 C C . ILE B 1 197 ? 6.73 -27.984 -16.047 1 85.69 197 ILE B C 1
ATOM 5180 O O . ILE B 1 197 ? 6.641 -28.797 -16.984 1 85.69 197 ILE B O 1
ATOM 5184 N N . SER B 1 198 ? 7.84 -27.281 -15.875 1 85 198 SER B N 1
ATOM 5185 C CA . SER B 1 198 ? 8.844 -27.125 -16.922 1 85 198 SER B CA 1
ATOM 5186 C C . SER B 1 198 ? 9.953 -28.172 -16.766 1 85 198 SER B C 1
ATOM 5188 O O . SER B 1 198 ? 10.844 -28.25 -17.609 1 85 198 SER B O 1
ATOM 5190 N N . HIS B 1 199 ? 9.953 -28.906 -15.75 1 87 199 HIS B N 1
ATOM 5191 C CA . HIS B 1 199 ? 11.008 -29.891 -15.539 1 87 199 HIS B CA 1
ATOM 5192 C C . HIS B 1 199 ? 10.477 -31.312 -15.641 1 87 199 HIS B C 1
ATOM 5194 O O . HIS B 1 199 ? 9.266 -31.531 -15.539 1 87 199 HIS B O 1
ATOM 5200 N N . SER B 1 200 ? 11.414 -32.219 -15.781 1 88 200 SER B N 1
ATOM 5201 C CA . SER B 1 200 ? 11.055 -33.625 -15.898 1 88 200 SER B CA 1
ATOM 5202 C C . SER B 1 200 ? 10.508 -34.156 -14.578 1 88 200 SER B C 1
ATOM 5204 O O . SER B 1 200 ? 10.914 -33.688 -13.5 1 88 200 SER B O 1
ATOM 5206 N N . GLY B 1 201 ? 9.656 -35.125 -14.672 1 91.19 201 GLY B N 1
ATOM 5207 C CA . GLY B 1 201 ? 9.031 -35.719 -13.508 1 91.19 201 GLY B CA 1
ATOM 5208 C C . GLY B 1 201 ? 10.023 -36.406 -12.586 1 91.19 201 GLY B C 1
ATOM 5209 O O . GLY B 1 201 ? 9.781 -36.5 -11.383 1 91.19 201 GLY B O 1
ATOM 5210 N N . ASP B 1 202 ? 11.141 -36.75 -13.117 1 94.81 202 ASP B N 1
ATOM 5211 C CA . ASP B 1 202 ? 12.109 -37.5 -12.336 1 94.81 202 ASP B CA 1
ATOM 5212 C C . ASP B 1 202 ? 13.078 -36.594 -11.602 1 94.81 202 ASP B C 1
ATOM 5214 O O . ASP B 1 202 ? 13.859 -37.031 -10.758 1 94.81 202 ASP B O 1
ATOM 5218 N N . THR B 1 203 ? 12.938 -35.312 -11.875 1 95.81 203 THR B N 1
ATOM 5219 C CA . THR B 1 203 ? 13.836 -34.375 -11.242 1 95.81 203 THR B CA 1
ATOM 5220 C C . THR B 1 203 ? 13.555 -34.281 -9.742 1 95.81 203 THR B C 1
ATOM 5222 O O . THR B 1 203 ? 12.398 -34.25 -9.328 1 95.81 203 THR B O 1
ATOM 5225 N N . ILE B 1 204 ? 14.633 -34.281 -8.984 1 97.44 204 ILE B N 1
ATOM 5226 C CA . ILE B 1 204 ? 14.516 -34.125 -7.543 1 97.44 204 ILE B CA 1
ATOM 5227 C C . ILE B 1 204 ? 14.289 -32.656 -7.184 1 97.44 204 ILE B C 1
ATOM 5229 O O . ILE B 1 204 ? 14.961 -31.781 -7.715 1 97.44 204 ILE B O 1
ATOM 5233 N N . ILE B 1 205 ? 13.43 -32.406 -6.262 1 96.94 205 ILE B N 1
ATOM 5234 C CA . ILE B 1 205 ? 13.008 -31.047 -5.887 1 96.94 205 ILE B CA 1
ATOM 5235 C C . ILE B 1 205 ? 14.211 -30.25 -5.387 1 96.94 205 ILE B C 1
ATOM 5237 O O . ILE B 1 205 ? 14.344 -29.062 -5.684 1 96.94 205 ILE B O 1
ATOM 5241 N N . LYS B 1 206 ? 15.039 -30.875 -4.668 1 96.5 206 LYS B N 1
ATOM 5242 C CA . LYS B 1 206 ? 16.219 -30.234 -4.109 1 96.5 206 LYS B CA 1
ATOM 5243 C C . LYS B 1 206 ? 17.062 -29.562 -5.199 1 96.5 206 LYS B C 1
ATOM 5245 O O . LYS B 1 206 ? 17.688 -28.531 -4.965 1 96.5 206 LYS B O 1
ATOM 5250 N N . GLU B 1 207 ? 17 -30.047 -6.371 1 95.5 207 GLU B N 1
ATOM 5251 C CA . GLU B 1 207 ? 17.828 -29.578 -7.48 1 95.5 207 GLU B CA 1
ATOM 5252 C C . GLU B 1 207 ? 17.266 -28.297 -8.094 1 95.5 207 GLU B C 1
ATOM 5254 O O . GLU B 1 207 ? 17.984 -27.547 -8.742 1 95.5 207 GLU B O 1
ATOM 5259 N N . ILE B 1 208 ? 16.031 -28.078 -7.887 1 93.5 208 ILE B N 1
ATOM 5260 C CA . ILE B 1 208 ? 15.43 -26.984 -8.625 1 93.5 208 ILE B CA 1
ATOM 5261 C C . ILE B 1 208 ? 14.875 -25.953 -7.641 1 93.5 208 ILE B C 1
ATOM 5263 O O . ILE B 1 208 ? 14.43 -24.875 -8.047 1 93.5 208 ILE B O 1
ATOM 5267 N N . MET B 1 209 ? 14.836 -26.25 -6.387 1 95.5 209 MET B N 1
ATOM 5268 C CA . MET B 1 209 ? 14.219 -25.344 -5.414 1 95.5 209 MET B CA 1
ATOM 5269 C C . MET B 1 209 ? 15.023 -24.062 -5.27 1 95.5 209 MET B C 1
ATOM 5271 O O . MET B 1 209 ? 16.234 -24.047 -5.5 1 95.5 209 MET B O 1
ATOM 5275 N N . ASP B 1 210 ? 14.344 -23 -5.059 1 94.19 210 ASP B N 1
ATOM 5276 C CA . ASP B 1 210 ? 14.969 -21.734 -4.715 1 94.19 210 ASP B CA 1
ATOM 5277 C C . ASP B 1 210 ? 15.281 -21.656 -3.219 1 94.19 210 ASP B C 1
ATOM 5279 O O . ASP B 1 210 ? 14.391 -21.844 -2.387 1 94.19 210 ASP B O 1
ATOM 5283 N N . HIS B 1 211 ? 16.484 -21.297 -2.939 1 93 211 HIS B N 1
ATOM 5284 C CA . HIS B 1 211 ? 16.906 -21.281 -1.545 1 93 211 HIS B CA 1
ATOM 5285 C C . HIS B 1 211 ? 16.719 -19.891 -0.931 1 93 211 HIS B C 1
ATOM 5287 O O . HIS B 1 211 ? 16.781 -19.75 0.291 1 93 211 HIS B O 1
ATOM 5293 N N . ASP B 1 212 ? 16.484 -18.922 -1.76 1 90.19 212 ASP B N 1
ATOM 5294 C CA . ASP B 1 212 ? 16.375 -17.562 -1.258 1 90.19 212 ASP B CA 1
ATOM 5295 C C . ASP B 1 212 ? 14.938 -17.25 -0.832 1 90.19 212 ASP B C 1
ATOM 5297 O O . ASP B 1 212 ? 14.258 -16.453 -1.473 1 90.19 212 ASP B O 1
ATOM 5301 N N . ILE B 1 213 ? 14.547 -17.891 0.251 1 94.19 213 ILE B N 1
ATOM 5302 C CA . ILE B 1 213 ? 13.219 -17.641 0.8 1 94.19 213 ILE B CA 1
ATOM 5303 C C . ILE B 1 213 ? 13.336 -16.703 2.004 1 94.19 213 ILE B C 1
ATOM 5305 O O . ILE B 1 213 ? 14.375 -16.656 2.67 1 94.19 213 ILE B O 1
ATOM 5309 N N . LYS B 1 214 ? 12.367 -15.914 2.184 1 95.44 214 LYS B N 1
ATOM 5310 C CA . LYS B 1 214 ? 12.312 -15.023 3.344 1 95.44 214 LYS B CA 1
ATOM 5311 C C . LYS B 1 214 ? 11.406 -15.602 4.426 1 95.44 214 LYS B C 1
ATOM 5313 O O . LYS B 1 214 ? 10.18 -15.594 4.285 1 95.44 214 LYS B O 1
ATOM 5318 N N . ILE B 1 215 ? 12.023 -16.047 5.445 1 96.88 215 ILE B N 1
ATOM 5319 C CA . ILE B 1 215 ? 11.297 -16.672 6.539 1 96.88 215 ILE B CA 1
ATOM 5320 C C . ILE B 1 215 ? 10.859 -15.617 7.551 1 96.88 215 ILE B C 1
ATOM 5322 O O . ILE B 1 215 ? 11.672 -14.781 7.969 1 96.88 215 ILE B O 1
ATOM 5326 N N . ILE B 1 216 ? 9.586 -15.711 7.953 1 97.31 216 ILE B N 1
ATOM 5327 C CA . ILE B 1 216 ? 9.031 -14.703 8.852 1 97.31 216 ILE B CA 1
ATOM 5328 C C . ILE B 1 216 ? 8.609 -15.367 10.164 1 97.31 216 ILE B C 1
ATOM 5330 O O . ILE B 1 216 ? 7.949 -16.406 10.156 1 97.31 216 ILE B O 1
ATOM 5334 N N . LYS B 1 217 ? 8.992 -14.75 11.242 1 96.81 217 LYS B N 1
ATOM 5335 C CA . LYS B 1 217 ? 8.562 -15.219 12.555 1 96.81 217 LYS B CA 1
ATOM 5336 C C . LYS B 1 217 ? 7.188 -14.664 12.914 1 96.81 217 LYS B C 1
ATOM 5338 O O . LYS B 1 217 ? 6.812 -13.578 12.461 1 96.81 217 LYS B O 1
ATOM 5343 N N . THR B 1 218 ? 6.516 -15.305 13.781 1 96.12 218 THR B N 1
ATOM 5344 C CA . THR B 1 218 ? 5.133 -14.984 14.117 1 96.12 218 THR B CA 1
ATOM 5345 C C . THR B 1 218 ? 5.051 -13.617 14.797 1 96.12 218 THR B C 1
ATOM 5347 O O . THR B 1 218 ? 4.055 -12.906 14.648 1 96.12 218 THR B O 1
ATOM 5350 N N . GLY B 1 219 ? 6.055 -13.227 15.477 1 94.69 219 GLY B N 1
ATOM 5351 C CA . GLY B 1 219 ? 6.008 -12.008 16.281 1 94.69 219 GLY B CA 1
ATOM 5352 C C . GLY B 1 219 ? 6.406 -10.766 15.492 1 94.69 219 GLY B C 1
ATOM 5353 O O . GLY B 1 219 ? 6.289 -9.648 15.992 1 94.69 219 GLY B O 1
ATOM 5354 N N . VAL B 1 220 ? 6.754 -10.906 14.242 1 94.62 220 VAL B N 1
ATOM 5355 C CA . VAL B 1 220 ? 7.199 -9.781 13.422 1 94.62 220 VAL B CA 1
ATOM 5356 C C . VAL B 1 220 ? 6.027 -8.844 13.148 1 94.62 220 VAL B C 1
ATOM 5358 O O . VAL B 1 220 ? 4.91 -9.297 12.875 1 94.62 220 VAL B O 1
ATOM 5361 N N . ASP B 1 221 ? 6.273 -7.562 13.258 1 94.38 221 ASP B N 1
ATOM 5362 C CA . ASP B 1 221 ? 5.254 -6.559 12.984 1 94.38 221 ASP B CA 1
ATOM 5363 C C . ASP B 1 221 ? 4.809 -6.605 11.523 1 94.38 221 ASP B C 1
ATOM 5365 O O . ASP B 1 221 ? 5.637 -6.766 10.625 1 94.38 221 ASP B O 1
ATOM 5369 N N . GLN B 1 222 ? 3.539 -6.402 11.336 1 95.25 222 GLN B N 1
ATOM 5370 C CA . GLN B 1 222 ? 3.004 -6.508 9.984 1 95.25 222 GLN B CA 1
ATOM 5371 C C . GLN B 1 222 ? 3.598 -5.438 9.07 1 95.25 222 GLN B C 1
ATOM 5373 O O . GLN B 1 222 ? 3.68 -5.625 7.859 1 95.25 222 GLN B O 1
ATOM 5378 N N . GLU B 1 223 ? 3.945 -4.301 9.602 1 91.81 223 GLU B N 1
ATOM 5379 C CA . GLU B 1 223 ? 4.633 -3.283 8.82 1 91.81 223 GLU B CA 1
ATOM 5380 C C . GLU B 1 223 ? 5.926 -3.83 8.219 1 91.81 223 GLU B C 1
ATOM 5382 O O . GLU B 1 223 ? 6.246 -3.547 7.062 1 91.81 223 GLU B O 1
ATOM 5387 N N . GLU B 1 224 ? 6.66 -4.5 9.047 1 92.94 224 GLU B N 1
ATOM 5388 C CA . GLU B 1 224 ? 7.887 -5.133 8.57 1 92.94 224 GLU B CA 1
ATOM 5389 C C . GLU B 1 224 ? 7.582 -6.211 7.531 1 92.94 224 GLU B C 1
ATOM 5391 O O . GLU B 1 224 ? 8.305 -6.352 6.543 1 92.94 224 GLU B O 1
ATOM 5396 N N . VAL B 1 225 ? 6.543 -6.965 7.766 1 96.31 225 VAL B N 1
ATOM 5397 C CA . VAL B 1 225 ? 6.105 -7.965 6.797 1 96.31 225 VAL B CA 1
ATOM 5398 C C . VAL B 1 225 ? 5.82 -7.293 5.457 1 96.31 225 VAL B C 1
ATOM 5400 O O . VAL B 1 225 ? 6.273 -7.762 4.41 1 96.31 225 VAL B O 1
ATOM 5403 N N . ALA B 1 226 ? 5.059 -6.203 5.52 1 95.12 226 ALA B N 1
ATOM 5404 C CA . ALA B 1 226 ? 4.715 -5.453 4.316 1 95.12 226 ALA B CA 1
ATOM 5405 C C . ALA B 1 226 ? 5.969 -4.992 3.58 1 95.12 226 ALA B C 1
ATOM 5407 O O . ALA B 1 226 ? 6.047 -5.086 2.354 1 95.12 226 ALA B O 1
ATOM 5408 N N . ARG B 1 227 ? 6.906 -4.527 4.273 1 92.62 227 ARG B N 1
ATOM 5409 C CA . ARG B 1 227 ? 8.156 -4.055 3.688 1 92.62 227 ARG B CA 1
ATOM 5410 C C . ARG B 1 227 ? 8.906 -5.195 3.004 1 92.62 227 ARG B C 1
ATOM 5412 O O . ARG B 1 227 ? 9.398 -5.039 1.885 1 92.62 227 ARG B O 1
ATOM 5419 N N . ILE B 1 228 ? 9.008 -6.312 3.652 1 94.5 228 ILE B N 1
ATOM 5420 C CA . ILE B 1 228 ? 9.711 -7.469 3.113 1 94.5 228 ILE B CA 1
ATOM 5421 C C . ILE B 1 228 ? 9.062 -7.906 1.802 1 94.5 228 ILE B C 1
ATOM 5423 O O . ILE B 1 228 ? 9.758 -8.133 0.805 1 94.5 228 ILE B O 1
ATOM 5427 N N . PHE B 1 229 ? 7.762 -7.996 1.787 1 95.94 229 PHE B N 1
ATOM 5428 C CA . PHE B 1 229 ? 7.043 -8.406 0.586 1 95.94 229 PHE B CA 1
ATOM 5429 C C . PHE B 1 229 ? 7.273 -7.418 -0.548 1 95.94 229 PHE B C 1
ATOM 5431 O O . PHE B 1 229 ? 7.527 -7.816 -1.686 1 95.94 229 PHE B O 1
ATOM 5438 N N . LYS B 1 230 ? 7.176 -6.23 -0.217 1 93.88 230 LYS B N 1
ATOM 5439 C CA . LYS B 1 230 ? 7.324 -5.18 -1.22 1 93.88 230 LYS B CA 1
ATOM 5440 C C . LYS B 1 230 ? 8.742 -5.152 -1.778 1 93.88 230 LYS B C 1
ATOM 5442 O O . LYS B 1 230 ? 8.938 -5.199 -2.996 1 93.88 230 LYS B O 1
ATOM 5447 N N . ASP B 1 231 ? 9.703 -5.152 -0.902 1 91.56 231 ASP B N 1
ATOM 5448 C CA . ASP B 1 231 ? 11.094 -4.973 -1.304 1 91.56 231 ASP B CA 1
ATOM 5449 C C . ASP B 1 231 ? 11.617 -6.191 -2.061 1 91.56 231 ASP B C 1
ATOM 5451 O O . ASP B 1 231 ? 12.406 -6.062 -2.994 1 91.56 231 ASP B O 1
ATOM 5455 N N . TYR B 1 232 ? 11.133 -7.328 -1.697 1 93.19 232 TYR B N 1
ATOM 5456 C CA . TYR B 1 232 ? 11.656 -8.539 -2.312 1 93.19 232 TYR B CA 1
ATOM 5457 C C . TYR B 1 232 ? 10.664 -9.117 -3.312 1 93.19 232 TYR B C 1
ATOM 5459 O O . TYR B 1 232 ? 10.859 -10.227 -3.822 1 93.19 232 TYR B O 1
ATOM 5467 N N . SER B 1 233 ? 9.578 -8.43 -3.514 1 91.31 233 SER B N 1
ATOM 5468 C CA . SER B 1 233 ? 8.578 -8.836 -4.496 1 91.31 233 SER B CA 1
ATOM 5469 C C . SER B 1 233 ? 8.102 -10.266 -4.242 1 91.31 233 SER B C 1
ATOM 5471 O O . SER B 1 233 ? 8.109 -11.094 -5.148 1 91.31 233 SER B O 1
ATOM 5473 N N . LEU B 1 234 ? 7.691 -10.477 -3.008 1 93.56 234 LEU B N 1
ATOM 5474 C CA . LEU B 1 234 ? 7.285 -11.828 -2.617 1 93.56 234 LEU B CA 1
ATOM 5475 C C . LEU B 1 234 ? 5.809 -12.055 -2.928 1 93.56 234 LEU B C 1
ATOM 5477 O O . LEU B 1 234 ? 4.988 -11.156 -2.762 1 93.56 234 LEU B O 1
ATOM 5481 N N . LEU B 1 235 ? 5.527 -13.25 -3.314 1 92.69 235 LEU B N 1
ATOM 5482 C CA . LEU B 1 235 ? 4.137 -13.664 -3.449 1 92.69 235 LEU B CA 1
ATOM 5483 C C . LEU B 1 235 ? 3.635 -14.312 -2.162 1 92.69 235 LEU B C 1
ATOM 5485 O O . LEU B 1 235 ? 2.443 -14.25 -1.853 1 92.69 235 LEU B O 1
ATOM 5489 N N . SER B 1 236 ? 4.512 -14.938 -1.552 1 94.5 236 SER B N 1
ATOM 5490 C CA . SER B 1 236 ? 4.23 -15.594 -0.278 1 94.5 236 SER B CA 1
ATOM 5491 C C . SER B 1 236 ? 5.496 -15.742 0.559 1 94.5 236 SER B C 1
ATOM 5493 O O . SER B 1 236 ? 6.605 -15.586 0.047 1 94.5 236 SER B O 1
ATOM 5495 N N . ALA B 1 237 ? 5.336 -15.953 1.784 1 96.62 237 ALA B N 1
ATOM 5496 C CA . ALA B 1 237 ? 6.453 -16.188 2.697 1 96.62 237 ALA B CA 1
ATOM 5497 C C . ALA B 1 237 ? 6.059 -17.156 3.807 1 96.62 237 ALA B C 1
ATOM 5499 O O . ALA B 1 237 ? 4.965 -17.062 4.367 1 96.62 237 ALA B O 1
ATOM 5500 N N . PRO B 1 238 ? 6.918 -18.109 4.066 1 97.38 238 PRO B N 1
ATOM 5501 C CA . PRO B 1 238 ? 6.633 -19.031 5.168 1 97.38 238 PRO B CA 1
ATOM 5502 C C . PRO B 1 238 ? 6.758 -18.375 6.539 1 97.38 238 PRO B C 1
ATOM 5504 O O . PRO B 1 238 ? 7.629 -17.531 6.738 1 97.38 238 PRO B O 1
ATOM 5507 N N . VAL B 1 239 ? 5.898 -18.797 7.391 1 97.62 239 VAL B N 1
ATOM 5508 C CA . VAL B 1 239 ? 5.938 -18.328 8.773 1 97.62 239 VAL B CA 1
ATOM 5509 C C . VAL B 1 239 ? 6.34 -19.484 9.695 1 97.62 239 VAL B C 1
ATOM 5511 O O . VAL B 1 239 ? 5.832 -20.594 9.555 1 97.62 239 VAL B O 1
ATOM 5514 N N . VAL B 1 240 ? 7.246 -19.188 10.602 1 97.44 240 VAL B N 1
ATOM 5515 C CA . VAL B 1 240 ? 7.754 -20.234 11.469 1 97.44 240 VAL B CA 1
ATOM 5516 C C . VAL B 1 240 ? 7.484 -19.891 12.93 1 97.44 240 VAL B C 1
ATOM 5518 O O . VAL B 1 240 ? 7.344 -18.703 13.273 1 97.44 240 VAL B O 1
ATOM 5521 N N . ASN B 1 241 ? 7.312 -20.891 13.734 1 94.88 241 ASN B N 1
ATOM 5522 C CA . ASN B 1 241 ? 7.184 -20.672 15.172 1 94.88 241 ASN B CA 1
ATOM 5523 C C . ASN B 1 241 ? 8.547 -20.5 15.836 1 94.88 241 ASN B C 1
ATOM 5525 O O . ASN B 1 241 ? 9.562 -20.359 15.156 1 94.88 241 ASN B O 1
ATOM 5529 N N . LYS B 1 242 ? 8.547 -20.484 17.125 1 92.62 242 LYS B N 1
ATOM 5530 C CA . LYS B 1 242 ? 9.75 -20.219 17.906 1 92.62 242 LYS B CA 1
ATOM 5531 C C . LYS B 1 242 ? 10.797 -21.312 17.688 1 92.62 242 LYS B C 1
ATOM 5533 O O . LYS B 1 242 ? 12 -21.047 17.781 1 92.62 242 LYS B O 1
ATOM 5538 N N . ASN B 1 243 ? 10.398 -22.5 17.25 1 94.19 243 ASN B N 1
ATOM 5539 C CA . ASN B 1 243 ? 11.289 -23.641 17.062 1 94.19 243 ASN B CA 1
ATOM 5540 C C . ASN B 1 243 ? 11.758 -23.734 15.609 1 94.19 243 ASN B C 1
ATOM 5542 O O . ASN B 1 243 ? 12.469 -24.688 15.25 1 94.19 243 ASN B O 1
ATOM 5546 N N . GLY B 1 244 ? 11.266 -22.875 14.766 1 94.62 244 GLY B N 1
ATOM 5547 C CA . GLY B 1 244 ? 11.695 -22.844 13.375 1 94.62 244 GLY B CA 1
ATOM 5548 C C . GLY B 1 244 ? 10.828 -23.703 12.477 1 94.62 244 GLY B C 1
ATOM 5549 O O . GLY B 1 244 ? 11.102 -23.828 11.281 1 94.62 244 GLY B O 1
ATOM 5550 N N . LYS B 1 245 ? 9.836 -24.234 13.055 1 97.12 245 LYS B N 1
ATOM 5551 C CA . LYS B 1 245 ? 8.914 -25.062 12.289 1 97.12 245 LYS B CA 1
ATOM 5552 C C . LYS B 1 245 ? 7.918 -24.219 11.508 1 97.12 245 LYS B C 1
ATOM 5554 O O . LYS B 1 245 ? 7.406 -23.219 12.031 1 97.12 245 LYS B O 1
ATOM 5559 N N . ILE B 1 246 ? 7.676 -24.688 10.289 1 97.5 246 ILE B N 1
ATOM 5560 C CA . ILE B 1 246 ? 6.727 -23.953 9.461 1 97.5 246 ILE B CA 1
ATOM 5561 C C . ILE B 1 246 ? 5.309 -24.172 9.977 1 97.5 246 ILE B C 1
ATOM 5563 O O . ILE B 1 246 ? 4.906 -25.312 10.219 1 97.5 246 ILE B O 1
ATOM 5567 N N . ILE B 1 247 ? 4.574 -23.094 10.195 1 95.81 247 ILE B N 1
ATOM 5568 C CA . ILE B 1 247 ? 3.236 -23.25 10.75 1 95.81 247 ILE B CA 1
ATOM 5569 C C . ILE B 1 247 ? 2.207 -22.625 9.812 1 95.81 247 ILE B C 1
ATOM 5571 O O . ILE B 1 247 ? 1 -22.766 10.023 1 95.81 247 ILE B O 1
ATOM 5575 N N . GLY B 1 248 ? 2.639 -21.922 8.852 1 95.12 248 GLY B N 1
ATOM 5576 C CA . GLY B 1 248 ? 1.73 -21.328 7.883 1 95.12 248 GLY B CA 1
ATOM 5577 C C . GLY B 1 248 ? 2.434 -20.453 6.859 1 95.12 248 GLY B C 1
ATOM 5578 O O . GLY B 1 248 ? 3.654 -20.531 6.707 1 95.12 248 GLY B O 1
ATOM 5579 N N . VAL B 1 249 ? 1.62 -19.703 6.078 1 96.25 249 VAL B N 1
ATOM 5580 C CA . VAL B 1 249 ? 2.162 -18.875 5.016 1 96.25 249 VAL B CA 1
ATOM 5581 C C . VAL B 1 249 ? 1.454 -17.516 5.012 1 96.25 249 VAL B C 1
ATOM 5583 O O . VAL B 1 249 ? 0.32 -17.406 5.484 1 96.25 249 VAL B O 1
ATOM 5586 N N . ILE B 1 250 ? 2.166 -16.516 4.695 1 96.5 250 ILE B N 1
ATOM 5587 C CA . ILE B 1 250 ? 1.574 -15.203 4.438 1 96.5 250 ILE B CA 1
ATOM 5588 C C . ILE B 1 250 ? 1.486 -14.961 2.932 1 96.5 250 ILE B C 1
ATOM 5590 O O . ILE B 1 250 ? 2.426 -15.273 2.193 1 96.5 250 ILE B O 1
ATOM 5594 N N . LEU B 1 251 ? 0.374 -14.43 2.5 1 95.38 251 LEU B N 1
ATOM 5595 C CA . LEU B 1 251 ? 0.137 -14.234 1.074 1 95.38 251 LEU B CA 1
ATOM 5596 C C . LEU B 1 251 ? 0.114 -12.75 0.726 1 95.38 251 LEU B C 1
ATOM 5598 O O . LEU B 1 251 ? -0.365 -11.93 1.514 1 95.38 251 LEU B O 1
ATOM 5602 N N . ILE B 1 252 ? 0.572 -12.43 -0.451 1 95.12 252 ILE B N 1
ATOM 5603 C CA . ILE B 1 252 ? 0.701 -11.039 -0.889 1 95.12 252 ILE B CA 1
ATOM 5604 C C . ILE B 1 252 ? -0.68 -10.391 -0.971 1 95.12 252 ILE B C 1
ATOM 5606 O O . ILE B 1 252 ? -0.819 -9.188 -0.772 1 95.12 252 ILE B O 1
ATOM 5610 N N . GLU B 1 253 ? -1.709 -11.172 -1.185 1 92.19 253 GLU B N 1
ATOM 5611 C CA . GLU B 1 253 ? -3.062 -10.641 -1.314 1 92.19 253 GLU B CA 1
ATOM 5612 C C . GLU B 1 253 ? -3.523 -9.984 -0.018 1 92.19 253 GLU B C 1
ATOM 5614 O O . GLU B 1 253 ? -4.32 -9.039 -0.042 1 92.19 253 GLU B O 1
ATOM 5619 N N . ASP B 1 254 ? -3.006 -10.453 1.049 1 92.44 254 ASP B N 1
ATOM 5620 C CA . ASP B 1 254 ? -3.332 -9.852 2.34 1 92.44 254 ASP B CA 1
ATOM 5621 C C . ASP B 1 254 ? -2.359 -8.727 2.682 1 92.44 254 ASP B C 1
ATOM 5623 O O . ASP B 1 254 ? -2.742 -7.738 3.311 1 92.44 254 ASP B O 1
ATOM 5627 N N . VAL B 1 255 ? -1.18 -8.891 2.221 1 96.25 255 VAL B N 1
ATOM 5628 C CA . VAL B 1 255 ? -0.136 -7.93 2.566 1 96.25 255 VAL B CA 1
ATOM 5629 C C . VAL B 1 255 ? -0.407 -6.598 1.871 1 96.25 255 VAL B C 1
ATOM 5631 O O . VAL B 1 255 ? -0.107 -5.531 2.418 1 96.25 255 VAL B O 1
ATOM 5634 N N . ILE B 1 256 ? -0.979 -6.66 0.685 1 95.62 256 ILE B N 1
ATOM 5635 C CA . ILE B 1 256 ? -1.256 -5.438 -0.061 1 95.62 256 ILE B CA 1
ATOM 5636 C C . ILE B 1 256 ? -2.203 -4.551 0.74 1 95.62 256 ILE B C 1
ATOM 5638 O O . ILE B 1 256 ? -2.084 -3.322 0.714 1 95.62 256 ILE B O 1
ATOM 5642 N N . LYS B 1 257 ? -3.15 -5.113 1.504 1 92.75 257 LYS B N 1
ATOM 5643 C CA . LYS B 1 257 ? -4.062 -4.367 2.365 1 92.75 257 LYS B CA 1
ATOM 5644 C C . LYS B 1 257 ? -3.322 -3.752 3.549 1 92.75 257 LYS B C 1
ATOM 5646 O O . LYS B 1 257 ? -3.619 -2.627 3.959 1 92.75 257 LYS B O 1
ATOM 5651 N N . VAL B 1 258 ? -2.396 -4.531 4.02 1 93.56 258 VAL B N 1
ATOM 5652 C CA . VAL B 1 258 ? -1.596 -4.078 5.152 1 93.56 258 VAL B CA 1
ATOM 5653 C C . VAL B 1 258 ? -0.769 -2.859 4.746 1 93.56 258 VAL B C 1
ATOM 5655 O O . VAL B 1 258 ? -0.615 -1.919 5.527 1 93.56 258 VAL B O 1
ATOM 5658 N N . VAL B 1 259 ? -0.233 -2.861 3.543 1 92.88 259 VAL B N 1
ATOM 5659 C CA . VAL B 1 259 ? 0.549 -1.731 3.051 1 92.88 259 VAL B CA 1
ATOM 5660 C C . VAL B 1 259 ? -0.305 -0.466 3.064 1 92.88 259 VAL B C 1
ATOM 5662 O O . VAL B 1 259 ? 0.135 0.583 3.541 1 92.88 259 VAL B O 1
ATOM 5665 N N . GLN B 1 260 ? -1.437 -0.593 2.582 1 89.31 260 GLN B N 1
ATOM 5666 C CA . GLN B 1 260 ? -2.34 0.553 2.568 1 89.31 260 GLN B CA 1
ATOM 5667 C C . GLN B 1 260 ? -2.695 0.989 3.988 1 89.31 260 GLN B C 1
ATOM 5669 O O . GLN B 1 260 ? -2.672 2.182 4.301 1 89.31 260 GLN B O 1
ATOM 5674 N N . GLN B 1 261 ? -3.031 0.083 4.797 1 87.5 261 GLN B N 1
ATOM 5675 C CA . GLN B 1 261 ? -3.438 0.365 6.168 1 87.5 261 GLN B CA 1
ATOM 5676 C C . GLN B 1 261 ? -2.334 1.095 6.93 1 87.5 261 GLN B C 1
ATOM 5678 O O . GLN B 1 261 ? -2.596 2.09 7.609 1 87.5 261 GLN B O 1
ATOM 5683 N N . GLU B 1 262 ? -1.177 0.576 6.848 1 87.56 262 GLU B N 1
ATOM 5684 C CA . GLU B 1 262 ? -0.053 1.146 7.586 1 87.56 262 GLU B CA 1
ATOM 5685 C C . GLU B 1 262 ? 0.293 2.541 7.074 1 87.56 262 GLU B C 1
ATOM 5687 O O . GLU B 1 262 ? 0.639 3.428 7.855 1 87.56 262 GLU B O 1
ATOM 5692 N N . THR B 1 263 ? 0.257 2.715 5.809 1 83.75 263 THR B N 1
ATOM 5693 C CA . THR B 1 263 ? 0.553 4.023 5.238 1 83.75 263 THR B CA 1
ATOM 5694 C C . THR B 1 263 ? -0.515 5.039 5.629 1 83.75 263 THR B C 1
ATOM 5696 O O . THR B 1 263 ? -0.201 6.191 5.934 1 83.75 263 THR B O 1
ATOM 5699 N N . GLU B 1 264 ? -1.726 4.582 5.676 1 82 264 GLU B N 1
ATOM 5700 C CA . GLU B 1 264 ? -2.848 5.441 6.039 1 82 264 GLU B CA 1
ATOM 5701 C C . GLU B 1 264 ? -2.807 5.805 7.523 1 82 264 GLU B C 1
ATOM 5703 O O . GLU B 1 264 ? -3.135 6.934 7.898 1 82 264 GLU B O 1
ATOM 5708 N N . GLU B 1 265 ? -2.52 4.852 8.305 1 82.88 265 GLU B N 1
ATOM 5709 C CA . GLU B 1 265 ? -2.49 5.066 9.75 1 82.88 265 GLU B CA 1
ATOM 5710 C C . GLU B 1 265 ? -1.567 6.227 10.117 1 82.88 265 GLU B C 1
ATOM 5712 O O . GLU B 1 265 ? -1.906 7.051 10.969 1 82.88 265 GLU B O 1
ATOM 5717 N N . ASP B 1 266 ? -0.484 6.336 9.523 1 74.75 266 ASP B N 1
ATOM 5718 C CA . ASP B 1 266 ? 0.475 7.402 9.812 1 74.75 266 ASP B CA 1
ATOM 5719 C C . ASP B 1 266 ? -0.083 8.766 9.414 1 74.75 266 ASP B C 1
ATOM 5721 O O . ASP B 1 266 ? 0.09 9.75 10.133 1 74.75 266 ASP B O 1
ATOM 5725 N N . VAL B 1 267 ? -0.758 8.766 8.352 1 73 267 VAL B N 1
ATOM 5726 C CA . VAL B 1 267 ? -1.341 10.008 7.852 1 73 267 VAL B CA 1
ATOM 5727 C C . VAL B 1 267 ? -2.438 10.484 8.797 1 73 267 VAL B C 1
ATOM 5729 O O . VAL B 1 267 ? -2.492 11.672 9.148 1 73 267 VAL B O 1
ATOM 5732 N N . LEU B 1 268 ? -3.24 9.57 9.164 1 81.06 268 LEU B N 1
ATOM 5733 C CA . LEU B 1 268 ? -4.367 9.891 10.031 1 81.06 268 LEU B CA 1
ATOM 5734 C C . LEU B 1 268 ? -3.885 10.328 11.406 1 81.06 268 LEU B C 1
ATOM 5736 O O . LEU B 1 268 ? -4.387 11.312 11.961 1 81.06 268 LEU B O 1
ATOM 5740 N N . LYS B 1 269 ? -2.869 9.727 11.852 1 79.75 269 LYS B N 1
ATOM 5741 C CA . LYS B 1 269 ? -2.342 10.055 13.172 1 79.75 269 LYS B CA 1
ATOM 5742 C C . LYS B 1 269 ? -1.735 11.453 13.188 1 79.75 269 LYS B C 1
ATOM 5744 O O . LYS B 1 269 ? -1.875 12.188 14.172 1 79.75 269 LYS B O 1
ATOM 5749 N N . ILE B 1 270 ? -1.128 11.805 12.141 1 74.56 270 ILE B N 1
ATOM 5750 C CA . ILE B 1 270 ? -0.512 13.125 12.047 1 74.56 270 ILE B CA 1
ATOM 5751 C C . ILE B 1 270 ? -1.588 14.203 12.133 1 74.56 270 ILE B C 1
ATOM 5753 O O . ILE B 1 270 ? -1.356 15.273 12.695 1 74.56 270 ILE B O 1
ATOM 5757 N N . SER B 1 271 ? -2.764 13.82 11.609 1 79.5 271 SER B N 1
ATOM 5758 C CA . SER B 1 271 ? -3.846 14.805 11.586 1 79.5 271 SER B CA 1
ATOM 5759 C C . SER B 1 271 ? -4.77 14.625 12.789 1 79.5 271 SER B C 1
ATOM 5761 O O . SER B 1 271 ? -5.828 15.258 12.859 1 79.5 271 SER B O 1
ATOM 5763 N N . GLY B 1 272 ? -4.406 13.75 13.68 1 81.06 272 GLY B N 1
ATOM 5764 C CA . GLY B 1 272 ? -5.207 13.531 14.875 1 81.06 272 GLY B CA 1
ATOM 5765 C C . GLY B 1 272 ? -6.492 12.781 14.602 1 81.06 272 GLY B C 1
ATOM 5766 O O . GLY B 1 272 ? -7.531 13.078 15.195 1 81.06 272 GLY B O 1
ATOM 5767 N N . VAL B 1 273 ? -6.438 11.984 13.641 1 84.62 273 VAL B N 1
ATOM 5768 C CA . VAL B 1 273 ? -7.582 11.141 13.312 1 84.62 273 VAL B CA 1
ATOM 5769 C C . VAL B 1 273 ? -7.254 9.68 13.641 1 84.62 273 VAL B C 1
ATOM 5771 O O . VAL B 1 273 ? -6.117 9.234 13.445 1 84.62 273 VAL B O 1
ATOM 5774 N N . SER B 1 274 ? -8.25 9.086 14.133 1 82 274 SER B N 1
ATOM 5775 C CA . SER B 1 274 ? -8.07 7.668 14.43 1 82 274 SER B CA 1
ATOM 5776 C C . SER B 1 274 ? -7.844 6.863 13.148 1 82 274 SER B C 1
ATOM 5778 O O . SER B 1 274 ? -8.461 7.141 12.117 1 82 274 SER B O 1
ATOM 5780 N N . SER B 1 275 ? -6.992 5.852 13.281 1 77.56 275 SER B N 1
ATOM 5781 C CA . SER B 1 275 ? -6.699 4.988 12.148 1 77.56 275 SER B CA 1
ATOM 5782 C C . SER B 1 275 ? -7.926 4.191 11.719 1 77.56 275 SER B C 1
ATOM 5784 O O . SER B 1 275 ? -7.992 3.688 10.602 1 77.56 275 SER B O 1
ATOM 5786 N N . LYS B 1 276 ? -8.891 4.137 12.586 1 76.44 276 LYS B N 1
ATOM 5787 C CA . LYS B 1 276 ? -10.086 3.361 12.297 1 76.44 276 LYS B CA 1
ATOM 5788 C C . LYS B 1 276 ? -11.266 4.277 11.969 1 76.44 276 LYS B C 1
ATOM 5790 O O . LYS B 1 276 ? -12.414 3.83 11.945 1 76.44 276 LYS B O 1
ATOM 5795 N N . ALA B 1 277 ? -10.93 5.441 11.672 1 78.69 277 ALA B N 1
ATOM 5796 C CA . ALA B 1 277 ? -11.984 6.414 11.398 1 78.69 277 ALA B CA 1
ATOM 5797 C C . ALA B 1 277 ? -12.703 6.094 10.094 1 78.69 277 ALA B C 1
ATOM 5799 O O . ALA B 1 277 ? -12.078 5.684 9.117 1 78.69 277 ALA B O 1
ATOM 5800 N N . ASP B 1 278 ? -13.977 6.219 10.141 1 80.44 278 ASP B N 1
ATO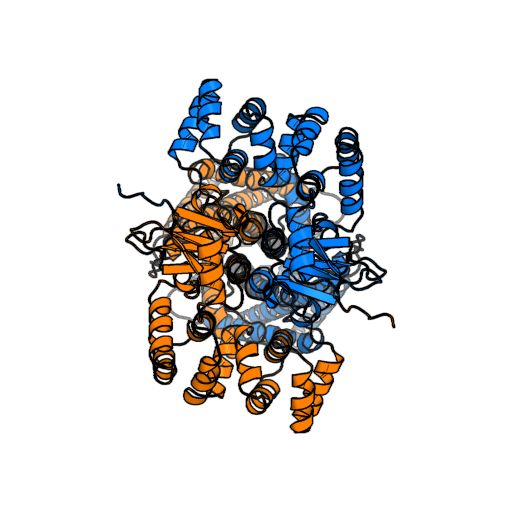M 5801 C CA . ASP B 1 278 ? -14.875 6.016 9.016 1 80.44 278 ASP B CA 1
ATOM 5802 C C . ASP B 1 278 ? -15.625 7.305 8.664 1 80.44 278 ASP B C 1
ATOM 5804 O O . ASP B 1 278 ? -16.266 7.906 9.531 1 80.44 278 ASP B O 1
ATOM 5808 N N . ILE B 1 279 ? -15.508 7.598 7.402 1 83.75 279 ILE B N 1
ATOM 5809 C CA . ILE B 1 279 ? -16.125 8.844 6.957 1 83.75 279 ILE B CA 1
ATOM 5810 C C . ILE B 1 279 ? -17.641 8.75 7.094 1 83.75 279 ILE B C 1
ATOM 5812 O O . ILE B 1 279 ? -18.328 9.766 7.234 1 83.75 279 ILE B O 1
ATOM 5816 N N . ASN B 1 280 ? -18.125 7.531 7.102 1 82.75 280 ASN B N 1
ATOM 5817 C CA . ASN B 1 280 ? -19.562 7.332 7.137 1 82.75 280 ASN B CA 1
ATOM 5818 C C . ASN B 1 280 ? -20.047 6.91 8.523 1 82.75 280 ASN B C 1
ATOM 5820 O O . ASN B 1 280 ? -21.188 6.484 8.695 1 82.75 280 ASN B O 1
ATOM 5824 N N . ALA B 1 281 ? -19.172 7.016 9.453 1 83.88 281 ALA B N 1
ATOM 5825 C CA . ALA B 1 281 ? -19.547 6.715 10.828 1 83.88 281 ALA B CA 1
ATOM 5826 C C . ALA B 1 281 ? -20.578 7.727 11.344 1 83.88 281 ALA B C 1
ATOM 5828 O O . ALA B 1 281 ? -20.609 8.875 10.898 1 83.88 281 ALA B O 1
ATOM 5829 N N . PRO B 1 282 ? -21.359 7.293 12.273 1 85.75 282 PRO B N 1
ATOM 5830 C CA . PRO B 1 282 ? -22.312 8.234 12.859 1 85.75 282 PRO B CA 1
ATOM 5831 C C . PRO B 1 282 ? -21.625 9.406 13.562 1 85.75 282 PRO B C 1
ATOM 5833 O O . PRO B 1 282 ? -20.484 9.281 13.992 1 85.75 282 PRO B O 1
ATOM 5836 N N . ILE B 1 283 ? -22.422 10.469 13.711 1 90.12 283 ILE B N 1
ATOM 5837 C CA . ILE B 1 283 ? -21.906 11.727 14.227 1 90.12 283 ILE B CA 1
ATOM 5838 C C . ILE B 1 283 ? -21.359 11.523 15.641 1 90.12 283 ILE B C 1
ATOM 5840 O O . ILE B 1 283 ? -20.234 11.906 15.938 1 90.12 283 ILE B O 1
ATOM 5844 N N . HIS B 1 284 ? -22.094 10.875 16.484 1 90.12 284 HIS B N 1
ATOM 5845 C CA . HIS B 1 284 ? -21.719 10.75 17.891 1 90.12 284 HIS B CA 1
ATOM 5846 C C . HIS B 1 284 ? -20.438 9.938 18.047 1 90.12 284 HIS B C 1
ATOM 5848 O O . HIS B 1 284 ? -19.594 10.25 18.875 1 90.12 284 HIS B O 1
ATOM 5854 N N . LYS B 1 285 ? -20.234 8.938 17.219 1 87.69 285 LYS B N 1
ATOM 5855 C CA . LYS B 1 285 ? -19.031 8.117 17.281 1 87.69 285 LYS B CA 1
ATOM 5856 C C . LYS B 1 285 ? -17.812 8.898 16.781 1 87.69 285 LYS B C 1
ATOM 5858 O O . LYS B 1 285 ? -16.719 8.766 17.328 1 87.69 285 LYS B O 1
ATOM 5863 N N . THR B 1 286 ? -18.062 9.68 15.805 1 89.19 286 THR B N 1
ATOM 5864 C CA . THR B 1 286 ? -16.984 10.484 15.242 1 89.19 286 THR B CA 1
ATOM 5865 C C . THR B 1 286 ? -16.516 11.531 16.25 1 89.19 286 THR B C 1
ATOM 5867 O O . THR B 1 286 ? -15.305 11.75 16.422 1 89.19 286 THR B O 1
ATOM 5870 N N . ILE B 1 287 ? -17.453 12.156 16.906 1 91.12 287 ILE B N 1
ATOM 5871 C CA . ILE B 1 287 ? -17.141 13.172 17.891 1 91.12 287 ILE B CA 1
ATOM 5872 C C . ILE B 1 287 ? -16.297 12.57 19.016 1 91.12 287 ILE B C 1
ATOM 5874 O O . ILE B 1 287 ? -15.258 13.125 19.375 1 91.12 287 ILE B O 1
ATOM 5878 N N . ILE B 1 288 ? -16.656 11.477 19.469 1 90.19 288 ILE B N 1
ATOM 5879 C CA . ILE B 1 288 ? -15.992 10.82 20.578 1 90.19 288 ILE B CA 1
ATOM 5880 C C . ILE B 1 288 ? -14.562 10.453 20.188 1 90.19 288 ILE B C 1
ATOM 5882 O O . ILE B 1 288 ? -13.648 10.523 21.016 1 90.19 288 ILE B O 1
ATOM 5886 N N . LYS B 1 289 ? -14.359 10.109 19 1 88.38 289 LYS B N 1
ATOM 5887 C CA . LYS B 1 289 ? -13.031 9.703 18.531 1 88.38 289 LYS B CA 1
ATOM 5888 C C . LYS B 1 289 ? -12.133 10.914 18.312 1 88.38 289 LYS B C 1
ATOM 5890 O O . LYS B 1 289 ? -10.906 10.812 18.422 1 88.38 289 LYS B O 1
ATOM 5895 N N . ARG B 1 290 ? -12.672 12.023 18.047 1 89.31 290 ARG B N 1
ATOM 5896 C CA . ARG B 1 290 ? -11.891 13.211 17.703 1 89.31 290 ARG B CA 1
ATOM 5897 C C . ARG B 1 290 ? -11.578 14.031 18.953 1 89.31 290 ARG B C 1
ATOM 5899 O O . ARG B 1 290 ? -10.547 14.695 19.031 1 89.31 290 ARG B O 1
ATOM 5906 N N . ILE B 1 291 ? -12.359 13.977 19.969 1 89.62 291 ILE B N 1
ATOM 5907 C CA . ILE B 1 291 ? -12.312 14.875 21.109 1 89.62 291 ILE B CA 1
ATOM 5908 C C . ILE B 1 291 ? -10.984 14.711 21.844 1 89.62 291 ILE B C 1
ATOM 5910 O O . ILE B 1 291 ? -10.352 15.695 22.219 1 89.62 291 ILE B O 1
ATOM 5914 N N . PRO B 1 292 ? -10.547 13.492 22.078 1 90 292 PRO B N 1
ATOM 5915 C CA . PRO B 1 292 ? -9.281 13.375 22.812 1 90 292 PRO B CA 1
ATOM 5916 C C . PRO B 1 292 ? -8.133 14.117 22.125 1 90 292 PRO B C 1
ATOM 5918 O O . PRO B 1 292 ? -7.332 14.773 22.781 1 90 292 PRO B O 1
ATOM 5921 N N . TRP B 1 293 ? -8.07 13.992 20.875 1 88.69 293 TRP B N 1
ATOM 5922 C CA . TRP B 1 293 ? -7.016 14.672 20.141 1 88.69 293 TRP B CA 1
ATOM 5923 C C . TRP B 1 293 ? -7.219 16.188 20.172 1 88.69 293 TRP B C 1
ATOM 5925 O O . TRP B 1 293 ? -6.25 16.938 20.281 1 88.69 293 TRP B O 1
ATOM 5935 N N . LEU B 1 294 ? -8.414 16.609 20.062 1 87.81 294 LEU B N 1
ATOM 5936 C CA . LEU B 1 294 ? -8.711 18.031 20.094 1 87.81 294 LEU B CA 1
ATOM 5937 C C . LEU B 1 294 ? -8.414 18.625 21.469 1 87.81 294 LEU B C 1
ATOM 5939 O O . LEU B 1 294 ? -7.93 19.75 21.562 1 87.81 294 LEU B O 1
ATOM 5943 N N . LEU B 1 295 ? -8.734 17.844 22.469 1 89.56 295 LEU B N 1
ATOM 5944 C CA . LEU B 1 295 ? -8.453 18.312 23.812 1 89.56 295 LEU B CA 1
ATOM 5945 C C . LEU B 1 295 ? -6.953 18.422 24.047 1 89.56 295 LEU B C 1
ATOM 5947 O O . LEU B 1 295 ? -6.492 19.359 24.703 1 89.56 295 LEU B O 1
ATOM 5951 N N . PHE B 1 296 ? -6.246 17.531 23.594 1 89.31 296 PHE B N 1
ATOM 5952 C CA . PHE B 1 296 ? -4.793 17.594 23.703 1 89.31 296 PHE B CA 1
ATOM 5953 C C . PHE B 1 296 ? -4.25 18.812 22.969 1 89.31 296 PHE B C 1
ATOM 5955 O O . PHE B 1 296 ? -3.355 19.5 23.484 1 89.31 296 PHE B O 1
ATOM 5962 N N . ASN B 1 297 ? -4.758 19.031 21.766 1 84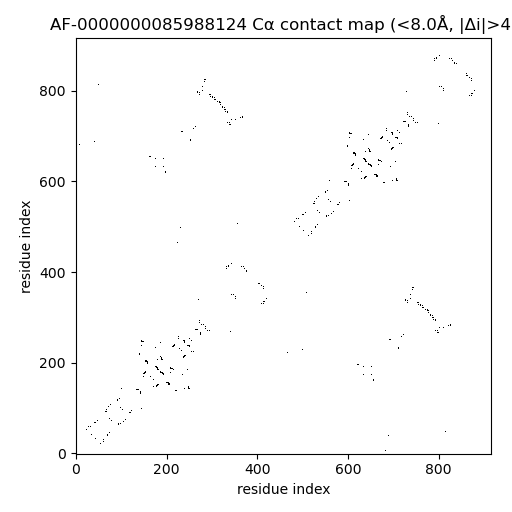.56 297 ASN B N 1
ATOM 5963 C CA . ASN B 1 297 ? -4.332 20.203 21.016 1 84.56 297 ASN B CA 1
ATOM 5964 C C . ASN B 1 297 ? -4.734 21.5 21.703 1 84.56 297 ASN B C 1
ATOM 5966 O O . ASN B 1 297 ? -4.023 22.5 21.625 1 84.56 297 ASN B O 1
ATOM 5970 N N . LEU B 1 298 ? -5.863 21.438 22.297 1 87.25 298 LEU B N 1
ATOM 5971 C CA . LEU B 1 298 ? -6.316 22.594 23.047 1 87.25 298 LEU B CA 1
ATOM 5972 C C . LEU B 1 298 ? -5.363 22.922 24.188 1 87.25 298 LEU B C 1
ATOM 5974 O O . LEU B 1 298 ? -5.047 24.078 24.453 1 87.25 298 LEU B O 1
ATOM 5978 N N . LEU B 1 299 ? -4.969 21.906 24.859 1 88.62 299 LEU B N 1
ATOM 5979 C CA . LEU B 1 299 ? -4.008 22.078 25.938 1 88.62 299 LEU B CA 1
ATOM 5980 C C . LEU B 1 299 ? -2.715 22.703 25.422 1 88.62 299 LEU B C 1
ATOM 5982 O O . LEU B 1 299 ? -2.178 23.625 26.047 1 88.62 299 LEU B O 1
ATOM 5986 N N . ALA B 1 300 ? -2.248 22.188 24.328 1 83.12 300 ALA B N 1
ATOM 5987 C CA . ALA B 1 300 ? -1.028 22.734 23.734 1 83.12 300 ALA B CA 1
ATOM 5988 C C . ALA B 1 300 ? -1.218 24.188 23.297 1 83.12 300 ALA B C 1
ATOM 5990 O O . ALA B 1 300 ? -0.331 25.016 23.5 1 83.12 300 ALA B O 1
ATOM 5991 N N . ALA B 1 301 ? -2.328 24.453 22.688 1 81.5 301 ALA B N 1
ATOM 5992 C CA . ALA B 1 301 ? -2.635 25.812 22.25 1 81.5 301 ALA B CA 1
ATOM 5993 C C . ALA B 1 301 ? -2.756 26.766 23.422 1 81.5 301 ALA B C 1
ATOM 5995 O O . ALA B 1 301 ? -2.344 27.922 23.344 1 81.5 301 ALA B O 1
ATOM 5996 N N . THR B 1 302 ? -3.281 26.281 24.484 1 82 302 THR B N 1
ATOM 5997 C CA . THR B 1 302 ? -3.422 27.078 25.688 1 82 302 THR B CA 1
ATOM 5998 C C . THR B 1 302 ? -2.055 27.406 26.281 1 82 302 THR B C 1
ATOM 6000 O O . THR B 1 302 ? -1.825 28.531 26.734 1 82 302 THR B O 1
ATOM 6003 N N . MET B 1 303 ? -1.236 26.469 26.266 1 82.38 303 MET B N 1
ATOM 6004 C CA . MET B 1 303 ? 0.125 26.703 26.734 1 82.38 303 MET B CA 1
ATOM 6005 C C . MET B 1 303 ? 0.812 27.781 25.906 1 82.38 303 MET B C 1
ATOM 6007 O O . MET B 1 303 ? 1.515 28.641 26.438 1 82.38 303 MET B O 1
ATOM 6011 N N . CYS B 1 304 ? 0.568 27.688 24.625 1 77.25 304 CYS B N 1
ATOM 6012 C CA . CYS B 1 304 ? 1.119 28.719 23.734 1 77.25 304 CYS B CA 1
ATOM 6013 C C . CYS B 1 304 ? 0.528 30.078 24.047 1 77.25 304 CYS B C 1
ATOM 6015 O O . CYS B 1 3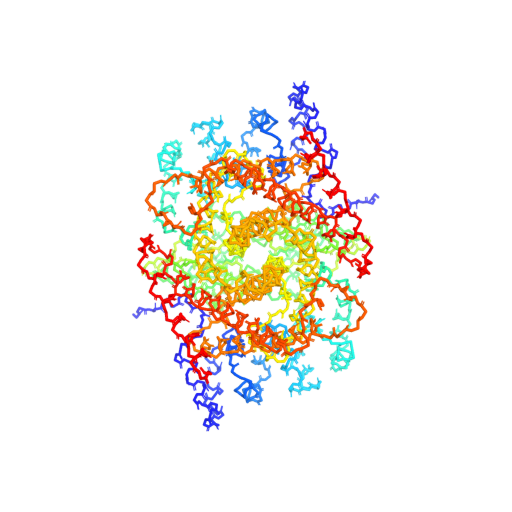04 ? 1.243 31.078 24.047 1 77.25 304 CYS B O 1
ATOM 6017 N N . SER B 1 305 ? -0.692 30.078 24.281 1 77.44 305 SER B N 1
ATOM 6018 C CA . SER B 1 305 ? -1.381 31.328 24.594 1 77.44 305 SER B CA 1
ATOM 6019 C C . SER B 1 305 ? -0.887 31.922 25.906 1 77.44 305 SER B C 1
ATOM 6021 O O . SER B 1 305 ? -0.775 33.156 26.031 1 77.44 305 SER B O 1
ATOM 6023 N N . ILE B 1 306 ? -0.563 31.078 26.828 1 78.56 306 ILE B N 1
ATOM 6024 C CA . ILE B 1 306 ? -0.026 31.531 28.109 1 78.56 306 ILE B CA 1
ATOM 6025 C C . ILE B 1 306 ? 1.318 32.219 27.891 1 78.56 306 ILE B C 1
ATOM 6027 O O . ILE B 1 306 ? 1.584 33.281 28.469 1 78.56 306 ILE B O 1
ATOM 6031 N N . VAL B 1 307 ? 2.021 31.703 27.125 1 78.62 307 VAL B N 1
ATOM 6032 C CA . VAL B 1 307 ? 3.326 32.281 26.812 1 78.62 307 VAL B CA 1
ATOM 6033 C C . VAL B 1 307 ? 3.146 33.656 26.156 1 78.62 307 VAL B C 1
ATOM 6035 O O . VAL B 1 307 ? 3.861 34.594 26.484 1 78.62 307 VAL B O 1
ATOM 6038 N N . VAL B 1 308 ? 2.203 33.781 25.234 1 76.69 308 VAL B N 1
ATOM 6039 C CA . VAL B 1 308 ? 1.903 35.031 24.594 1 76.69 308 VAL B CA 1
ATOM 6040 C C . VAL B 1 308 ? 1.444 36.062 25.641 1 76.69 308 VAL B C 1
ATOM 6042 O O . VAL B 1 308 ? 1.792 37.25 25.562 1 76.69 308 VAL B O 1
ATOM 6045 N N . GLY B 1 309 ? 0.724 35.562 26.594 1 75.19 309 GLY B N 1
ATOM 6046 C CA . GLY B 1 309 ? 0.222 36.406 27.672 1 75.19 309 GLY B CA 1
ATOM 6047 C C . GLY B 1 309 ? 1.324 37.031 28.516 1 75.19 309 GLY B C 1
ATOM 6048 O O . GLY B 1 309 ? 1.151 38.125 29.078 1 75.19 309 GLY B O 1
ATOM 6049 N N . PHE B 1 310 ? 2.455 36.406 28.516 1 75.44 310 PHE B N 1
ATOM 6050 C CA . PHE B 1 310 ? 3.592 36.938 29.266 1 75.44 310 PHE B CA 1
ATOM 6051 C C . PHE B 1 310 ? 4.156 38.188 28.594 1 75.44 310 PHE B C 1
ATOM 6053 O O . PHE B 1 310 ? 4.883 38.938 29.234 1 75.44 310 PHE B O 1
ATOM 6060 N N . PHE B 1 311 ? 3.777 38.375 27.406 1 73.38 311 PHE B N 1
ATOM 6061 C CA . PHE B 1 311 ? 4.309 39.5 26.672 1 73.38 311 PHE B CA 1
ATOM 6062 C C . PHE B 1 311 ? 3.217 40.531 26.391 1 73.38 311 PHE B C 1
ATOM 6064 O O . PHE B 1 311 ? 3.244 41.219 25.375 1 73.38 311 PHE B O 1
ATOM 6071 N N . ASP B 1 312 ? 2.258 40.531 27.25 1 75.5 312 ASP B N 1
ATOM 6072 C CA . ASP B 1 312 ? 1.108 41.406 27.125 1 75.5 312 ASP B CA 1
ATOM 6073 C C . ASP B 1 312 ? 1.553 42.875 27.016 1 75.5 312 ASP B C 1
ATOM 6075 O O . ASP B 1 312 ? 0.987 43.625 26.234 1 75.5 312 ASP B O 1
ATOM 6079 N N . ASP B 1 313 ? 2.564 43.25 27.734 1 73.5 313 ASP B N 1
ATOM 6080 C CA . ASP B 1 313 ? 3.051 44.625 27.703 1 73.5 313 ASP B CA 1
ATOM 6081 C C . ASP B 1 313 ? 3.662 44.969 26.344 1 73.5 313 ASP B C 1
ATOM 6083 O O . ASP B 1 313 ? 3.484 46.094 25.844 1 73.5 313 ASP B O 1
ATOM 6087 N N . VAL B 1 314 ? 4.332 43.969 25.906 1 73.25 314 VAL B N 1
ATOM 6088 C CA . VAL B 1 314 ? 4.949 44.156 24.594 1 73.25 314 VAL B CA 1
ATOM 6089 C C . VAL B 1 314 ? 3.865 44.281 23.531 1 73.25 314 VAL B C 1
ATOM 6091 O O . VAL B 1 314 ? 3.961 45.094 22.625 1 73.25 314 VAL B O 1
ATOM 6094 N N . ILE B 1 315 ? 2.844 43.562 23.656 1 74.94 315 ILE B N 1
ATOM 6095 C CA . ILE B 1 315 ? 1.756 43.531 22.672 1 74.94 315 ILE B CA 1
ATOM 6096 C C . ILE B 1 315 ? 0.991 44.844 22.703 1 74.94 315 ILE B C 1
ATOM 6098 O O . ILE B 1 315 ? 0.609 45.375 21.656 1 74.94 315 ILE B O 1
ATOM 6102 N N . LYS B 1 316 ? 0.878 45.344 23.906 1 72.12 316 LYS B N 1
ATOM 6103 C CA . LYS B 1 316 ? 0.188 46.625 24.062 1 72.12 316 LYS B CA 1
ATOM 6104 C C . LYS B 1 316 ? 0.977 47.75 23.406 1 72.12 316 LYS B C 1
ATOM 6106 O O . LYS B 1 316 ? 0.392 48.719 22.875 1 72.12 316 LYS B O 1
ATOM 6111 N N . SER B 1 317 ? 2.285 47.531 23.5 1 71.81 317 SER B N 1
ATOM 6112 C CA . SER B 1 317 ? 3.154 48.562 23 1 71.81 317 SER B CA 1
ATOM 6113 C C . SER B 1 317 ? 3.293 48.5 21.484 1 71.81 317 SER B C 1
ATOM 6115 O O . SER B 1 317 ? 3.598 49.5 20.828 1 71.81 317 SER B O 1
ATOM 6117 N N . PHE B 1 318 ? 3.07 47.312 20.969 1 74.56 318 PHE B N 1
ATOM 6118 C CA . PHE B 1 318 ? 3.229 47.094 19.547 1 74.56 318 PHE B CA 1
ATOM 6119 C C . PHE B 1 318 ? 2.004 46.406 18.953 1 74.56 318 PHE B C 1
ATOM 6121 O O . PHE B 1 318 ? 1.965 45.188 18.875 1 74.56 318 PHE B O 1
ATOM 6128 N N . ILE B 1 319 ? 1.095 47.156 18.5 1 70.25 319 ILE B N 1
ATOM 6129 C CA . ILE B 1 319 ? -0.19 46.656 18.031 1 70.25 319 ILE B CA 1
ATOM 6130 C C . ILE B 1 319 ? 0.016 45.812 16.766 1 70.25 319 ILE B C 1
ATOM 6132 O O . ILE B 1 319 ? -0.82 44.969 16.438 1 70.25 319 ILE B O 1
ATOM 6136 N N . VAL B 1 320 ? 1.177 46 16.156 1 74.81 320 VAL B N 1
ATOM 6137 C CA . VAL B 1 320 ? 1.452 45.25 14.914 1 74.81 320 VAL B CA 1
ATOM 6138 C C . VAL B 1 320 ? 1.73 43.781 15.227 1 74.81 320 VAL B C 1
ATOM 6140 O O . VAL B 1 320 ? 1.521 42.938 14.383 1 74.81 320 VAL B O 1
ATOM 6143 N N . LEU B 1 321 ? 2.043 43.469 16.422 1 77.25 321 LEU B N 1
ATOM 6144 C CA . LEU B 1 321 ? 2.447 42.094 16.781 1 77.25 321 LEU B CA 1
ATOM 6145 C C . LEU B 1 321 ? 1.271 41.125 16.688 1 77.25 321 LEU B C 1
ATOM 6147 O O . LEU B 1 321 ? 1.383 40.062 16.078 1 77.25 321 LEU B O 1
ATOM 6151 N N . PRO B 1 322 ? 0.121 41.5 17.25 1 75.25 322 PRO B N 1
ATOM 6152 C CA . PRO B 1 322 ? -1.024 40.594 17.109 1 75.25 322 PRO B CA 1
ATOM 6153 C C . PRO B 1 322 ? -1.424 40.375 15.648 1 75.25 322 PRO B C 1
ATOM 6155 O O . PRO B 1 322 ? -1.954 39.312 15.305 1 75.25 322 PRO B O 1
ATOM 6158 N N . ILE B 1 323 ? -1.104 41.281 14.852 1 75.06 323 ILE B N 1
ATOM 6159 C CA . ILE B 1 323 ? -1.479 41.188 13.438 1 75.06 323 ILE B CA 1
ATOM 6160 C C . ILE B 1 323 ? -0.55 40.25 12.711 1 75.06 323 ILE B C 1
ATOM 6162 O O . ILE B 1 323 ? -0.99 39.469 11.844 1 75.06 323 ILE B O 1
ATOM 6166 N N . ILE B 1 324 ? 0.69 40.156 13.094 1 77.44 324 ILE B N 1
ATOM 6167 C CA . ILE B 1 324 ? 1.672 39.344 12.383 1 77.44 324 ILE B CA 1
ATOM 6168 C C . ILE B 1 324 ? 1.764 37.969 13.031 1 77.44 324 ILE B C 1
ATOM 6170 O O . ILE B 1 324 ? 2.225 37 12.406 1 77.44 324 ILE B O 1
ATOM 6174 N N . MET B 1 325 ? 1.307 37.812 14.227 1 77.69 325 MET B N 1
ATOM 6175 C CA . MET B 1 325 ? 1.441 36.562 14.977 1 77.69 325 MET B CA 1
ATOM 6176 C C . MET B 1 325 ? 0.793 35.406 14.234 1 77.69 325 MET B C 1
ATOM 6178 O O . MET B 1 325 ? 1.357 34.312 14.172 1 77.69 325 MET B O 1
ATOM 6182 N N . PRO B 1 326 ? -0.278 35.562 13.57 1 73.81 326 PRO B N 1
ATOM 6183 C CA . PRO B 1 326 ? -0.869 34.469 12.812 1 73.81 326 PRO B CA 1
ATOM 6184 C C . PRO B 1 326 ? 0.015 34 11.656 1 73.81 326 PRO B C 1
ATOM 6186 O O . PRO B 1 326 ? 0.043 32.812 11.344 1 73.81 326 PRO B O 1
ATOM 6189 N N . ILE B 1 327 ? 0.679 34.906 11.102 1 79.06 327 ILE B N 1
ATOM 6190 C CA . ILE B 1 327 ? 1.575 34.562 10.008 1 79.06 327 ILE B CA 1
ATOM 6191 C C . ILE B 1 327 ? 2.705 33.656 10.531 1 79.06 327 ILE B C 1
ATOM 6193 O O . ILE B 1 327 ? 2.994 32.594 9.961 1 79.06 327 ILE B O 1
ATOM 6197 N N . ILE B 1 328 ? 3.221 34.062 11.641 1 78 328 ILE B N 1
ATOM 6198 C CA . ILE B 1 328 ? 4.336 33.344 12.234 1 78 328 ILE B CA 1
ATOM 6199 C C . ILE B 1 328 ? 3.871 31.953 12.656 1 78 328 ILE B C 1
ATOM 6201 O O . ILE B 1 328 ? 4.547 30.953 12.383 1 78 328 ILE B O 1
ATOM 6205 N N . ALA B 1 329 ? 2.787 31.922 13.266 1 76.38 329 ALA B N 1
ATOM 6206 C CA . ALA B 1 329 ? 2.248 30.656 13.734 1 76.38 329 ALA B CA 1
ATOM 6207 C C . ALA B 1 329 ? 1.954 29.719 12.562 1 76.38 329 ALA B C 1
ATOM 6209 O O . ALA B 1 329 ? 2.27 28.516 12.625 1 76.38 329 ALA B O 1
ATOM 6210 N N . SER B 1 330 ? 1.361 30.25 11.57 1 78.88 330 SER B N 1
ATOM 6211 C CA . SER B 1 330 ? 0.999 29.453 10.398 1 78.88 330 SER B CA 1
ATOM 6212 C C . SER B 1 330 ? 2.238 28.922 9.68 1 78.88 330 SER B C 1
ATOM 6214 O O . SER B 1 330 ? 2.307 27.75 9.328 1 78.88 330 SER B O 1
ATOM 6216 N N . MET B 1 331 ? 3.188 29.797 9.5 1 80.12 331 MET B N 1
ATOM 6217 C CA . MET B 1 331 ? 4.383 29.406 8.766 1 80.12 331 MET B CA 1
ATOM 6218 C C . MET B 1 331 ? 5.199 28.391 9.555 1 80.12 331 MET B C 1
ATOM 6220 O O . MET B 1 331 ? 5.754 27.453 8.977 1 80.12 331 MET B O 1
ATOM 6224 N N . SER B 1 332 ? 5.25 28.641 10.82 1 78.12 332 SER B N 1
ATOM 6225 C CA . SER B 1 332 ? 5.945 27.672 11.672 1 78.12 332 SER B CA 1
ATOM 6226 C C . SER B 1 332 ? 5.242 26.312 11.656 1 78.12 332 SER B C 1
ATOM 6228 O O . SER B 1 332 ? 5.898 25.266 11.633 1 78.12 332 SER B O 1
ATOM 6230 N N . GLY B 1 333 ? 3.984 26.359 11.688 1 76.81 333 GLY B N 1
ATOM 6231 C CA . GLY B 1 333 ? 3.207 25.125 11.625 1 76.81 333 GLY B CA 1
ATOM 6232 C C . GLY B 1 333 ? 3.381 24.375 10.32 1 76.81 333 GLY B C 1
ATOM 6233 O O . GLY B 1 333 ? 3.523 23.141 10.32 1 76.81 333 GLY B O 1
ATOM 6234 N N . ASN B 1 334 ? 3.342 25.078 9.234 1 82.75 334 ASN B N 1
ATOM 6235 C CA . ASN B 1 334 ? 3.49 24.469 7.922 1 82.75 334 ASN B CA 1
ATOM 6236 C C . ASN B 1 334 ? 4.871 23.844 7.746 1 82.75 334 ASN B C 1
ATOM 6238 O O . ASN B 1 334 ? 4.996 22.734 7.246 1 82.75 334 ASN B O 1
ATOM 6242 N N . ALA B 1 335 ? 5.852 24.656 8.148 1 83.25 335 ALA B N 1
ATOM 6243 C CA . ALA B 1 335 ? 7.207 24.109 8.07 1 83.25 335 ALA B CA 1
ATOM 6244 C C . ALA B 1 335 ? 7.363 22.891 8.961 1 83.25 335 ALA B C 1
ATOM 6246 O O . ALA B 1 335 ? 8.023 21.922 8.586 1 83.25 335 ALA B O 1
ATOM 6247 N N . GLY B 1 336 ? 6.793 23 10.109 1 81.56 336 GLY B N 1
ATOM 6248 C CA . GLY B 1 336 ? 6.809 21.859 11.016 1 81.56 336 GLY B CA 1
ATOM 6249 C C . GLY B 1 336 ? 6.109 20.641 10.445 1 81.56 336 GLY B C 1
ATOM 6250 O O . GLY B 1 336 ? 6.613 19.516 10.562 1 81.56 336 GLY B O 1
ATOM 6251 N N . SER B 1 337 ? 4.984 20.859 9.875 1 81.69 337 SER B N 1
ATOM 6252 C CA . SER B 1 337 ? 4.223 19.766 9.281 1 81.69 337 SER B CA 1
ATOM 6253 C C . SER B 1 337 ? 5.004 19.109 8.148 1 81.69 337 SER B C 1
ATOM 6255 O O . SER B 1 337 ? 4.977 17.875 8 1 81.69 337 SER B O 1
ATOM 6257 N N . GLN B 1 338 ? 5.684 19.922 7.359 1 85.25 338 GLN B N 1
ATOM 6258 C CA . GLN B 1 338 ? 6.5 19.375 6.281 1 85.25 338 GLN B CA 1
ATOM 6259 C C . GLN B 1 338 ? 7.586 18.438 6.828 1 85.25 338 GLN B C 1
ATOM 6261 O O . GLN B 1 338 ? 7.781 17.344 6.316 1 85.25 338 GLN B O 1
ATOM 6266 N N . THR B 1 339 ? 8.172 18.906 7.891 1 85.19 339 THR B N 1
ATOM 6267 C CA . THR B 1 339 ? 9.281 18.172 8.477 1 85.19 339 THR B CA 1
ATOM 6268 C C . THR B 1 339 ? 8.789 16.875 9.141 1 85.19 339 THR B C 1
ATOM 6270 O O . THR B 1 339 ? 9.375 15.812 8.945 1 85.19 339 THR B O 1
ATOM 6273 N N . VAL B 1 340 ? 7.75 17.031 9.898 1 82.88 340 VAL B N 1
ATOM 6274 C CA . VAL B 1 340 ? 7.23 15.891 10.641 1 82.88 340 VAL B CA 1
ATOM 6275 C C . VAL B 1 340 ? 6.742 14.82 9.664 1 82.88 340 VAL B C 1
ATOM 6277 O O . VAL B 1 340 ? 7.008 13.633 9.852 1 82.88 340 VAL B O 1
ATOM 6280 N N . THR B 1 341 ? 6.074 15.242 8.695 1 83.44 341 THR B N 1
ATOM 6281 C CA . THR B 1 341 ? 5.531 14.32 7.707 1 83.44 341 THR B CA 1
ATOM 6282 C C . THR B 1 341 ? 6.652 13.555 7.004 1 83.44 341 THR B C 1
ATOM 6284 O O . THR B 1 341 ? 6.605 12.328 6.898 1 83.44 341 THR B O 1
ATOM 6287 N N . LEU B 1 342 ? 7.652 14.258 6.574 1 84.19 342 LEU B N 1
ATOM 6288 C CA . LEU B 1 342 ? 8.773 13.625 5.891 1 84.19 342 LEU B CA 1
ATOM 6289 C C . LEU B 1 342 ? 9.523 12.688 6.828 1 84.19 342 LEU B C 1
ATOM 6291 O O . LEU B 1 342 ? 9.984 11.625 6.414 1 84.19 342 LEU B O 1
ATOM 6295 N N . THR B 1 343 ? 9.633 13.102 8.039 1 84.25 343 THR B N 1
ATOM 6296 C CA . THR B 1 343 ? 10.359 12.305 9.023 1 84.25 343 THR B CA 1
ATOM 6297 C C . THR B 1 343 ? 9.602 11.016 9.336 1 84.25 343 THR B C 1
ATOM 6299 O O . THR B 1 343 ? 10.203 9.938 9.383 1 84.25 343 THR B O 1
ATOM 6302 N N . ILE B 1 344 ? 8.352 11.156 9.523 1 80.75 344 ILE B N 1
ATOM 6303 C CA . ILE B 1 344 ? 7.531 9.984 9.836 1 80.75 344 ILE B CA 1
ATOM 6304 C C . ILE B 1 344 ? 7.594 9 8.672 1 80.75 344 ILE B C 1
ATOM 6306 O O . ILE B 1 344 ? 7.734 7.789 8.883 1 80.75 344 ILE B O 1
ATOM 6310 N N . ARG B 1 345 ? 7.559 9.492 7.582 1 81.62 345 ARG B N 1
ATOM 6311 C CA . ARG B 1 345 ? 7.645 8.625 6.41 1 81.62 345 ARG B CA 1
ATOM 6312 C C . ARG B 1 345 ? 9.016 7.965 6.316 1 81.62 345 ARG B C 1
ATOM 6314 O O . ARG B 1 345 ? 9.125 6.793 5.949 1 81.62 345 ARG B O 1
ATOM 6321 N N . ALA B 1 346 ? 10.023 8.703 6.559 1 84 346 ALA B N 1
ATOM 6322 C CA . ALA B 1 346 ? 11.383 8.172 6.492 1 84 346 ALA B CA 1
ATOM 6323 C C . ALA B 1 346 ? 11.586 7.062 7.516 1 84 346 ALA B C 1
ATOM 6325 O O . ALA B 1 346 ? 12.297 6.094 7.254 1 84 346 ALA B O 1
ATOM 6326 N N . ILE B 1 347 ? 10.969 7.184 8.609 1 81.44 347 ILE B N 1
ATOM 6327 C CA . ILE B 1 347 ? 11.039 6.152 9.633 1 81.44 347 ILE B CA 1
ATOM 6328 C C . ILE B 1 347 ? 10.305 4.902 9.156 1 81.44 347 ILE B C 1
ATOM 6330 O O . ILE B 1 347 ? 10.836 3.789 9.25 1 81.44 347 ILE B O 1
ATOM 6334 N N . ALA B 1 348 ? 9.141 5.113 8.609 1 77.06 348 ALA B N 1
ATOM 6335 C CA . ALA B 1 348 ? 8.305 4 8.156 1 77.06 348 ALA B CA 1
ATOM 6336 C C . ALA B 1 348 ? 8.992 3.221 7.039 1 77.06 348 ALA B C 1
ATOM 6338 O O . ALA B 1 348 ? 8.852 2 6.949 1 77.06 348 ALA B O 1
ATOM 6339 N N . THR B 1 349 ? 9.75 3.922 6.258 1 78 349 THR B N 1
ATOM 6340 C CA . THR B 1 349 ? 10.391 3.287 5.109 1 78 349 THR B CA 1
ATOM 6341 C C . THR B 1 349 ? 11.828 2.898 5.434 1 78 349 THR B C 1
ATOM 6343 O O . THR B 1 349 ? 12.555 2.396 4.574 1 78 349 THR B O 1
ATOM 6346 N N . LYS B 1 350 ? 12.289 3.205 6.645 1 80.44 350 LYS B N 1
ATOM 6347 C CA . LYS B 1 350 ? 13.594 2.836 7.191 1 80.44 350 LYS B CA 1
ATOM 6348 C C . LYS B 1 350 ? 14.711 3.623 6.52 1 80.44 350 LYS B C 1
ATOM 6350 O O . LYS B 1 350 ? 15.844 3.143 6.422 1 80.44 350 LYS B O 1
ATOM 6355 N N . TYR B 1 351 ? 14.359 4.719 6.012 1 83.88 351 TYR B N 1
ATOM 6356 C CA . TYR B 1 351 ? 15.375 5.57 5.414 1 83.88 351 TYR B CA 1
ATOM 6357 C C . TYR B 1 351 ? 15.961 6.527 6.445 1 83.88 351 TYR B C 1
ATOM 6359 O O . TYR B 1 351 ? 16.922 7.242 6.164 1 83.88 351 TYR B O 1
ATOM 6367 N N . LEU B 1 352 ? 15.32 6.527 7.512 1 85.44 352 LEU B N 1
ATOM 6368 C CA . LEU B 1 352 ? 15.875 7.199 8.68 1 85.44 352 LEU B CA 1
ATOM 6369 C C . LEU B 1 352 ? 16.312 6.184 9.734 1 85.44 352 LEU B C 1
ATOM 6371 O O . LEU B 1 352 ? 15.484 5.473 10.305 1 85.44 352 LEU B O 1
ATOM 6375 N N . THR B 1 353 ? 17.594 6.109 9.812 1 80.69 353 THR B N 1
ATOM 6376 C CA . THR B 1 353 ? 18.188 5.156 10.75 1 80.69 353 THR B CA 1
ATOM 6377 C C . THR B 1 353 ? 18.891 5.891 11.891 1 80.69 353 THR B C 1
ATOM 6379 O O . THR B 1 353 ? 19.016 7.117 11.867 1 80.69 353 THR B O 1
ATOM 6382 N N . GLU B 1 354 ? 19.281 5.043 12.844 1 78.5 354 GLU B N 1
ATOM 6383 C CA . GLU B 1 354 ? 20.016 5.633 13.953 1 78.5 354 GLU B CA 1
ATOM 6384 C C . GLU B 1 354 ? 21.328 6.258 13.484 1 78.5 354 GLU B C 1
ATOM 6386 O O . GLU B 1 354 ? 21.766 7.277 14.023 1 78.5 354 GLU B O 1
ATOM 6391 N N . GLN B 1 355 ? 21.875 5.758 12.453 1 77.31 355 GLN B N 1
ATOM 6392 C CA . GLN B 1 355 ? 23.188 6.188 11.961 1 77.31 355 GLN B CA 1
ATOM 6393 C C . GLN B 1 355 ? 23.094 7.535 11.258 1 77.31 355 GLN B C 1
ATOM 6395 O O . GLN B 1 355 ? 24.031 8.336 11.312 1 77.31 355 GLN B O 1
ATOM 6400 N N . ASN B 1 356 ? 21.969 7.781 10.602 1 84.75 356 ASN B N 1
ATOM 6401 C CA . ASN B 1 356 ? 21.875 9.016 9.836 1 84.75 356 ASN B CA 1
ATOM 6402 C C . ASN B 1 356 ? 20.938 10.023 10.492 1 84.75 356 ASN B C 1
ATOM 6404 O O . ASN B 1 356 ? 20.734 11.125 9.977 1 84.75 356 ASN B O 1
ATOM 6408 N N . ALA B 1 357 ? 20.438 9.672 11.648 1 87.75 357 ALA B N 1
ATOM 6409 C CA . ALA B 1 357 ? 19.422 10.484 12.312 1 87.75 357 ALA B CA 1
ATOM 6410 C C . ALA B 1 357 ? 19.938 11.875 12.625 1 87.75 357 ALA B C 1
ATOM 6412 O O . ALA B 1 357 ? 19.281 12.875 12.352 1 87.75 357 ALA B O 1
ATOM 6413 N N . LYS B 1 358 ? 21.125 11.898 13.172 1 88.62 358 LYS B N 1
ATOM 6414 C CA . LYS B 1 358 ? 21.688 13.188 13.562 1 88.62 358 LYS B CA 1
ATOM 6415 C C . LYS B 1 358 ? 21.906 14.086 12.344 1 88.62 358 LYS B C 1
ATOM 6417 O O . LYS B 1 358 ? 21.625 15.281 12.383 1 88.62 358 LYS B O 1
ATOM 6422 N N . ARG B 1 359 ? 22.391 13.547 11.352 1 88.31 359 ARG B N 1
ATOM 6423 C CA . ARG B 1 359 ? 22.656 14.297 10.125 1 88.31 359 ARG B CA 1
ATOM 6424 C C . ARG B 1 359 ? 21.359 14.828 9.523 1 88.31 359 ARG B C 1
ATOM 6426 O O . ARG B 1 359 ? 21.297 15.977 9.086 1 88.31 359 ARG B O 1
ATOM 6433 N N . VAL B 1 360 ? 20.375 14 9.484 1 88.25 360 VAL B N 1
ATOM 6434 C CA . VAL B 1 360 ? 19.094 14.367 8.898 1 88.25 360 VAL B CA 1
ATOM 6435 C C . VAL B 1 360 ? 18.422 15.461 9.734 1 88.25 360 VAL B C 1
ATOM 6437 O O . VAL B 1 360 ? 17.828 16.391 9.188 1 88.25 360 VAL B O 1
ATOM 6440 N N . LEU B 1 361 ? 18.562 15.359 11.016 1 86.94 361 LEU B N 1
ATOM 6441 C CA . LEU B 1 361 ? 17.969 16.344 11.914 1 86.94 361 LEU B CA 1
ATOM 6442 C C . LEU B 1 361 ? 18.641 17.703 11.734 1 86.94 361 LEU B C 1
ATOM 6444 O O . LEU B 1 361 ? 17.969 18.734 11.695 1 86.94 361 LEU B O 1
ATOM 6448 N N . MET B 1 362 ? 19.938 17.703 11.633 1 89.19 362 MET B N 1
ATOM 6449 C CA . MET B 1 362 ? 20.672 18.938 11.43 1 89.19 362 MET B CA 1
ATOM 6450 C C . MET B 1 362 ? 20.344 19.562 10.078 1 89.19 362 MET B C 1
ATOM 6452 O O . MET B 1 362 ? 20.219 20.781 9.969 1 89.19 362 MET B O 1
ATOM 6456 N N . LYS B 1 363 ? 20.188 18.766 9.172 1 89.5 363 LYS B N 1
ATOM 6457 C CA . LYS B 1 363 ? 19.812 19.234 7.848 1 89.5 363 LYS B CA 1
ATOM 6458 C C . LYS B 1 363 ? 18.438 19.922 7.879 1 89.5 363 LYS B C 1
ATOM 6460 O O . LYS B 1 363 ? 18.266 21 7.312 1 89.5 363 LYS B O 1
ATOM 6465 N N . GLU B 1 364 ? 17.516 19.297 8.547 1 88 364 GLU B N 1
ATOM 6466 C CA . GLU B 1 364 ? 16.172 19.844 8.625 1 88 364 GLU B CA 1
ATOM 6467 C C . GLU B 1 364 ? 16.156 21.156 9.406 1 88 364 GLU B C 1
ATOM 6469 O O . GLU B 1 364 ? 15.391 22.062 9.086 1 88 364 GLU B O 1
ATOM 6474 N N . PHE B 1 365 ? 17.047 21.203 10.312 1 86.12 365 PHE B N 1
ATOM 6475 C CA . PHE B 1 365 ? 17.172 22.438 11.078 1 86.12 365 PHE B CA 1
ATOM 6476 C C . PHE B 1 365 ? 17.688 23.578 10.195 1 86.12 365 PHE B C 1
ATOM 6478 O O . PHE B 1 365 ? 17.125 24.672 10.203 1 86.12 365 PHE B O 1
ATOM 6485 N N . LEU B 1 366 ? 18.641 23.281 9.469 1 90.38 366 LEU B N 1
ATOM 6486 C CA . LEU B 1 366 ? 19.234 24.266 8.57 1 90.38 366 LEU B CA 1
ATOM 6487 C C . LEU B 1 366 ? 18.234 24.703 7.504 1 90.38 366 LEU B C 1
ATOM 6489 O O . LEU B 1 366 ? 18.172 25.875 7.141 1 90.38 366 LEU B O 1
ATOM 6493 N N . ILE B 1 367 ? 17.516 23.781 7.023 1 90.44 367 ILE B N 1
ATOM 6494 C CA . ILE B 1 367 ? 16.484 24.078 6.023 1 90.44 367 ILE B CA 1
ATOM 6495 C C . ILE B 1 367 ? 15.445 25.016 6.613 1 90.44 367 ILE B C 1
ATOM 6497 O O . ILE B 1 367 ? 15.016 25.969 5.961 1 90.44 367 ILE B O 1
ATOM 6501 N N . GLY B 1 368 ? 15.055 24.672 7.848 1 85.94 368 GLY B N 1
ATOM 6502 C CA . GLY B 1 368 ? 14.125 25.547 8.531 1 85.94 368 GLY B CA 1
ATOM 6503 C C . GLY B 1 368 ? 14.648 26.969 8.688 1 85.94 368 GLY B C 1
ATOM 6504 O O . GLY B 1 368 ? 13.914 27.938 8.461 1 85.94 368 GLY B O 1
ATOM 6505 N N . LEU B 1 369 ? 15.867 27.094 8.961 1 87 369 LEU B N 1
ATOM 6506 C CA . LEU B 1 369 ? 16.5 28.406 9.141 1 87 369 LEU B CA 1
ATOM 6507 C C . LEU B 1 369 ? 16.562 29.156 7.824 1 87 369 LEU B C 1
ATOM 6509 O O . LEU B 1 369 ? 16.203 30.328 7.758 1 87 369 LEU B O 1
ATOM 6513 N N . ILE B 1 370 ? 16.984 28.516 6.836 1 90.31 370 ILE B N 1
ATOM 6514 C CA . ILE B 1 370 ? 17.156 29.141 5.531 1 90.31 370 ILE B CA 1
ATOM 6515 C C . ILE B 1 370 ? 15.805 29.562 4.969 1 90.31 370 ILE B C 1
ATOM 6517 O O . ILE B 1 370 ? 15.641 30.688 4.496 1 90.31 370 ILE B O 1
ATOM 6521 N N . ASN B 1 371 ? 14.859 28.703 5.043 1 87.31 371 ASN B N 1
ATOM 6522 C CA . ASN B 1 371 ? 13.523 29.047 4.57 1 87.31 371 ASN B CA 1
ATOM 6523 C C . ASN B 1 371 ? 12.922 30.203 5.363 1 87.31 371 ASN B C 1
ATOM 6525 O O . ASN B 1 371 ? 12.211 31.031 4.805 1 87.31 371 ASN B O 1
ATOM 6529 N N . GLY B 1 372 ? 13.203 30.125 6.676 1 82.62 372 GLY B N 1
ATOM 6530 C CA . GLY B 1 372 ? 12.758 31.25 7.496 1 82.62 372 GLY B CA 1
ATOM 6531 C C . GLY B 1 372 ? 13.312 32.594 7.043 1 82.62 372 GLY B C 1
ATOM 6532 O O . GLY B 1 372 ? 12.586 33.562 6.969 1 82.62 372 GLY B O 1
ATOM 6533 N N . VAL B 1 373 ? 14.492 32.594 6.73 1 83.5 373 VAL B N 1
ATOM 6534 C CA . VAL B 1 373 ? 15.156 33.812 6.273 1 83.5 373 VAL B CA 1
ATOM 6535 C C . VAL B 1 373 ? 14.586 34.219 4.918 1 83.5 373 VAL B C 1
ATOM 6537 O O . VAL B 1 373 ? 14.281 35.406 4.703 1 83.5 373 VAL B O 1
ATOM 6540 N N . ILE B 1 374 ? 14.414 33.312 4.035 1 86.38 374 ILE B N 1
ATOM 6541 C CA . ILE B 1 374 ? 13.898 33.594 2.697 1 86.38 374 ILE B CA 1
ATOM 6542 C C . ILE B 1 374 ? 12.492 34.156 2.797 1 86.38 374 ILE B C 1
ATOM 6544 O O . ILE B 1 374 ? 12.188 35.188 2.156 1 86.38 374 ILE B O 1
ATOM 6548 N N . LEU B 1 375 ? 11.695 33.594 3.609 1 84.38 375 LEU B N 1
ATOM 6549 C CA . LEU B 1 375 ? 10.305 34.031 3.715 1 84.38 375 LEU B CA 1
ATOM 6550 C C . LEU B 1 375 ? 10.188 35.375 4.426 1 84.38 375 LEU B C 1
ATOM 6552 O O . LEU B 1 375 ? 9.32 36.188 4.098 1 84.38 375 LEU B O 1
ATOM 6556 N N . SER B 1 376 ? 11.055 35.562 5.375 1 79.75 376 SER B N 1
ATOM 6557 C CA . SER B 1 376 ? 11.055 36.844 6.086 1 79.75 376 SER B CA 1
ATOM 6558 C C . SER B 1 376 ? 11.461 38 5.16 1 79.75 376 SER B C 1
ATOM 6560 O O . SER B 1 376 ? 10.922 39.094 5.262 1 79.75 376 SER B O 1
ATOM 6562 N N . THR B 1 377 ? 12.281 37.781 4.273 1 77.25 377 THR B N 1
ATOM 6563 C CA . THR B 1 377 ? 12.742 38.812 3.34 1 77.25 377 THR B CA 1
ATOM 6564 C C . THR B 1 377 ? 11.656 39.125 2.314 1 77.25 377 THR B C 1
ATOM 6566 O O . THR B 1 377 ? 11.602 40.25 1.795 1 77.25 377 THR B O 1
ATOM 6569 N N . THR B 1 378 ? 10.867 38.219 1.947 1 70.88 378 THR B N 1
ATOM 6570 C CA . THR B 1 378 ? 9.781 38.438 0.997 1 70.88 378 THR B CA 1
ATOM 6571 C C . THR B 1 378 ? 8.703 39.312 1.597 1 70.88 378 THR B C 1
ATOM 6573 O O . THR B 1 378 ? 8.062 40.094 0.881 1 70.88 378 THR B O 1
ATOM 6576 N N . GLN B 1 379 ? 8.508 39.188 2.807 1 63 379 GLN B N 1
ATOM 6577 C CA . GLN B 1 379 ? 7.492 39.969 3.488 1 63 379 GLN B CA 1
ATOM 6578 C C . GLN B 1 379 ? 7.973 41.406 3.711 1 63 379 GLN B C 1
ATOM 6580 O O . GLN B 1 379 ? 7.164 42.312 3.805 1 63 379 GLN B O 1
ATOM 6585 N N . LEU B 1 380 ? 9.328 41.656 3.748 1 51.19 380 LEU B N 1
ATOM 6586 C CA . LEU B 1 380 ? 9.898 42.969 3.986 1 51.19 380 LEU B CA 1
ATOM 6587 C C . LEU B 1 380 ? 9.922 43.812 2.701 1 51.19 380 LEU B C 1
ATOM 6589 O O . LEU B 1 380 ? 10.18 45 2.734 1 51.19 380 LEU B O 1
ATOM 6593 N N . GLN B 1 381 ? 9.859 43.281 1.541 1 44.97 381 GLN B N 1
ATOM 6594 C CA . GLN B 1 381 ? 9.969 44.125 0.358 1 44.97 381 GLN B CA 1
ATOM 6595 C C . GLN B 1 381 ? 8.859 45.188 0.332 1 44.97 381 GLN B C 1
ATOM 6597 O O . GLN B 1 381 ? 7.699 44.875 0.605 1 44.97 381 GLN B O 1
ATOM 6602 N N . PRO B 1 382 ? 9.211 46.5 0.29 1 36.38 382 PRO B N 1
ATOM 6603 C CA . PRO B 1 382 ? 8.414 47.719 0.406 1 36.38 382 PRO B CA 1
ATOM 6604 C C . PRO B 1 382 ? 7.242 47.75 -0.571 1 36.38 382 PRO B C 1
ATOM 6606 O O . PRO B 1 382 ? 6.336 48.562 -0.426 1 36.38 382 PRO B O 1
ATOM 6609 N N . LYS B 1 383 ? 7.301 47.531 -1.929 1 37.56 383 LYS B N 1
ATOM 6610 C CA . LYS B 1 383 ? 6.453 48.344 -2.807 1 37.56 383 LYS B CA 1
ATOM 6611 C C . LYS B 1 383 ? 4.973 48.094 -2.52 1 37.56 383 LYS B C 1
ATOM 6613 O O . LYS B 1 383 ? 4.227 49.031 -2.234 1 37.56 383 LYS B O 1
ATOM 6618 N N . PRO B 1 384 ? 4.18 47.469 -3.662 1 32.59 384 PRO B N 1
ATOM 6619 C CA . PRO B 1 384 ? 2.812 47.969 -3.861 1 32.59 384 PRO B CA 1
ATOM 6620 C C . PRO B 1 384 ? 1.872 47.562 -2.73 1 32.59 384 PRO B C 1
ATOM 6622 O O . PRO B 1 384 ? 0.88 48.25 -2.469 1 32.59 384 PRO B O 1
ATOM 6625 N N . LEU B 1 385 ? 1.714 46.25 -2.549 1 31.19 385 LEU B N 1
ATOM 6626 C CA . LEU B 1 385 ? 0.534 46.094 -1.702 1 31.19 385 LEU B CA 1
ATOM 6627 C C . LEU B 1 385 ? 0.822 46.594 -0.285 1 31.19 385 LEU B C 1
ATOM 6629 O O . LEU B 1 385 ? 1.583 45.938 0.449 1 31.19 385 LEU B O 1
ATOM 6633 N N . ARG B 1 386 ? 1.064 47.875 0.033 1 36.12 386 ARG B N 1
ATOM 6634 C CA . ARG B 1 386 ? 0.91 48.781 1.169 1 36.12 386 ARG B CA 1
ATOM 6635 C C . ARG B 1 386 ? -0.179 48.281 2.117 1 36.12 386 ARG B C 1
ATOM 6637 O O . ARG B 1 386 ? -1.356 48.625 1.933 1 36.12 386 ARG B O 1
ATOM 6644 N N . LEU B 1 387 ? -0.344 47.094 2.287 1 32.25 387 LEU B N 1
ATOM 6645 C CA . LEU B 1 387 ? -1.309 47.062 3.381 1 32.25 387 LEU B CA 1
ATOM 6646 C C . LEU B 1 387 ? -0.949 48.062 4.461 1 32.25 387 LEU B C 1
ATOM 6648 O O . LEU B 1 387 ? 0.13 48 5.055 1 32.25 387 LEU B O 1
ATOM 6652 N N . HIS B 1 388 ? -1.294 49.375 4.387 1 31.42 388 HIS B N 1
ATOM 6653 C CA . HIS B 1 388 ? -1.352 50.562 5.223 1 31.42 388 HIS B CA 1
ATOM 6654 C C . HIS B 1 388 ? -1.287 50.219 6.703 1 31.42 388 HIS B C 1
ATOM 6656 O O . HIS B 1 388 ? -0.91 51.031 7.531 1 31.42 388 HIS B O 1
ATOM 6662 N N . ALA B 1 389 ? -1.948 49.062 7.066 1 31.59 389 ALA B N 1
ATOM 6663 C CA . ALA B 1 389 ? -2.105 48.938 8.508 1 31.59 389 ALA B CA 1
ATOM 6664 C C . ALA B 1 389 ? -0.759 48.688 9.188 1 31.59 389 ALA B C 1
ATOM 6666 O O . ALA B 1 389 ? -0.57 49.062 10.352 1 31.59 389 ALA B O 1
ATOM 6667 N N . VAL B 1 390 ? 0.2 47.938 8.531 1 34.12 390 VAL B N 1
ATOM 6668 C CA . VAL B 1 390 ? 1.48 47.812 9.219 1 34.12 390 VAL B CA 1
ATOM 6669 C C . VAL B 1 390 ? 2.303 49.094 9.008 1 34.12 390 VAL B C 1
ATOM 6671 O O . VAL B 1 390 ? 3.453 49.156 9.445 1 34.12 390 VAL B O 1
ATOM 6674 N N . SER B 1 391 ? 2.064 49.938 8.062 1 31.45 391 SER B N 1
ATOM 6675 C CA . SER B 1 391 ? 2.828 51.156 7.824 1 31.45 391 SER B CA 1
ATOM 6676 C C . SER B 1 391 ? 2.893 52.031 9.078 1 31.45 391 SER B C 1
ATOM 6678 O O . SER B 1 391 ? 3.52 53.094 9.07 1 31.45 391 SER B O 1
ATOM 6680 N N . ALA B 1 392 ? 1.832 51.969 9.883 1 33.72 392 ALA B N 1
ATOM 6681 C CA . ALA B 1 392 ? 1.926 52.969 10.961 1 33.72 392 ALA B CA 1
ATOM 6682 C C . ALA B 1 392 ? 3.092 52.625 11.891 1 33.72 392 ALA B C 1
ATOM 6684 O O . ALA B 1 392 ? 3.174 53.156 13 1 33.72 392 ALA B O 1
ATOM 6685 N N . VAL B 1 393 ? 3.82 51.5 11.672 1 32.22 393 VAL B N 1
ATOM 6686 C CA . VAL B 1 393 ? 4.969 51.406 12.57 1 32.22 393 VAL B CA 1
ATOM 6687 C C . VAL B 1 393 ? 6.062 52.375 12.094 1 32.22 393 VAL B C 1
ATOM 6689 O O . VAL B 1 393 ? 6.375 52.406 10.906 1 32.22 393 VAL B O 1
ATOM 6692 N N . PRO B 1 394 ? 6.477 53.406 12.68 1 28.53 394 PRO B N 1
ATOM 6693 C CA . PRO B 1 394 ? 7.621 54.281 12.336 1 28.53 394 PRO B CA 1
ATOM 6694 C C . PRO B 1 394 ? 8.82 53.469 11.844 1 28.53 394 PRO B C 1
ATOM 6696 O O . PRO B 1 394 ? 8.953 52.281 12.172 1 28.53 394 PRO B O 1
ATOM 6699 N N . HIS B 1 395 ? 9.656 53.812 10.68 1 33.53 395 HIS B N 1
ATOM 6700 C CA . HIS B 1 395 ? 10.844 53.375 9.953 1 33.53 395 HIS B CA 1
ATOM 6701 C C . HIS B 1 395 ? 11.836 52.688 10.883 1 33.53 395 HIS B C 1
ATOM 6703 O O . HIS B 1 395 ? 12.711 51.938 10.422 1 33.53 395 HIS B O 1
ATOM 6709 N N . GLY B 1 396 ? 12.18 53.125 12.047 1 31.36 396 GLY B N 1
ATOM 6710 C CA . GLY B 1 396 ? 13.344 52.656 12.789 1 31.36 396 GLY B CA 1
ATOM 6711 C C . GLY B 1 396 ? 13.266 51.188 13.18 1 31.36 396 GLY B C 1
ATOM 6712 O O . GLY B 1 396 ? 14.273 50.594 13.562 1 31.36 396 GLY B O 1
ATOM 6713 N N . ARG B 1 397 ? 12.156 50.688 13.773 1 35.56 397 ARG B N 1
ATOM 6714 C CA . ARG B 1 397 ? 12.133 49.469 14.586 1 35.56 397 ARG B CA 1
ATOM 6715 C C . ARG B 1 397 ? 11.727 48.281 13.758 1 35.56 397 ARG B C 1
ATOM 6717 O O . ARG B 1 397 ? 11.305 47.25 14.305 1 35.56 397 ARG B O 1
ATOM 6724 N N . VAL B 1 398 ? 11.898 48.312 12.531 1 33.97 398 VAL B N 1
ATOM 6725 C CA . VAL B 1 398 ? 11.508 47.25 11.602 1 33.97 398 VAL B CA 1
ATOM 6726 C C . VAL B 1 398 ? 12.438 46.031 11.773 1 33.97 398 VAL B C 1
ATOM 6728 O O . VAL B 1 398 ? 11.992 44.906 11.766 1 33.97 398 VAL B O 1
ATOM 6731 N N . PRO B 1 399 ? 13.703 46.375 11.906 1 32.94 399 PRO B N 1
ATOM 6732 C CA . PRO B 1 399 ? 14.602 45.219 12.008 1 32.94 399 PRO B CA 1
ATOM 6733 C C . PRO B 1 399 ? 14.227 44.281 13.156 1 32.94 399 PRO B C 1
ATOM 6735 O O . PRO B 1 399 ? 14.375 43.062 13.031 1 32.94 399 PRO B O 1
ATOM 6738 N N . ALA B 1 400 ? 13.812 44.906 14.195 1 32.25 400 ALA B N 1
ATOM 6739 C CA . ALA B 1 400 ? 13.539 44.062 15.367 1 32.25 400 ALA B CA 1
ATOM 6740 C C . ALA B 1 400 ? 12.375 43.125 15.102 1 32.25 400 ALA B C 1
ATOM 6742 O O . ALA B 1 400 ? 12.398 41.969 15.555 1 32.25 400 ALA B O 1
ATOM 6743 N N . ALA B 1 401 ? 11.492 43.594 14.367 1 34.81 401 ALA B N 1
ATOM 6744 C CA . ALA B 1 401 ? 10.305 42.781 14.141 1 34.81 401 ALA B CA 1
ATOM 6745 C C . ALA B 1 401 ? 10.633 41.562 13.258 1 34.81 401 ALA B C 1
ATOM 6747 O O . ALA B 1 401 ? 10.172 40.469 13.508 1 34.81 401 ALA B O 1
ATOM 6748 N N . VAL B 1 402 ? 11.422 41.875 12.258 1 37.34 402 VAL B N 1
ATOM 6749 C CA . VAL B 1 402 ? 11.859 40.781 11.383 1 37.34 402 VAL B CA 1
ATOM 6750 C C . VAL B 1 402 ? 12.719 39.781 12.18 1 37.34 402 VAL B C 1
ATOM 6752 O O . VAL B 1 402 ? 12.562 38.562 12.055 1 37.34 402 VAL B O 1
ATOM 6755 N N . ALA B 1 403 ? 13.641 40.406 12.898 1 34.25 403 ALA B N 1
ATOM 6756 C CA . ALA B 1 403 ? 14.508 39.562 13.695 1 34.25 403 ALA B CA 1
ATOM 6757 C C . ALA B 1 403 ? 13.688 38.719 14.672 1 34.25 403 ALA B C 1
ATOM 6759 O O . ALA B 1 403 ? 13.961 37.531 14.859 1 34.25 403 ALA B O 1
ATOM 6760 N N . ASN B 1 404 ? 12.734 39.344 15.219 1 34.91 404 ASN B N 1
ATOM 6761 C CA . ASN B 1 404 ? 11.906 38.625 16.188 1 34.91 404 ASN B CA 1
ATOM 6762 C C . ASN B 1 404 ? 11.047 37.562 15.5 1 34.91 404 ASN B C 1
ATOM 6764 O O . ASN B 1 404 ? 10.852 36.469 16.031 1 34.91 404 ASN B O 1
ATOM 6768 N N . SER B 1 405 ? 10.586 37.938 14.352 1 37.56 405 SER B N 1
ATOM 6769 C CA . SER B 1 405 ? 9.789 36.969 13.625 1 37.56 405 SER B CA 1
ATOM 6770 C C . SER B 1 405 ? 10.633 35.781 13.188 1 37.56 405 SER B C 1
ATOM 6772 O O . SER B 1 405 ? 10.18 34.625 13.25 1 37.56 405 SER B O 1
ATOM 6774 N N . ALA B 1 406 ? 11.828 36.156 12.734 1 39.41 406 ALA B N 1
ATOM 6775 C CA . ALA B 1 406 ? 12.758 35.094 12.383 1 39.41 406 ALA B CA 1
ATOM 6776 C C . ALA B 1 406 ? 13.102 34.25 13.602 1 39.41 406 ALA B C 1
ATOM 6778 O O . ALA B 1 406 ? 13.242 33.031 13.508 1 39.41 406 ALA B O 1
ATOM 6779 N N . GLY B 1 407 ? 13.336 34.969 14.711 1 36.5 407 GLY B N 1
ATOM 6780 C CA . GLY B 1 407 ? 13.609 34.219 15.938 1 36.5 407 GLY B CA 1
ATOM 6781 C C . GLY B 1 407 ? 12.484 33.281 16.344 1 36.5 407 GLY B C 1
ATOM 6782 O O . GLY B 1 407 ? 12.727 32.125 16.703 1 36.5 407 GLY B O 1
ATOM 6783 N N . ILE B 1 408 ? 11.328 33.812 16.203 1 38.72 408 ILE B N 1
ATOM 6784 C CA . ILE B 1 408 ? 10.18 33 16.609 1 38.72 408 ILE B CA 1
ATOM 6785 C C . ILE B 1 408 ? 10 31.828 15.641 1 38.72 408 ILE B C 1
ATOM 6787 O O . ILE B 1 408 ? 9.719 30.703 16.062 1 38.72 408 ILE B O 1
ATOM 6791 N N . TYR B 1 409 ? 10.297 32.188 14.398 1 40.06 409 TYR B N 1
ATOM 6792 C CA . TYR B 1 409 ? 10.227 31.094 13.422 1 40.06 409 TYR B CA 1
ATOM 6793 C C . TYR B 1 409 ? 11.266 30.016 13.719 1 40.06 409 TYR B C 1
ATOM 6795 O O . TYR B 1 409 ? 10.969 28.828 13.648 1 40.06 409 TYR B O 1
ATOM 6803 N N . ALA B 1 410 ? 12.445 30.594 14.016 1 39.38 410 ALA B N 1
ATOM 6804 C CA . ALA B 1 410 ? 13.531 29.656 14.32 1 39.38 410 ALA B CA 1
ATOM 6805 C C . ALA B 1 410 ? 13.211 28.844 15.57 1 39.38 410 ALA B C 1
ATOM 6807 O O . ALA B 1 410 ? 13.469 27.625 15.609 1 39.38 410 ALA B O 1
ATOM 6808 N N . GLU B 1 411 ? 12.711 29.484 16.531 1 37.75 411 GLU B N 1
ATOM 6809 C CA . GLU B 1 411 ? 12.383 28.797 17.781 1 37.75 411 GLU B CA 1
ATOM 6810 C C . GLU B 1 411 ? 11.266 27.781 17.562 1 37.75 411 GLU B C 1
ATOM 6812 O O . GLU B 1 411 ? 11.305 26.688 18.125 1 37.75 411 GLU B O 1
ATOM 6817 N N . ARG B 1 412 ? 10.375 28.141 16.734 1 40.91 412 ARG B N 1
ATOM 6818 C CA . ARG B 1 412 ? 9.242 27.25 16.5 1 40.91 412 ARG B CA 1
ATOM 6819 C C . ARG B 1 412 ? 9.641 26.078 15.609 1 40.91 412 ARG B C 1
ATOM 6821 O O . ARG B 1 412 ? 9.164 24.953 15.805 1 40.91 412 ARG B O 1
ATOM 6828 N N . CYS B 1 413 ? 10.492 26.438 14.703 1 41.09 413 CYS B N 1
ATOM 6829 C CA . CYS B 1 413 ? 11.047 25.344 13.922 1 41.09 413 CYS B CA 1
ATOM 6830 C C . CYS B 1 413 ? 11.82 24.359 14.805 1 41.09 413 CYS B C 1
ATOM 6832 O O . CYS B 1 413 ? 11.727 23.156 14.625 1 41.09 413 CYS B O 1
ATOM 6834 N N . ARG B 1 414 ? 12.523 24.969 15.781 1 38.28 414 ARG B N 1
ATOM 6835 C CA . ARG B 1 414 ? 13.234 24.109 16.734 1 38.28 414 ARG B CA 1
ATOM 6836 C C . ARG B 1 414 ? 12.258 23.25 17.531 1 38.28 414 ARG B C 1
ATOM 6838 O O . ARG B 1 414 ? 12.516 22.078 17.766 1 38.28 414 ARG B O 1
ATOM 6845 N N . SER B 1 415 ? 11.234 23.844 17.938 1 38.19 415 SER B N 1
ATOM 6846 C CA . SER B 1 415 ? 10.273 23.109 18.75 1 38.19 415 SER B CA 1
ATOM 6847 C C . SER B 1 415 ? 9.609 21.984 17.953 1 38.19 415 SER B C 1
ATOM 6849 O O . SER B 1 415 ? 9.422 20.891 18.469 1 38.19 415 SER B O 1
ATOM 6851 N N . ARG B 1 416 ? 9.305 22.328 16.781 1 39.72 416 ARG B N 1
ATOM 6852 C CA . ARG B 1 416 ? 8.641 21.312 15.969 1 39.72 416 ARG B CA 1
ATOM 6853 C C . ARG B 1 416 ? 9.609 20.219 15.562 1 39.72 416 ARG B C 1
ATOM 6855 O O . ARG B 1 416 ? 9.234 19.047 15.5 1 39.72 416 ARG B O 1
ATOM 6862 N N . THR B 1 417 ? 10.867 20.656 15.297 1 39.06 417 THR B N 1
ATOM 6863 C CA . THR B 1 417 ? 11.875 19.625 15.062 1 39.06 417 THR B CA 1
ATOM 6864 C C . THR B 1 417 ? 12.086 18.781 16.312 1 39.06 417 THR B C 1
ATOM 6866 O O . THR B 1 417 ? 12.242 17.562 16.219 1 39.06 417 THR B O 1
ATOM 6869 N N . SER B 1 418 ? 12.109 19.422 17.406 1 37.44 418 SER B N 1
ATOM 6870 C CA . SER B 1 418 ? 12.188 18.672 18.641 1 37.44 418 SER B CA 1
ATOM 6871 C C . SER B 1 418 ? 10.992 17.734 18.812 1 37.44 418 SER B C 1
ATOM 6873 O O . SER B 1 418 ? 11.141 16.594 19.266 1 37.44 418 SER B O 1
ATOM 6875 N N . ALA B 1 419 ? 9.93 18.234 18.453 1 37.59 419 ALA B N 1
ATOM 6876 C CA . ALA B 1 419 ? 8.742 17.391 18.516 1 37.59 419 ALA B CA 1
ATOM 6877 C C . ALA B 1 419 ? 8.836 16.234 17.531 1 37.59 419 ALA B C 1
ATOM 6879 O O . ALA B 1 419 ? 8.445 15.102 17.859 1 37.59 419 ALA B O 1
ATOM 6880 N N . ALA B 1 420 ? 9.336 16.594 16.375 1 39.66 420 ALA B N 1
ATOM 6881 C CA . ALA B 1 420 ? 9.594 15.508 15.43 1 39.66 420 ALA B CA 1
ATOM 6882 C C . ALA B 1 420 ? 10.586 14.5 16.016 1 39.66 420 ALA B C 1
ATOM 6884 O O . ALA B 1 420 ? 10.422 13.289 15.836 1 39.66 420 ALA B O 1
ATOM 6885 N N . CYS B 1 421 ? 11.633 14.984 16.625 1 38.78 421 CYS B N 1
ATOM 6886 C CA . CYS B 1 421 ? 12.625 14.117 17.234 1 38.78 421 CYS B CA 1
ATOM 6887 C C . CYS B 1 421 ? 12.023 13.344 18.406 1 38.78 421 CYS B C 1
ATOM 6889 O O . CYS B 1 421 ? 12.422 12.211 18.688 1 38.78 421 CYS B O 1
ATOM 6891 N N . LYS B 1 422 ? 11.234 13.961 19.203 1 35.41 422 LYS B N 1
ATOM 6892 C CA . LYS B 1 422 ? 10.609 13.242 20.312 1 35.41 422 LYS B CA 1
ATOM 6893 C C . LYS B 1 422 ? 9.586 12.227 19.797 1 35.41 422 LYS B C 1
ATOM 6895 O O . LYS B 1 422 ? 9.266 11.258 20.484 1 35.41 422 LYS B O 1
ATOM 6900 N N . ALA B 1 423 ? 9.109 12.516 18.781 1 36.16 423 ALA B N 1
ATOM 6901 C CA . ALA B 1 423 ? 8.219 11.547 18.156 1 36.16 423 ALA B CA 1
ATOM 6902 C C . ALA B 1 423 ? 8.984 10.305 17.703 1 36.16 423 ALA B C 1
ATOM 6904 O O . ALA B 1 423 ? 8.406 9.227 17.578 1 36.16 423 ALA B O 1
ATOM 6905 N N . VAL B 1 424 ? 10.266 10.508 17.422 1 34.72 424 VAL B N 1
ATOM 6906 C CA . VAL B 1 424 ? 11.102 9.391 17 1 34.72 424 VAL B CA 1
ATOM 6907 C C . VAL B 1 424 ? 11.117 8.32 18.094 1 34.72 424 VAL B C 1
ATOM 6909 O O . VAL B 1 424 ? 10.977 7.129 17.797 1 34.72 424 VAL B O 1
ATOM 6912 N N . PRO B 1 425 ? 11.484 8.75 19.328 1 32.25 425 PRO B N 1
ATOM 6913 C CA . PRO B 1 425 ? 11.508 7.605 20.25 1 32.25 425 PRO B CA 1
ATOM 6914 C C . PRO B 1 425 ? 10.148 6.914 20.359 1 32.25 425 PRO B C 1
ATOM 6916 O O . PRO B 1 425 ? 10.086 5.703 20.594 1 32.25 425 PRO B O 1
ATOM 6919 N N . LYS B 1 426 ? 9.055 7.758 20.406 1 33.97 426 LYS B N 1
ATOM 6920 C CA . LYS B 1 426 ? 7.75 7.152 20.656 1 33.97 426 LYS B CA 1
ATOM 6921 C C . LYS B 1 426 ? 7.32 6.266 19.5 1 33.97 426 LYS B C 1
ATOM 6923 O O . LYS B 1 426 ? 6.398 5.457 19.641 1 33.97 426 LYS B O 1
ATOM 6928 N N . ALA B 1 427 ? 7.777 6.453 18.359 1 32.16 427 ALA B N 1
ATOM 6929 C CA . ALA B 1 427 ? 7.43 5.512 17.297 1 32.16 427 ALA B CA 1
ATOM 6930 C C . ALA B 1 427 ? 7.895 4.098 17.641 1 32.16 427 ALA B C 1
ATOM 6932 O O . ALA B 1 427 ? 7.289 3.115 17.219 1 32.16 427 ALA B O 1
ATOM 6933 N N . ARG B 1 428 ? 9.008 3.998 18.25 1 30.41 428 ARG B N 1
ATOM 6934 C CA . ARG B 1 428 ? 9.359 2.674 18.75 1 30.41 428 ARG B CA 1
ATOM 6935 C C . ARG B 1 428 ? 8.469 2.285 19.922 1 30.41 428 ARG B C 1
ATOM 6937 O O . ARG B 1 428 ? 8.195 1.102 20.141 1 30.41 428 ARG B O 1
ATOM 6944 N N . CYS B 1 429 ? 8.312 3.195 20.969 1 27.62 429 CYS B N 1
ATOM 6945 C CA . CYS B 1 429 ? 7.66 2.818 22.219 1 27.62 429 CYS B CA 1
ATOM 6946 C C . CYS B 1 429 ? 6.156 2.688 22.031 1 27.62 429 CYS B C 1
ATOM 6948 O O . CYS B 1 429 ? 5.426 2.43 23 1 27.62 429 CYS B O 1
ATOM 6950 N N . VAL B 1 430 ? 5.535 3.225 21.062 1 28.25 430 VAL B N 1
ATOM 6951 C CA . VAL B 1 430 ? 4.086 3.041 21.125 1 28.25 430 VAL B CA 1
ATOM 6952 C C . VAL B 1 430 ? 3.756 1.551 21.172 1 28.25 430 VAL B C 1
ATOM 6954 O O . VAL B 1 430 ? 2.592 1.164 21.062 1 28.25 430 VAL B O 1
ATOM 6957 N N . ARG B 1 431 ? 4.621 0.6 21.047 1 26.89 431 ARG B N 1
ATOM 6958 C CA . ARG B 1 431 ? 4 -0.666 21.422 1 26.89 431 ARG B CA 1
ATOM 6959 C C . ARG B 1 431 ? 3.443 -0.6 22.844 1 26.89 431 ARG B C 1
ATOM 6961 O O . ARG B 1 431 ? 2.6 -1.414 23.219 1 26.89 431 ARG B O 1
ATOM 6968 N N . THR B 1 432 ? 4.211 -0.282 23.969 1 22.84 432 THR B N 1
ATOM 6969 C CA . THR B 1 432 ? 3.656 -0.339 25.312 1 22.84 432 THR B CA 1
ATOM 6970 C C . THR B 1 432 ? 2.791 0.886 25.594 1 22.84 432 THR B C 1
ATOM 6972 O O . THR B 1 432 ? 3.053 1.971 25.078 1 22.84 432 THR B O 1
ATOM 6975 N N . LYS B 1 433 ? 1.509 0.809 26.391 1 23.83 433 LYS B N 1
ATOM 6976 C CA . LYS B 1 433 ? 0.365 1.633 26.766 1 23.83 433 LYS B CA 1
ATOM 6977 C C . LYS B 1 433 ? 0.82 2.973 27.344 1 23.83 433 LYS B C 1
ATOM 6979 O O . LYS B 1 433 ? 0.163 3.994 27.141 1 23.83 433 LYS B O 1
ATOM 6984 N N . HIS B 1 434 ? 1.667 3.066 28.531 1 22.09 434 HIS B N 1
ATOM 6985 C CA . HIS B 1 434 ? 1.424 4.086 29.547 1 22.09 434 HIS B CA 1
ATOM 6986 C C . HIS B 1 434 ? 1.986 5.438 29.109 1 22.09 434 HIS B C 1
ATOM 6988 O O . HIS B 1 434 ? 3.176 5.551 28.812 1 22.09 434 HIS B O 1
ATOM 6994 N N . LEU B 1 435 ? 1.295 6.289 28.422 1 22.66 435 LEU B N 1
ATOM 6995 C CA . LEU B 1 435 ? 1.481 7.723 28.234 1 22.66 435 LEU B CA 1
ATOM 6996 C C . LEU B 1 435 ? 1.921 8.391 29.531 1 22.66 435 LEU B C 1
ATOM 6998 O O . LEU B 1 435 ? 1.111 8.578 30.438 1 22.66 435 LEU B O 1
ATOM 7002 N N . THR B 1 436 ? 3.045 8.109 30.219 1 20.44 436 THR B N 1
ATOM 7003 C CA . THR B 1 436 ? 3.357 8.977 31.344 1 20.44 436 THR B CA 1
ATOM 7004 C C . THR B 1 436 ? 3.6 10.406 30.875 1 20.44 436 THR B C 1
ATOM 7006 O O . THR B 1 436 ? 4.07 10.625 29.766 1 20.44 436 THR B O 1
ATOM 7009 N N . GLU B 1 437 ? 2.998 11.594 31.516 1 21.73 437 GLU B N 1
ATOM 7010 C CA . GLU B 1 437 ? 2.758 13.031 31.641 1 21.73 437 GLU B CA 1
ATOM 7011 C C . GLU B 1 437 ? 4.062 13.82 31.562 1 21.73 437 GLU B C 1
ATOM 7013 O O . GLU B 1 437 ? 4.062 15 31.219 1 21.73 437 GLU B O 1
ATOM 7018 N N . ARG B 1 438 ? 5.23 13.398 31.984 1 23.42 438 ARG B N 1
ATOM 7019 C CA . ARG B 1 438 ? 6.188 14.266 32.656 1 23.42 438 ARG B CA 1
ATOM 7020 C C . ARG B 1 438 ? 6.961 15.117 31.656 1 23.42 438 ARG B C 1
ATOM 7022 O O . ARG B 1 438 ? 7.469 16.188 32 1 23.42 438 ARG B O 1
ATOM 7029 N N . GLY B 1 439 ? 7.23 14.562 30.531 1 22.66 439 GLY B N 1
ATOM 7030 C CA . GLY B 1 439 ? 8.453 15.156 30.031 1 22.66 439 GLY B CA 1
ATOM 7031 C C . GLY B 1 439 ? 8.219 16.469 29.281 1 22.66 439 GLY B C 1
ATOM 7032 O O . GLY B 1 439 ? 9.164 17.078 28.797 1 22.66 439 GLY B O 1
ATOM 7033 N N . ILE B 1 440 ? 6.992 16.75 28.969 1 23.56 440 ILE B N 1
ATOM 7034 C CA . ILE B 1 440 ? 6.863 17.906 28.109 1 23.56 440 ILE B CA 1
ATOM 7035 C C . ILE B 1 440 ? 7.168 19.188 28.891 1 23.56 440 ILE B C 1
ATOM 7037 O O . ILE B 1 440 ? 7.348 20.25 28.312 1 23.56 440 ILE B O 1
ATOM 7041 N N . VAL B 1 441 ? 7.055 19.172 30.203 1 21.61 441 VAL B N 1
ATOM 7042 C CA . VAL B 1 441 ? 7.012 20.438 30.938 1 21.61 441 VAL B CA 1
ATOM 7043 C C . VAL B 1 441 ? 8.375 21.125 30.859 1 21.61 441 VAL B C 1
ATOM 7045 O O . VAL B 1 441 ? 8.445 22.359 30.797 1 21.61 441 VAL B O 1
ATOM 7048 N N . ARG B 1 442 ? 9.383 20.406 30.906 1 22.77 442 ARG B N 1
ATOM 7049 C CA . ARG B 1 442 ? 10.547 21.141 31.406 1 22.77 442 ARG B CA 1
ATOM 7050 C C . ARG B 1 442 ? 11.148 22.031 30.312 1 22.77 442 ARG B C 1
ATOM 7052 O O . ARG B 1 442 ? 11.711 23.078 30.609 1 22.77 442 ARG B O 1
ATOM 7059 N N . ARG B 1 443 ? 11.094 21.516 29.141 1 25.91 443 ARG B N 1
ATOM 7060 C CA . ARG B 1 443 ? 12.102 22.203 28.344 1 25.91 443 ARG B CA 1
ATOM 7061 C C . ARG B 1 443 ? 11.555 23.516 27.781 1 25.91 443 ARG B C 1
ATOM 7063 O O . ARG B 1 443 ? 12.25 24.219 27.062 1 25.91 443 ARG B O 1
ATOM 7070 N N . THR B 1 444 ? 10.32 23.672 27.953 1 24 444 THR B N 1
ATOM 7071 C CA . THR B 1 444 ? 9.859 25 27.562 1 24 444 THR B CA 1
ATOM 7072 C C . THR B 1 444 ? 10.547 26.078 28.406 1 24 444 THR B C 1
ATOM 7074 O O . THR B 1 444 ? 10.484 27.266 28.078 1 24 444 THR B O 1
ATOM 7077 N N . LEU B 1 445 ? 11.109 25.672 29.578 1 22.48 445 LEU B N 1
ATOM 7078 C CA . LEU B 1 445 ? 11.625 26.703 30.469 1 22.48 445 LEU B CA 1
ATOM 7079 C C . LEU B 1 445 ? 12.891 27.344 29.906 1 22.48 445 LEU B C 1
ATOM 7081 O O . LEU B 1 445 ? 13.195 28.5 30.203 1 22.48 445 LEU B O 1
ATOM 7085 N N . LEU B 1 446 ? 13.609 26.547 29.188 1 24 446 LEU B N 1
ATOM 7086 C CA . LEU B 1 446 ? 14.93 27.141 28.984 1 24 446 LEU B CA 1
ATOM 7087 C C . LEU B 1 446 ? 14.875 28.234 27.938 1 24 446 LEU B C 1
ATOM 7089 O O . LEU B 1 446 ? 15.797 29.047 27.828 1 24 446 LEU B O 1
ATOM 7093 N N . ILE B 1 447 ? 13.875 28.141 27.125 1 24.61 447 ILE B N 1
ATOM 7094 C CA . ILE B 1 447 ? 13.969 29.141 26.062 1 24.61 447 ILE B CA 1
ATOM 7095 C C . ILE B 1 447 ? 13.656 30.516 26.625 1 24.61 447 ILE B C 1
ATOM 7097 O O . ILE B 1 447 ? 13.93 31.531 25.984 1 24.61 447 ILE B O 1
ATOM 7101 N N . THR B 1 448 ? 12.938 30.562 27.703 1 23.05 448 THR B N 1
ATOM 7102 C CA . THR B 1 448 ? 12.602 31.906 28.188 1 23.05 448 THR B CA 1
ATOM 7103 C C . THR B 1 448 ? 13.852 32.656 28.609 1 23.05 448 THR B C 1
ATOM 7105 O O . THR B 1 448 ? 13.836 33.875 28.719 1 23.05 448 THR B O 1
ATOM 7108 N N . LYS B 1 449 ? 14.875 32.031 29.016 1 25.97 449 LYS B N 1
ATOM 7109 C CA . LYS B 1 449 ? 15.953 32.812 29.625 1 25.97 449 LYS B CA 1
ATOM 7110 C C . LYS B 1 449 ? 16.703 33.625 28.578 1 25.97 449 LYS B C 1
ATOM 7112 O O . LYS B 1 449 ? 17.25 34.688 28.875 1 25.97 449 LYS B O 1
ATOM 7117 N N . SER B 1 450 ? 16.781 33.031 27.438 1 25.16 450 SER B N 1
ATOM 7118 C CA . SER B 1 450 ? 17.75 33.781 26.641 1 25.16 450 SER B CA 1
ATOM 7119 C C . SER B 1 450 ? 17.141 35.062 26.078 1 25.16 450 SER B C 1
ATOM 7121 O O . SER B 1 450 ? 17.844 35.844 25.453 1 25.16 450 SER B O 1
ATOM 7123 N N . ALA B 1 451 ? 15.844 35.156 26.062 1 24.48 451 ALA B N 1
ATOM 7124 C CA . ALA B 1 451 ? 15.383 36.469 25.562 1 24.48 451 ALA B CA 1
ATOM 7125 C C . ALA B 1 451 ? 15.664 37.562 26.578 1 24.48 451 ALA B C 1
ATOM 7127 O O . ALA B 1 451 ? 15.391 38.75 26.312 1 24.48 451 ALA B O 1
ATOM 7128 N N . ARG B 1 452 ? 15.961 37.25 27.812 1 24.61 452 ARG B N 1
ATOM 7129 C CA . ARG B 1 452 ? 16.219 38.375 28.719 1 24.61 452 ARG B CA 1
ATOM 7130 C C . ARG B 1 452 ? 17.438 39.156 28.281 1 24.61 452 ARG B C 1
ATOM 7132 O O . ARG B 1 452 ? 17.656 40.312 28.719 1 24.61 452 ARG B O 1
ATOM 7139 N N . PHE B 1 453 ? 18.406 38.469 27.719 1 24.92 453 PHE B N 1
ATOM 7140 C CA . PHE B 1 453 ? 19.656 39.219 27.719 1 24.92 453 PHE B CA 1
ATOM 7141 C C . PHE B 1 453 ? 19.562 40.406 26.75 1 24.92 453 PHE B C 1
ATOM 7143 O O . PHE B 1 453 ? 20.453 41.25 26.719 1 24.92 453 PHE B O 1
ATOM 7150 N N . ALA B 1 454 ? 18.641 40.281 25.781 1 24.98 454 ALA B N 1
ATOM 7151 C CA . ALA B 1 454 ? 18.891 41.438 24.906 1 24.98 454 ALA B CA 1
ATOM 7152 C C . ALA B 1 454 ? 18.359 42.719 25.516 1 24.98 454 ALA B C 1
ATOM 7154 O O . ALA B 1 454 ? 18.5 43.812 24.922 1 24.98 454 ALA B O 1
ATOM 7155 N N . SER B 1 455 ? 17.547 42.656 26.547 1 22.67 455 SER B N 1
ATOM 7156 C CA . SER B 1 455 ? 17.125 43.969 26.969 1 22.67 455 SER B CA 1
ATOM 7157 C C . SER B 1 455 ? 18.281 44.75 27.609 1 22.67 455 SER B C 1
ATOM 7159 O O . SER B 1 455 ? 18.203 45.969 27.797 1 22.67 455 SER B O 1
ATOM 7161 N N . VAL B 1 456 ? 19.188 44.094 28.328 1 22.95 456 VAL B N 1
ATOM 7162 C CA . VAL B 1 456 ? 19.906 44.938 29.266 1 22.95 456 VAL B CA 1
ATOM 7163 C C . VAL B 1 456 ? 20.875 45.844 28.484 1 22.95 456 VAL B C 1
ATOM 7165 O O . VAL B 1 456 ? 21.391 46.812 29.031 1 22.95 456 VAL B O 1
ATOM 7168 N N . GLN B 1 457 ? 21.359 45.406 27.375 1 21.3 457 GLN B N 1
ATOM 7169 C CA . GLN B 1 457 ? 22.469 46.312 27.109 1 21.3 457 GLN B CA 1
ATOM 7170 C C . GLN B 1 457 ? 21.984 47.688 26.641 1 21.3 457 GLN B C 1
ATOM 7172 O O . GLN B 1 457 ? 22.797 48.562 26.328 1 21.3 457 GLN B O 1
ATOM 7177 N N . ASN B 1 458 ? 20.688 48.125 26.594 1 20.83 458 ASN B N 1
ATOM 7178 C CA . ASN B 1 458 ? 20.719 49.562 26.703 1 20.83 458 ASN B CA 1
ATOM 7179 C C . ASN B 1 458 ? 20.672 50 28.172 1 20.83 458 ASN B C 1
ATOM 7181 O O . ASN B 1 458 ? 19.906 49.469 28.969 1 20.83 458 ASN B O 1
#

pLDDT: mean 77.93, std 23.25, range [20.34, 98.25]

Sequence (916 aa):
MNVEINSHYGLDKKAIDDLIESINNQELENVRNIVKTIDSVQLAYFLSTSISDHREKLVNILDQHSLSDALVHVVPDLQIEIIETLGIENTAKLLMLLDVEDVVTIVKDLDRKSVENILYYLPGKTQKSVEELLSYPEESAGRLIHKDMVIAPYYWTINQLTEFVCNYKKIPERFHQIFIINSKLEPIGSVNLNKVISHSGDTIIKEIMDHDIKIIKTGVDQEEVARIFKDYSLLSAPVVNKNGKIIGVILIEDVIKVVQQETEEDVLKISGVSSKADINAPIHKTIIKRIPWLLFNLLAATMCSIVVGFFDDVIKSFIVLPIIMPIIASMSGNAGSQTVTLTIRAIATKYLTEQNAKRVLMKEFLIGLINGVILSTTQLQPKPLRLHAVSAVPHGRVPAAVANSAGIYAERCRSRTSAACKAVPKARCVRTKHLTERGIVRRTLLITKSARFASVQNMNVEINSHYGLDKKAIDDLIESINNQELENVRNIVKTIDSVQLAYFLSTSISDHREKLVNILDQHSLSDALVHVVPDLQIEIIETLGIENTAKLLMLLDVEDVVTIVKDLDRKSVENILYYLPGKTQKSVEELLSYPEESAGRLIHKDMVIAPYYWTINQLTEFVCNYKKIPERFHQIFIINSKLEPIGSVNLNKVISHSGDTIIKEIMDHDIKIIKTGVDQEEVARIFKDYSLLSAPVVNKNGKIIGVILIEDVIKVVQQETEEDVLKISGVSSKADINAPIHKTIIKRIPWLLFNLLAATMCSIVVGFFDDVIKSFIVLPIIMPIIASMSGNAGSQTVTLTIRAIATKYLTEQNAKRVLMKEFLIGLINGVILSTTQLQPKPLRLHAVSAVPHGRVPAAVANSAGIYAERCRSRTSAACKAVPKARCVRTKHLTERGIVRRTLLITKSARFASVQN

Radius of gyration: 30.61 Å; Cα contacts (8 Å, |Δi|>4): 1096; chains: 2; bounding box: 80×92×71 Å

InterPro domains:
  IPR000644 CBS domain [PF00571] (205-259)
  IPR000644 CBS domain [PS51371] (209-265)
  IPR000644 CBS domain [SM00116] (212-260)
  IPR006667 SLC41A/MgtE, integral membrane domain [PF01769] (325-377)
  IPR006668 Magnesium transporter, MgtE intracellular domain [PF03448] (40-139)
  IPR006668 Magnesium transporter, MgtE intracellular domain [SM00924] (38-141)
  IPR006669 Magnesium transporter MgtE [PTHR43773] (12-374)
  IPR036739 SLC41A/MgtE divalent cation transporters, integral membrane domain superfamily [G3DSA:1.10.357.20] (279-392)
  IPR036739 SLC41A/MgtE divalent cation transporters, integral membrane domain superfamily [SSF161093] (282-377)
  IPR038076 MgtE, N-terminal domain superfamily [G3DSA:1.25.60.10] (10-136)
  IPR046342 CBS domain superfamily [G3DSA:3.10.580.10] (137-264)
  IPR046342 CBS domain superfamily [SSF54631] (141-275)

Organism: Nephila pilipes (NCBI:txid299642)